Protein AF-A0A6A6JYW7-F1 (afdb_monomer)

Solvent-accessible surface area (backbone atoms only — not comparable to full-atom values): 62852 Å² total; per-residue (Å²): 125,78,66,62,58,52,51,54,49,50,52,49,50,50,51,51,49,49,48,49,50,50,47,46,54,46,46,54,52,39,57,76,71,64,63,85,71,47,73,72,63,76,89,64,68,90,70,89,69,90,81,70,69,62,78,80,56,52,79,56,51,57,82,56,89,91,63,64,60,28,38,54,36,17,46,38,72,37,35,29,33,64,78,46,71,55,81,74,45,75,45,78,47,80,46,76,48,76,57,92,97,40,81,44,81,50,76,46,76,50,46,24,40,32,38,30,33,38,47,29,42,40,47,44,80,40,81,78,48,41,23,46,69,82,39,63,46,45,67,91,81,46,59,66,52,81,45,45,8,41,80,85,49,67,50,52,69,68,54,48,73,74,43,99,76,54,73,42,52,55,41,34,16,30,37,37,40,46,68,43,67,19,68,92,48,83,65,40,89,62,49,41,35,36,31,34,30,19,63,51,86,72,59,66,74,87,29,62,46,64,72,37,42,25,36,24,40,44,48,43,30,38,47,28,45,14,64,63,68,38,25,40,27,41,37,48,71,62,85,93,45,81,43,78,48,85,73,70,42,66,72,32,39,58,94,62,46,80,66,14,23,24,52,55,23,47,54,50,43,57,70,63,35,72,50,49,46,36,40,33,42,53,42,49,34,32,29,83,35,36,43,49,84,77,40,51,63,42,46,34,36,59,65,54,90,54,56,46,49,35,87,60,70,69,36,46,88,97,33,35,70,88,75,38,46,75,57,53,77,82,56,62,79,51,82,62,53,31,23,54,19,49,70,28,46,52,47,32,43,50,54,40,48,74,73,67,39,42,33,33,41,37,55,41,74,42,35,37,86,59,57,59,49,59,62,40,76,96,50,66,80,41,49,63,55,30,42,64,75,33,49,44,60,59,52,50,46,52,34,67,73,43,47,84,66,53,46,28,42,37,78,35,53,75,51,59,69,45,44,73,40,56,44,101,80,77,45,40,61,46,37,53,50,50,43,55,44,27,45,48,44,36,71,60,43,32,84,86,36,42,29,28,46,33,26,37,54,91,42,66,51,53,55,92,43,31,54,58,43,31,62,43,69,48,33,90,46,32,63,41,48,29,28,32,51,41,64,52,60,57,78,52,73,73,63,100,58,79,74,46,40,69,52,33,27,48,23,66,78,36,44,53,28,39,65,40,29,67,99,50,87,80,67,62,101,81,70,76,77,48,95,76,86,76,50,32,58,49,33,55,64,59,61,45,64,38,80,50,56,24,62,90,72,72,43,68,58,69,47,58,52,65,74,54,44,33,28,30,66,30,31,62,47,32,13,19,58,72,45,54,47,72,43,52,49,80,61,47,46,56,51,46,70,87,71,59,89,77,68,50,75,20,65,47,42,23,47,33,51,53,41,6,50,43,72,54,36,73,85,37,95,49,42,78,47,54,18,40,36,28,39,54,26,70,67,66,56,46,79,88,42,77,67,30,58,46,45,55,44,30,40,48,39,74,90,51,72,76,39,33,46,42,30,55,53,49,44,47,51,34,39,76,73,67,44,64,74,32,52,60,39,70,48,82,47,70,33,48,7,34,52,50,55,65,100,66,55,60,66,56,54,52,52,50,52,31,59,59,69,51,36,47,80,38,81,52,99,78,36,51,34,35,34,45,81,72,74,94,67,69,52,75,48,62,56,86,55,48,45,82,95,39,71,46,80,48,77,55,68,68,91,41,50,38,39,31,25,45,36,30,29,33,63,43,84,80,53,47,80,44,69,56,60,40,97,66,90,90,50,95,41,74,49,75,49,65,45,61,40,30,39,48,74,65,60,51,44,53,38,25,43,50,54,40,48,46,44,65,60,68,28,67,45,79,46,72,42,72,56,76,91,54,69,84,67,53,69,65,43,46,33,35,35,55,52,98,95,38,85,39,82,46,69,40,64,75,74,54,84,58,44,102,40,24,92,82,57,50,71,48,67,25,95,62,36,55,55,49,47,68,58,47,53,58,45,42,76,75,46,77,71,41,78,42,71,58,77,73,94,74,65,43,78,88,61,58,76,75,74,84,69,63,66,90,54,59,58,45,80,43,77,49,31,43,24,34,79,67,69,33,20,70,52,54,54,44,84,74,57,35,67,62,47,44,46,44,46,64,64,50,48,60,52,50,50,52,39,18,75,46,59,21,30,30,44,33,40,32,34,65,40,33,41,67,30,60,15,46,48,102,86,43,81,37,42,43,22,56,49,50,57,58,60,59,68,39,73,60,48,64,32,39,47,59,42,47,32,48,73,82,41,70,51,72,53,41,47,52,32,62,47,70,37,83,38,46,54,57,55,47,44,48,42,69,39,54,34,19,57,70,55,22,56,69,36,42,59,82,58,45,55,64,61,50,48,56,52,52,52,54,44,39,76,42,28,81,80,53,38,40,24,33,39,33,48,48,75,42,79,86,63,48,74,67,41,47,50,33,28,52,50,47,48,67,72,69,58,48,76,42,76,49,80,39,72,58,67,80,48,86,94,20,64,48,52,77,64,63,65,91,78,66,86,83,82,45,78,82,64,59,64,58,52,52,57,49,49,53,55,50,51,45,55,67,72,80,107

Nearest PDB structures (foldseek):
  7mjx-assembly2_B  TM=8.726E-01  e=2.996E-25  Bacteroides uniformis
  7mjz-assembly1_A  TM=7.448E-01  e=9.918E-26  Bacteroides uniformis
  4jc0-assembly2_B  TM=7.733E-01  e=1.154E-17  Thermotoga maritima
  2qgq-assembly1_A  TM=8.670E-01  e=4.514E-15  Thermotoga maritima MSB8
  2qgq-assembly4_D  TM=8.715E-01  e=5.138E-14  Thermotoga maritima MSB8

Radius of gyration: 38.75 Å; Cα contacts (8 Å, |Δi|>4): 2179; chains: 1; bounding box: 122×63×120 Å

pLDDT: mean 77.93, std 18.82, range [25.44, 98.62]

Organism: Hevea brasiliensis (NCBI:txid3981)

Structure (mmCIF, N/CA/C/O backbone):
data_AF-A0A6A6JYW7-F1
#
_entry.id   AF-A0A6A6JYW7-F1
#
loop_
_atom_site.group_PDB
_atom_site.id
_atom_site.type_symbol
_atom_site.label_atom_id
_atom_site.label_alt_id
_atom_site.label_comp_id
_atom_site.label_asym_id
_atom_site.label_entity_id
_atom_site.label_seq_id
_atom_site.pdbx_PDB_ins_code
_atom_site.Cartn_x
_atom_site.Cartn_y
_atom_site.Cartn_z
_atom_site.occupancy
_atom_site.B_iso_or_equiv
_atom_site.auth_seq_id
_atom_site.auth_comp_id
_atom_site.auth_asym_id
_atom_site.auth_atom_id
_atom_site.pdbx_PDB_model_num
ATOM 1 N N . MET A 1 1 ? 74.387 5.890 -44.692 1.00 42.28 1 MET A N 1
ATOM 2 C CA . MET A 1 1 ? 73.260 5.080 -44.171 1.00 42.28 1 MET A CA 1
ATOM 3 C C . MET A 1 1 ? 73.206 4.973 -42.642 1.00 42.28 1 MET A C 1
ATOM 5 O O . MET A 1 1 ? 72.113 4.767 -42.143 1.00 42.28 1 MET A O 1
ATOM 9 N N . LEU A 1 2 ? 74.295 5.157 -41.878 1.00 32.31 2 LEU A N 1
ATOM 10 C CA . LEU A 1 2 ? 74.241 5.059 -40.401 1.00 32.31 2 LEU A CA 1
ATOM 11 C C . LEU A 1 2 ? 73.858 6.355 -39.650 1.00 32.31 2 LEU A C 1
ATOM 13 O O . LEU A 1 2 ? 73.429 6.284 -38.506 1.00 32.31 2 LEU A O 1
ATOM 17 N N . THR A 1 3 ? 73.944 7.532 -40.277 1.00 32.22 3 THR A N 1
ATOM 18 C CA . THR A 1 3 ? 73.608 8.822 -39.638 1.00 32.22 3 THR A CA 1
ATOM 19 C C . THR A 1 3 ? 72.121 9.191 -39.709 1.00 32.22 3 THR A C 1
ATOM 21 O O . THR A 1 3 ? 71.593 9.784 -38.771 1.00 32.22 3 THR A O 1
ATOM 24 N N . THR A 1 4 ? 71.412 8.807 -40.776 1.00 36.19 4 THR A N 1
ATOM 25 C CA . THR A 1 4 ? 69.980 9.115 -40.954 1.00 36.19 4 THR A CA 1
ATOM 26 C C . THR A 1 4 ? 69.076 8.360 -39.979 1.00 36.19 4 THR A C 1
ATOM 28 O O . THR A 1 4 ? 68.099 8.934 -39.509 1.00 36.19 4 THR A O 1
ATOM 31 N N . SER A 1 5 ? 69.426 7.117 -39.624 1.00 39.59 5 SER A N 1
ATOM 32 C CA . SER A 1 5 ? 68.661 6.294 -38.670 1.00 39.59 5 SER A CA 1
ATOM 33 C C . SER A 1 5 ? 68.711 6.843 -37.236 1.00 39.59 5 SER A C 1
ATOM 35 O O . SER A 1 5 ? 67.731 6.779 -36.494 1.00 39.59 5 SER A O 1
ATOM 37 N N . ILE A 1 6 ? 69.837 7.445 -36.838 1.00 34.94 6 ILE A N 1
ATOM 38 C CA . ILE A 1 6 ? 70.008 7.979 -35.481 1.00 34.94 6 ILE A CA 1
ATOM 39 C C . ILE A 1 6 ? 69.253 9.304 -35.325 1.00 34.94 6 ILE A C 1
ATOM 41 O O . ILE A 1 6 ? 68.556 9.479 -34.328 1.00 34.94 6 ILE A O 1
ATOM 45 N N . LEU A 1 7 ? 69.290 10.200 -36.323 1.00 33.16 7 LEU A N 1
ATOM 46 C CA . LEU A 1 7 ? 68.458 11.409 -36.286 1.00 33.16 7 LEU A CA 1
ATOM 47 C C . LEU A 1 7 ? 66.960 11.095 -36.379 1.00 33.16 7 LEU A C 1
ATOM 49 O O . LEU A 1 7 ? 66.208 11.663 -35.597 1.00 33.16 7 LEU A O 1
ATOM 53 N N . SER A 1 8 ? 66.503 10.167 -37.230 1.00 40.28 8 SER A N 1
ATOM 54 C CA . SER A 1 8 ? 65.075 9.801 -37.249 1.00 40.28 8 SER A CA 1
ATOM 55 C C . SER A 1 8 ? 64.617 9.186 -35.924 1.00 40.28 8 SER A C 1
ATOM 57 O O . SER A 1 8 ? 63.505 9.455 -35.479 1.00 40.28 8 SER A O 1
ATOM 59 N N . THR A 1 9 ? 65.480 8.412 -35.260 1.00 36.81 9 THR A N 1
ATOM 60 C CA . THR A 1 9 ? 65.183 7.810 -33.953 1.00 36.81 9 THR A CA 1
ATOM 61 C C . THR A 1 9 ? 65.178 8.857 -32.840 1.00 36.81 9 THR A C 1
ATOM 63 O O . THR A 1 9 ? 64.238 8.889 -32.054 1.00 36.81 9 THR A O 1
ATOM 66 N N . ILE A 1 10 ? 66.141 9.785 -32.804 1.00 33.69 10 ILE A N 1
ATOM 67 C CA . ILE A 1 10 ? 66.153 10.882 -31.821 1.00 33.69 10 ILE A CA 1
ATOM 68 C C . ILE A 1 10 ? 64.993 11.855 -32.068 1.00 33.69 10 ILE A C 1
ATOM 70 O O . ILE A 1 10 ? 64.342 12.251 -31.110 1.00 33.69 10 ILE A O 1
ATOM 74 N N . THR A 1 11 ? 64.652 12.201 -33.313 1.00 34.72 11 THR A N 1
ATOM 75 C CA . THR A 1 11 ? 63.484 13.052 -33.603 1.00 34.72 11 THR A CA 1
ATOM 76 C C . THR A 1 11 ? 62.165 12.324 -33.332 1.00 34.72 11 THR A C 1
ATOM 78 O O . THR A 1 11 ? 61.229 12.956 -32.855 1.00 34.72 11 THR A O 1
ATOM 81 N N . SER A 1 12 ? 62.085 11.004 -33.542 1.00 41.19 12 SER A N 1
ATOM 82 C CA . SER A 1 12 ? 60.938 10.177 -33.132 1.00 41.19 12 SER A CA 1
ATOM 83 C C . SER A 1 12 ? 60.785 10.123 -31.610 1.00 41.19 12 SER A C 1
ATOM 85 O O . SER A 1 12 ? 59.682 10.308 -31.102 1.00 41.19 12 SER A O 1
ATOM 87 N N . ILE A 1 13 ? 61.881 9.938 -30.867 1.00 36.53 13 ILE A N 1
ATOM 88 C CA . ILE A 1 13 ? 61.878 9.913 -29.399 1.00 36.53 13 ILE A CA 1
ATOM 89 C C . ILE A 1 13 ? 61.590 11.307 -28.837 1.00 36.53 13 ILE A C 1
ATOM 91 O O . ILE A 1 13 ? 60.771 11.427 -27.938 1.00 36.53 13 ILE A O 1
ATOM 95 N N . VAL A 1 14 ? 62.179 12.377 -29.376 1.00 34.75 14 VAL A N 1
ATOM 96 C CA . VAL A 1 14 ? 61.895 13.751 -28.934 1.00 34.75 14 VAL A CA 1
ATOM 97 C C . VAL A 1 14 ? 60.466 14.152 -29.291 1.00 34.75 14 VAL A C 1
ATOM 99 O O . VAL A 1 14 ? 59.785 14.678 -28.421 1.00 34.75 14 VAL A O 1
ATOM 102 N N . ASN A 1 15 ? 59.947 13.840 -30.484 1.00 39.00 15 ASN A N 1
ATOM 103 C CA . ASN A 1 15 ? 58.539 14.112 -30.786 1.00 39.00 15 ASN A CA 1
ATOM 104 C C . ASN A 1 15 ? 57.592 13.250 -29.951 1.00 39.00 15 ASN A C 1
ATOM 106 O O . ASN A 1 15 ? 56.592 13.791 -29.509 1.00 39.00 15 ASN A O 1
ATOM 110 N N . ASN A 1 16 ? 57.888 11.977 -29.665 1.00 43.22 16 ASN A N 1
ATOM 111 C CA . ASN A 1 16 ? 57.059 11.158 -28.771 1.00 43.22 16 ASN A CA 1
ATOM 112 C C . ASN A 1 16 ? 57.166 11.577 -27.301 1.00 43.22 16 ASN A C 1
ATOM 114 O O . ASN A 1 16 ? 56.183 11.461 -26.585 1.00 43.22 16 ASN A O 1
ATOM 118 N N . THR A 1 17 ? 58.310 12.071 -26.830 1.00 33.97 17 THR A N 1
ATOM 119 C CA . THR A 1 17 ? 58.484 12.519 -25.438 1.00 33.97 17 THR A CA 1
ATOM 120 C C . THR A 1 17 ? 57.975 13.944 -25.241 1.00 33.97 17 THR A C 1
ATOM 122 O O . THR A 1 17 ? 57.397 14.234 -24.200 1.00 33.97 17 THR A O 1
ATOM 125 N N . VAL A 1 18 ? 58.086 14.819 -26.244 1.00 33.97 18 VAL A N 1
ATOM 126 C CA . VAL A 1 18 ? 57.410 16.123 -26.252 1.00 33.97 18 VAL A CA 1
ATOM 127 C C . VAL A 1 18 ? 55.911 15.933 -26.454 1.00 33.97 18 VAL A C 1
ATOM 129 O O . VAL A 1 18 ? 55.169 16.546 -25.705 1.00 33.97 18 VAL A O 1
ATOM 132 N N . TRP A 1 19 ? 55.429 15.041 -27.332 1.00 37.69 19 TRP A N 1
ATOM 133 C CA . TRP A 1 19 ? 53.997 14.713 -27.373 1.00 37.69 19 TRP A CA 1
ATOM 134 C C . TRP A 1 19 ? 53.526 14.040 -26.093 1.00 37.69 19 TRP A C 1
ATOM 136 O O . TRP A 1 19 ? 52.471 14.427 -25.636 1.00 37.69 19 TRP A O 1
ATOM 146 N N . LYS A 1 20 ? 54.277 13.129 -25.458 1.00 35.53 20 LYS A N 1
ATOM 147 C CA . LYS A 1 20 ? 53.889 12.549 -24.157 1.00 35.53 20 LYS A CA 1
ATOM 148 C C . LYS A 1 20 ? 53.949 13.553 -23.014 1.00 35.53 20 LYS A C 1
ATOM 150 O O . LYS A 1 20 ? 53.130 13.468 -22.117 1.00 35.53 20 LYS A O 1
ATOM 155 N N . SER A 1 21 ? 54.881 14.504 -23.022 1.00 30.22 21 SER A N 1
ATOM 156 C CA . SER A 1 21 ? 54.954 15.564 -22.008 1.00 30.22 21 SER A CA 1
ATOM 157 C C . SER A 1 21 ? 53.878 16.625 -22.240 1.00 30.22 21 SER A C 1
ATOM 159 O O . SER A 1 21 ? 53.229 17.058 -21.300 1.00 30.22 21 SER A O 1
ATOM 161 N N . VAL A 1 22 ? 53.596 16.976 -23.497 1.00 33.88 22 VAL A N 1
ATOM 162 C CA . VAL A 1 22 ? 52.506 17.881 -23.873 1.00 33.88 22 VAL A CA 1
ATOM 163 C C . VAL A 1 22 ? 51.151 17.206 -23.691 1.00 33.88 22 VAL A C 1
ATOM 165 O O . VAL A 1 22 ? 50.266 17.868 -23.175 1.00 33.88 22 VAL A O 1
ATOM 168 N N . THR A 1 23 ? 50.962 15.916 -23.997 1.00 38.12 23 THR A N 1
ATOM 169 C CA . THR A 1 23 ? 49.733 15.189 -23.641 1.00 38.12 23 THR A CA 1
ATOM 170 C C . THR A 1 23 ? 49.645 14.961 -22.156 1.00 38.12 23 THR A C 1
ATOM 172 O O . THR A 1 23 ? 48.546 15.093 -21.672 1.00 38.12 23 THR A O 1
ATOM 175 N N . LYS A 1 24 ? 50.733 14.735 -21.411 1.00 32.47 24 LYS A N 1
ATOM 176 C CA . LYS A 1 24 ? 50.674 14.638 -19.946 1.00 32.47 24 LYS A CA 1
ATOM 177 C C . LYS A 1 24 ? 50.359 15.985 -19.296 1.00 32.47 24 LYS A C 1
ATOM 179 O O . LYS A 1 24 ? 49.501 16.034 -18.433 1.00 32.47 24 LYS A O 1
ATOM 184 N N . SER A 1 25 ? 50.942 17.095 -19.748 1.00 29.23 25 SER A N 1
ATOM 185 C CA . SER A 1 25 ? 50.563 18.443 -19.294 1.00 29.23 25 SER A CA 1
ATOM 186 C C . SER A 1 25 ? 49.162 18.840 -19.764 1.00 29.23 25 SER A C 1
ATOM 188 O O . SER A 1 25 ? 48.449 19.532 -19.043 1.00 29.23 25 SER A O 1
ATOM 190 N N . ILE A 1 26 ? 48.729 18.383 -20.944 1.00 35.62 26 ILE A N 1
ATOM 191 C CA . ILE A 1 26 ? 47.345 18.513 -21.410 1.00 35.62 26 ILE A CA 1
ATOM 192 C C . ILE A 1 26 ? 46.428 17.558 -20.638 1.00 35.62 26 ILE A C 1
ATOM 194 O O . ILE A 1 26 ? 45.300 17.937 -20.411 1.00 35.62 26 ILE A O 1
ATOM 198 N N . GLU A 1 27 ? 46.853 16.392 -20.161 1.00 34.56 27 GLU A N 1
ATOM 199 C CA . GLU A 1 27 ? 46.062 15.430 -19.376 1.00 34.56 27 GLU A CA 1
ATOM 200 C C . GLU A 1 27 ? 46.009 15.814 -17.901 1.00 34.56 27 GLU A C 1
ATOM 202 O O . GLU A 1 27 ? 44.994 15.577 -17.263 1.00 34.56 27 GLU A O 1
ATOM 207 N N . GLU A 1 28 ? 47.024 16.484 -17.366 1.00 29.34 28 GLU A N 1
ATOM 208 C CA . GLU A 1 28 ? 47.009 17.126 -16.051 1.00 29.34 28 GLU A CA 1
ATOM 209 C C . GLU A 1 28 ? 46.129 18.389 -16.104 1.00 29.34 28 GLU A C 1
ATOM 211 O O . GLU A 1 28 ? 45.255 18.565 -15.253 1.00 29.34 28 GLU A O 1
ATOM 216 N N . ALA A 1 29 ? 46.225 19.202 -17.166 1.00 28.64 29 ALA A N 1
ATOM 217 C CA . ALA A 1 29 ? 45.307 20.322 -17.399 1.00 28.64 29 ALA A CA 1
ATOM 218 C C . ALA A 1 29 ? 43.868 19.869 -17.734 1.00 28.64 29 ALA A C 1
ATOM 220 O O . ALA A 1 29 ? 42.905 20.502 -17.301 1.00 28.64 29 ALA A O 1
ATOM 221 N N . LEU A 1 30 ? 43.680 18.766 -18.466 1.00 29.70 30 LEU A N 1
ATOM 222 C CA . LEU A 1 30 ? 42.371 18.163 -18.742 1.00 29.70 30 LEU A CA 1
ATOM 223 C C . LEU A 1 30 ? 41.845 17.424 -17.511 1.00 29.70 30 LEU A C 1
ATOM 225 O O . LEU A 1 30 ? 40.644 17.456 -17.309 1.00 29.70 30 LEU A O 1
ATOM 229 N N . SER A 1 31 ? 42.675 16.850 -16.639 1.00 28.12 31 SER A N 1
ATOM 230 C CA . SER A 1 31 ? 42.221 16.305 -15.347 1.00 28.12 31 SER A CA 1
ATOM 231 C C . SER A 1 31 ? 41.754 17.420 -14.413 1.00 28.12 31 SER A C 1
ATOM 233 O O . SER A 1 31 ? 40.767 17.251 -13.703 1.00 28.12 31 SER A O 1
ATOM 235 N N . GLN A 1 32 ? 42.375 18.602 -14.480 1.00 26.36 32 GLN A N 1
ATOM 236 C CA . GLN A 1 32 ? 41.879 19.805 -13.801 1.00 26.36 32 GLN A CA 1
ATOM 237 C C . GLN A 1 32 ? 40.659 20.460 -14.486 1.00 26.36 32 GLN A C 1
ATOM 239 O O . GLN A 1 32 ? 40.028 21.320 -13.876 1.00 26.36 32 GLN A O 1
ATOM 244 N N . THR A 1 33 ? 40.282 20.061 -15.713 1.00 27.11 33 THR A N 1
ATOM 245 C CA . THR A 1 33 ? 39.174 20.690 -16.478 1.00 27.11 33 THR A CA 1
ATOM 246 C C . THR A 1 33 ? 38.072 19.714 -16.947 1.00 27.11 33 THR A C 1
ATOM 248 O O . THR A 1 33 ? 37.054 20.141 -17.490 1.00 27.11 33 THR A O 1
ATOM 251 N N . ILE A 1 34 ? 38.222 18.403 -16.734 1.00 29.36 34 ILE A N 1
ATOM 252 C CA . ILE A 1 34 ? 37.258 17.338 -17.065 1.00 29.36 34 ILE A CA 1
ATOM 253 C C . ILE A 1 34 ? 36.936 16.547 -15.791 1.00 29.36 34 ILE A C 1
ATOM 255 O O . ILE A 1 34 ? 37.170 15.351 -15.663 1.00 29.36 34 ILE A O 1
ATOM 259 N N . THR A 1 35 ? 36.302 17.244 -14.857 1.00 28.22 35 THR A N 1
ATOM 260 C CA . THR A 1 35 ? 35.550 16.665 -13.736 1.00 28.22 35 THR A CA 1
ATOM 261 C C . THR A 1 35 ? 34.090 17.106 -13.858 1.00 28.22 35 THR A C 1
ATOM 263 O O . THR A 1 35 ? 33.507 17.758 -12.992 1.00 28.22 35 THR A O 1
ATOM 266 N N . GLU A 1 36 ? 33.490 16.811 -15.019 1.00 27.61 36 GLU A N 1
ATOM 267 C CA . GLU A 1 36 ? 32.162 17.302 -15.418 1.00 27.61 36 GLU A CA 1
ATOM 268 C C . GLU A 1 36 ? 31.110 16.187 -15.637 1.00 27.61 36 GLU A C 1
ATOM 270 O O . GLU A 1 36 ? 30.271 16.267 -16.532 1.00 27.61 36 GLU A O 1
ATOM 275 N N . GLY A 1 37 ? 31.123 15.147 -14.794 1.00 29.38 37 GLY A N 1
ATOM 276 C CA . GLY A 1 37 ? 30.080 14.110 -14.749 1.00 29.38 37 GLY A CA 1
ATOM 277 C C . GLY A 1 37 ? 30.483 12.910 -13.889 1.00 29.38 37 GLY A C 1
ATOM 278 O O . GLY A 1 37 ? 31.428 12.215 -14.242 1.00 29.38 37 GLY A O 1
ATOM 279 N N . SER A 1 38 ? 29.770 12.697 -12.777 1.00 28.22 38 SER A N 1
ATOM 280 C CA . SER A 1 38 ? 30.109 11.750 -11.697 1.00 28.22 38 SER A CA 1
ATOM 281 C C . SER A 1 38 ? 30.418 10.318 -12.171 1.00 28.22 38 SER A C 1
ATOM 283 O O . SER A 1 38 ? 29.736 9.836 -13.083 1.00 28.22 38 SER A O 1
ATOM 285 N N . PRO A 1 39 ? 31.349 9.589 -11.519 1.00 30.00 39 PRO A N 1
ATOM 286 C CA . PRO A 1 39 ? 31.441 8.143 -11.679 1.00 30.00 39 PRO A CA 1
ATOM 287 C C . PRO A 1 39 ? 30.141 7.475 -11.205 1.00 30.00 39 PRO A C 1
ATOM 289 O O . PRO A 1 39 ? 29.614 7.793 -10.140 1.00 30.00 39 PRO A O 1
ATOM 292 N N . THR A 1 40 ? 29.622 6.549 -12.009 1.00 33.41 40 THR A N 1
ATOM 293 C CA . THR A 1 40 ? 28.609 5.570 -11.587 1.00 33.41 40 THR A CA 1
ATOM 294 C C . THR A 1 40 ? 29.305 4.322 -11.041 1.00 33.41 40 THR A C 1
ATOM 296 O O . THR A 1 40 ? 30.347 3.969 -11.594 1.00 33.41 40 THR A O 1
ATOM 299 N N . PRO A 1 41 ? 28.738 3.624 -10.037 1.00 31.70 41 PRO A N 1
ATOM 300 C CA . PRO A 1 41 ? 29.328 2.411 -9.469 1.00 31.70 41 PRO A CA 1
ATOM 301 C C . PRO A 1 41 ? 29.615 1.351 -10.544 1.00 31.70 41 PRO A C 1
ATOM 303 O O . PRO A 1 41 ? 28.860 1.175 -11.506 1.00 31.70 41 PRO A O 1
ATOM 306 N N . HIS A 1 42 ? 30.757 0.680 -10.402 1.00 37.66 42 HIS A N 1
ATOM 307 C CA . HIS A 1 42 ? 31.561 0.257 -11.561 1.00 37.66 42 HIS A CA 1
ATOM 308 C C . HIS A 1 42 ? 31.198 -1.106 -12.157 1.00 37.66 42 HIS A C 1
ATOM 310 O O . HIS A 1 42 ? 31.825 -1.526 -13.123 1.00 37.66 42 HIS A O 1
ATOM 316 N N . TRP A 1 43 ? 30.128 -1.740 -11.668 1.00 34.88 43 TRP A N 1
ATOM 317 C CA . TRP A 1 43 ? 29.489 -2.889 -12.326 1.00 34.88 43 TRP A CA 1
ATOM 318 C C . TRP A 1 43 ? 28.711 -2.499 -13.596 1.00 34.88 43 TRP A C 1
ATOM 320 O O . TRP A 1 43 ? 28.214 -3.352 -14.328 1.00 34.88 43 TRP A O 1
ATOM 330 N N . ARG A 1 44 ? 28.608 -1.197 -13.900 1.00 39.78 44 ARG A N 1
ATOM 331 C CA . ARG A 1 44 ? 27.997 -0.693 -15.136 1.00 39.78 44 ARG A CA 1
ATOM 332 C C . ARG A 1 44 ? 29.054 -0.318 -16.163 1.00 39.78 44 ARG A C 1
ATOM 334 O O . ARG A 1 44 ? 29.386 0.856 -16.348 1.00 39.78 44 ARG A O 1
ATOM 341 N N . GLY A 1 45 ? 29.527 -1.331 -16.886 1.00 29.67 45 GLY A N 1
ATOM 342 C CA . GLY A 1 45 ? 30.219 -1.126 -18.155 1.00 29.67 45 GLY A CA 1
ATOM 343 C C . GLY A 1 45 ? 29.404 -0.215 -19.086 1.00 29.67 45 GLY A C 1
ATOM 344 O O . GLY A 1 45 ? 28.171 -0.200 -19.050 1.00 29.67 45 GLY A O 1
ATOM 345 N N . ARG A 1 46 ? 30.087 0.564 -19.937 1.00 33.59 46 ARG A N 1
ATOM 346 C CA . ARG A 1 46 ? 29.451 1.455 -20.929 1.00 33.59 46 ARG A CA 1
ATOM 347 C C . ARG A 1 46 ? 28.808 0.666 -22.086 1.00 33.59 46 ARG A C 1
ATOM 349 O O . ARG A 1 46 ? 29.175 0.851 -23.244 1.00 33.59 46 ARG A O 1
ATOM 356 N N . ALA A 1 47 ? 27.799 -0.151 -21.791 1.00 25.44 47 ALA A N 1
ATOM 357 C CA . ALA A 1 47 ? 26.826 -0.587 -22.783 1.00 25.44 47 ALA A CA 1
ATOM 358 C C . ALA A 1 47 ? 25.959 0.626 -23.162 1.00 25.44 47 ALA A C 1
ATOM 360 O O . ALA A 1 47 ? 25.227 1.187 -22.344 1.00 25.44 47 ALA A O 1
ATOM 361 N N . GLY A 1 48 ? 26.118 1.103 -24.395 1.00 28.61 48 GLY A N 1
ATOM 362 C CA . GLY A 1 48 ? 25.563 2.368 -24.869 1.00 28.61 48 GLY A CA 1
ATOM 363 C C . GLY A 1 48 ? 24.066 2.341 -25.180 1.00 28.61 48 GLY A C 1
ATOM 364 O O . GLY A 1 48 ? 23.693 2.704 -26.292 1.00 28.61 48 GLY A O 1
ATOM 365 N N . THR A 1 49 ? 23.206 2.004 -24.216 1.00 27.75 49 THR A N 1
ATOM 366 C CA . THR A 1 49 ? 21.744 2.010 -24.409 1.00 27.75 49 THR A CA 1
ATOM 367 C C . THR A 1 49 ? 21.075 2.993 -23.448 1.00 27.75 49 THR A C 1
ATOM 369 O O . THR A 1 49 ? 20.672 2.655 -22.339 1.00 27.75 49 THR A O 1
ATOM 372 N N . ARG A 1 50 ? 20.929 4.255 -23.881 1.00 35.56 50 ARG A N 1
ATOM 373 C CA . ARG A 1 50 ? 20.096 5.258 -23.187 1.00 35.56 50 ARG A CA 1
ATOM 374 C C . ARG A 1 50 ? 18.604 4.963 -23.401 1.00 35.56 50 ARG A C 1
ATOM 376 O O . ARG A 1 50 ? 17.912 5.739 -24.056 1.00 35.56 50 ARG A O 1
ATOM 383 N N . VAL A 1 51 ? 18.101 3.878 -22.822 1.00 33.41 51 VAL A N 1
ATOM 384 C CA . VAL A 1 51 ? 16.655 3.702 -22.640 1.00 33.41 51 VAL A CA 1
ATOM 385 C C . VAL A 1 51 ? 16.274 4.462 -21.373 1.00 33.41 51 VAL A C 1
ATOM 387 O O . VAL A 1 51 ? 16.612 4.049 -20.270 1.00 33.41 51 VAL A O 1
ATOM 390 N N . ARG A 1 52 ? 15.645 5.629 -21.533 1.00 40.56 52 ARG A N 1
ATOM 391 C CA . ARG A 1 52 ? 15.047 6.382 -20.423 1.00 40.56 52 ARG A CA 1
ATOM 392 C C . ARG A 1 52 ? 13.535 6.245 -20.502 1.00 40.56 52 ARG A C 1
ATOM 394 O O . ARG A 1 52 ? 12.948 6.623 -21.515 1.00 40.56 52 ARG A O 1
ATOM 401 N N . THR A 1 53 ? 12.915 5.794 -19.422 1.00 41.72 53 THR A N 1
ATOM 402 C CA . THR A 1 53 ? 11.478 5.945 -19.185 1.00 41.72 53 THR A CA 1
ATOM 403 C C . THR A 1 53 ? 11.150 7.443 -19.085 1.00 41.72 53 THR A C 1
ATOM 405 O O . THR A 1 53 ? 11.594 8.156 -18.185 1.00 41.72 53 THR A O 1
ATOM 408 N N . SER A 1 54 ? 10.431 7.972 -20.082 1.00 46.53 54 SER A N 1
ATOM 409 C CA . SER A 1 54 ? 10.116 9.402 -20.180 1.00 46.53 54 SER A CA 1
ATOM 410 C C . SER A 1 54 ? 8.880 9.731 -19.347 1.00 46.53 54 SER A C 1
ATOM 412 O O . SER A 1 54 ? 7.744 9.590 -19.796 1.00 46.53 54 SER A O 1
ATOM 414 N N . LEU A 1 55 ? 9.089 10.255 -18.137 1.00 53.97 55 LEU A N 1
ATOM 415 C CA . LEU A 1 55 ? 8.005 10.667 -17.230 1.00 53.97 55 LEU A CA 1
ATOM 416 C C . LEU A 1 55 ? 7.027 11.706 -17.815 1.00 53.97 55 LEU A C 1
ATOM 418 O O . LEU A 1 55 ? 5.948 11.911 -17.265 1.00 53.97 55 LEU A O 1
ATOM 422 N N . LYS A 1 56 ? 7.371 12.354 -18.937 1.00 47.91 56 LYS A N 1
ATOM 423 C CA . LYS A 1 56 ? 6.499 13.318 -19.626 1.00 47.91 56 LYS A CA 1
ATOM 424 C C . LYS A 1 56 ? 5.287 12.677 -20.313 1.00 47.91 56 LYS A C 1
ATOM 426 O O . LYS A 1 56 ? 4.315 13.382 -20.565 1.00 47.91 56 LYS A O 1
ATOM 431 N N . GLU A 1 57 ? 5.329 11.381 -20.614 1.00 48.66 57 GLU A N 1
ATOM 432 C CA . GLU A 1 57 ? 4.287 10.696 -21.400 1.00 48.66 57 GLU A CA 1
ATOM 433 C C . GLU A 1 57 ? 3.176 10.080 -20.532 1.00 48.66 57 GLU A C 1
ATOM 435 O O . GLU A 1 57 ? 2.044 9.939 -20.993 1.00 48.66 57 GLU A O 1
ATOM 440 N N . ILE A 1 58 ? 3.449 9.824 -19.246 1.00 50.59 58 ILE A N 1
ATOM 441 C CA . ILE A 1 58 ? 2.499 9.225 -18.286 1.00 50.59 58 ILE A CA 1
ATOM 442 C C . ILE A 1 58 ? 1.233 10.084 -18.103 1.00 50.59 58 ILE A C 1
ATOM 444 O O . ILE A 1 58 ? 0.166 9.559 -17.789 1.00 50.59 58 ILE A O 1
ATOM 448 N N . ALA A 1 59 ? 1.326 11.397 -18.337 1.00 45.41 59 ALA A N 1
ATOM 449 C CA . ALA A 1 59 ? 0.254 12.370 -18.110 1.00 45.41 59 ALA A CA 1
ATOM 450 C C . ALA A 1 59 ? -0.617 12.695 -19.343 1.00 45.41 59 ALA A C 1
ATOM 452 O O . ALA A 1 59 ? -1.539 13.504 -19.221 1.00 45.41 59 ALA A O 1
ATOM 453 N N . ILE A 1 60 ? -0.330 12.128 -20.524 1.00 52.06 60 ILE A N 1
ATOM 454 C CA . ILE A 1 60 ? -1.009 12.502 -21.775 1.00 52.06 60 ILE A CA 1
ATOM 455 C C . ILE A 1 60 ? -1.852 11.332 -22.302 1.00 52.06 60 ILE A C 1
ATOM 457 O O . ILE A 1 60 ? -1.344 10.388 -22.918 1.00 52.06 60 ILE A O 1
ATOM 461 N N . GLN A 1 61 ? -3.173 11.426 -22.125 1.00 57.03 61 GLN A N 1
ATOM 462 C CA . GLN A 1 61 ? -4.113 10.635 -22.920 1.00 57.03 61 GLN A CA 1
ATOM 463 C C . GLN A 1 61 ? -4.042 11.082 -24.386 1.00 57.03 61 GLN A C 1
ATOM 465 O O . GLN A 1 61 ? -4.121 12.268 -24.697 1.00 57.03 61 GLN A O 1
ATOM 470 N N . THR A 1 62 ? -3.954 10.107 -25.285 1.00 56.81 62 THR A N 1
ATOM 471 C CA . THR A 1 62 ? -4.036 10.286 -26.737 1.00 56.81 62 THR A CA 1
ATOM 472 C C . THR A 1 62 ? -4.923 9.174 -27.282 1.00 56.81 62 THR A C 1
ATOM 474 O O . THR A 1 62 ? -4.758 8.028 -26.873 1.00 56.81 62 THR A O 1
ATOM 477 N N . SER A 1 63 ? -5.853 9.495 -28.182 1.00 63.75 63 SER A N 1
ATOM 478 C CA . SER A 1 63 ? -6.701 8.499 -28.856 1.00 63.75 63 SER A CA 1
ATOM 479 C C . SER A 1 63 ? -6.011 8.047 -30.143 1.00 63.75 63 SER A C 1
ATOM 481 O O . SER A 1 63 ? -6.339 8.508 -31.233 1.00 63.75 63 SER A O 1
ATOM 483 N N . THR A 1 64 ? -4.971 7.224 -30.001 1.00 69.38 64 THR A N 1
ATOM 484 C CA . THR A 1 64 ? -4.027 6.891 -31.082 1.00 69.38 64 THR A CA 1
ATOM 485 C C . THR A 1 64 ? -3.765 5.391 -31.148 1.00 69.38 64 THR A C 1
ATOM 487 O O . THR A 1 64 ? -3.323 4.797 -30.160 1.00 69.38 64 THR A O 1
ATOM 490 N N . TYR A 1 65 ? -3.971 4.790 -32.322 1.00 71.31 65 TYR A N 1
ATOM 491 C CA . TYR A 1 65 ? -3.534 3.420 -32.605 1.00 71.31 65 TYR A CA 1
ATOM 492 C C . TYR A 1 65 ? -2.005 3.293 -32.482 1.00 71.31 65 TYR A C 1
ATOM 494 O O . TYR A 1 65 ? -1.274 4.253 -32.714 1.00 71.31 65 TYR A O 1
ATOM 502 N N . GLY A 1 66 ? -1.523 2.109 -32.093 1.00 72.69 66 GLY A N 1
ATOM 503 C CA . GLY A 1 66 ? -0.091 1.837 -31.900 1.00 72.69 66 GLY A CA 1
ATOM 504 C C . GLY A 1 66 ? 0.503 2.317 -30.568 1.00 72.69 66 GLY A C 1
ATOM 505 O O . GLY A 1 66 ? 1.683 2.089 -30.320 1.00 72.69 66 GLY A O 1
ATOM 506 N N . LYS A 1 67 ? -0.284 2.950 -29.685 1.00 76.56 67 LYS A N 1
ATOM 507 C CA . LYS A 1 67 ? 0.155 3.267 -28.317 1.00 76.56 67 LYS A CA 1
ATOM 508 C C . LYS A 1 67 ? 0.193 1.999 -27.457 1.00 76.56 67 LYS A C 1
ATOM 510 O O . LYS A 1 67 ? -0.795 1.268 -27.396 1.00 76.56 67 LYS A O 1
ATOM 515 N N . MET A 1 68 ? 1.300 1.780 -26.750 1.00 83.69 68 MET A N 1
ATOM 516 C CA . MET A 1 68 ? 1.410 0.724 -25.743 1.00 83.69 68 MET A CA 1
ATOM 517 C C . MET A 1 68 ? 0.454 0.990 -24.569 1.00 83.69 68 MET A C 1
ATOM 519 O O . MET A 1 68 ? 0.361 2.113 -24.074 1.00 83.69 68 MET A O 1
ATOM 523 N N . LEU A 1 69 ? -0.244 -0.048 -24.103 1.00 87.88 69 LEU A N 1
ATOM 524 C CA . LEU A 1 69 ? -0.969 0.002 -22.833 1.00 87.88 69 LEU A CA 1
ATOM 525 C C . LEU A 1 69 ? 0.015 -0.212 -21.685 1.00 87.88 69 LEU A C 1
ATOM 527 O O . LEU A 1 69 ? 0.790 -1.168 -21.715 1.00 87.88 69 LEU A O 1
ATOM 531 N N . CYS A 1 70 ? -0.042 0.647 -20.666 1.00 90.38 70 CYS A N 1
ATOM 532 C CA . CYS A 1 70 ? 0.824 0.521 -19.499 1.00 90.38 70 CYS A CA 1
ATOM 533 C C . CYS A 1 70 ? 0.697 -0.868 -18.867 1.00 90.38 70 CYS A C 1
ATOM 535 O O . CYS A 1 70 ? -0.420 -1.344 -18.678 1.00 90.38 70 CYS A O 1
ATOM 537 N N . LYS A 1 71 ? 1.815 -1.491 -18.494 1.00 91.62 71 LYS A N 1
ATOM 538 C CA . LYS A 1 71 ? 1.828 -2.601 -17.535 1.00 91.62 71 LYS A CA 1
ATOM 539 C C . LYS A 1 71 ? 2.094 -2.042 -16.141 1.00 91.62 71 LYS A C 1
ATOM 541 O O . LYS A 1 71 ? 2.932 -1.151 -16.003 1.00 91.62 71 LYS A O 1
ATOM 546 N N . VAL A 1 72 ? 1.364 -2.512 -15.133 1.00 93.50 72 VAL A N 1
ATOM 547 C CA . VAL A 1 72 ? 1.400 -1.959 -13.769 1.00 93.50 72 VAL A CA 1
ATOM 548 C C . VAL A 1 72 ? 1.733 -3.050 -12.758 1.00 93.50 72 VAL A C 1
ATOM 550 O O . VAL A 1 72 ? 1.205 -4.155 -12.836 1.00 93.50 72 VAL A O 1
ATOM 553 N N . TYR A 1 73 ? 2.573 -2.700 -11.789 1.00 93.56 73 TYR A N 1
ATOM 554 C CA . TYR A 1 73 ? 2.866 -3.485 -10.595 1.00 93.56 73 TYR A CA 1
ATOM 555 C C . TYR A 1 73 ? 2.617 -2.598 -9.372 1.00 93.56 73 TYR A C 1
ATOM 557 O O . TYR A 1 73 ? 3.057 -1.452 -9.359 1.00 93.56 73 TYR A O 1
ATOM 565 N N . GLY A 1 74 ? 1.899 -3.084 -8.362 1.00 92.19 74 GLY A N 1
ATOM 566 C CA . GLY A 1 74 ? 1.459 -2.263 -7.231 1.00 92.19 74 GLY A CA 1
ATOM 567 C C . GLY A 1 74 ? 0.409 -1.229 -7.643 1.00 92.19 74 GLY A C 1
ATOM 568 O O . GLY A 1 74 ? -0.355 -1.449 -8.584 1.00 92.19 74 GLY A O 1
ATOM 569 N N . THR A 1 75 ? 0.347 -0.108 -6.925 1.00 90.25 75 THR A N 1
ATOM 570 C CA . THR A 1 75 ? -0.600 0.988 -7.175 1.00 90.25 75 THR A CA 1
ATOM 571 C C . THR A 1 75 ? 0.062 2.110 -7.970 1.00 90.25 75 THR A C 1
ATOM 573 O O . THR A 1 75 ? 0.924 2.818 -7.453 1.00 90.25 75 THR A O 1
ATOM 576 N N . ALA A 1 76 ? -0.366 2.319 -9.216 1.00 88.75 76 ALA A N 1
ATOM 577 C CA . ALA A 1 76 ? 0.169 3.366 -10.086 1.00 88.75 76 ALA A CA 1
ATOM 578 C C . ALA A 1 76 ? -0.932 4.171 -10.785 1.00 88.75 76 ALA A C 1
ATOM 580 O O . ALA A 1 76 ? -2.044 3.689 -11.018 1.00 88.75 76 ALA A O 1
ATOM 581 N N . LYS A 1 77 ? -0.597 5.412 -11.155 1.00 87.38 77 LYS A N 1
ATOM 582 C CA . LYS A 1 77 ? -1.463 6.285 -11.950 1.00 87.38 77 LYS A CA 1
ATOM 583 C C . LYS A 1 77 ? -1.088 6.203 -13.428 1.00 87.38 77 LYS A C 1
ATOM 585 O O . LYS A 1 77 ? 0.042 6.512 -13.794 1.00 87.38 77 LYS A O 1
ATOM 590 N N . VAL A 1 78 ? -2.052 5.840 -14.267 1.00 89.25 78 VAL A N 1
ATOM 591 C CA . VAL A 1 78 ? -1.898 5.650 -15.715 1.00 89.25 78 VAL A CA 1
ATOM 592 C C . VAL A 1 78 ? -2.884 6.519 -16.496 1.00 89.25 78 VAL A C 1
ATOM 594 O O . VAL A 1 78 ? -3.972 6.848 -16.014 1.00 89.25 78 VAL A O 1
ATOM 597 N N . SER A 1 79 ? -2.503 6.908 -17.711 1.00 87.88 79 SER A N 1
ATOM 598 C CA . SER A 1 79 ? -3.400 7.571 -18.665 1.00 87.88 79 SER A CA 1
ATOM 599 C C . SER A 1 79 ? -4.169 6.536 -19.479 1.00 87.88 79 SER A C 1
ATOM 601 O O . SER A 1 79 ? -3.569 5.594 -19.991 1.00 87.88 79 SER A O 1
ATOM 603 N N . GLY A 1 80 ? -5.481 6.728 -19.629 1.00 87.69 80 GLY A N 1
ATOM 604 C CA . GLY A 1 80 ? -6.303 5.837 -20.445 1.00 87.69 80 GLY A CA 1
ATOM 605 C C . GLY A 1 80 ? -6.088 6.019 -21.948 1.00 87.69 80 GLY A C 1
ATOM 606 O O . GLY A 1 80 ? -5.506 7.007 -22.408 1.00 87.69 80 GLY A O 1
ATOM 607 N N . ASN A 1 81 ? -6.624 5.077 -22.719 1.00 90.56 81 ASN A N 1
ATOM 608 C CA . ASN A 1 81 ? -6.761 5.167 -24.171 1.00 90.56 81 ASN A CA 1
ATOM 609 C C . ASN A 1 81 ? -8.206 4.831 -24.568 1.00 90.56 81 ASN A C 1
ATOM 611 O O . ASN A 1 81 ? -8.742 3.819 -24.120 1.00 90.56 81 ASN A O 1
ATOM 615 N N . ILE A 1 82 ? -8.853 5.659 -25.390 1.00 91.62 82 ILE A N 1
ATOM 616 C CA . ILE A 1 82 ? -10.225 5.385 -25.848 1.00 91.62 82 ILE A CA 1
ATOM 617 C C . ILE A 1 82 ? -10.164 4.293 -26.920 1.00 91.62 82 ILE A C 1
ATOM 619 O O . ILE A 1 82 ? -9.509 4.472 -27.944 1.00 91.62 82 ILE A O 1
ATOM 623 N N . ILE A 1 83 ? -10.855 3.177 -26.677 1.00 91.25 83 ILE A N 1
ATOM 624 C CA . ILE A 1 83 ? -10.886 2.000 -27.566 1.00 91.25 83 ILE A CA 1
ATOM 625 C C . ILE A 1 83 ? -12.211 1.850 -28.322 1.00 91.25 83 ILE A C 1
ATOM 627 O O . ILE A 1 83 ? -12.247 1.197 -29.360 1.00 91.25 83 ILE A O 1
ATOM 631 N N . TRP A 1 84 ? -13.285 2.471 -27.829 1.00 93.06 84 TRP A N 1
ATOM 632 C CA . TRP A 1 84 ? -14.589 2.544 -28.492 1.00 93.06 84 TRP A CA 1
ATOM 633 C C . TRP A 1 84 ? -15.370 3.768 -27.991 1.00 93.06 84 TRP A C 1
ATOM 635 O O . TRP A 1 84 ? -15.155 4.236 -26.871 1.00 93.06 84 TRP A O 1
ATOM 645 N N . ALA A 1 85 ? -16.262 4.308 -28.821 1.00 92.81 85 ALA A N 1
ATOM 646 C CA . ALA A 1 85 ? -17.093 5.462 -28.492 1.00 92.81 85 ALA A CA 1
ATOM 647 C C . ALA A 1 85 ? -18.363 5.492 -29.352 1.00 92.81 85 ALA A C 1
ATOM 649 O O . ALA A 1 85 ? -18.303 5.243 -30.555 1.00 92.81 85 ALA A O 1
ATOM 650 N N . GLN A 1 86 ? -19.492 5.882 -28.761 1.00 92.94 86 GLN A N 1
ATOM 651 C CA . GLN A 1 86 ? -20.706 6.211 -29.515 1.00 92.94 86 GLN A CA 1
ATOM 652 C C . GLN A 1 86 ? -20.676 7.667 -30.019 1.00 92.94 86 GLN A C 1
ATOM 654 O O . GLN A 1 86 ? -20.010 8.517 -29.416 1.00 92.94 86 GLN A O 1
ATOM 659 N N . PRO A 1 87 ? -21.443 8.005 -31.076 1.00 90.94 87 PRO A N 1
ATOM 660 C CA . PRO A 1 87 ? -21.672 9.392 -31.474 1.00 90.94 87 PRO A CA 1
ATOM 661 C C . PRO A 1 87 ? -22.196 10.251 -30.312 1.00 90.94 87 PRO A C 1
ATOM 663 O O . PRO A 1 87 ? -23.059 9.817 -29.548 1.00 90.94 87 PRO A O 1
ATOM 666 N N . ILE A 1 88 ? -21.705 11.490 -30.191 1.00 90.81 88 ILE A N 1
ATOM 667 C CA . ILE A 1 88 ? -22.057 12.390 -29.079 1.00 90.81 88 ILE A CA 1
ATOM 668 C C . ILE A 1 88 ? -23.569 12.666 -29.063 1.00 90.81 88 ILE A C 1
ATOM 670 O O . ILE A 1 88 ? -24.142 13.239 -29.994 1.00 90.81 88 ILE A O 1
ATOM 674 N N . LYS A 1 89 ? -24.215 12.309 -27.952 1.00 89.81 89 LYS A N 1
ATOM 675 C CA . LYS A 1 89 ? -25.663 12.401 -27.755 1.00 89.81 89 LYS A CA 1
ATOM 676 C C . LYS A 1 89 ? -26.063 13.814 -27.343 1.00 89.81 89 LYS A C 1
ATOM 678 O O . LYS A 1 89 ? -25.736 14.283 -26.250 1.00 89.81 89 LYS A O 1
ATOM 683 N N . ARG A 1 90 ? -26.815 14.495 -28.210 1.00 88.12 90 ARG A N 1
ATOM 684 C CA . ARG A 1 90 ? -27.320 15.856 -27.980 1.00 88.12 90 ARG A CA 1
ATOM 685 C C . ARG A 1 90 ? -28.705 15.835 -27.325 1.00 88.12 90 ARG A C 1
ATOM 687 O O . ARG A 1 90 ? -29.672 15.394 -27.937 1.00 88.12 90 ARG A O 1
ATOM 694 N N . VAL A 1 91 ? -28.823 16.406 -26.128 1.00 84.56 91 VAL A N 1
ATOM 695 C CA . VAL A 1 91 ? -30.086 16.563 -25.388 1.00 84.56 91 VAL A CA 1
ATOM 696 C C . VAL A 1 91 ? -30.491 18.039 -25.377 1.00 84.56 91 VAL A C 1
ATOM 698 O O . VAL A 1 91 ? -29.683 18.916 -25.075 1.00 84.56 91 VAL A O 1
ATOM 701 N N . LYS A 1 92 ? -31.745 18.338 -25.734 1.00 81.12 92 LYS A N 1
ATOM 702 C CA . LYS A 1 92 ? -32.303 19.700 -25.707 1.00 81.12 92 LYS A CA 1
ATOM 703 C C . LYS A 1 92 ? -33.232 19.849 -24.506 1.00 81.12 92 LYS A C 1
ATOM 705 O O . LYS A 1 92 ? -34.253 19.174 -24.431 1.00 81.12 92 LYS A O 1
ATOM 710 N N . HIS A 1 93 ? -32.913 20.783 -23.621 1.00 77.81 93 HIS A N 1
ATOM 711 C CA . HIS A 1 93 ? -33.736 21.165 -22.477 1.00 77.81 93 HIS A CA 1
ATOM 712 C C . HIS A 1 93 ? -34.592 22.384 -22.826 1.00 77.81 93 HIS A C 1
ATOM 714 O O . HIS A 1 93 ? -34.165 23.274 -23.570 1.00 77.81 93 HIS A O 1
ATOM 720 N N . LYS A 1 94 ? -35.807 22.436 -22.276 1.00 75.75 94 LYS A N 1
ATOM 721 C CA . LYS A 1 94 ? -36.748 23.552 -22.434 1.00 75.75 94 LYS A CA 1
ATOM 722 C C . LYS A 1 94 ? -37.069 24.119 -21.052 1.00 75.75 94 LYS A C 1
ATOM 724 O O . LYS A 1 94 ? -37.952 23.612 -20.369 1.00 75.75 94 LYS A O 1
ATOM 729 N N . ALA A 1 95 ? -36.358 25.165 -20.642 1.00 65.31 95 ALA A N 1
ATOM 730 C CA . ALA A 1 95 ? -36.656 25.878 -19.406 1.00 65.31 95 ALA A CA 1
ATOM 731 C C . ALA A 1 95 ? -37.694 26.974 -19.686 1.00 65.31 95 ALA A C 1
ATOM 733 O O . ALA A 1 95 ? -37.458 27.858 -20.510 1.00 65.31 95 ALA A O 1
ATOM 734 N N . VAL A 1 96 ? -38.838 26.929 -19.003 1.00 65.75 96 VAL A N 1
ATOM 735 C CA . VAL A 1 96 ? -39.812 28.028 -19.013 1.00 65.75 96 VAL A CA 1
ATOM 736 C C . VAL A 1 96 ? -39.514 28.927 -17.817 1.00 65.75 96 VAL A C 1
ATOM 738 O O . VAL A 1 96 ? -39.490 28.471 -16.676 1.00 65.75 96 VAL A O 1
ATOM 741 N N . HIS A 1 97 ? -39.257 30.205 -18.069 1.00 58.59 97 HIS A N 1
ATOM 742 C CA . HIS A 1 97 ? -39.120 31.228 -17.040 1.00 58.59 97 HIS A CA 1
ATOM 743 C C . HIS A 1 97 ? -40.344 32.138 -17.087 1.00 58.59 97 HIS A C 1
ATOM 745 O O . HIS A 1 97 ? -40.557 32.861 -18.063 1.00 58.59 97 HIS A O 1
ATOM 751 N N . VAL A 1 98 ? -41.141 32.081 -16.020 1.00 55.88 98 VAL A N 1
ATOM 752 C CA . VAL A 1 98 ? -42.298 32.953 -15.807 1.00 55.88 98 VAL A CA 1
ATOM 753 C C . VAL A 1 98 ? -41.849 34.151 -14.975 1.00 55.88 98 VAL A C 1
ATOM 755 O O . VAL A 1 98 ? -41.358 33.976 -13.861 1.00 55.88 98 VAL A O 1
ATOM 758 N N . LYS A 1 99 ? -42.018 35.369 -15.494 1.00 49.75 99 LYS A N 1
ATOM 759 C CA . LYS A 1 99 ? -41.782 36.606 -14.733 1.00 49.75 99 LYS A CA 1
ATOM 760 C C . LYS A 1 99 ? -42.849 37.634 -15.113 1.00 49.75 99 LYS A C 1
ATOM 762 O O . LYS A 1 99 ? -43.042 37.895 -16.296 1.00 49.75 99 LYS A O 1
ATOM 767 N N . HIS A 1 100 ? -43.563 38.171 -14.119 1.00 53.03 100 HIS A N 1
ATOM 768 C CA . HIS A 1 100 ? -44.674 39.129 -14.285 1.00 53.03 100 HIS A CA 1
ATOM 769 C C . HIS A 1 100 ? -45.640 38.779 -15.439 1.00 53.03 100 HIS A C 1
ATOM 771 O O . HIS A 1 100 ? -45.698 39.485 -16.440 1.00 53.03 100 HIS A O 1
ATOM 777 N N . ASN A 1 101 ? -46.366 37.660 -15.324 1.00 53.91 101 ASN A N 1
ATOM 778 C CA . ASN A 1 101 ? -47.320 37.140 -16.326 1.00 53.91 101 ASN A CA 1
ATOM 779 C C . ASN A 1 101 ? -46.778 36.890 -17.752 1.00 53.91 101 ASN A C 1
ATOM 781 O O . ASN A 1 101 ? -47.535 36.448 -18.612 1.00 53.91 101 ASN A O 1
ATOM 785 N N . SER A 1 102 ? -45.479 37.074 -18.007 1.00 44.62 102 SER A N 1
ATOM 786 C CA . SER A 1 102 ? -44.839 36.705 -19.272 1.00 44.62 102 SER A CA 1
ATOM 787 C C . SER A 1 102 ? -44.104 35.365 -19.154 1.00 44.62 102 SER A C 1
ATOM 789 O O . SER A 1 102 ? -43.375 35.123 -18.187 1.00 44.62 102 SER A O 1
ATOM 791 N N . GLN A 1 103 ? -44.307 34.479 -20.135 1.00 57.53 103 GLN A N 1
ATOM 792 C CA . GLN A 1 103 ? -43.534 33.245 -20.295 1.00 57.53 103 GLN A CA 1
ATOM 793 C C . GLN A 1 103 ? -42.405 33.471 -21.301 1.00 57.53 103 GLN A C 1
ATOM 795 O O . GLN A 1 103 ? -42.652 33.795 -22.459 1.00 57.53 103 GLN A O 1
ATOM 800 N N . SER A 1 104 ? -41.169 33.229 -20.875 1.00 57.47 104 SER A N 1
ATOM 801 C CA . SER A 1 104 ? -40.005 33.154 -21.760 1.00 57.47 104 SER A CA 1
ATOM 802 C C . SER A 1 104 ? -39.480 31.719 -21.798 1.00 57.47 104 SER A C 1
ATOM 804 O O . SER A 1 104 ? -39.374 31.057 -20.765 1.00 57.47 104 SER A O 1
ATOM 806 N N . VAL A 1 105 ? -39.179 31.208 -22.993 1.00 66.44 105 VAL A N 1
ATOM 807 C CA . VAL A 1 105 ? -38.664 29.845 -23.182 1.00 66.44 105 VAL A CA 1
ATOM 808 C C . VAL A 1 105 ? -37.174 29.918 -23.487 1.00 66.44 105 VAL A C 1
ATOM 810 O O . VAL A 1 105 ? -36.775 30.374 -24.557 1.00 66.44 105 VAL A O 1
ATOM 813 N N . LYS A 1 106 ? -36.342 29.436 -22.563 1.00 66.19 106 LYS A N 1
ATOM 814 C CA . LYS A 1 106 ? -34.898 29.305 -22.760 1.00 66.19 106 LYS A CA 1
ATOM 815 C C . LYS A 1 106 ? -34.571 27.867 -23.155 1.00 66.19 106 LYS A C 1
ATOM 817 O O . LYS A 1 106 ? -34.763 26.932 -22.378 1.00 66.19 106 LYS A O 1
ATOM 822 N N . HIS A 1 107 ? -34.059 27.697 -24.369 1.00 71.75 107 HIS A N 1
ATOM 823 C CA . HIS A 1 107 ? -33.526 26.420 -24.830 1.00 71.75 107 HIS A CA 1
ATOM 824 C C . HIS A 1 107 ? -32.052 26.299 -24.439 1.00 71.75 107 HIS A C 1
ATOM 826 O O . HIS A 1 107 ? -31.231 27.119 -24.847 1.00 71.75 107 HIS A O 1
ATOM 832 N N . THR A 1 108 ? -31.702 25.262 -23.682 1.00 74.06 108 THR A N 1
ATOM 833 C CA . THR A 1 108 ? -30.308 24.885 -23.402 1.00 74.06 108 THR A CA 1
ATOM 834 C C . THR A 1 108 ? -30.019 23.520 -24.023 1.00 74.06 108 THR A C 1
ATOM 836 O O . THR A 1 108 ? -30.890 22.659 -24.108 1.00 74.06 108 THR A O 1
ATOM 839 N N . THR A 1 109 ? -28.805 23.320 -24.533 1.00 80.50 109 THR A N 1
ATOM 840 C CA . THR A 1 109 ? -28.362 22.030 -25.085 1.00 80.50 109 THR A CA 1
ATOM 841 C C . THR A 1 109 ? -27.316 21.439 -24.148 1.00 80.50 109 THR A C 1
ATOM 843 O O . THR A 1 109 ? -26.360 22.136 -23.818 1.00 80.50 109 THR A O 1
ATOM 846 N N . SER A 1 110 ? -27.465 20.169 -23.772 1.00 83.81 110 SER A N 1
ATOM 847 C CA . SER A 1 110 ? -26.371 19.364 -23.228 1.00 83.81 110 SER A CA 1
ATOM 848 C C . SER A 1 110 ? -25.924 18.290 -24.222 1.00 83.81 110 SER A C 1
ATOM 850 O O . SER A 1 110 ? -26.643 17.910 -25.149 1.00 83.81 110 SER A O 1
ATOM 852 N N . TYR A 1 111 ? -24.693 17.840 -24.034 1.00 89.94 111 TYR A N 1
ATOM 853 C CA . TYR A 1 111 ? -23.987 16.840 -24.825 1.00 89.94 111 TYR A CA 1
ATOM 854 C C . TYR A 1 111 ? -23.446 15.777 -23.877 1.00 89.94 111 TYR A C 1
ATOM 856 O O . TYR A 1 111 ? -22.849 16.136 -22.858 1.00 89.94 111 TYR A O 1
ATOM 864 N N . HIS A 1 112 ? -23.628 14.507 -24.226 1.00 92.38 112 HIS A N 1
ATOM 865 C CA . HIS A 1 112 ? -23.139 13.375 -23.447 1.00 92.38 112 HIS A CA 1
ATOM 866 C C . HIS A 1 112 ? -22.312 12.438 -24.329 1.00 92.38 112 HIS A C 1
ATOM 868 O O . HIS A 1 112 ? -22.595 12.304 -25.524 1.00 92.38 112 HIS A O 1
ATOM 874 N N . ALA A 1 113 ? -21.307 11.792 -23.742 1.00 93.31 113 ALA A N 1
ATOM 875 C CA . ALA A 1 113 ? -20.479 10.794 -24.410 1.00 93.31 113 ALA A CA 1
ATOM 876 C C . ALA A 1 113 ? -20.598 9.428 -23.725 1.00 93.31 113 ALA A C 1
ATOM 878 O O . ALA A 1 113 ? -20.566 9.338 -22.500 1.00 93.31 113 ALA A O 1
ATOM 879 N N . THR A 1 114 ? -20.672 8.375 -24.534 1.00 95.50 114 THR A N 1
ATOM 880 C CA . THR A 1 114 ? -20.569 6.982 -24.089 1.00 95.50 114 THR A CA 1
ATOM 881 C C . THR A 1 114 ? -19.296 6.399 -24.691 1.00 95.50 114 THR A C 1
ATOM 883 O O . THR A 1 114 ? -19.125 6.439 -25.910 1.00 95.50 114 THR A O 1
ATOM 886 N N . LEU A 1 115 ? -18.380 5.932 -23.841 1.00 94.88 115 LEU A N 1
ATOM 887 C CA . LEU A 1 115 ? -16.983 5.636 -24.177 1.00 94.88 115 LEU A CA 1
ATOM 888 C C . LEU A 1 115 ? -16.536 4.327 -23.517 1.00 94.88 115 LEU A C 1
ATOM 890 O O . LEU A 1 115 ? -16.892 4.076 -22.368 1.00 94.88 115 LEU A O 1
ATOM 894 N N . ALA A 1 116 ? -15.684 3.553 -24.185 1.00 95.06 116 ALA A N 1
ATOM 895 C CA . ALA A 1 116 ? -14.861 2.524 -23.554 1.00 95.06 116 ALA A CA 1
ATOM 896 C C . ALA A 1 116 ? -13.398 2.980 -23.542 1.00 95.06 116 ALA A C 1
ATOM 898 O O . ALA A 1 116 ? -12.861 3.428 -24.561 1.00 95.06 116 ALA A O 1
ATOM 899 N N . ILE A 1 117 ? -12.759 2.874 -22.380 1.00 94.88 117 ILE A N 1
ATOM 900 C CA . ILE A 1 117 ? -11.419 3.396 -22.118 1.00 94.88 117 ILE A CA 1
ATOM 901 C C . ILE A 1 117 ? -10.562 2.247 -21.581 1.00 94.88 117 ILE A C 1
ATOM 903 O O . ILE A 1 117 ? -10.804 1.764 -20.476 1.00 94.88 117 ILE A O 1
ATOM 907 N N . ALA A 1 118 ? -9.563 1.814 -22.351 1.00 94.75 118 ALA A N 1
ATOM 908 C CA . ALA A 1 118 ? -8.523 0.911 -21.867 1.00 94.75 118 ALA A CA 1
ATOM 909 C C . ALA A 1 118 ? -7.647 1.632 -20.837 1.00 94.75 118 ALA A C 1
ATOM 911 O O . ALA A 1 118 ? -7.285 2.796 -21.027 1.00 94.75 118 ALA A O 1
ATOM 912 N N . ILE A 1 119 ? -7.310 0.928 -19.759 1.00 94.94 119 ILE A N 1
ATOM 913 C CA . ILE A 1 119 ? -6.590 1.467 -18.604 1.00 94.94 119 ILE A CA 1
ATOM 914 C C . ILE A 1 119 ? -5.149 0.945 -18.588 1.00 94.94 119 ILE A C 1
ATOM 916 O O . ILE A 1 119 ? -4.206 1.734 -18.569 1.00 94.94 119 ILE A O 1
ATOM 920 N N . CYS A 1 120 ? -4.970 -0.377 -18.629 1.00 94.38 120 CYS A N 1
ATOM 921 C CA . CYS A 1 120 ? -3.664 -1.037 -18.609 1.00 94.38 120 CYS A CA 1
ATOM 922 C C . CYS A 1 120 ? -3.743 -2.465 -19.175 1.00 94.38 120 CYS A C 1
ATOM 924 O O . CYS A 1 120 ? -4.829 -3.006 -19.393 1.00 94.38 120 CYS A O 1
ATOM 926 N N . SER A 1 121 ? -2.577 -3.055 -19.442 1.00 93.19 121 SER A N 1
ATOM 927 C CA . SER A 1 121 ? -2.432 -4.467 -19.798 1.00 93.19 121 SER A CA 1
ATOM 928 C C . SER A 1 121 ? -2.376 -5.352 -18.549 1.00 93.19 121 SER A C 1
ATOM 930 O O . SER A 1 121 ? -1.840 -4.953 -17.512 1.00 93.19 121 SER A O 1
ATOM 932 N N . GLY A 1 122 ? -2.915 -6.565 -18.672 1.00 92.00 122 GLY A N 1
ATOM 933 C CA . GLY A 1 122 ? -3.064 -7.533 -17.590 1.00 92.00 122 GLY A CA 1
ATOM 934 C C . GLY A 1 122 ? -4.237 -7.240 -16.641 1.00 92.00 122 GLY A C 1
ATOM 935 O O . GLY A 1 122 ? -4.879 -6.187 -16.732 1.00 92.00 122 GLY A O 1
ATOM 936 N N . PRO A 1 123 ? -4.523 -8.175 -15.719 1.00 93.75 123 PRO A N 1
ATOM 937 C CA . PRO A 1 123 ? -5.605 -8.032 -14.759 1.00 93.75 123 PRO A CA 1
ATOM 938 C C . PRO A 1 123 ? -5.281 -7.001 -13.666 1.00 93.75 123 PRO A C 1
ATOM 940 O O . PRO A 1 123 ? -4.236 -7.064 -13.015 1.00 93.75 123 PRO A O 1
ATOM 943 N N . ILE A 1 124 ? -6.215 -6.084 -13.400 1.00 94.38 124 ILE A N 1
ATOM 944 C CA . ILE A 1 124 ? -6.184 -5.207 -12.223 1.00 94.38 124 ILE A CA 1
ATOM 945 C C . ILE A 1 124 ? -6.943 -5.833 -11.059 1.00 94.38 124 ILE A C 1
ATOM 947 O O . ILE A 1 124 ? -8.038 -6.377 -11.208 1.00 94.38 124 ILE A O 1
ATOM 951 N N . HIS A 1 125 ? -6.403 -5.669 -9.856 1.00 90.62 125 HIS A N 1
ATOM 952 C CA . HIS A 1 125 ? -7.101 -6.032 -8.628 1.00 90.62 125 HIS A CA 1
ATOM 953 C C . HIS A 1 125 ? -8.183 -5.000 -8.291 1.00 90.62 125 HIS A C 1
ATOM 955 O O . HIS A 1 125 ? -9.337 -5.352 -8.019 1.00 90.62 125 HIS A O 1
ATOM 961 N N . ARG A 1 126 ? -7.820 -3.711 -8.364 1.00 89.38 126 ARG A N 1
ATOM 962 C CA . ARG A 1 126 ? -8.639 -2.575 -7.916 1.00 89.38 126 ARG A CA 1
ATOM 963 C C . ARG A 1 126 ? -8.451 -1.353 -8.820 1.00 89.38 126 ARG A C 1
ATOM 965 O O . ARG A 1 126 ? -7.326 -0.996 -9.154 1.00 89.38 126 ARG A O 1
ATOM 972 N N . LEU A 1 127 ? -9.554 -0.682 -9.155 1.00 91.19 127 LEU A N 1
ATOM 973 C CA . LEU A 1 127 ? -9.553 0.699 -9.641 1.00 91.19 127 LEU A CA 1
ATOM 974 C C . LEU A 1 127 ? -9.812 1.607 -8.435 1.00 91.19 127 LEU A C 1
ATOM 976 O O . LEU A 1 127 ? -10.895 1.576 -7.857 1.00 91.19 127 LEU A O 1
ATOM 980 N N . SER A 1 128 ? -8.803 2.368 -8.026 1.00 84.00 128 SER A N 1
ATOM 981 C CA . SER A 1 128 ? -8.827 3.172 -6.802 1.00 84.00 128 SER A CA 1
ATOM 982 C C . SER A 1 128 ? -9.476 4.533 -7.022 1.00 84.00 128 SER A C 1
ATOM 984 O O . SER A 1 128 ? -10.276 4.977 -6.198 1.00 84.00 128 SER A O 1
ATOM 986 N N . ARG A 1 129 ? -9.098 5.218 -8.110 1.00 85.62 129 ARG A N 1
ATOM 987 C CA . ARG A 1 129 ? -9.516 6.595 -8.417 1.00 85.62 129 ARG A CA 1
ATOM 988 C C . ARG A 1 129 ? -9.525 6.855 -9.920 1.00 85.62 129 ARG A C 1
ATOM 990 O O . ARG A 1 129 ? -8.734 6.277 -10.662 1.00 85.62 129 ARG A O 1
ATOM 997 N N . MET A 1 130 ? -10.379 7.780 -10.346 1.00 89.50 130 MET A N 1
ATOM 998 C CA . MET A 1 130 ? -10.474 8.264 -11.722 1.00 89.50 130 MET A CA 1
ATOM 999 C C . MET A 1 130 ? -10.445 9.796 -11.724 1.00 89.50 130 MET A C 1
ATOM 1001 O O . MET A 1 130 ? -10.998 10.440 -10.831 1.00 89.50 130 MET A O 1
ATOM 1005 N N . TRP A 1 131 ? -9.809 10.395 -12.728 1.00 89.19 131 TRP A N 1
ATOM 1006 C CA . TRP A 1 131 ? -9.838 11.840 -12.959 1.00 89.19 131 TRP A CA 1
ATOM 1007 C C . TRP A 1 131 ? -10.152 12.138 -14.420 1.00 89.19 131 TRP A C 1
ATOM 1009 O O . TRP A 1 131 ? -9.623 11.471 -15.305 1.00 89.19 131 TRP A O 1
ATOM 1019 N N . ALA A 1 132 ? -10.921 13.197 -14.658 1.00 89.19 132 ALA A N 1
ATOM 1020 C CA . ALA A 1 132 ? -11.228 13.752 -15.971 1.00 89.19 132 ALA A CA 1
ATOM 1021 C C . ALA A 1 132 ? -10.685 15.193 -16.051 1.00 89.19 132 ALA A C 1
ATOM 1023 O O . ALA A 1 132 ? -11.037 16.046 -15.233 1.00 89.19 132 ALA A O 1
ATOM 1024 N N . ASN A 1 133 ? -9.773 15.462 -16.993 1.00 85.38 133 ASN A N 1
ATOM 1025 C CA . ASN A 1 133 ? -8.987 16.705 -17.082 1.00 85.38 133 ASN A CA 1
ATOM 1026 C C . ASN A 1 133 ? -8.335 17.101 -15.737 1.00 85.38 133 ASN A C 1
ATOM 1028 O O . ASN A 1 133 ? -8.354 18.261 -15.327 1.00 85.38 133 ASN A O 1
ATOM 1032 N N . GLY A 1 134 ? -7.805 16.113 -15.005 1.00 79.62 134 GLY A N 1
ATOM 1033 C CA . GLY A 1 134 ? -7.167 16.298 -13.695 1.00 79.62 134 GLY A CA 1
ATOM 1034 C C . GLY A 1 134 ? -8.120 16.554 -12.516 1.00 79.62 134 GLY A C 1
ATOM 1035 O O . GLY A 1 134 ? -7.681 16.477 -11.368 1.00 79.62 134 GLY A O 1
ATOM 1036 N N . LYS A 1 135 ? -9.417 16.792 -12.753 1.00 83.38 135 LYS A N 1
ATOM 1037 C CA . LYS A 1 135 ? -10.440 16.853 -11.695 1.00 83.38 135 LYS A CA 1
ATOM 1038 C C . LYS A 1 135 ? -10.854 15.428 -11.298 1.00 83.38 135 LYS A C 1
ATOM 1040 O O . LYS A 1 135 ? -11.061 14.624 -12.206 1.00 83.38 135 LYS A O 1
ATOM 1045 N N . PRO A 1 136 ? -10.988 15.091 -10.001 1.00 84.12 136 PRO A N 1
ATOM 1046 C CA . PRO A 1 136 ? -11.534 13.799 -9.585 1.00 84.12 136 PRO A CA 1
ATOM 1047 C C . PRO A 1 136 ? -12.910 13.558 -10.214 1.00 84.12 136 PRO A C 1
ATOM 1049 O O . PRO A 1 136 ? -13.722 14.482 -10.280 1.00 84.12 136 PRO A O 1
ATOM 1052 N N . LEU A 1 137 ? -13.150 12.333 -10.674 1.00 87.75 137 LEU A N 1
ATOM 1053 C CA . LEU A 1 137 ? -14.448 11.874 -11.154 1.00 87.75 137 LEU A CA 1
ATOM 1054 C C . LEU A 1 137 ? -14.949 10.784 -10.210 1.00 87.75 137 LEU A C 1
ATOM 1056 O O . LEU A 1 137 ? -14.332 9.726 -10.089 1.00 87.75 137 LEU A O 1
ATOM 1060 N N . ASP A 1 138 ? -16.062 11.056 -9.537 1.00 86.19 138 ASP A N 1
ATOM 1061 C CA . ASP A 1 138 ? -16.706 10.084 -8.666 1.00 86.19 138 ASP A CA 1
ATOM 1062 C C . ASP A 1 138 ? -17.461 9.048 -9.508 1.00 86.19 138 ASP A C 1
ATOM 1064 O O . ASP A 1 138 ? -18.457 9.354 -10.161 1.00 86.19 138 ASP A O 1
ATOM 1068 N N . LEU A 1 139 ? -16.996 7.799 -9.484 1.00 86.94 139 LEU A N 1
ATOM 1069 C CA . LEU A 1 139 ? -17.647 6.694 -10.189 1.00 86.94 139 LEU A CA 1
ATOM 1070 C C . LEU A 1 139 ? -19.078 6.430 -9.687 1.00 86.94 139 LEU A C 1
ATOM 1072 O O . LEU A 1 139 ? -19.873 5.848 -10.420 1.00 86.94 139 LEU A O 1
ATOM 1076 N N . ALA A 1 140 ? -19.444 6.888 -8.484 1.00 84.44 140 ALA A N 1
ATOM 1077 C CA . ALA A 1 140 ? -20.813 6.788 -7.983 1.00 84.44 140 ALA A CA 1
ATOM 1078 C C . ALA A 1 140 ? -21.801 7.734 -8.695 1.00 84.44 140 ALA A C 1
ATOM 1080 O O . ALA A 1 140 ? -23.007 7.505 -8.624 1.00 84.44 140 ALA A O 1
ATOM 1081 N N . THR A 1 141 ? -21.327 8.782 -9.386 1.00 85.94 141 THR A N 1
ATOM 1082 C CA . THR A 1 141 ? -22.195 9.718 -10.127 1.00 85.94 141 THR A CA 1
ATOM 1083 C C . THR A 1 141 ? -22.308 9.401 -11.617 1.00 85.94 141 THR A C 1
ATOM 1085 O O . THR A 1 141 ? -23.035 10.098 -12.325 1.00 85.94 141 THR A O 1
ATOM 1088 N N . VAL A 1 142 ? -21.625 8.359 -12.109 1.00 89.38 142 VAL A N 1
ATOM 1089 C CA . VAL A 1 142 ? -21.606 7.997 -13.533 1.00 89.38 142 VAL A CA 1
ATOM 1090 C C . VAL A 1 142 ? -21.917 6.516 -13.723 1.00 89.38 142 VAL A C 1
ATOM 1092 O O . VAL A 1 142 ? -21.323 5.647 -13.084 1.00 89.38 142 VAL A O 1
ATOM 1095 N N . LYS A 1 143 ? -22.829 6.209 -14.649 1.00 94.62 143 LYS A N 1
ATOM 1096 C CA . LYS A 1 143 ? -23.138 4.829 -15.026 1.00 94.62 143 LYS A CA 1
ATOM 1097 C C . LYS A 1 143 ? -21.925 4.222 -15.736 1.00 94.62 143 LYS A C 1
ATOM 1099 O O . LYS A 1 143 ? -21.499 4.727 -16.774 1.00 94.62 143 LYS A O 1
ATOM 1104 N N . HIS A 1 144 ? -21.370 3.151 -15.179 1.00 95.50 144 HIS A N 1
ATOM 1105 C CA . HIS A 1 144 ? -20.159 2.525 -15.702 1.00 95.50 144 HIS A CA 1
ATOM 1106 C C . HIS A 1 144 ? -20.158 1.000 -15.525 1.00 95.50 144 HIS A C 1
ATOM 1108 O O . HIS A 1 144 ? -20.916 0.453 -14.722 1.00 95.50 144 HIS A O 1
ATOM 1114 N N . ARG A 1 145 ? -19.286 0.316 -16.272 1.00 96.19 145 ARG A N 1
ATOM 1115 C CA . ARG A 1 145 ? -18.906 -1.094 -16.085 1.00 96.19 145 ARG A CA 1
ATOM 1116 C C . ARG A 1 145 ? -17.390 -1.209 -16.150 1.00 96.19 145 ARG A C 1
ATOM 1118 O O . ARG A 1 145 ? -16.785 -0.728 -17.105 1.00 96.19 145 ARG A O 1
ATOM 1125 N N . LEU A 1 146 ? -16.791 -1.827 -15.136 1.00 95.62 146 LEU A N 1
ATOM 1126 C CA . LEU A 1 146 ? -15.353 -2.075 -15.067 1.00 95.62 146 LEU A CA 1
ATOM 1127 C C . LEU A 1 146 ? -15.057 -3.529 -15.440 1.00 95.62 146 LEU A C 1
ATOM 1129 O O . LEU A 1 146 ? -15.535 -4.444 -14.773 1.00 95.62 146 LEU A O 1
ATOM 1133 N N . TYR A 1 147 ? -14.219 -3.718 -16.452 1.00 96.69 147 TYR A N 1
ATOM 1134 C CA . TYR A 1 147 ? -13.670 -5.004 -16.861 1.00 96.69 147 TYR A CA 1
ATOM 1135 C C . TYR A 1 147 ? -12.238 -5.083 -16.349 1.00 96.69 147 TYR A C 1
ATOM 1137 O O . TYR A 1 147 ? -11.411 -4.213 -16.636 1.00 96.69 147 TYR A O 1
ATOM 1145 N N . LYS A 1 148 ? -11.954 -6.093 -15.523 1.00 95.12 148 LYS A N 1
ATOM 1146 C CA . LYS A 1 148 ? -10.692 -6.160 -14.780 1.00 95.12 148 LYS A CA 1
ATOM 1147 C C . LYS A 1 148 ? -9.492 -6.570 -15.633 1.00 95.12 148 LYS A C 1
ATOM 1149 O O . LYS A 1 148 ? -8.386 -6.432 -15.139 1.00 95.12 148 LYS A O 1
ATOM 1154 N N . GLY A 1 149 ? -9.670 -7.023 -16.872 1.00 94.62 149 GLY A N 1
ATOM 1155 C CA . GLY A 1 149 ? -8.580 -7.497 -17.730 1.00 94.62 149 GLY A CA 1
ATOM 1156 C C . GLY A 1 149 ? -8.188 -8.947 -17.486 1.00 94.62 149 GLY A C 1
ATOM 1157 O O . GLY A 1 149 ? -7.037 -9.309 -17.709 1.00 94.62 149 GLY A O 1
ATOM 1158 N N . THR A 1 150 ? -9.122 -9.767 -17.006 1.00 93.50 150 THR A N 1
ATOM 1159 C CA . THR A 1 150 ? -8.922 -11.211 -16.861 1.00 93.50 150 THR A CA 1
ATOM 1160 C C . THR A 1 150 ? -9.091 -11.925 -18.208 1.00 93.50 150 THR A C 1
ATOM 1162 O O . THR A 1 150 ? -9.679 -11.385 -19.149 1.00 93.50 150 THR A O 1
ATOM 1165 N N . GLU A 1 151 ? -8.552 -13.139 -18.328 1.00 92.44 151 GLU A N 1
ATOM 1166 C CA . GLU A 1 151 ? -8.636 -13.938 -19.564 1.00 92.44 151 GLU A CA 1
ATOM 1167 C C . GLU A 1 151 ? -10.014 -14.590 -19.777 1.00 92.44 151 GLU A C 1
ATOM 1169 O O . GLU A 1 151 ? -10.356 -14.978 -20.891 1.00 92.44 151 GLU A O 1
ATOM 1174 N N . ASP A 1 152 ? -10.828 -14.680 -18.726 1.00 93.62 152 ASP A N 1
ATOM 1175 C CA . ASP A 1 152 ? -12.193 -15.217 -18.735 1.00 93.62 152 ASP A CA 1
ATOM 1176 C C . ASP A 1 152 ? -13.277 -14.142 -18.940 1.00 93.62 152 ASP A C 1
ATOM 1178 O O . ASP A 1 152 ? -14.462 -14.467 -18.967 1.00 93.62 152 ASP A O 1
ATOM 1182 N N . GLN A 1 153 ? -12.903 -12.864 -19.093 1.00 94.75 153 GLN A N 1
ATOM 1183 C CA . GLN A 1 153 ? -13.887 -11.799 -19.279 1.00 94.75 153 GLN A CA 1
ATOM 1184 C C . GLN A 1 153 ? -14.571 -11.875 -20.654 1.00 94.75 153 GLN A C 1
ATOM 1186 O O . GLN A 1 153 ? -13.960 -12.233 -21.669 1.00 94.75 153 GLN A O 1
ATOM 1191 N N . GLU A 1 154 ? -15.844 -11.483 -20.672 1.00 94.69 154 GLU A N 1
ATOM 1192 C CA . GLU A 1 154 ? -16.727 -11.518 -21.840 1.00 94.69 154 GLU A CA 1
ATOM 1193 C C . GLU A 1 154 ? -16.936 -10.123 -22.470 1.00 94.69 154 GLU A C 1
ATOM 1195 O O . GLU A 1 154 ? -16.664 -9.105 -21.824 1.00 94.69 154 GLU A O 1
ATOM 1200 N N . PRO A 1 155 ? -17.404 -10.041 -23.735 1.00 94.12 155 PRO A N 1
ATOM 1201 C CA . PRO A 1 155 ? -17.691 -8.776 -24.416 1.00 94.12 155 PRO A CA 1
ATOM 1202 C C . PRO A 1 155 ? -18.701 -7.891 -23.675 1.00 94.12 155 PRO A C 1
ATOM 1204 O O . PRO A 1 155 ? -19.698 -8.379 -23.141 1.00 94.12 155 PRO A O 1
ATOM 1207 N N . ASP A 1 156 ? -18.498 -6.568 -23.700 1.00 95.69 156 ASP A N 1
ATOM 1208 C CA . ASP A 1 156 ? -19.432 -5.644 -23.052 1.00 95.69 156 ASP A CA 1
ATOM 1209 C C . ASP A 1 156 ? -20.837 -5.718 -23.692 1.00 95.69 156 ASP A C 1
ATOM 1211 O O . ASP A 1 156 ? -20.949 -5.616 -24.920 1.00 95.69 156 ASP A O 1
ATOM 1215 N N . PRO A 1 157 ? -21.927 -5.852 -22.906 1.00 94.62 157 PRO A N 1
ATOM 1216 C CA . PRO A 1 157 ? -23.273 -6.002 -23.459 1.00 94.62 157 PRO A CA 1
ATOM 1217 C C . PRO A 1 157 ? -23.773 -4.794 -24.260 1.00 94.62 157 PRO A C 1
ATOM 1219 O O . PRO A 1 157 ? -24.486 -4.973 -25.246 1.00 94.62 157 PRO A O 1
ATOM 1222 N N . LEU A 1 158 ? -23.407 -3.566 -23.872 1.00 93.56 158 LEU A N 1
ATOM 1223 C CA . LEU A 1 158 ? -23.808 -2.363 -24.603 1.00 93.56 158 LEU A CA 1
ATOM 1224 C C . LEU A 1 158 ? -23.084 -2.302 -25.947 1.00 93.56 158 LEU A C 1
ATOM 1226 O O . LEU A 1 158 ? -23.742 -2.131 -26.971 1.00 93.56 158 LEU A O 1
ATOM 1230 N N . MET A 1 159 ? -21.766 -2.519 -25.950 1.00 93.06 159 MET A N 1
ATOM 1231 C CA . MET A 1 159 ? -20.976 -2.596 -27.183 1.00 93.06 159 MET A CA 1
ATOM 1232 C C . MET A 1 159 ? -21.494 -3.714 -28.101 1.00 93.06 159 MET A C 1
ATOM 1234 O O . MET A 1 159 ? -21.705 -3.489 -29.287 1.00 93.06 159 MET A O 1
ATOM 1238 N N . SER A 1 160 ? -21.795 -4.893 -27.549 1.00 92.88 160 SER A N 1
ATOM 1239 C CA . SER A 1 160 ? -22.374 -6.044 -28.269 1.00 92.88 160 SER A CA 1
ATOM 1240 C C . SER A 1 160 ? -23.787 -5.807 -28.805 1.00 92.88 160 SER A C 1
ATOM 1242 O O . SER A 1 160 ? -24.183 -6.448 -29.771 1.00 92.88 160 SER A O 1
ATOM 1244 N N . SER A 1 161 ? -24.548 -4.877 -28.220 1.00 92.81 161 SER A N 1
ATOM 1245 C CA . SER A 1 161 ? -25.859 -4.482 -28.749 1.00 92.81 161 SER A CA 1
ATOM 1246 C C . SER A 1 161 ? -25.786 -3.499 -29.924 1.00 92.81 161 SER A C 1
ATOM 1248 O O . SER A 1 161 ? -26.758 -3.375 -30.669 1.00 92.8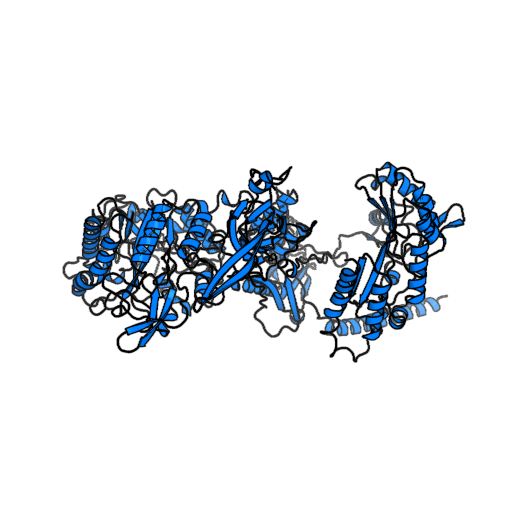1 161 SER A O 1
ATOM 1250 N N . THR A 1 162 ? -24.663 -2.789 -30.093 1.00 88.50 162 THR A N 1
ATOM 1251 C CA . THR A 1 162 ? -24.502 -1.749 -31.125 1.00 88.50 162 THR A CA 1
ATOM 1252 C C . THR A 1 162 ? -23.556 -2.139 -32.254 1.00 88.50 162 THR A C 1
ATOM 1254 O O . THR A 1 162 ? -23.773 -1.725 -33.391 1.00 88.50 162 THR A O 1
ATOM 1257 N N . GLU A 1 163 ? -22.526 -2.932 -31.964 1.00 88.75 163 GLU A N 1
ATOM 1258 C CA . GLU A 1 163 ? -21.529 -3.379 -32.935 1.00 88.75 163 GLU A CA 1
ATOM 1259 C C . GLU A 1 163 ? -21.834 -4.788 -33.453 1.00 88.75 163 GLU A C 1
ATOM 1261 O O . GLU A 1 163 ? -22.336 -5.648 -32.735 1.00 88.75 163 GLU A O 1
ATOM 1266 N N . LYS A 1 164 ? -21.469 -5.066 -34.711 1.00 82.19 164 LYS A N 1
ATOM 1267 C CA . LYS A 1 164 ? -21.653 -6.401 -35.319 1.00 82.19 164 LYS A CA 1
ATOM 1268 C C . LYS A 1 164 ? -20.686 -7.468 -34.791 1.00 82.19 164 LYS A C 1
ATOM 1270 O O . LYS A 1 164 ? -20.915 -8.651 -35.017 1.00 82.19 164 LYS A O 1
ATOM 1275 N N . SER A 1 165 ? -19.578 -7.055 -34.181 1.00 87.94 165 SER A N 1
ATOM 1276 C CA . SER A 1 165 ? -18.511 -7.933 -33.697 1.00 87.94 165 SER A CA 1
ATOM 1277 C C . SER A 1 165 ? -17.754 -7.231 -32.575 1.00 87.94 165 SER A C 1
ATOM 1279 O O . SER A 1 165 ? -16.876 -6.408 -32.841 1.00 87.94 165 SER A O 1
ATOM 1281 N N . THR A 1 166 ? -18.081 -7.561 -31.328 1.00 89.31 166 THR A N 1
ATOM 1282 C CA . THR A 1 166 ? -17.487 -6.927 -30.144 1.00 89.31 166 THR A CA 1
ATOM 1283 C C . THR A 1 166 ? -16.385 -7.804 -29.554 1.00 89.31 166 THR A C 1
ATOM 1285 O O . THR A 1 166 ? -16.662 -8.935 -29.154 1.00 89.31 166 THR A O 1
ATOM 1288 N N . PRO A 1 167 ? -15.136 -7.318 -29.464 1.00 89.81 167 PRO A N 1
ATOM 1289 C CA . PRO A 1 167 ? -14.075 -8.038 -28.772 1.00 89.81 167 PRO A CA 1
ATOM 1290 C C . PRO A 1 167 ? -14.276 -7.992 -27.249 1.00 89.81 167 PRO A C 1
ATOM 1292 O O . PRO A 1 167 ? -14.692 -6.982 -26.689 1.00 89.81 167 PRO A O 1
ATOM 1295 N N . ALA A 1 168 ? -13.893 -9.071 -26.565 1.00 90.62 168 ALA A N 1
ATOM 1296 C CA . ALA A 1 168 ? -13.873 -9.142 -25.100 1.00 90.62 168 ALA A CA 1
ATOM 1297 C C . ALA A 1 168 ? -12.685 -8.398 -24.450 1.00 90.62 168 ALA A C 1
ATOM 1299 O O . ALA A 1 168 ? -12.629 -8.261 -23.230 1.00 90.62 168 ALA A O 1
ATOM 1300 N N . TYR A 1 169 ? -11.708 -7.956 -25.254 1.00 93.38 169 TYR A N 1
ATOM 1301 C CA . TYR A 1 169 ? -10.449 -7.341 -24.803 1.00 93.38 169 TYR A CA 1
ATOM 1302 C C . TYR A 1 169 ? -9.763 -8.112 -23.653 1.00 93.38 169 TYR A C 1
ATOM 1304 O O . TYR A 1 169 ? -9.264 -7.507 -22.709 1.00 93.38 169 TYR A O 1
ATOM 1312 N N . ARG A 1 170 ? -9.779 -9.452 -23.695 1.00 95.38 170 ARG A N 1
ATOM 1313 C CA . ARG A 1 170 ? -9.124 -10.319 -22.696 1.00 95.38 170 ARG A CA 1
ATOM 1314 C C . ARG A 1 170 ? -7.650 -9.928 -22.520 1.00 95.38 170 ARG A C 1
ATOM 1316 O O . ARG A 1 170 ? -7.007 -9.496 -23.479 1.00 95.38 170 ARG A O 1
ATOM 1323 N N . GLY A 1 171 ? -7.173 -9.966 -21.278 1.00 93.25 171 GLY A N 1
ATOM 1324 C CA . GLY A 1 171 ? -5.846 -9.461 -20.908 1.00 93.25 171 GLY A CA 1
ATOM 1325 C C . GLY A 1 171 ? -5.703 -7.928 -20.904 1.00 93.25 171 GLY A C 1
ATOM 1326 O O . GLY A 1 171 ? -4.589 -7.421 -20.759 1.00 93.25 171 GLY A O 1
ATOM 1327 N N . ILE A 1 172 ? -6.791 -7.160 -21.065 1.00 95.00 172 ILE A N 1
ATOM 1328 C CA . ILE A 1 172 ? -6.798 -5.687 -20.991 1.00 95.00 172 ILE A CA 1
ATOM 1329 C C . ILE A 1 172 ? -7.868 -5.222 -20.003 1.00 95.00 172 ILE A C 1
ATOM 1331 O O . ILE A 1 172 ? -9.059 -5.491 -20.178 1.00 95.00 172 ILE A O 1
ATOM 1335 N N . ALA A 1 173 ? -7.455 -4.465 -18.987 1.00 97.12 173 ALA A N 1
ATOM 1336 C CA . ALA A 1 173 ? -8.380 -3.787 -18.090 1.00 97.12 173 ALA A CA 1
ATOM 1337 C C . ALA A 1 173 ? -8.969 -2.550 -18.784 1.00 97.12 173 ALA A C 1
ATOM 1339 O O . ALA A 1 173 ? -8.228 -1.690 -19.274 1.00 97.12 173 ALA A O 1
ATOM 1340 N N . TYR A 1 174 ? -10.297 -2.435 -18.817 1.00 96.56 174 TYR A N 1
ATOM 1341 C CA . TYR A 1 174 ? -10.994 -1.305 -19.433 1.00 96.56 174 TYR A CA 1
ATOM 1342 C C . TYR A 1 174 ? -12.273 -0.939 -18.678 1.00 96.56 174 TYR A C 1
ATOM 1344 O O . TYR A 1 174 ? -12.864 -1.753 -17.972 1.00 96.56 174 TYR A O 1
ATOM 1352 N N . ILE A 1 175 ? -12.713 0.308 -18.821 1.00 97.06 175 ILE A N 1
ATOM 1353 C CA . ILE A 1 175 ? -13.970 0.799 -18.251 1.00 97.06 175 ILE A CA 1
ATOM 1354 C C . ILE A 1 175 ? -14.870 1.340 -19.357 1.00 97.06 175 ILE A C 1
ATOM 1356 O O . ILE A 1 175 ? -14.433 2.125 -20.200 1.00 97.06 175 ILE A O 1
ATOM 1360 N N . VAL A 1 176 ? -16.135 0.929 -19.344 1.00 96.75 176 VAL A N 1
ATOM 1361 C CA . VAL A 1 176 ? -17.195 1.523 -20.162 1.00 96.75 176 VAL A CA 1
ATOM 1362 C C . VAL A 1 176 ? -17.920 2.554 -19.310 1.00 96.75 176 VAL A C 1
ATOM 1364 O O . VAL A 1 176 ? -18.363 2.242 -18.208 1.00 96.75 176 VAL A O 1
ATOM 1367 N N . VAL A 1 177 ? -18.027 3.778 -19.815 1.00 96.00 177 VAL A N 1
ATOM 1368 C CA . VAL A 1 177 ? -18.662 4.929 -19.169 1.00 96.00 177 VAL A CA 1
ATOM 1369 C C . VAL A 1 177 ? -19.813 5.384 -20.061 1.00 96.00 177 VAL A C 1
ATOM 1371 O O . VAL A 1 177 ? -19.603 5.665 -21.239 1.00 96.00 177 VAL A O 1
ATOM 1374 N N . GLU A 1 178 ? -21.028 5.444 -19.522 1.00 95.00 178 GLU A N 1
ATOM 1375 C CA . GLU A 1 178 ? -22.244 5.794 -20.263 1.00 95.00 178 GLU A CA 1
ATOM 1376 C C . GLU A 1 178 ? -22.737 7.206 -19.947 1.00 95.00 178 GLU A C 1
ATOM 1378 O O . GLU A 1 178 ? -22.732 7.626 -18.790 1.00 95.00 178 GLU A O 1
ATOM 1383 N N . ASP A 1 179 ? -23.246 7.896 -20.975 1.00 92.44 179 ASP A N 1
ATOM 1384 C CA . ASP A 1 179 ? -23.953 9.178 -20.853 1.00 92.44 179 ASP A CA 1
ATOM 1385 C C . ASP A 1 179 ? -23.191 10.247 -20.026 1.00 92.44 179 ASP A C 1
ATOM 1387 O O . ASP A 1 179 ? -23.798 11.086 -19.359 1.00 92.44 179 ASP A O 1
ATOM 1391 N N . LEU A 1 180 ? -21.853 10.274 -20.102 1.00 93.12 180 LEU A N 1
ATOM 1392 C CA . LEU A 1 180 ? -21.013 11.233 -19.376 1.00 93.12 180 LEU A CA 1
ATOM 1393 C C . LEU A 1 180 ? -21.316 12.675 -19.836 1.00 93.12 180 LEU A C 1
ATOM 1395 O O . LEU A 1 180 ? -21.087 12.980 -21.013 1.00 93.12 180 LEU A O 1
ATOM 1399 N N . PRO A 1 181 ? -21.778 13.585 -18.956 1.00 90.88 181 PRO A N 1
ATOM 1400 C CA . PRO A 1 181 ? -22.088 14.962 -19.331 1.00 90.88 181 PRO A CA 1
ATOM 1401 C C . PRO A 1 181 ? -20.813 15.750 -19.651 1.00 90.88 181 PRO A C 1
ATOM 1403 O O . PRO A 1 181 ? -19.924 15.916 -18.820 1.00 90.88 181 PRO A O 1
ATOM 1406 N N . LEU A 1 182 ? -20.725 16.292 -20.867 1.00 89.25 182 LEU A N 1
ATOM 1407 C CA . LEU A 1 182 ? -19.533 17.020 -21.326 1.00 89.25 182 LEU A CA 1
ATOM 1408 C C . LEU A 1 182 ? -19.476 18.484 -20.850 1.00 89.25 182 LEU A C 1
ATOM 1410 O O . LEU A 1 182 ? -18.497 19.182 -21.104 1.00 89.25 182 LEU A O 1
ATOM 1414 N N . GLN A 1 183 ? -20.519 18.992 -20.186 1.00 86.56 183 GLN A N 1
ATOM 1415 C CA . GLN A 1 183 ? -20.638 20.417 -19.829 1.00 86.56 183 GLN A CA 1
ATOM 1416 C C . GLN A 1 183 ? -19.606 20.807 -18.769 1.00 86.56 183 GLN A C 1
ATOM 1418 O O . GLN A 1 183 ? -19.024 21.887 -18.850 1.00 86.56 183 GLN A O 1
ATOM 1423 N N . ASP A 1 184 ? -19.303 19.883 -17.858 1.00 82.69 184 ASP A N 1
ATOM 1424 C CA . ASP A 1 184 ? -18.315 20.043 -16.784 1.00 82.69 184 ASP A CA 1
ATOM 1425 C C . ASP A 1 184 ? -16.858 20.078 -17.306 1.00 82.69 184 ASP A C 1
ATOM 1427 O O . ASP A 1 184 ? -15.916 20.415 -16.571 1.00 82.69 184 ASP A O 1
ATOM 1431 N N . TYR A 1 185 ? -16.692 19.775 -18.602 1.00 85.81 185 TYR A N 1
ATOM 1432 C CA . TYR A 1 185 ? -15.436 19.642 -19.343 1.00 85.81 185 TYR A CA 1
ATOM 1433 C C . TYR A 1 185 ? -15.388 20.546 -20.590 1.00 85.81 185 TYR A C 1
ATOM 1435 O O . TYR A 1 185 ? -14.767 20.200 -21.589 1.00 85.81 185 TYR A O 1
ATOM 1443 N N . ASN A 1 186 ? -16.038 21.716 -20.549 1.00 83.19 186 ASN A N 1
ATOM 1444 C CA . ASN A 1 186 ? -16.076 22.700 -21.648 1.00 83.19 186 ASN A CA 1
ATOM 1445 C C . ASN A 1 186 ? -16.700 22.179 -22.964 1.00 83.19 186 ASN A C 1
ATOM 1447 O O . ASN A 1 186 ? -16.457 22.732 -24.034 1.00 83.19 186 ASN A O 1
ATOM 1451 N N . GLY A 1 187 ? -17.529 21.134 -22.899 1.00 80.38 187 GLY A N 1
ATOM 1452 C CA . GLY A 1 187 ? -18.208 20.546 -24.056 1.00 80.38 187 GLY A CA 1
ATOM 1453 C C . GLY A 1 187 ? -17.371 19.551 -24.864 1.00 80.38 187 GLY A C 1
ATOM 1454 O O . GLY A 1 187 ? -17.868 19.055 -25.873 1.00 80.38 187 GLY A O 1
ATOM 1455 N N . THR A 1 188 ? -16.145 19.232 -24.439 1.00 85.81 188 THR A N 1
ATOM 1456 C CA . THR A 1 188 ? -15.272 18.247 -25.096 1.00 85.81 188 THR A CA 1
ATOM 1457 C C . THR A 1 188 ? -15.149 16.964 -24.275 1.00 85.81 188 THR A C 1
ATOM 1459 O O . THR A 1 188 ? -15.430 16.941 -23.077 1.00 85.81 188 THR A O 1
ATOM 1462 N N . VAL A 1 189 ? -14.735 15.870 -24.922 1.00 88.06 189 VAL A N 1
ATOM 1463 C CA . VAL A 1 189 ? -14.372 14.631 -24.217 1.00 88.06 189 VAL A CA 1
ATOM 1464 C C . VAL A 1 189 ? -13.092 14.892 -23.408 1.00 88.06 189 VAL A C 1
ATOM 1466 O O . VAL A 1 189 ? -12.092 15.305 -24.001 1.00 88.06 189 VAL A O 1
ATOM 1469 N N . PRO A 1 190 ? -13.093 14.692 -22.077 1.00 89.75 190 PRO A N 1
ATOM 1470 C CA . PRO A 1 190 ? -11.923 14.960 -21.249 1.00 89.75 190 PRO A CA 1
ATOM 1471 C C . PRO A 1 190 ? -10.846 13.874 -21.396 1.00 89.75 190 PRO A C 1
ATOM 1473 O O . PRO A 1 190 ? -11.125 12.731 -21.755 1.00 89.75 190 PRO A O 1
ATOM 1476 N N . GLY A 1 191 ? -9.605 14.224 -21.055 1.00 88.50 191 GLY A N 1
ATOM 1477 C CA . GLY A 1 191 ? -8.533 13.259 -20.832 1.00 88.50 191 GLY A CA 1
ATOM 1478 C C . GLY A 1 191 ? -8.706 12.567 -19.480 1.00 88.50 191 GLY A C 1
ATOM 1479 O O . GLY A 1 191 ? -8.833 13.233 -18.448 1.00 88.50 191 GLY A O 1
ATOM 1480 N N . PHE A 1 192 ? -8.700 11.239 -19.484 1.00 91.12 192 PHE A N 1
ATOM 1481 C CA . PHE A 1 192 ? -8.892 10.392 -18.319 1.00 91.12 192 PHE A CA 1
ATOM 1482 C C . PHE A 1 192 ? -7.567 9.830 -17.801 1.00 91.12 192 PHE A C 1
ATOM 1484 O O . PHE A 1 192 ? -6.732 9.322 -18.553 1.00 91.12 192 PHE A O 1
ATOM 1491 N N . THR A 1 193 ? -7.402 9.872 -16.482 1.00 91.19 193 THR A N 1
ATOM 1492 C CA . THR A 1 193 ? -6.339 9.140 -15.782 1.00 91.19 193 THR A CA 1
ATOM 1493 C C . THR A 1 193 ? -6.950 8.289 -14.682 1.00 91.19 193 THR A C 1
ATOM 1495 O O . THR A 1 193 ? -7.979 8.650 -14.106 1.00 91.19 193 THR A O 1
ATOM 1498 N N . PHE A 1 194 ? -6.305 7.167 -14.394 1.00 91.31 194 PHE A N 1
ATOM 1499 C CA . PHE A 1 194 ? -6.788 6.128 -13.497 1.00 91.31 194 PHE A CA 1
ATOM 1500 C C . PHE A 1 194 ? -5.680 5.771 -12.520 1.00 91.31 194 PHE A C 1
ATOM 1502 O O . PHE A 1 194 ? -4.531 5.628 -12.924 1.00 91.31 194 PHE A O 1
ATOM 1509 N N . GLU A 1 195 ? -6.010 5.618 -11.245 1.00 90.25 195 GLU A N 1
ATOM 1510 C CA . GLU A 1 195 ? -5.134 4.954 -10.286 1.00 90.25 195 GLU A CA 1
ATOM 1511 C C . GLU A 1 195 ? -5.616 3.521 -10.129 1.00 90.25 195 GLU A C 1
ATOM 1513 O O . GLU A 1 195 ? -6.733 3.291 -9.662 1.00 90.25 195 GLU A O 1
ATOM 1518 N N . VAL A 1 196 ? -4.777 2.572 -10.525 1.00 92.06 196 VAL A N 1
ATOM 1519 C CA . VAL A 1 196 ? -5.072 1.141 -10.469 1.00 92.06 196 VAL A CA 1
ATOM 1520 C C . VAL A 1 196 ? -4.042 0.422 -9.622 1.00 92.06 196 VAL A C 1
ATOM 1522 O O . VAL A 1 196 ? -2.871 0.798 -9.603 1.00 92.06 196 VAL A O 1
ATOM 1525 N N . THR A 1 197 ? -4.493 -0.631 -8.950 1.00 91.94 197 THR A N 1
ATOM 1526 C CA . THR A 1 197 ? -3.640 -1.589 -8.254 1.00 91.94 197 THR A CA 1
ATOM 1527 C C . THR A 1 197 ? -3.641 -2.899 -9.036 1.00 91.94 197 THR A C 1
ATOM 1529 O O . THR A 1 197 ? -4.708 -3.483 -9.251 1.00 91.94 197 THR A O 1
ATOM 1532 N N . ALA A 1 198 ? -2.464 -3.356 -9.457 1.00 93.12 198 ALA A N 1
ATOM 1533 C CA . ALA A 1 198 ? -2.258 -4.607 -10.187 1.00 93.12 198 ALA A CA 1
ATOM 1534 C C . ALA A 1 198 ? -1.104 -5.409 -9.571 1.00 93.12 198 ALA A C 1
ATOM 1536 O O . ALA A 1 198 ? -0.182 -4.841 -8.983 1.00 93.12 198 ALA A O 1
ATOM 1537 N N . TYR A 1 199 ? -1.153 -6.731 -9.703 1.00 92.25 199 TYR A N 1
ATOM 1538 C CA . TYR A 1 199 ? -0.206 -7.644 -9.066 1.00 92.25 199 TYR A CA 1
ATOM 1539 C C . TYR A 1 199 ? 0.351 -8.655 -10.071 1.00 92.25 199 TYR A C 1
ATOM 1541 O O . TYR A 1 199 ? -0.366 -9.018 -11.006 1.00 92.25 199 TYR A O 1
ATOM 1549 N N . PRO A 1 200 ? 1.590 -9.150 -9.877 1.00 90.25 200 PRO A N 1
ATOM 1550 C CA . PRO A 1 200 ? 2.072 -10.333 -10.581 1.00 90.25 200 PRO A CA 1
ATOM 1551 C C . PRO A 1 200 ? 1.117 -11.521 -10.410 1.00 90.25 200 PRO A C 1
ATOM 1553 O O . PRO A 1 200 ? 0.449 -11.657 -9.380 1.00 90.25 200 PRO A O 1
ATOM 1556 N N . GLU A 1 201 ? 1.075 -12.409 -11.402 1.00 84.19 201 GLU A N 1
ATOM 1557 C CA . GLU A 1 201 ? 0.270 -13.629 -11.325 1.00 84.19 201 GLU A CA 1
ATOM 1558 C C . GLU A 1 201 ? 0.665 -14.464 -10.094 1.00 84.19 201 GLU A C 1
ATOM 1560 O O . GLU A 1 201 ? 1.842 -14.614 -9.773 1.00 84.19 201 GLU A O 1
ATOM 1565 N N . GLY A 1 202 ? -0.328 -14.970 -9.358 1.00 83.12 202 GLY A N 1
ATOM 1566 C CA . GLY A 1 202 ? -0.110 -15.762 -8.144 1.00 83.12 202 GLY A CA 1
ATOM 1567 C C . GLY A 1 202 ? 0.355 -14.982 -6.905 1.00 83.12 202 GLY A C 1
ATOM 1568 O O . GLY A 1 202 ? 0.249 -15.532 -5.812 1.00 83.12 202 GLY A O 1
ATOM 1569 N N . PHE A 1 203 ? 0.774 -13.712 -7.022 1.00 87.62 203 PHE A N 1
ATOM 1570 C CA . PHE A 1 203 ? 1.346 -12.916 -5.918 1.00 87.62 203 PHE A CA 1
ATOM 1571 C C . PHE A 1 203 ? 0.491 -12.901 -4.642 1.00 87.62 203 PHE A C 1
ATOM 1573 O O . PHE A 1 203 ? 1.029 -12.923 -3.541 1.00 87.62 203 PHE A O 1
ATOM 1580 N N . LEU A 1 204 ? -0.839 -12.877 -4.783 1.00 86.94 204 LEU A N 1
ATOM 1581 C CA . LEU A 1 204 ? -1.759 -12.823 -3.647 1.00 86.94 204 LEU A CA 1
ATOM 1582 C C . LEU A 1 204 ? -2.053 -14.172 -2.977 1.00 86.94 204 LEU A C 1
ATOM 1584 O O . LEU A 1 204 ? -2.680 -14.154 -1.922 1.00 86.94 204 LEU A O 1
ATOM 1588 N N . ARG A 1 205 ? -1.657 -15.315 -3.560 1.00 85.19 205 ARG A N 1
ATOM 1589 C CA . ARG A 1 205 ? -2.118 -16.650 -3.126 1.00 85.19 205 ARG A CA 1
ATOM 1590 C C . ARG A 1 205 ? -1.779 -16.941 -1.664 1.00 85.19 205 ARG A C 1
ATOM 1592 O O . ARG A 1 205 ? -2.673 -17.255 -0.890 1.00 85.19 205 ARG A O 1
ATOM 1599 N N . ASP A 1 206 ? -0.509 -16.774 -1.312 1.00 82.81 206 ASP A N 1
ATOM 1600 C CA . ASP A 1 206 ? 0.038 -17.087 0.015 1.00 82.81 206 ASP A CA 1
ATOM 1601 C C . ASP A 1 206 ? 0.419 -15.809 0.792 1.00 82.81 206 ASP A C 1
ATOM 1603 O O . ASP A 1 206 ? 1.138 -15.842 1.787 1.00 82.81 206 ASP A O 1
ATOM 1607 N N . HIS A 1 207 ? -0.052 -14.654 0.314 1.00 91.19 207 HIS A N 1
ATOM 1608 C CA . HIS A 1 207 ? 0.327 -13.333 0.805 1.00 91.19 207 HIS A CA 1
ATOM 1609 C C . HIS A 1 207 ? -0.275 -13.028 2.183 1.00 91.19 207 HIS A C 1
ATOM 1611 O O . HIS A 1 207 ? -1.440 -13.339 2.427 1.00 91.19 207 HIS A O 1
ATOM 1617 N N . VAL A 1 208 ? 0.458 -12.304 3.041 1.00 91.94 208 VAL A N 1
ATOM 1618 C CA . VAL A 1 208 ? 0.043 -11.937 4.414 1.00 91.94 208 VAL A CA 1
ATOM 1619 C C . VAL A 1 208 ? -1.399 -11.416 4.542 1.00 91.94 208 VAL A C 1
ATOM 1621 O O . VAL A 1 208 ? -2.076 -11.717 5.519 1.00 91.94 208 VAL A O 1
ATOM 1624 N N . ILE A 1 209 ? -1.926 -10.702 3.538 1.00 92.69 209 ILE A N 1
ATOM 1625 C CA . ILE A 1 209 ? -3.313 -10.192 3.545 1.00 92.69 209 ILE A CA 1
ATOM 1626 C C . ILE A 1 209 ? -4.385 -11.296 3.554 1.00 92.69 209 ILE A C 1
ATOM 1628 O O . ILE A 1 209 ? -5.496 -11.052 4.015 1.00 92.69 209 ILE A O 1
ATOM 1632 N N . GLN A 1 210 ? -4.058 -12.505 3.087 1.00 92.31 210 GLN A N 1
ATOM 1633 C CA . GLN A 1 210 ? -4.928 -13.684 3.159 1.00 92.31 210 GLN A CA 1
ATOM 1634 C C . GLN A 1 210 ? -4.944 -14.314 4.563 1.00 92.31 210 GLN A C 1
ATOM 1636 O O . GLN A 1 210 ? -5.883 -15.033 4.897 1.00 92.31 210 GLN A O 1
ATOM 1641 N N . LYS A 1 211 ? -3.932 -14.028 5.394 1.00 93.06 211 LYS A N 1
ATOM 1642 C CA . LYS A 1 211 ? -3.789 -14.526 6.773 1.00 93.06 211 LYS A CA 1
ATOM 1643 C C . LYS A 1 211 ? -4.456 -13.607 7.821 1.00 93.06 211 LYS A C 1
ATOM 1645 O O . LYS A 1 211 ? -4.475 -13.947 9.000 1.00 93.06 211 LYS A O 1
ATOM 1650 N N . ILE A 1 212 ? -4.992 -12.444 7.423 1.00 95.69 212 ILE A N 1
ATOM 1651 C CA . ILE A 1 212 ? -5.606 -11.451 8.327 1.00 95.69 212 ILE A CA 1
ATOM 1652 C C . ILE A 1 212 ? -7.129 -11.648 8.388 1.00 95.69 212 ILE A C 1
ATOM 1654 O O . ILE A 1 212 ? -7.831 -11.427 7.402 1.00 95.69 212 ILE A O 1
ATOM 1658 N N . TYR A 1 213 ? -7.642 -11.991 9.575 1.00 96.25 213 TYR A N 1
ATOM 1659 C CA . TYR A 1 213 ? -9.076 -12.225 9.828 1.00 96.25 213 TYR A CA 1
ATOM 1660 C C . TYR A 1 213 ? -9.748 -11.143 10.691 1.00 96.25 213 TYR A C 1
ATOM 1662 O O . TYR A 1 213 ? -10.976 -11.006 10.658 1.00 96.25 213 TYR A O 1
ATOM 1670 N N . GLY A 1 214 ? -8.961 -10.370 11.445 1.00 97.50 214 GLY A N 1
ATOM 1671 C CA . GLY A 1 214 ? -9.412 -9.258 12.279 1.00 97.50 214 GLY A CA 1
ATOM 1672 C C . GLY A 1 214 ? -8.593 -7.996 12.012 1.00 97.50 214 GLY A C 1
ATOM 1673 O O . GLY A 1 214 ? -7.366 -8.052 11.931 1.00 97.50 214 GLY A O 1
ATOM 1674 N N . ILE A 1 215 ? -9.262 -6.851 11.882 1.00 97.19 215 ILE A N 1
ATOM 1675 C CA . ILE A 1 215 ? -8.636 -5.550 11.597 1.00 97.19 215 ILE A CA 1
ATOM 1676 C C . ILE A 1 215 ? -9.210 -4.471 12.520 1.00 97.19 215 ILE A C 1
ATOM 1678 O O . ILE A 1 215 ? -10.415 -4.439 12.774 1.00 97.19 215 ILE A O 1
ATOM 1682 N N . HIS A 1 216 ? -8.360 -3.575 13.017 1.00 94.12 216 HIS A N 1
ATOM 1683 C CA . HIS A 1 216 ? -8.778 -2.439 13.828 1.00 94.12 216 HIS A CA 1
ATOM 1684 C C . HIS A 1 216 ? -8.968 -1.198 12.961 1.00 94.12 216 HIS A C 1
ATOM 1686 O O . HIS A 1 216 ? -8.018 -0.700 12.360 1.00 94.12 216 HIS A O 1
ATOM 1692 N N . THR A 1 217 ? -10.189 -0.673 12.908 1.00 92.69 217 THR A N 1
ATOM 1693 C CA . THR A 1 217 ? -10.492 0.606 12.258 1.00 92.69 217 THR A CA 1
ATOM 1694 C C . THR A 1 217 ? -10.370 1.756 13.249 1.00 92.69 217 THR A C 1
ATOM 1696 O O . THR A 1 217 ? -10.778 1.629 14.407 1.00 92.69 217 THR A O 1
ATOM 1699 N N . VAL A 1 218 ? -9.793 2.871 12.792 1.00 84.06 218 VAL A N 1
ATOM 1700 C CA . VAL A 1 218 ? -9.596 4.084 13.598 1.00 84.06 218 VAL A CA 1
ATOM 1701 C C . VAL A 1 218 ? -10.094 5.333 12.874 1.00 84.06 218 VAL A C 1
ATOM 1703 O O . VAL A 1 218 ? -9.674 5.659 11.760 1.00 84.06 218 VAL A O 1
ATOM 1706 N N . GLY A 1 219 ? -11.001 6.049 13.539 1.00 80.81 219 GLY A N 1
ATOM 1707 C CA . GLY A 1 219 ? -11.494 7.365 13.149 1.00 80.81 219 GLY A CA 1
ATOM 1708 C C . GLY A 1 219 ? -10.926 8.456 14.057 1.00 80.81 219 GLY A C 1
ATOM 1709 O O . GLY A 1 219 ? -11.117 8.422 15.268 1.00 80.81 219 GLY A O 1
ATOM 1710 N N . SER A 1 220 ? -10.250 9.443 13.469 1.00 73.88 220 SER A N 1
ATOM 1711 C CA . SER A 1 220 ? -9.572 10.525 14.197 1.00 73.88 220 SER A CA 1
ATOM 1712 C C . SER A 1 220 ? -10.444 11.746 14.511 1.00 73.88 220 SER A C 1
ATOM 1714 O O . SER A 1 220 ? -9.981 12.645 15.207 1.00 73.88 220 SER A O 1
ATOM 1716 N N . ARG A 1 221 ? -11.674 11.833 13.989 1.00 80.62 221 ARG A N 1
ATOM 1717 C CA . ARG A 1 221 ? -12.546 13.019 14.084 1.00 80.62 221 ARG A CA 1
ATOM 1718 C C . ARG A 1 221 ? -13.977 12.653 14.451 1.00 80.62 221 ARG A C 1
ATOM 1720 O O . ARG A 1 221 ? -14.433 11.534 14.214 1.00 80.62 221 ARG A O 1
ATOM 1727 N N . GLU A 1 222 ? -14.724 13.666 14.870 1.00 88.62 222 GLU A N 1
ATOM 1728 C CA . GLU A 1 222 ? -16.132 13.594 15.257 1.00 88.62 222 GLU A CA 1
ATOM 1729 C C . GLU A 1 222 ? -17.042 12.868 14.253 1.00 88.62 222 GLU A C 1
ATOM 1731 O O . GLU A 1 222 ? -17.954 12.153 14.654 1.00 88.62 222 GLU A O 1
ATOM 1736 N N . PHE A 1 223 ? -16.791 13.019 12.951 1.00 91.06 223 PHE A N 1
ATOM 1737 C CA . PHE A 1 223 ? -17.592 12.404 11.884 1.00 91.06 223 PHE A CA 1
ATOM 1738 C C . PHE A 1 223 ? -16.783 11.437 11.002 1.00 91.06 223 PHE A C 1
ATOM 1740 O O . PHE A 1 223 ? -17.209 11.119 9.892 1.00 91.06 223 PHE A O 1
ATOM 1747 N N . SER A 1 224 ? -15.622 10.951 11.470 1.00 89.06 224 SER A N 1
ATOM 1748 C CA . SER A 1 224 ? -14.758 10.035 10.697 1.00 89.06 224 SER A CA 1
ATOM 1749 C C . SER A 1 224 ? -15.433 8.716 10.323 1.00 89.06 224 SER A C 1
ATOM 1751 O O . SER A 1 224 ? -15.124 8.172 9.269 1.00 89.06 224 SER A O 1
ATOM 1753 N N . TYR A 1 225 ? -16.341 8.222 11.166 1.00 93.69 225 TYR A N 1
ATOM 1754 C CA . TYR A 1 225 ? -17.094 6.988 10.929 1.00 93.69 225 TYR A CA 1
ATOM 1755 C C . TYR A 1 225 ? -18.337 7.188 10.045 1.00 93.69 225 TYR A C 1
ATOM 1757 O O . TYR A 1 225 ? -18.895 6.214 9.556 1.00 93.69 225 TYR A O 1
ATOM 1765 N N . ASP A 1 226 ? -18.799 8.423 9.819 1.00 94.31 226 ASP A N 1
ATOM 1766 C CA . ASP A 1 226 ? -20.119 8.633 9.216 1.00 94.31 226 ASP A CA 1
ATOM 1767 C C . ASP A 1 226 ? -20.183 8.195 7.745 1.00 94.31 226 ASP A C 1
ATOM 1769 O O . ASP A 1 226 ? -19.345 8.576 6.921 1.00 94.31 226 ASP A O 1
ATOM 1773 N N . THR A 1 227 ? -21.218 7.424 7.419 1.00 94.31 227 THR A N 1
ATOM 1774 C CA . THR A 1 227 ? -21.516 6.939 6.068 1.00 94.31 227 THR A CA 1
ATOM 1775 C C . THR A 1 227 ? -22.411 7.899 5.277 1.00 94.31 227 THR A C 1
ATOM 1777 O O . THR A 1 227 ? -22.509 7.768 4.055 1.00 94.31 227 THR A O 1
ATOM 1780 N N . GLU A 1 228 ? -22.977 8.927 5.922 1.00 93.12 228 GLU A N 1
ATOM 1781 C CA . GLU A 1 228 ? -23.652 10.061 5.276 1.00 93.12 228 GLU A CA 1
ATOM 1782 C C . GLU A 1 228 ? -22.729 11.287 5.142 1.00 93.12 228 GLU A C 1
ATOM 1784 O O . GLU A 1 228 ? -21.776 11.467 5.897 1.00 93.12 228 GLU A O 1
ATOM 1789 N N . THR A 1 229 ? -22.965 12.152 4.147 1.00 91.19 229 THR A N 1
ATOM 1790 C CA . THR A 1 229 ? -22.121 13.346 3.936 1.00 91.19 229 THR A CA 1
ATOM 1791 C C . THR A 1 229 ? -22.480 14.463 4.903 1.00 91.19 229 THR A C 1
ATOM 1793 O O . THR A 1 229 ? -23.547 15.063 4.794 1.00 91.19 229 THR A O 1
ATOM 1796 N N . GLN A 1 230 ? -21.520 14.814 5.756 1.00 91.25 230 GLN A N 1
ATOM 1797 C CA . GLN A 1 230 ? -21.631 15.893 6.728 1.00 91.25 230 GLN A CA 1
ATOM 1798 C C . GLN A 1 230 ? -20.933 17.153 6.213 1.00 91.25 230 GLN A C 1
ATOM 1800 O O . GLN A 1 230 ? -19.852 17.094 5.610 1.00 91.25 230 GLN A O 1
ATOM 1805 N N . LYS A 1 231 ? -21.543 18.314 6.457 1.00 89.69 231 LYS A N 1
ATOM 1806 C CA . LYS A 1 231 ? -21.024 19.627 6.056 1.00 89.69 231 LYS A CA 1
ATOM 1807 C C . LYS A 1 231 ? -21.089 20.619 7.210 1.00 89.69 231 LYS A C 1
ATOM 1809 O O . LYS A 1 231 ? -22.066 20.629 7.946 1.00 89.69 231 LYS A O 1
ATOM 1814 N N . ILE A 1 232 ? -20.094 21.494 7.310 1.00 87.12 232 ILE A N 1
ATOM 1815 C CA . ILE A 1 232 ? -20.060 22.617 8.250 1.00 87.12 232 ILE A CA 1
ATOM 1816 C C . ILE A 1 232 ? -20.375 23.932 7.533 1.00 87.12 232 ILE A C 1
ATOM 1818 O O . ILE A 1 232 ? -19.912 24.168 6.418 1.00 87.12 232 ILE A O 1
ATOM 1822 N N . THR A 1 233 ? -21.138 24.801 8.185 1.00 87.00 233 THR A N 1
ATOM 1823 C CA . THR A 1 233 ? -21.366 26.194 7.785 1.00 87.00 233 THR A CA 1
ATOM 1824 C C . THR A 1 233 ? -21.131 27.109 8.982 1.00 87.00 233 THR A C 1
ATOM 1826 O O . THR A 1 233 ? -21.334 26.697 10.126 1.00 87.00 233 THR A O 1
ATOM 1829 N N . GLN A 1 234 ? -20.719 28.351 8.733 1.00 82.62 234 GLN A N 1
ATOM 1830 C CA . GLN A 1 234 ? -20.707 29.368 9.783 1.00 82.62 234 GLN A CA 1
ATOM 1831 C C . GLN A 1 234 ? -22.138 29.820 10.088 1.00 82.62 234 GLN A C 1
ATOM 1833 O O . GLN A 1 234 ? -23.027 29.748 9.230 1.00 82.62 234 GLN A O 1
ATOM 1838 N N . THR A 1 235 ? -22.354 30.264 11.320 1.00 77.75 235 THR A N 1
ATOM 1839 C CA . THR A 1 235 ? -23.607 30.853 11.787 1.00 77.75 235 THR A CA 1
ATOM 1840 C C . THR A 1 235 ? -23.367 32.205 12.445 1.00 77.75 235 THR A C 1
ATOM 1842 O O . THR A 1 235 ? -22.301 32.484 12.993 1.00 77.75 235 THR A O 1
ATOM 1845 N N . GLY A 1 236 ? -24.366 33.079 12.353 1.00 73.69 236 GLY A N 1
ATOM 1846 C CA . GLY A 1 236 ? -24.381 34.397 12.980 1.00 73.69 236 GLY A CA 1
ATOM 1847 C C . GLY A 1 236 ? -25.803 34.793 13.355 1.00 73.69 236 GLY A C 1
ATOM 1848 O O . GLY A 1 236 ? -26.764 34.189 12.883 1.00 73.69 236 GLY A O 1
ATOM 1849 N N . SER A 1 237 ? -25.950 35.797 14.211 1.00 72.38 237 SER A N 1
ATOM 1850 C CA . SER A 1 237 ? -27.256 36.169 14.760 1.00 72.38 237 SER A CA 1
ATOM 1851 C C . SER A 1 237 ? -27.890 37.329 13.996 1.00 72.38 237 SER A C 1
ATOM 1853 O O . SER A 1 237 ? -27.265 38.373 13.815 1.00 72.38 237 SER A O 1
ATOM 1855 N N . ILE A 1 238 ? -29.160 37.178 13.615 1.00 67.00 238 ILE A N 1
ATOM 1856 C CA . ILE A 1 238 ? -30.025 38.282 13.183 1.00 67.00 238 ILE A CA 1
ATOM 1857 C C . ILE A 1 238 ? -31.156 38.387 14.210 1.00 67.00 238 ILE A C 1
ATOM 1859 O O . ILE A 1 238 ? -32.070 37.562 14.252 1.00 67.00 238 ILE A O 1
ATOM 1863 N N . GLY A 1 239 ? -31.060 39.380 15.098 1.00 75.38 239 GLY A N 1
ATOM 1864 C CA . GLY A 1 239 ? -31.905 39.444 16.292 1.00 75.38 239 GLY A CA 1
ATOM 1865 C C . GLY A 1 239 ? -31.645 38.246 17.211 1.00 75.38 239 GLY A C 1
ATOM 1866 O O . GLY A 1 239 ? -30.504 37.986 17.584 1.00 75.38 239 GLY A O 1
ATOM 1867 N N . THR A 1 240 ? -32.699 37.505 17.558 1.00 64.06 240 THR A N 1
ATOM 1868 C CA . THR A 1 240 ? -32.623 36.269 18.360 1.00 64.06 240 THR A CA 1
ATOM 1869 C C . THR A 1 240 ? -32.478 34.992 17.525 1.00 64.06 240 THR A C 1
ATOM 1871 O O . THR A 1 240 ? -32.365 33.911 18.099 1.00 64.06 240 THR A O 1
ATOM 1874 N N . GLN A 1 241 ? -32.497 35.079 16.189 1.00 61.72 241 GLN A N 1
ATOM 1875 C CA . GLN A 1 241 ? -32.396 33.911 15.312 1.00 61.72 241 GLN A CA 1
ATOM 1876 C C . GLN A 1 241 ? -30.958 33.682 14.846 1.00 61.72 241 GLN A C 1
ATOM 1878 O O . GLN A 1 241 ? -30.293 34.596 14.355 1.00 61.72 241 GLN A O 1
ATOM 1883 N N . GLU A 1 242 ? -30.500 32.438 14.964 1.00 67.81 242 GLU A N 1
ATOM 1884 C CA . GLU A 1 242 ? -29.208 31.998 14.449 1.00 67.81 242 GLU A CA 1
ATOM 1885 C C . GLU A 1 242 ? -29.348 31.590 12.970 1.00 67.81 242 GLU A C 1
ATOM 1887 O O . GLU A 1 242 ? -30.069 30.650 12.622 1.00 67.81 242 GLU A O 1
ATOM 1892 N N . VAL A 1 243 ? -28.664 32.315 12.087 1.00 73.12 243 VAL A N 1
ATOM 1893 C CA . VAL A 1 243 ? -28.748 32.189 10.628 1.00 73.12 243 VAL A CA 1
ATOM 1894 C C . VAL A 1 243 ? -27.414 31.683 10.085 1.00 73.12 243 VAL A C 1
ATOM 1896 O O . VAL A 1 243 ? -26.352 32.222 10.395 1.00 73.12 243 VAL A O 1
ATOM 1899 N N . ALA A 1 244 ? -27.459 30.640 9.257 1.00 73.12 244 ALA A N 1
ATOM 1900 C CA . ALA A 1 244 ? -26.277 30.142 8.561 1.00 73.12 244 ALA A CA 1
ATOM 1901 C C . ALA A 1 244 ? -25.856 31.104 7.440 1.00 73.12 244 ALA A C 1
ATOM 1903 O O . ALA A 1 244 ? -26.691 31.513 6.632 1.00 73.12 244 ALA A O 1
ATOM 1904 N N . TYR A 1 245 ? -24.564 31.422 7.362 1.00 72.50 245 TYR A N 1
ATOM 1905 C CA . TYR A 1 245 ? -23.985 32.217 6.280 1.00 72.50 245 TYR A CA 1
ATOM 1906 C C . TYR A 1 245 ? -22.703 31.572 5.736 1.00 72.50 245 TYR A C 1
ATOM 1908 O O . TYR A 1 245 ? -22.024 30.801 6.416 1.00 72.50 245 TYR A O 1
ATOM 1916 N N . GLY A 1 246 ? -22.378 31.889 4.481 1.00 73.44 246 GLY A N 1
ATOM 1917 C CA . GLY A 1 246 ? -21.296 31.241 3.740 1.00 73.44 246 GLY A CA 1
ATOM 1918 C C . GLY A 1 246 ? -21.739 29.967 3.009 1.00 73.44 246 GLY A C 1
ATOM 1919 O O . GLY A 1 246 ? -22.924 29.661 2.897 1.00 73.44 246 GLY A O 1
ATOM 1920 N N . THR A 1 247 ? -20.768 29.242 2.448 1.00 79.38 247 THR A N 1
ATOM 1921 C CA . THR A 1 247 ? -21.007 27.978 1.729 1.00 79.38 247 THR A CA 1
ATOM 1922 C C . THR A 1 247 ? -20.726 26.801 2.654 1.00 79.38 247 THR A C 1
ATOM 1924 O O . THR A 1 247 ? -19.659 26.749 3.258 1.00 79.38 247 THR A O 1
ATOM 1927 N N . ALA A 1 248 ? -21.644 25.835 2.734 1.00 85.00 248 ALA A N 1
ATOM 1928 C CA . ALA A 1 248 ? -21.454 24.644 3.557 1.00 85.00 248 ALA A CA 1
ATOM 1929 C C . ALA A 1 248 ? -20.364 23.718 2.971 1.00 85.00 248 ALA A C 1
ATOM 1931 O O . ALA A 1 248 ? -20.513 23.196 1.862 1.00 85.00 248 ALA A O 1
ATOM 1932 N N . VAL A 1 249 ? -19.286 23.488 3.725 1.00 85.81 249 VAL A N 1
ATOM 1933 C CA . VAL A 1 249 ? -18.099 22.717 3.311 1.00 85.81 249 VAL A CA 1
ATOM 1934 C C . VAL A 1 249 ? -18.163 21.298 3.874 1.00 85.81 249 VAL A C 1
ATOM 1936 O O . VAL A 1 249 ? -18.452 21.118 5.052 1.00 85.81 249 VAL A O 1
ATOM 1939 N N . LYS A 1 250 ? -17.876 20.278 3.057 1.00 87.19 250 LYS A N 1
ATOM 1940 C CA . LYS A 1 250 ? -17.833 18.870 3.493 1.00 87.19 250 LYS A CA 1
ATOM 1941 C C . LYS A 1 250 ? -16.715 18.644 4.521 1.00 87.19 250 LYS A C 1
ATOM 1943 O O . LYS A 1 250 ? -15.590 19.076 4.293 1.00 87.19 250 LYS A O 1
ATOM 1948 N N . ILE A 1 251 ? -17.019 17.956 5.627 1.00 86.12 251 ILE A N 1
ATOM 1949 C CA . ILE A 1 251 ? -16.066 17.722 6.735 1.00 86.12 251 ILE A CA 1
ATOM 1950 C C . ILE A 1 251 ? -15.570 16.277 6.855 1.00 86.12 251 ILE A C 1
ATOM 1952 O O . ILE A 1 251 ? -14.494 16.053 7.405 1.00 86.12 251 ILE A O 1
ATOM 1956 N N . ASN A 1 252 ? -16.322 15.308 6.325 1.00 87.12 252 ASN A N 1
ATOM 1957 C CA . ASN A 1 252 ? -16.043 13.873 6.444 1.00 87.12 252 ASN A CA 1
ATOM 1958 C C . ASN A 1 252 ? -15.771 13.184 5.093 1.00 87.12 252 ASN A C 1
ATOM 1960 O O . ASN A 1 252 ? -15.969 11.979 4.942 1.00 87.12 252 ASN A O 1
ATOM 1964 N N . GLY A 1 253 ? -15.319 13.929 4.086 1.00 79.94 253 GLY A N 1
ATOM 1965 C CA . GLY A 1 253 ? -14.794 13.322 2.870 1.00 79.94 253 GLY A CA 1
ATOM 1966 C C . GLY A 1 253 ? -14.102 14.297 1.934 1.00 79.94 253 GLY A C 1
ATOM 1967 O O . GLY A 1 253 ? -14.193 15.510 2.112 1.00 79.94 253 GLY A O 1
ATOM 1968 N N . GLU A 1 254 ? -13.404 13.749 0.944 1.00 73.75 254 GLU A N 1
ATOM 1969 C CA . GLU A 1 254 ? -12.577 14.536 0.031 1.00 73.75 254 GLU A CA 1
ATOM 1970 C C . GLU A 1 254 ? -13.351 15.430 -0.944 1.00 73.75 254 GLU A C 1
ATOM 1972 O O . GLU A 1 254 ? -14.418 15.085 -1.461 1.00 73.75 254 GLU A O 1
ATOM 1977 N N . SER A 1 255 ? -12.747 16.579 -1.254 1.00 63.69 255 SER A N 1
ATOM 1978 C CA . SER A 1 255 ? -13.227 17.509 -2.276 1.00 63.69 255 SER A CA 1
ATOM 1979 C C . SER A 1 255 ? -13.220 16.851 -3.658 1.00 63.69 255 SER A C 1
ATOM 1981 O O . SER A 1 255 ? -12.163 16.500 -4.187 1.00 63.69 255 SER A O 1
ATOM 1983 N N . GLY A 1 256 ? -14.407 16.729 -4.255 1.00 68.94 256 GLY A N 1
ATOM 1984 C CA . GLY A 1 256 ? -14.630 16.085 -5.554 1.00 68.94 256 GLY A CA 1
ATOM 1985 C C . GLY A 1 256 ? -15.324 14.722 -5.477 1.00 68.94 256 GLY A C 1
ATOM 1986 O O . GLY A 1 256 ? -15.815 14.262 -6.501 1.00 68.94 256 GLY A O 1
ATOM 1987 N N . TYR A 1 257 ? -15.439 14.117 -4.288 1.00 75.81 257 TYR A N 1
ATOM 1988 C CA . TYR A 1 257 ? -16.192 12.875 -4.082 1.00 75.81 257 TYR A CA 1
ATOM 1989 C C . TYR A 1 257 ? -17.498 13.141 -3.330 1.00 75.81 257 TYR A C 1
ATOM 1991 O O . TYR A 1 257 ? -17.533 13.855 -2.320 1.00 75.81 257 TYR A O 1
ATOM 1999 N N . THR A 1 258 ? -18.588 12.533 -3.795 1.00 81.31 258 THR A N 1
ATOM 2000 C CA . THR A 1 258 ? -19.898 12.597 -3.139 1.00 81.31 258 THR A CA 1
ATOM 2001 C C . THR A 1 258 ? -19.925 11.729 -1.886 1.00 81.31 258 THR A C 1
ATOM 2003 O O . THR A 1 258 ? -20.341 12.213 -0.836 1.00 81.31 258 THR A O 1
ATOM 2006 N N . ARG A 1 259 ? -19.381 10.507 -1.935 1.00 86.56 259 ARG A N 1
ATOM 2007 C CA . ARG A 1 259 ? -19.362 9.552 -0.809 1.00 86.56 259 ARG A CA 1
ATOM 2008 C C . ARG A 1 259 ? -18.422 9.993 0.335 1.00 86.56 259 ARG A C 1
ATOM 2010 O O . ARG A 1 259 ? -17.418 10.662 0.068 1.00 86.56 259 ARG A O 1
ATOM 2017 N N . PRO A 1 260 ? -18.734 9.707 1.613 1.00 90.31 260 PRO A N 1
ATOM 2018 C CA . PRO A 1 260 ? -17.829 9.970 2.739 1.00 90.31 260 PRO A CA 1
ATOM 2019 C C . PRO A 1 260 ? -16.580 9.088 2.758 1.00 90.31 260 PRO A C 1
ATOM 2021 O O . PRO A 1 260 ? -16.554 8.002 2.178 1.00 90.31 260 PRO A O 1
ATOM 2024 N N . ASN A 1 261 ? -15.563 9.540 3.494 1.00 89.19 261 ASN A N 1
ATOM 2025 C CA . ASN A 1 261 ? -14.289 8.840 3.635 1.00 89.19 261 ASN A CA 1
ATOM 2026 C C . ASN A 1 261 ? -14.440 7.455 4.288 1.00 89.19 261 ASN A C 1
ATOM 2028 O O . ASN A 1 261 ? -13.764 6.533 3.846 1.00 89.19 261 ASN A O 1
ATOM 2032 N N . ALA A 1 262 ? -15.363 7.279 5.244 1.00 91.69 262 ALA A N 1
ATOM 2033 C CA . ALA A 1 262 ? -15.633 5.985 5.879 1.00 91.69 262 ALA A CA 1
ATOM 2034 C C . ALA A 1 262 ? -15.991 4.890 4.858 1.00 91.69 262 ALA A C 1
ATOM 2036 O O . ALA A 1 262 ? -15.416 3.804 4.883 1.00 91.69 262 ALA A O 1
ATOM 2037 N N . LEU A 1 263 ? -16.891 5.194 3.913 1.00 92.00 263 LEU A N 1
ATOM 2038 C CA . LEU A 1 263 ? -17.296 4.256 2.860 1.00 92.00 263 LEU A CA 1
ATOM 2039 C C . LEU A 1 263 ? -16.154 3.959 1.881 1.00 92.00 263 LEU A C 1
ATOM 2041 O O . LEU A 1 263 ? -15.954 2.810 1.507 1.00 92.00 263 LEU A O 1
ATOM 2045 N N . LEU A 1 264 ? -15.383 4.977 1.489 1.00 88.00 264 LEU A N 1
ATOM 2046 C CA . LEU A 1 264 ? -14.233 4.801 0.594 1.00 88.00 264 LEU A CA 1
ATOM 2047 C C . LEU A 1 264 ? -13.116 3.971 1.255 1.00 88.00 264 LEU A C 1
ATOM 2049 O O . LEU A 1 264 ? -12.493 3.137 0.599 1.00 88.00 264 LEU A O 1
ATOM 2053 N N . ALA A 1 265 ? -12.886 4.163 2.557 1.00 89.81 265 ALA A N 1
ATOM 2054 C CA . ALA A 1 265 ? -11.927 3.389 3.340 1.00 89.81 265 ALA A CA 1
ATOM 2055 C C . ALA A 1 265 ? -12.384 1.938 3.557 1.00 89.81 265 ALA A C 1
ATOM 2057 O O . ALA A 1 265 ? -11.541 1.044 3.517 1.00 89.81 265 ALA A O 1
ATOM 2058 N N . LEU A 1 266 ? -13.690 1.695 3.737 1.00 92.19 266 LEU A N 1
ATOM 2059 C CA . LEU A 1 266 ? -14.274 0.350 3.811 1.00 92.19 266 LEU A CA 1
ATOM 2060 C C . LEU A 1 266 ? -14.203 -0.394 2.475 1.00 92.19 266 LEU A C 1
ATOM 2062 O O . LEU A 1 266 ? -13.813 -1.556 2.453 1.00 92.19 266 LEU A O 1
ATOM 2066 N N . ASP A 1 267 ? -14.523 0.264 1.358 1.00 89.88 267 ASP A N 1
ATOM 2067 C CA . ASP A 1 267 ? -14.418 -0.343 0.025 1.00 89.88 267 ASP A CA 1
ATOM 2068 C C . ASP A 1 267 ? -12.963 -0.730 -0.298 1.00 89.88 267 ASP A C 1
ATOM 2070 O O . ASP A 1 267 ? -12.704 -1.800 -0.850 1.00 89.88 267 ASP A O 1
ATOM 2074 N N . ALA A 1 268 ? -11.996 0.108 0.099 1.00 88.62 268 ALA A N 1
ATOM 2075 C CA . ALA A 1 268 ? -10.575 -0.219 0.003 1.00 88.62 268 ALA A CA 1
ATOM 2076 C C . ALA A 1 268 ? -10.181 -1.384 0.932 1.00 88.62 268 ALA A C 1
ATOM 2078 O O . ALA A 1 268 ? -9.469 -2.285 0.495 1.00 88.62 268 ALA A O 1
ATOM 2079 N N . MET A 1 269 ? -10.671 -1.402 2.178 1.00 92.62 269 MET A N 1
ATOM 2080 C CA . MET A 1 269 ? -10.412 -2.476 3.147 1.00 92.62 269 MET A CA 1
ATOM 2081 C C . MET A 1 269 ? -10.917 -3.823 2.638 1.00 92.62 269 MET A C 1
ATOM 2083 O O . MET A 1 269 ? -10.165 -4.788 2.615 1.00 92.62 269 MET A O 1
ATOM 2087 N N . GLN A 1 270 ? -12.166 -3.870 2.176 1.00 92.06 270 GLN A N 1
ATOM 2088 C CA . GLN A 1 270 ? -12.812 -5.065 1.640 1.00 92.06 270 GLN A CA 1
ATOM 2089 C C . GLN A 1 270 ? -12.142 -5.551 0.345 1.00 92.06 270 GLN A C 1
ATOM 2091 O O . GLN A 1 270 ? -12.073 -6.752 0.096 1.00 92.06 270 GLN A O 1
ATOM 2096 N N . GLY A 1 271 ? -11.617 -4.627 -0.468 1.00 88.25 271 GLY A N 1
ATOM 2097 C CA . GLY A 1 271 ? -10.827 -4.958 -1.652 1.00 88.25 271 GLY A CA 1
ATOM 2098 C C . GLY A 1 271 ? -9.433 -5.509 -1.333 1.00 88.25 271 GLY A C 1
ATOM 2099 O O . GLY A 1 271 ? -8.955 -6.376 -2.060 1.00 88.25 271 GLY A O 1
ATOM 2100 N N . THR A 1 272 ? -8.770 -5.028 -0.279 1.00 90.31 272 THR A N 1
ATOM 2101 C CA . THR A 1 272 ? -7.399 -5.439 0.078 1.00 90.31 272 THR A CA 1
ATOM 2102 C C . THR A 1 272 ? -7.364 -6.648 1.026 1.00 90.31 272 THR A C 1
ATOM 2104 O O . THR A 1 272 ? -6.558 -7.549 0.825 1.00 90.31 272 THR A O 1
ATOM 2107 N N . LEU A 1 273 ? -8.228 -6.704 2.040 1.00 93.12 273 LEU A N 1
ATOM 2108 C CA . LEU A 1 273 ? -8.231 -7.723 3.097 1.00 93.12 273 LEU A CA 1
ATOM 2109 C C . LEU A 1 273 ? -9.423 -8.680 2.923 1.00 93.12 273 LEU A C 1
ATOM 2111 O O . LEU A 1 273 ? -10.409 -8.622 3.657 1.00 93.12 273 LEU A O 1
ATOM 2115 N N . THR A 1 274 ? -9.341 -9.556 1.920 1.00 90.44 274 THR A N 1
ATOM 2116 C CA . THR A 1 274 ? -10.473 -10.383 1.456 1.00 90.44 274 THR A CA 1
ATOM 2117 C C . THR A 1 274 ? -11.004 -11.388 2.479 1.00 90.44 274 THR A C 1
ATOM 2119 O O . THR A 1 274 ? -12.169 -11.767 2.387 1.00 90.44 274 THR A O 1
ATOM 2122 N N . ASN A 1 275 ? -10.187 -11.790 3.459 1.00 94.19 275 ASN A N 1
ATOM 2123 C CA . ASN A 1 275 ? -10.536 -12.818 4.450 1.00 94.19 275 ASN A CA 1
ATOM 2124 C C . ASN A 1 275 ? -10.911 -12.238 5.827 1.00 94.19 275 ASN A C 1
ATOM 2126 O O . ASN A 1 275 ? -11.180 -12.995 6.761 1.00 94.19 275 ASN A O 1
ATOM 2130 N N . VAL A 1 276 ? -10.971 -10.906 5.963 1.00 96.62 276 VAL A N 1
ATOM 2131 C CA . VAL A 1 276 ? -11.416 -10.253 7.201 1.00 96.62 276 VAL A CA 1
ATOM 2132 C C . VAL A 1 276 ? -12.870 -10.612 7.496 1.00 96.62 276 VAL A C 1
ATOM 2134 O O . VAL A 1 276 ? -13.758 -10.445 6.664 1.00 96.62 276 VAL A O 1
ATOM 2137 N N . GLN A 1 277 ? -13.109 -11.067 8.722 1.00 97.44 277 GLN A N 1
ATOM 2138 C CA . GLN A 1 277 ? -14.432 -11.398 9.256 1.00 97.44 277 GLN A CA 1
ATOM 2139 C C . GLN A 1 277 ? -14.819 -10.470 10.410 1.00 97.44 277 GLN A C 1
ATOM 2141 O O . GLN A 1 277 ? -16.005 -10.232 10.641 1.00 97.44 277 GLN A O 1
ATOM 2146 N N . TRP A 1 278 ? -13.824 -9.944 11.129 1.00 98.25 278 TRP A N 1
ATOM 2147 C CA . TRP A 1 278 ? -14.003 -9.092 12.298 1.00 98.25 278 TRP A CA 1
ATOM 2148 C C . TRP A 1 278 ? -13.412 -7.701 12.082 1.00 98.25 278 TRP A C 1
ATOM 2150 O O . TRP A 1 278 ? -12.264 -7.554 11.664 1.00 98.25 278 TRP A O 1
ATOM 2160 N N . VAL A 1 279 ? -14.182 -6.679 12.441 1.00 98.38 279 VAL A N 1
ATOM 2161 C CA . VAL A 1 279 ? -13.743 -5.285 12.445 1.00 98.38 279 VAL A CA 1
ATOM 2162 C C . VAL A 1 279 ? -13.877 -4.736 13.858 1.00 98.38 279 VAL A C 1
ATOM 2164 O O . VAL A 1 279 ? -14.976 -4.680 14.412 1.00 98.38 279 VAL A O 1
ATOM 2167 N N . ALA A 1 280 ? -12.754 -4.332 14.442 1.00 97.81 280 ALA A N 1
ATOM 2168 C CA . ALA A 1 280 ? -12.742 -3.584 15.686 1.00 97.81 280 ALA A CA 1
ATOM 2169 C C . ALA A 1 280 ? -12.881 -2.078 15.408 1.00 97.81 280 ALA A C 1
ATOM 2171 O O . ALA A 1 280 ? -12.352 -1.566 14.418 1.00 97.81 280 ALA A O 1
ATOM 2172 N N . VAL A 1 281 ? -13.619 -1.368 16.259 1.00 96.81 281 VAL A N 1
ATOM 2173 C CA . VAL A 1 281 ? -13.981 0.047 16.085 1.00 96.81 281 VAL A CA 1
ATOM 2174 C C . VAL A 1 281 ? -13.612 0.810 17.354 1.00 96.81 281 VAL A C 1
ATOM 2176 O O . VAL A 1 281 ? -14.218 0.583 18.403 1.00 96.81 281 VAL A O 1
ATOM 2179 N N . THR A 1 282 ? -12.626 1.712 17.282 1.00 91.88 282 THR A N 1
ATOM 2180 C CA . THR A 1 282 ? -12.206 2.504 18.454 1.00 91.88 282 THR A CA 1
ATOM 2181 C C . THR A 1 282 ? -13.044 3.769 18.606 1.00 91.88 282 THR A C 1
ATOM 2183 O O . THR A 1 282 ? -13.217 4.526 17.646 1.00 91.88 282 THR A O 1
ATOM 2186 N N . VAL A 1 283 ? -13.500 4.068 19.820 1.00 92.00 283 VAL A N 1
ATOM 2187 C CA . VAL A 1 283 ? -14.134 5.354 20.160 1.00 92.00 283 VAL A CA 1
ATOM 2188 C C . VAL A 1 283 ? -13.459 5.967 21.381 1.00 92.00 283 VAL A C 1
ATOM 2190 O O . VAL A 1 283 ? -13.091 5.250 22.302 1.00 92.00 283 VAL A O 1
ATOM 2193 N N . TYR A 1 284 ? -13.270 7.288 21.383 1.00 89.06 284 TYR A N 1
ATOM 2194 C CA . TYR A 1 284 ? -12.414 7.971 22.361 1.00 89.06 284 TYR A CA 1
ATOM 2195 C C . TYR A 1 284 ? -13.195 8.972 23.209 1.00 89.06 284 TYR A C 1
ATOM 2197 O O . TYR A 1 284 ? -13.804 9.894 22.661 1.00 89.06 284 TYR A O 1
ATOM 2205 N N . TRP A 1 285 ? -13.138 8.843 24.533 1.00 91.69 285 TRP A N 1
ATOM 2206 C CA . TRP A 1 285 ? -13.452 9.933 25.472 1.00 91.69 285 TRP A CA 1
ATOM 2207 C C . TRP A 1 285 ? -12.160 10.421 26.136 1.00 91.69 285 TRP A C 1
ATOM 2209 O O . TRP A 1 285 ? -11.127 9.761 26.046 1.00 91.69 285 TRP A O 1
ATOM 2219 N N . PHE A 1 286 ? -12.204 11.589 26.772 1.00 89.06 286 PHE A N 1
ATOM 2220 C CA . PHE A 1 286 ? -11.020 12.301 27.249 1.00 89.06 286 PHE A CA 1
ATOM 2221 C C . PHE A 1 286 ? -11.143 12.632 28.738 1.00 89.06 286 PHE A C 1
ATOM 2223 O O . PHE A 1 286 ? -12.248 12.898 29.225 1.00 89.06 286 PHE A O 1
ATOM 2230 N N . THR A 1 287 ? -10.015 12.665 29.447 1.00 88.56 287 THR A N 1
ATOM 2231 C CA . THR A 1 287 ? -9.911 13.315 30.759 1.00 88.56 287 THR A CA 1
ATOM 2232 C C . THR A 1 287 ? -9.348 14.727 30.624 1.00 88.56 287 THR A C 1
ATOM 2234 O O . THR A 1 287 ? -8.564 15.020 29.722 1.00 88.56 287 THR A O 1
ATOM 2237 N N . ASP A 1 288 ? -9.717 15.613 31.548 1.00 86.00 288 ASP A N 1
ATOM 2238 C CA . ASP A 1 288 ? -9.100 16.938 31.693 1.00 86.00 288 ASP A CA 1
ATOM 2239 C C . ASP A 1 288 ? -7.888 16.964 32.648 1.00 86.00 288 ASP A C 1
ATOM 2241 O O . ASP A 1 288 ? -7.360 18.032 32.946 1.00 86.00 288 ASP A O 1
ATOM 2245 N N . GLY A 1 289 ? -7.414 15.791 33.081 1.00 86.38 289 GLY A N 1
ATOM 2246 C CA . GLY A 1 289 ? -6.189 15.609 33.863 1.00 86.38 289 GLY A CA 1
ATOM 2247 C C . GLY A 1 289 ? -5.947 14.141 34.256 1.00 86.38 289 GLY A C 1
ATOM 2248 O O . GLY A 1 289 ? -6.831 13.304 34.057 1.00 86.38 289 GLY A O 1
ATOM 2249 N N . PRO A 1 290 ? -4.768 13.798 34.808 1.00 87.81 290 PRO A N 1
ATOM 2250 C CA . PRO A 1 290 ? -4.422 12.418 35.165 1.00 87.81 290 PRO A CA 1
ATOM 2251 C C . PRO A 1 290 ? -4.968 11.937 36.516 1.00 87.81 290 PRO A C 1
ATOM 2253 O O . PRO A 1 290 ? -5.195 10.743 36.688 1.00 87.81 290 PRO A O 1
ATOM 2256 N N . ASN A 1 291 ? -5.157 12.822 37.500 1.00 91.44 291 ASN A N 1
ATOM 2257 C CA . ASN A 1 291 ? -5.530 12.413 38.859 1.00 91.44 291 ASN A CA 1
ATOM 2258 C C . ASN A 1 291 ? -7.014 11.992 38.925 1.00 91.44 291 ASN A C 1
ATOM 2260 O O . ASN A 1 291 ? -7.905 12.831 38.753 1.00 91.44 291 ASN A O 1
ATOM 2264 N N . ILE A 1 292 ? -7.283 10.715 39.232 1.00 93.62 292 ILE A N 1
ATOM 2265 C CA . ILE A 1 292 ? -8.639 10.131 39.223 1.00 93.62 292 ILE A CA 1
ATOM 2266 C C . ILE A 1 292 ? -9.619 10.798 40.197 1.00 93.62 292 ILE A C 1
ATOM 2268 O O . ILE A 1 292 ? -10.827 10.749 39.980 1.00 93.62 292 ILE A O 1
ATOM 2272 N N . ARG A 1 293 ? -9.114 11.453 41.249 1.00 92.56 293 ARG A N 1
ATOM 2273 C CA . ARG A 1 293 ? -9.923 12.137 42.266 1.00 92.56 293 ARG A CA 1
ATOM 2274 C C . ARG A 1 293 ? -10.526 13.449 41.757 1.00 92.56 293 ARG A C 1
ATOM 2276 O O . ARG A 1 293 ? -11.534 13.909 42.289 1.00 92.56 293 ARG A O 1
ATOM 2283 N N . GLN A 1 294 ? -9.887 14.075 40.767 1.00 90.19 294 GLN A N 1
ATOM 2284 C CA . GLN A 1 294 ? -10.229 15.420 40.285 1.00 90.19 294 GLN A CA 1
ATOM 2285 C C . GLN A 1 294 ? -10.632 15.458 38.806 1.00 90.19 294 GLN A C 1
ATOM 2287 O O . GLN A 1 294 ? -11.384 16.351 38.411 1.00 90.19 294 GLN A O 1
ATOM 2292 N N . CYS A 1 295 ? -10.134 14.521 37.994 1.00 90.50 295 CYS A N 1
ATOM 2293 C CA . CYS A 1 295 ? -10.381 14.504 36.557 1.00 90.50 295 CYS A CA 1
ATOM 2294 C C . CYS A 1 295 ? -11.848 14.199 36.214 1.00 90.50 295 CYS A C 1
ATOM 2296 O O . CYS A 1 295 ? -12.567 13.525 36.958 1.00 90.50 295 CYS A O 1
ATOM 2298 N N . LYS A 1 296 ? -12.284 14.689 35.053 1.00 91.88 296 LYS A N 1
ATOM 2299 C CA . LYS A 1 296 ? -13.619 14.454 34.503 1.00 91.88 296 LYS A CA 1
ATOM 2300 C C . LYS A 1 296 ? -13.528 13.726 33.177 1.00 91.88 296 LYS A C 1
ATOM 2302 O O . LYS A 1 296 ? -12.886 14.213 32.247 1.00 91.88 296 LYS A O 1
ATOM 2307 N N . VAL A 1 297 ? -14.226 12.601 33.078 1.00 92.62 297 VAL A N 1
ATOM 2308 C CA . VAL A 1 297 ? -14.335 11.804 31.851 1.00 92.62 297 VAL A CA 1
ATOM 2309 C C . VAL A 1 297 ? -15.469 12.376 31.001 1.00 92.62 297 VAL A C 1
ATOM 2311 O O . VAL A 1 297 ? -16.627 12.385 31.417 1.00 92.62 297 VAL A O 1
ATOM 2314 N N . ARG A 1 298 ? -15.148 12.900 29.813 1.00 92.56 298 ARG A N 1
ATOM 2315 C CA . ARG A 1 298 ? -16.140 13.487 28.894 1.00 92.56 298 ARG A CA 1
ATOM 2316 C C . ARG A 1 298 ? -15.704 13.408 27.427 1.00 92.56 298 ARG A C 1
ATOM 2318 O O . ARG A 1 298 ? -14.506 13.387 27.139 1.00 92.56 298 ARG A O 1
ATOM 2325 N N . PRO A 1 299 ? -16.650 13.403 26.474 1.00 93.12 299 PRO A N 1
ATOM 2326 C CA . PRO A 1 299 ? -16.322 13.516 25.061 1.00 93.12 299 PRO A CA 1
ATOM 2327 C C . PRO A 1 299 ? -15.782 14.916 24.733 1.00 93.12 299 PRO A C 1
ATOM 2329 O O . PRO A 1 299 ? -16.091 15.901 25.418 1.00 93.12 299 PRO A O 1
ATOM 2332 N N . ALA A 1 300 ? -15.000 15.013 23.658 1.00 88.81 300 ALA A N 1
ATOM 2333 C CA . ALA A 1 300 ? -14.375 16.256 23.207 1.00 88.81 300 ALA A CA 1
ATOM 2334 C C . ALA A 1 300 ? -14.736 16.603 21.756 1.00 88.81 300 ALA A C 1
ATOM 2336 O O . ALA A 1 300 ? -15.003 15.719 20.943 1.00 88.81 300 ALA A O 1
ATOM 2337 N N . THR A 1 301 ? -14.701 17.892 21.416 1.00 87.62 301 THR A N 1
ATOM 2338 C CA . THR A 1 301 ? -14.885 18.380 20.040 1.00 87.62 301 THR A CA 1
ATOM 2339 C C . THR A 1 301 ? -14.079 19.655 19.774 1.00 87.62 301 THR A C 1
ATOM 2341 O O . THR A 1 301 ? -13.874 20.477 20.675 1.00 87.62 301 THR A O 1
ATOM 2344 N N . MET A 1 302 ? -13.655 19.842 18.522 1.00 81.06 302 MET A N 1
ATOM 2345 C CA . MET A 1 302 ? -13.081 21.097 18.018 1.00 81.06 302 MET A CA 1
ATOM 2346 C C . MET A 1 302 ? -14.142 22.145 17.629 1.00 81.06 302 MET A C 1
ATOM 2348 O O . MET A 1 302 ? -13.810 23.319 17.474 1.00 81.06 302 MET A O 1
ATOM 2352 N N . TYR A 1 303 ? -15.412 21.769 17.434 1.00 78.62 303 TYR A N 1
ATOM 2353 C CA . TYR A 1 303 ? -16.424 22.684 16.889 1.00 78.62 303 TYR A CA 1
ATOM 2354 C C . TYR A 1 303 ? -16.908 23.700 17.930 1.00 78.62 303 TYR A C 1
ATOM 2356 O O . TYR A 1 303 ? -17.433 23.324 18.976 1.00 78.62 303 TYR A O 1
ATOM 2364 N N . GLY A 1 304 ? -16.724 24.996 17.667 1.00 67.88 304 GLY A N 1
ATOM 2365 C CA . GLY A 1 304 ? -17.091 26.094 18.572 1.00 67.88 304 GLY A CA 1
ATOM 2366 C C . GLY A 1 304 ? -18.485 26.692 18.332 1.00 67.88 304 GLY A C 1
ATOM 2367 O O . GLY A 1 304 ? -19.189 26.324 17.390 1.00 67.88 304 GLY A O 1
ATOM 2368 N N . HIS A 1 305 ? -18.859 27.666 19.169 1.00 63.00 305 HIS A N 1
ATOM 2369 C CA . HIS A 1 305 ? -20.001 28.552 18.903 1.00 63.00 305 HIS A CA 1
ATOM 2370 C C . HIS A 1 305 ? -19.827 29.275 17.553 1.00 63.00 305 HIS A C 1
ATOM 2372 O O . HIS A 1 305 ? -18.707 29.621 17.181 1.00 63.00 305 HIS A O 1
ATOM 2378 N N . GLY A 1 306 ? -20.925 29.515 16.828 1.00 67.44 306 GLY A N 1
ATOM 2379 C CA . GLY A 1 306 ? -20.882 30.126 15.490 1.00 67.44 306 GLY A CA 1
ATOM 2380 C C . GLY A 1 306 ? -20.611 29.138 14.345 1.00 67.44 306 GLY A C 1
ATOM 2381 O O . GLY A 1 306 ? -20.274 29.558 13.235 1.00 67.44 306 GLY A O 1
ATOM 2382 N N . THR A 1 307 ? -20.739 27.828 14.590 1.00 76.75 307 THR A N 1
ATOM 2383 C CA . THR A 1 307 ? -20.694 26.802 13.538 1.00 76.75 307 THR A CA 1
ATOM 2384 C C . THR A 1 307 ? -21.859 25.826 13.653 1.00 76.75 307 THR A C 1
ATOM 2386 O O . THR A 1 307 ? -22.224 25.394 14.746 1.00 76.75 307 THR A O 1
ATOM 2389 N N . LYS A 1 308 ? -22.432 25.449 12.505 1.00 83.62 308 LYS A N 1
ATOM 2390 C CA . LYS A 1 308 ? -23.514 24.466 12.396 1.00 83.62 308 LYS A CA 1
ATOM 2391 C C . LYS A 1 308 ? -23.117 23.356 11.437 1.00 83.62 308 LYS A C 1
ATOM 2393 O O . LYS A 1 308 ? -22.604 23.623 10.350 1.00 83.62 308 LYS A O 1
ATOM 2398 N N . ILE A 1 309 ? -23.383 22.120 11.841 1.00 87.69 309 ILE A N 1
ATOM 2399 C CA . ILE A 1 309 ? -23.154 20.922 11.032 1.00 87.69 309 ILE A CA 1
ATOM 2400 C C . ILE A 1 309 ? -24.506 20.429 10.510 1.00 87.69 309 ILE A C 1
ATOM 2402 O O . ILE A 1 309 ? -25.525 20.580 11.188 1.00 87.69 309 ILE A O 1
ATOM 2406 N N . ILE A 1 310 ? -24.519 19.955 9.264 1.00 86.56 310 ILE A N 1
ATOM 2407 C CA . ILE A 1 310 ? -25.702 19.460 8.557 1.00 86.56 310 ILE A CA 1
ATOM 2408 C C . ILE A 1 310 ? -25.373 18.183 7.754 1.00 86.56 310 ILE A C 1
ATOM 2410 O O . ILE A 1 310 ? -24.288 18.119 7.166 1.00 86.56 310 ILE A O 1
ATOM 2414 N N . PRO A 1 311 ? -26.313 17.223 7.635 1.00 88.75 311 PRO A N 1
ATOM 2415 C CA . PRO A 1 311 ? -27.641 17.227 8.261 1.00 88.75 311 PRO A CA 1
ATOM 2416 C C . PRO A 1 311 ? -27.614 17.045 9.786 1.00 88.75 311 PRO A C 1
ATOM 2418 O O . PRO A 1 311 ? -28.503 17.571 10.452 1.00 88.75 311 PRO A O 1
ATOM 2421 N N . ASP A 1 312 ? -26.596 16.381 10.337 1.00 90.12 312 ASP A N 1
ATOM 2422 C CA . ASP A 1 312 ? -26.568 16.005 11.751 1.00 90.12 312 ASP A CA 1
ATOM 2423 C C . ASP A 1 312 ? -25.802 17.003 12.628 1.00 90.12 312 ASP A C 1
ATOM 2425 O O . ASP A 1 312 ? -24.729 17.498 12.283 1.00 90.12 312 ASP A O 1
ATOM 2429 N N . THR A 1 313 ? -26.331 17.257 13.824 1.00 89.00 313 THR A N 1
ATOM 2430 C CA . THR A 1 313 ? -25.617 17.976 14.885 1.00 89.00 313 THR A CA 1
ATOM 2431 C C . THR A 1 313 ? -24.745 17.015 15.681 1.00 89.00 313 THR A C 1
ATOM 2433 O O . THR A 1 313 ? -25.230 15.958 16.083 1.00 89.00 313 THR A O 1
ATOM 2436 N N . TRP A 1 314 ? -23.507 17.406 15.993 1.00 92.31 314 TRP A N 1
ATOM 2437 C CA . TRP A 1 314 ? -22.634 16.599 16.848 1.00 92.31 314 TRP A CA 1
ATOM 2438 C C . TRP A 1 314 ? -23.213 16.433 18.261 1.00 92.31 314 TRP A C 1
ATOM 2440 O O . TRP A 1 314 ? -23.464 17.425 18.958 1.00 92.31 314 TRP A O 1
ATOM 2450 N N . LYS A 1 315 ? -23.399 15.178 18.677 1.00 93.44 315 LYS A N 1
ATOM 2451 C CA . LYS A 1 315 ? -23.889 14.784 19.997 1.00 93.44 315 LYS A CA 1
ATOM 2452 C C . LYS A 1 315 ? -23.297 13.430 20.404 1.00 93.44 315 LYS A C 1
ATOM 2454 O O . LYS A 1 315 ? -23.215 12.510 19.590 1.00 93.44 315 LYS A O 1
ATOM 2459 N N . VAL A 1 316 ? -22.911 13.326 21.674 1.00 95.25 316 VAL A N 1
ATOM 2460 C CA . VAL A 1 316 ? -22.407 12.095 22.300 1.00 95.25 316 VAL A CA 1
ATOM 2461 C C . VAL A 1 316 ? -23.054 11.960 23.678 1.00 95.25 316 VAL A C 1
ATOM 2463 O O . VAL A 1 316 ? -22.753 12.728 24.593 1.00 95.25 316 VAL A O 1
ATOM 2466 N N . GLY A 1 317 ? -24.003 11.041 23.823 1.00 93.62 317 GLY A N 1
ATOM 2467 C CA . GLY A 1 317 ? -24.824 10.892 25.024 1.00 93.62 317 GLY A CA 1
ATOM 2468 C C . GLY A 1 317 ? -25.574 12.184 25.352 1.00 93.62 317 GLY A C 1
ATOM 2469 O O . GLY A 1 317 ? -26.312 12.721 24.526 1.00 93.62 317 GLY A O 1
ATOM 2470 N N . ASN A 1 318 ? -25.361 12.725 26.551 1.00 92.06 318 ASN A N 1
ATOM 2471 C CA . ASN A 1 318 ? -25.922 14.017 26.971 1.00 92.06 318 ASN A CA 1
ATOM 2472 C C . ASN A 1 318 ? -25.011 15.223 26.650 1.00 92.06 318 ASN A C 1
ATOM 2474 O O . ASN A 1 318 ? -25.314 16.357 27.036 1.00 92.06 318 ASN A O 1
ATOM 2478 N N . PHE A 1 319 ? -23.907 15.003 25.933 1.00 93.25 319 PHE A N 1
ATOM 2479 C CA . PHE A 1 319 ? -22.974 16.050 25.537 1.00 93.25 319 PHE A CA 1
ATOM 2480 C C . PHE A 1 319 ? -23.236 16.544 24.113 1.00 93.25 319 PHE A C 1
ATOM 2482 O O . PHE A 1 319 ? -23.511 15.782 23.189 1.00 93.25 319 PHE A O 1
ATOM 2489 N N . THR A 1 320 ? -23.114 17.853 23.947 1.00 90.62 320 THR A N 1
ATOM 2490 C CA . THR A 1 320 ? -23.208 18.598 22.692 1.00 90.62 320 THR A CA 1
ATOM 2491 C C . THR A 1 320 ? -22.032 19.570 22.618 1.00 90.62 320 THR A C 1
ATOM 2493 O O . THR A 1 320 ? -21.248 19.702 23.564 1.00 90.62 320 THR A O 1
ATOM 2496 N N . ALA A 1 321 ? -21.914 20.312 21.519 1.00 84.12 321 ALA A N 1
ATOM 2497 C CA . ALA A 1 321 ? -20.857 21.304 21.370 1.00 84.12 321 ALA A CA 1
ATOM 2498 C C . ALA A 1 321 ? -20.862 22.415 22.449 1.00 84.12 321 ALA A C 1
ATOM 2500 O O . ALA A 1 321 ? -19.886 23.152 22.521 1.00 84.12 321 ALA A O 1
ATOM 2501 N N . THR A 1 322 ? -21.878 22.571 23.304 1.00 84.12 322 THR A N 1
ATOM 2502 C CA . THR A 1 322 ? -21.861 23.600 24.365 1.00 84.12 322 THR A CA 1
ATOM 2503 C C . THR A 1 322 ? -21.281 23.125 25.702 1.00 84.12 322 THR A C 1
ATOM 2505 O O . THR A 1 322 ? -20.775 23.954 26.452 1.00 84.12 322 THR A O 1
ATOM 2508 N N . ASN A 1 323 ? -21.320 21.822 26.011 1.00 89.00 323 ASN A N 1
ATOM 2509 C CA . ASN A 1 323 ? -20.918 21.265 27.318 1.00 89.00 323 ASN A CA 1
ATOM 2510 C C . ASN A 1 323 ? -19.809 20.189 27.252 1.00 89.00 323 ASN A C 1
ATOM 2512 O O . ASN A 1 323 ? -19.270 19.805 28.292 1.00 89.00 323 ASN A O 1
ATOM 2516 N N . ALA A 1 324 ? -19.441 19.713 26.059 1.00 89.06 324 ALA A N 1
ATOM 2517 C CA . ALA A 1 324 ? -18.294 18.827 25.850 1.00 89.06 324 ALA A CA 1
ATOM 2518 C C . ALA A 1 324 ? -16.936 19.504 26.133 1.00 89.06 324 ALA A C 1
ATOM 2520 O O . ALA A 1 324 ? -16.838 20.729 26.245 1.00 89.06 324 ALA A O 1
ATOM 2521 N N . TYR A 1 325 ? -15.863 18.711 26.228 1.00 87.25 325 TYR A N 1
ATOM 2522 C CA . TYR A 1 325 ? -14.499 19.248 26.289 1.00 87.25 325 TYR A CA 1
ATOM 2523 C C . TYR A 1 325 ? -14.133 19.961 24.972 1.00 87.25 325 TYR A C 1
ATOM 2525 O O . TYR A 1 325 ? -14.519 19.517 23.887 1.00 87.25 325 TYR A O 1
ATOM 2533 N N . LYS A 1 326 ? -13.387 21.070 25.061 1.00 84.88 326 LYS A N 1
ATOM 2534 C CA . LYS A 1 326 ? -12.951 21.869 23.907 1.00 84.88 326 LYS A CA 1
ATOM 2535 C C . LYS A 1 326 ? -11.488 21.645 23.580 1.00 84.88 326 LYS A C 1
ATOM 2537 O O . LYS A 1 326 ? -10.617 21.988 24.369 1.00 84.88 326 LYS A O 1
ATOM 2542 N N . LEU A 1 327 ? -11.238 21.115 22.389 1.00 76.75 327 LEU A N 1
ATOM 2543 C CA . LEU A 1 327 ? -9.891 20.934 21.860 1.00 76.75 327 LEU A CA 1
ATOM 2544 C C . LEU A 1 327 ? -9.392 22.265 21.285 1.00 76.75 327 LEU A C 1
ATOM 2546 O O . LEU A 1 327 ? -10.017 22.825 20.383 1.00 76.75 327 LEU A O 1
ATOM 2550 N N . GLY A 1 328 ? -8.300 22.788 21.845 1.00 62.66 328 GLY A N 1
ATOM 2551 C CA . GLY A 1 328 ? -7.687 24.047 21.414 1.00 62.66 328 GLY A CA 1
ATOM 2552 C C . GLY A 1 328 ? -6.762 23.895 20.194 1.00 62.66 328 GLY A C 1
ATOM 2553 O O . GLY A 1 328 ? -6.419 22.772 19.822 1.00 62.66 328 GLY A O 1
ATOM 2554 N N . PRO A 1 329 ? -6.305 25.009 19.586 1.00 53.72 329 PRO A N 1
ATOM 2555 C CA . PRO A 1 329 ? -5.354 24.978 18.469 1.00 53.72 329 PRO A CA 1
ATOM 2556 C C . PRO A 1 329 ? -4.001 24.356 18.842 1.00 53.72 329 PRO A C 1
ATOM 2558 O O . PRO A 1 329 ? -3.423 23.638 18.031 1.00 53.72 329 PRO A O 1
ATOM 2561 N N . GLU A 1 330 ? -3.539 24.584 20.077 1.00 47.31 330 GLU A N 1
ATOM 2562 C CA . GLU A 1 330 ? -2.311 24.003 20.646 1.00 47.31 330 GLU A CA 1
ATOM 2563 C C . GLU A 1 330 ? -2.367 22.459 20.633 1.00 47.31 330 GLU A C 1
ATOM 2565 O O . GLU A 1 330 ? -1.438 21.789 20.180 1.00 47.31 330 GLU A O 1
ATOM 2570 N N . ASN A 1 331 ? -3.526 21.896 21.006 1.00 47.69 331 ASN A N 1
ATOM 2571 C CA . ASN A 1 331 ? -3.828 20.459 20.976 1.00 47.69 331 ASN A CA 1
ATOM 2572 C C . ASN A 1 331 ? -3.932 19.912 19.532 1.00 47.69 331 ASN A C 1
ATOM 2574 O O . ASN A 1 331 ? -4.045 18.705 19.323 1.00 47.69 331 ASN A O 1
ATOM 2578 N N . GLY A 1 332 ? -3.883 20.774 18.510 1.00 40.78 332 GLY A N 1
ATOM 2579 C CA . GLY A 1 332 ? -3.936 20.404 17.094 1.00 40.78 332 GLY A CA 1
ATOM 2580 C C . GLY A 1 332 ? -2.713 19.631 16.584 1.00 40.78 332 GLY A C 1
ATOM 2581 O O . GLY A 1 332 ? -2.725 19.191 15.431 1.00 40.78 332 GLY A O 1
ATOM 2582 N N . ARG A 1 333 ? -1.681 19.450 17.424 1.00 44.12 333 ARG A N 1
ATOM 2583 C CA . ARG A 1 333 ? -0.569 18.518 17.180 1.00 44.12 333 ARG A CA 1
ATOM 2584 C C . ARG A 1 333 ? -0.963 17.051 17.354 1.00 44.12 333 ARG A C 1
ATOM 2586 O O . ARG A 1 333 ? -0.310 16.204 16.761 1.00 44.12 333 ARG A O 1
ATOM 2593 N N . HIS A 1 334 ? -2.023 16.732 18.096 1.00 52.47 334 HIS A N 1
ATOM 2594 C CA . HIS A 1 334 ? -2.431 15.339 18.278 1.00 52.47 334 HIS A CA 1
ATOM 2595 C C . HIS A 1 334 ? -3.150 14.782 17.043 1.00 52.47 334 HIS A C 1
ATOM 2597 O O . HIS A 1 334 ? -3.825 15.485 16.283 1.00 52.47 334 HIS A O 1
ATOM 2603 N N . THR A 1 335 ? -3.016 13.471 16.843 1.00 57.06 335 THR A N 1
ATOM 2604 C CA . THR A 1 335 ? -3.696 12.735 15.768 1.00 57.06 335 THR A CA 1
ATOM 2605 C C . THR A 1 335 ? -5.211 12.673 15.972 1.00 57.06 335 THR A C 1
ATOM 2607 O O . THR A 1 335 ? -5.948 12.653 14.985 1.00 57.06 335 THR A O 1
ATOM 2610 N N . LEU A 1 336 ? -5.678 12.685 17.226 1.00 68.44 336 LEU A N 1
ATOM 2611 C CA . LEU A 1 336 ? -7.092 12.686 17.611 1.00 68.44 336 LEU A CA 1
ATOM 2612 C C . LEU A 1 336 ? -7.657 14.110 17.688 1.00 68.44 336 LEU A C 1
ATOM 2614 O O . LEU A 1 336 ? -7.056 15.005 18.276 1.00 68.44 336 LEU A O 1
ATOM 2618 N N . LYS A 1 337 ? -8.841 14.305 17.101 1.00 71.31 337 LYS A N 1
ATOM 2619 C CA . LYS A 1 337 ? -9.474 15.616 16.876 1.00 71.31 337 LYS A CA 1
ATOM 2620 C C . LYS A 1 337 ? -10.894 15.735 17.429 1.00 71.31 337 LYS A C 1
ATOM 2622 O O . LYS A 1 337 ? -11.511 16.779 17.274 1.00 71.31 337 LYS A O 1
ATOM 2627 N N . GLY A 1 338 ? -11.408 14.695 18.079 1.00 83.81 338 GLY A N 1
ATOM 2628 C CA . GLY A 1 338 ? -12.705 14.715 18.754 1.00 83.81 338 GLY A CA 1
ATOM 2629 C C . GLY A 1 338 ? -13.286 13.319 18.957 1.00 83.81 338 GLY A C 1
ATOM 2630 O O . GLY A 1 338 ? -12.811 12.341 18.379 1.00 83.81 338 GLY A O 1
ATOM 2631 N N . THR A 1 339 ? -14.329 13.227 19.776 1.00 91.25 339 THR A N 1
ATOM 2632 C CA . THR A 1 339 ? -15.095 11.995 19.989 1.00 91.25 339 THR A CA 1
ATOM 2633 C C . THR A 1 339 ? -16.079 11.777 18.844 1.00 91.25 339 THR A C 1
ATOM 2635 O O . THR A 1 339 ? -16.803 12.696 18.453 1.00 91.25 339 THR A O 1
ATOM 2638 N N . ALA A 1 340 ? -16.139 10.546 18.335 1.00 93.38 340 ALA A N 1
ATOM 2639 C CA . ALA A 1 340 ? -17.094 10.136 17.311 1.00 93.38 340 ALA A CA 1
ATOM 2640 C C . ALA A 1 340 ? -18.551 10.411 17.731 1.00 93.38 340 ALA A C 1
ATOM 2642 O O . ALA A 1 340 ? -18.968 10.037 18.824 1.00 93.38 340 ALA A O 1
ATOM 2643 N N . ASN A 1 341 ? -19.315 11.037 16.838 1.00 95.00 341 ASN A N 1
ATOM 2644 C CA . ASN A 1 341 ? -20.742 11.306 16.969 1.00 95.00 341 ASN A CA 1
ATOM 2645 C C . ASN A 1 341 ? -21.552 9.999 17.022 1.00 95.00 341 ASN A C 1
ATOM 2647 O O . ASN A 1 341 ? -21.348 9.114 16.186 1.00 95.00 341 ASN A O 1
ATOM 2651 N N . ASP A 1 342 ? -22.515 9.900 17.943 1.00 96.75 342 ASP A N 1
ATOM 2652 C CA . ASP A 1 342 ? -23.256 8.654 18.200 1.00 96.75 342 ASP A CA 1
ATOM 2653 C C . ASP A 1 342 ? -23.987 8.125 16.957 1.00 96.75 342 ASP A C 1
ATOM 2655 O O . ASP A 1 342 ? -23.896 6.944 16.618 1.00 96.75 342 ASP A O 1
ATOM 2659 N N . VAL A 1 343 ? -24.691 9.010 16.242 1.00 96.19 343 VAL A N 1
ATOM 2660 C CA . VAL A 1 343 ? -25.456 8.651 15.034 1.00 96.19 343 VAL A CA 1
ATOM 2661 C C . VAL A 1 343 ? -24.519 8.125 13.944 1.00 96.19 343 VAL A C 1
ATOM 2663 O O . VAL A 1 343 ? -24.815 7.125 13.290 1.00 96.19 343 VAL A O 1
ATOM 2666 N N . SER A 1 344 ? -23.358 8.762 13.792 1.00 95.50 344 SER A N 1
ATOM 2667 C CA . SER A 1 344 ? -22.333 8.391 12.816 1.00 95.50 344 SER A CA 1
ATOM 2668 C C . SER A 1 344 ? -21.719 7.024 13.126 1.00 95.50 344 SER A C 1
ATOM 2670 O O . SER A 1 344 ? -21.547 6.215 12.216 1.00 95.50 344 SER A O 1
ATOM 2672 N N . LEU A 1 345 ? -21.451 6.734 14.405 1.00 96.69 345 LEU A N 1
ATOM 2673 C CA . LEU A 1 345 ? -20.987 5.423 14.864 1.00 96.69 345 LEU A CA 1
ATOM 2674 C C . LEU A 1 345 ? -22.031 4.329 14.597 1.00 96.69 345 LEU A C 1
ATOM 2676 O O . LEU A 1 345 ? -21.702 3.289 14.033 1.00 96.69 345 LEU A O 1
ATOM 2680 N N . VAL A 1 346 ? -23.299 4.564 14.950 1.00 98.06 346 VAL A N 1
ATOM 2681 C CA . VAL A 1 346 ? -24.380 3.585 14.737 1.00 98.06 346 VAL A CA 1
ATOM 2682 C C . VAL A 1 346 ? -24.601 3.302 13.247 1.00 98.06 346 VAL A C 1
ATOM 2684 O O . VAL A 1 346 ? -24.791 2.144 12.869 1.00 98.06 346 VAL A O 1
ATOM 2687 N N . ARG A 1 347 ? -24.537 4.324 12.380 1.00 97.56 347 ARG A N 1
ATOM 2688 C CA . ARG A 1 347 ? -24.559 4.137 10.918 1.00 97.56 347 ARG A CA 1
ATOM 2689 C C . ARG A 1 347 ? -23.383 3.285 10.433 1.00 97.56 347 ARG A C 1
ATOM 2691 O O . ARG A 1 347 ? -23.595 2.375 9.636 1.00 97.56 347 ARG A O 1
ATOM 2698 N N . TYR A 1 348 ? -22.173 3.544 10.930 1.00 97.75 348 TYR A N 1
ATOM 2699 C CA . TYR A 1 348 ? -20.969 2.793 10.566 1.00 97.75 348 TYR A CA 1
ATOM 2700 C C . TYR A 1 348 ? -21.044 1.321 10.974 1.00 97.75 348 TYR A C 1
ATOM 2702 O O . TYR A 1 348 ? -20.794 0.440 10.157 1.00 97.75 348 TYR A O 1
ATOM 2710 N N . ILE A 1 349 ? -21.466 1.041 12.211 1.00 98.38 349 ILE A N 1
ATOM 2711 C CA . ILE A 1 349 ? -21.660 -0.329 12.702 1.00 98.38 349 ILE A CA 1
ATOM 2712 C C . ILE A 1 349 ? -22.695 -1.057 11.834 1.00 98.38 349 ILE A C 1
ATOM 2714 O O . ILE A 1 349 ? -22.453 -2.181 11.406 1.00 98.38 349 ILE A O 1
ATOM 2718 N N . ARG A 1 350 ? -23.816 -0.411 11.484 1.00 98.38 350 ARG A N 1
ATOM 2719 C CA . ARG A 1 350 ? -24.825 -1.002 10.584 1.00 98.38 350 ARG A CA 1
ATOM 2720 C C . ARG A 1 350 ? -24.290 -1.277 9.176 1.00 98.38 350 ARG A C 1
ATOM 2722 O O . ARG A 1 350 ? -24.657 -2.295 8.601 1.00 98.38 350 ARG A O 1
ATOM 2729 N N . GLU A 1 351 ? -23.412 -0.428 8.648 1.00 98.06 351 GLU A N 1
ATOM 2730 C CA . GLU A 1 351 ? -22.723 -0.654 7.368 1.00 98.06 351 GLU A CA 1
ATOM 2731 C C . GLU A 1 351 ? -21.689 -1.794 7.446 1.00 98.06 351 GLU A C 1
ATOM 2733 O O . GLU A 1 351 ? -21.518 -2.552 6.494 1.00 98.06 351 GLU A O 1
ATOM 2738 N N . LEU A 1 352 ? -21.034 -1.992 8.593 1.00 98.31 352 LEU A N 1
ATOM 2739 C CA . LEU A 1 352 ? -20.208 -3.181 8.821 1.00 98.31 352 LEU A CA 1
ATOM 2740 C C . LEU A 1 352 ? -21.064 -4.457 8.840 1.00 98.31 352 LEU A C 1
ATOM 2742 O O . LEU A 1 352 ? -20.728 -5.433 8.165 1.00 98.31 352 LEU A O 1
ATOM 2746 N N . LYS A 1 353 ? -22.200 -4.442 9.554 1.00 98.06 353 LYS A N 1
ATOM 2747 C CA . LYS A 1 353 ? -23.137 -5.579 9.594 1.00 98.06 353 LYS A CA 1
ATOM 2748 C C . LYS A 1 353 ? -23.768 -5.860 8.222 1.00 98.06 353 LYS A C 1
ATOM 2750 O O . LYS A 1 353 ? -23.922 -7.029 7.880 1.00 98.06 353 LYS A O 1
ATOM 2755 N N . SER A 1 354 ? -24.095 -4.837 7.420 1.00 98.00 354 SER A N 1
ATOM 2756 C CA . SER A 1 354 ? -24.674 -5.006 6.071 1.00 98.00 354 SER A CA 1
ATOM 2757 C C . SER A 1 354 ? -23.711 -5.705 5.101 1.00 98.00 354 SER A C 1
ATOM 2759 O O . SER A 1 354 ? -24.149 -6.472 4.245 1.00 98.00 354 SER A O 1
ATOM 2761 N N . ARG A 1 355 ? -22.399 -5.505 5.286 1.00 97.06 355 ARG A N 1
ATOM 2762 C CA . ARG A 1 355 ? -21.315 -6.184 4.556 1.00 97.06 355 ARG A CA 1
ATOM 2763 C C . ARG A 1 355 ? -20.959 -7.572 5.106 1.00 97.06 355 ARG A C 1
ATOM 2765 O O . ARG A 1 355 ? -20.096 -8.235 4.542 1.00 97.06 355 ARG A O 1
ATOM 2772 N N . GLY A 1 356 ? -21.616 -8.021 6.179 1.00 97.19 356 GLY A N 1
ATOM 2773 C CA . GLY A 1 356 ? -21.411 -9.339 6.788 1.00 97.19 356 GLY A CA 1
ATOM 2774 C C . GLY A 1 356 ? -20.311 -9.412 7.853 1.00 97.19 356 GLY A C 1
ATOM 2775 O O . GLY A 1 356 ? -20.015 -10.508 8.329 1.00 97.19 356 GLY A O 1
ATOM 2776 N N . TYR A 1 357 ? -19.721 -8.285 8.266 1.00 98.50 357 TYR A N 1
ATOM 2777 C CA . TYR A 1 357 ? -18.692 -8.283 9.308 1.00 98.50 357 TYR A CA 1
ATOM 2778 C C . TYR A 1 357 ? -19.276 -8.510 10.713 1.00 98.50 357 TYR A C 1
ATOM 2780 O O . TYR A 1 357 ? -20.416 -8.143 11.032 1.00 98.50 357 TYR A O 1
ATOM 2788 N N . LYS A 1 358 ? -18.453 -9.086 11.590 1.00 98.56 358 LYS A N 1
ATOM 2789 C CA . LYS A 1 358 ? -18.638 -9.046 13.044 1.00 98.56 358 LYS A CA 1
ATOM 2790 C C . LYS A 1 358 ? -17.917 -7.829 13.616 1.00 98.56 358 LYS A C 1
ATOM 2792 O O . LYS A 1 358 ? -16.839 -7.472 13.143 1.00 98.56 358 LYS A O 1
ATOM 2797 N N . VAL A 1 359 ? -18.514 -7.182 14.610 1.00 98.56 359 VAL A N 1
ATOM 2798 C CA . VAL A 1 359 ? -18.061 -5.891 15.134 1.00 98.56 359 VAL A CA 1
ATOM 2799 C C . VAL A 1 359 ? -17.640 -6.026 16.591 1.00 98.56 359 VAL A C 1
ATOM 2801 O O . VAL A 1 359 ? -18.443 -6.423 17.438 1.00 98.56 359 VAL A O 1
ATOM 2804 N N . LEU A 1 360 ? -16.393 -5.649 16.871 1.00 98.62 360 LEU A N 1
ATOM 2805 C CA . LEU A 1 360 ? -15.884 -5.413 18.220 1.00 98.62 360 LEU A CA 1
ATOM 2806 C C . LEU A 1 360 ? -15.882 -3.903 18.482 1.00 98.62 360 LEU A C 1
ATOM 2808 O O . LEU A 1 360 ? -15.291 -3.146 17.713 1.00 98.62 360 LEU A O 1
ATOM 2812 N N . LEU A 1 361 ? -16.523 -3.449 19.556 1.00 98.12 361 LEU A N 1
ATOM 2813 C CA . LEU A 1 361 ? -16.460 -2.049 19.982 1.00 98.12 361 LEU A CA 1
ATOM 2814 C C . LEU A 1 361 ? -15.423 -1.878 21.096 1.00 98.12 361 LEU A C 1
ATOM 2816 O O . LEU A 1 361 ? -15.490 -2.568 22.114 1.00 98.12 361 LEU A O 1
ATOM 2820 N N . LEU A 1 362 ? -14.498 -0.933 20.906 1.00 96.00 362 LEU A N 1
ATOM 2821 C CA . LEU A 1 362 ? -13.431 -0.603 21.852 1.00 96.00 362 LEU A CA 1
ATOM 2822 C C . LEU A 1 362 ? -13.516 0.876 22.276 1.00 96.00 362 LEU A C 1
ATOM 2824 O O . LEU A 1 362 ? -12.936 1.748 21.620 1.00 96.00 362 LEU A O 1
ATOM 2828 N N . PRO A 1 363 ? -14.232 1.199 23.367 1.00 94.50 363 PRO A N 1
ATOM 2829 C CA . PRO A 1 363 ? -14.173 2.515 23.982 1.00 94.50 363 PRO A CA 1
ATOM 2830 C C . PRO A 1 363 ? -12.853 2.687 24.753 1.00 94.50 363 PRO A C 1
ATOM 2832 O O . PRO A 1 363 ? -12.613 2.031 25.766 1.00 94.50 363 PRO A O 1
ATOM 2835 N N . LYS A 1 364 ? -11.991 3.593 24.282 1.00 89.38 364 LYS A N 1
ATOM 2836 C CA . LYS A 1 364 ? -10.733 3.989 24.935 1.00 89.38 364 LYS A CA 1
ATOM 2837 C C . LYS A 1 364 ? -10.879 5.337 25.643 1.00 89.38 364 LYS A C 1
ATOM 2839 O O . LYS A 1 364 ? -11.580 6.239 25.176 1.00 89.38 364 LYS A O 1
ATOM 2844 N N . LEU A 1 365 ? -10.185 5.473 26.770 1.00 88.25 365 LEU A N 1
ATOM 2845 C CA . LEU A 1 365 ? -10.055 6.724 27.510 1.00 88.25 365 LEU A CA 1
ATOM 2846 C C . LEU A 1 365 ? -8.678 7.332 27.231 1.00 88.25 365 LEU A C 1
ATOM 2848 O O . LEU A 1 365 ? -7.661 6.686 27.459 1.00 88.25 365 LEU A O 1
ATOM 2852 N N . ILE A 1 366 ? -8.653 8.569 26.744 1.00 84.44 366 ILE A N 1
ATOM 2853 C CA . ILE A 1 366 ? -7.431 9.345 26.530 1.00 84.44 366 ILE A CA 1
ATOM 2854 C C . ILE A 1 366 ? -7.181 10.195 27.775 1.00 84.44 366 ILE A C 1
ATOM 2856 O O . ILE A 1 366 ? -8.049 10.971 28.184 1.00 84.44 366 ILE A O 1
ATOM 2860 N N . VAL A 1 367 ? -6.015 10.020 28.394 1.00 79.88 367 VAL A N 1
ATOM 2861 C CA . VAL A 1 367 ? -5.672 10.645 29.673 1.00 79.88 367 VAL A CA 1
ATOM 2862 C C . VAL A 1 367 ? -4.791 11.860 29.431 1.00 79.88 367 VAL A C 1
ATOM 2864 O O . VAL A 1 367 ? -3.644 11.701 29.028 1.00 79.88 367 VAL A O 1
ATOM 2867 N N . ASN A 1 368 ? -5.311 13.058 29.723 1.00 67.00 368 ASN A N 1
ATOM 2868 C CA . ASN A 1 368 ? -4.677 14.334 29.367 1.00 67.00 368 ASN A CA 1
ATOM 2869 C C . ASN A 1 368 ? -4.418 14.461 27.840 1.00 67.00 368 ASN A C 1
ATOM 2871 O O . ASN A 1 368 ? -4.645 13.538 27.058 1.00 67.00 368 ASN A O 1
ATOM 2875 N N . PHE A 1 369 ? -3.982 15.635 27.388 1.00 63.22 369 PHE A N 1
ATOM 2876 C CA . PHE A 1 369 ? -3.492 15.824 26.013 1.00 63.22 369 PHE A CA 1
ATOM 2877 C C . PHE A 1 369 ? -1.977 15.628 25.924 1.00 63.22 369 PHE A C 1
ATOM 2879 O O . PHE A 1 369 ? -1.454 15.342 24.854 1.00 63.22 369 PHE A O 1
ATOM 2886 N N . GLU A 1 370 ? -1.272 15.710 27.051 1.00 56.19 370 GLU A N 1
ATOM 2887 C CA . GLU A 1 370 ? 0.154 15.407 27.112 1.00 56.19 370 GLU A CA 1
ATOM 2888 C C . GLU A 1 370 ? 0.394 13.913 26.890 1.00 56.19 370 GLU A C 1
ATOM 2890 O O . GLU A 1 370 ? -0.162 13.040 27.562 1.00 56.19 370 GLU A O 1
ATOM 2895 N N . GLU A 1 371 ? 1.220 13.630 25.894 1.00 51.38 371 GLU A N 1
ATOM 2896 C CA . GLU A 1 371 ? 1.389 12.306 25.322 1.00 51.38 371 GLU A CA 1
ATOM 2897 C C . GLU A 1 371 ? 1.995 11.326 26.345 1.00 51.38 371 GLU A C 1
ATOM 2899 O O . GLU A 1 371 ? 2.970 11.641 27.025 1.00 51.38 371 GLU A O 1
ATOM 2904 N N . GLY A 1 372 ? 1.454 10.105 26.435 1.00 55.47 372 GLY A N 1
ATOM 2905 C CA . GLY A 1 372 ? 1.968 9.059 27.334 1.00 55.47 372 GLY A CA 1
ATOM 2906 C C . GLY A 1 372 ? 1.599 9.223 28.814 1.00 55.47 372 GLY A C 1
ATOM 2907 O O . GLY A 1 372 ? 2.051 8.433 29.642 1.00 55.47 372 GLY A O 1
ATOM 2908 N N . THR A 1 373 ? 0.765 10.208 29.155 1.00 67.69 373 THR A N 1
ATOM 2909 C CA . THR A 1 373 ? 0.226 10.374 30.511 1.00 67.69 373 THR A CA 1
ATOM 2910 C C . THR A 1 373 ? -0.676 9.188 30.889 1.00 67.69 373 THR A C 1
ATOM 2912 O O . THR A 1 373 ? -1.533 8.777 30.110 1.00 67.69 373 THR A O 1
ATOM 2915 N N . GLN A 1 374 ? -0.519 8.651 32.103 1.00 79.12 374 GLN A N 1
ATOM 2916 C CA . GLN A 1 374 ? -1.404 7.626 32.679 1.00 79.12 374 GLN A CA 1
ATOM 2917 C C . GLN A 1 374 ? -2.300 8.215 33.776 1.00 79.12 374 GLN A C 1
ATOM 2919 O O . GLN A 1 374 ? -2.025 9.293 34.306 1.00 79.12 374 GLN A O 1
ATOM 2924 N N . LEU A 1 375 ? -3.373 7.502 34.142 1.00 87.38 375 LEU A N 1
ATOM 2925 C CA . LEU A 1 375 ? -4.164 7.868 35.319 1.00 87.38 375 LEU A CA 1
ATOM 2926 C C . LEU A 1 375 ? -3.332 7.695 36.591 1.00 87.38 375 LEU A C 1
ATOM 2928 O O . LEU A 1 375 ? -2.601 6.716 36.735 1.00 87.38 375 LEU A O 1
ATOM 2932 N N . VAL A 1 376 ? -3.484 8.626 37.527 1.00 88.81 376 VAL A N 1
ATOM 2933 C CA . VAL A 1 376 ? -2.785 8.636 38.816 1.00 88.81 376 VAL A CA 1
ATOM 2934 C C . VAL A 1 376 ? -3.810 8.553 39.940 1.00 88.81 376 VAL A C 1
ATOM 2936 O O . VAL A 1 376 ? -4.819 9.261 39.932 1.00 88.81 376 VAL A O 1
ATOM 2939 N N . CYS A 1 377 ? -3.538 7.699 40.921 1.00 91.50 377 CYS A N 1
ATOM 2940 C CA . CYS A 1 377 ? -4.360 7.493 42.104 1.00 91.50 377 CYS A CA 1
ATOM 2941 C C . CYS A 1 377 ? -3.500 7.706 43.355 1.00 91.50 377 CYS A C 1
ATOM 2943 O O . CYS A 1 377 ? -2.523 6.998 43.571 1.00 91.50 377 CYS A O 1
ATOM 2945 N N . GLU A 1 378 ? -3.857 8.710 44.157 1.00 88.38 378 GLU A N 1
ATOM 2946 C CA . GLU A 1 378 ? -3.175 9.031 45.421 1.00 88.38 378 GLU A CA 1
ATOM 2947 C C . GLU A 1 378 ? -3.704 8.192 46.593 1.00 88.38 378 GLU A C 1
ATOM 2949 O O . GLU A 1 378 ? -2.973 7.922 47.543 1.00 88.38 378 GLU A O 1
ATOM 2954 N N . ASN A 1 379 ? -4.977 7.786 46.539 1.00 89.62 379 ASN A N 1
ATOM 2955 C CA . ASN A 1 379 ? -5.633 6.987 47.567 1.00 89.62 379 ASN A CA 1
ATOM 2956 C C . ASN A 1 379 ? -6.509 5.886 46.924 1.00 89.62 379 ASN A C 1
ATOM 2958 O O . ASN A 1 379 ? -7.433 6.226 46.178 1.00 89.62 379 ASN A O 1
ATOM 2962 N N . PRO A 1 380 ? -6.308 4.592 47.260 1.00 90.69 380 PRO A N 1
ATOM 2963 C CA . PRO A 1 380 ? -7.143 3.483 46.784 1.00 90.69 380 PRO A CA 1
ATOM 2964 C C . PRO A 1 380 ? -8.660 3.688 46.946 1.00 90.69 380 PRO A C 1
ATOM 2966 O O . PRO A 1 380 ? -9.430 3.207 46.116 1.00 90.69 380 PRO A O 1
ATOM 2969 N N . GLN A 1 381 ? -9.119 4.424 47.970 1.00 89.06 381 GLN A N 1
ATOM 2970 C CA . GLN A 1 381 ? -10.553 4.689 48.170 1.00 89.06 381 GLN A CA 1
ATOM 2971 C C . GLN A 1 381 ? -11.182 5.591 47.087 1.00 89.06 381 GLN A C 1
ATOM 2973 O O . GLN A 1 381 ? -12.403 5.575 46.919 1.00 89.06 381 GLN A O 1
ATOM 2978 N N . ASP A 1 382 ? -10.384 6.351 46.329 1.00 93.56 382 ASP A N 1
ATOM 2979 C CA . ASP A 1 382 ? -10.890 7.189 45.234 1.00 93.56 382 ASP A CA 1
ATOM 2980 C C . ASP A 1 382 ? -11.243 6.362 43.979 1.00 93.56 382 ASP A C 1
ATOM 2982 O O . ASP A 1 382 ? -12.042 6.817 43.159 1.00 93.56 382 ASP A O 1
ATOM 2986 N N . ILE A 1 383 ? -10.718 5.132 43.844 1.00 95.00 383 ILE A N 1
ATOM 2987 C CA . ILE A 1 383 ? -10.944 4.255 42.678 1.00 95.00 383 ILE A CA 1
ATOM 2988 C C . ILE A 1 383 ? -12.438 3.983 42.477 1.00 95.00 383 ILE A C 1
ATOM 2990 O O . ILE A 1 383 ? -12.964 4.242 41.396 1.00 95.00 383 ILE A O 1
ATOM 2994 N N . GLY A 1 384 ? -13.144 3.536 43.520 1.00 94.00 384 GLY A N 1
ATOM 2995 C CA . GLY A 1 384 ? -14.582 3.258 43.431 1.00 94.00 384 GLY A CA 1
ATOM 2996 C C . GLY A 1 384 ? -15.401 4.496 43.045 1.00 94.00 384 GLY A C 1
ATOM 2997 O O . GLY A 1 384 ? -16.314 4.402 42.230 1.00 94.00 384 GLY A O 1
ATOM 2998 N N . GLN A 1 385 ? -15.034 5.684 43.547 1.00 94.31 385 GLN A N 1
ATOM 2999 C CA . GLN A 1 385 ? -15.719 6.934 43.184 1.00 94.31 385 GLN A CA 1
ATOM 3000 C C . GLN A 1 385 ? -15.440 7.366 41.740 1.00 94.31 385 GLN A C 1
ATOM 3002 O O . GLN A 1 385 ? -16.341 7.893 41.086 1.00 94.31 385 GLN A O 1
ATOM 3007 N N . PHE A 1 386 ? -14.222 7.153 41.233 1.00 95.69 386 PHE A N 1
ATOM 3008 C CA . PHE A 1 386 ? -13.881 7.403 39.832 1.00 95.69 386 PHE A CA 1
ATOM 3009 C C . PHE A 1 386 ? -14.654 6.467 38.897 1.00 95.69 386 PHE A C 1
ATOM 3011 O O . PHE A 1 386 ? -15.291 6.930 37.945 1.00 95.69 386 PHE A O 1
ATOM 3018 N N . PHE A 1 387 ? -14.658 5.164 39.190 1.00 96.25 387 PHE A N 1
ATOM 3019 C CA . PHE A 1 387 ? -15.391 4.188 38.389 1.00 96.25 387 PHE A CA 1
ATOM 3020 C C . PHE A 1 387 ? -16.895 4.472 38.398 1.00 96.25 387 PHE A C 1
ATOM 3022 O O . PHE A 1 387 ? -17.474 4.600 37.325 1.00 96.25 387 PHE A O 1
ATOM 3029 N N . ASP A 1 388 ? -17.513 4.675 39.563 1.00 94.50 388 ASP A N 1
ATOM 3030 C CA . ASP A 1 388 ? -18.948 4.963 39.683 1.00 94.50 388 ASP A CA 1
ATOM 3031 C C . ASP A 1 388 ? -19.368 6.276 38.995 1.00 94.50 388 ASP A C 1
ATOM 3033 O O . ASP A 1 388 ? -20.311 6.299 38.206 1.00 94.50 388 ASP A O 1
ATOM 3037 N N . ARG A 1 389 ? -18.649 7.382 39.242 1.00 93.12 389 ARG A N 1
ATOM 3038 C CA . ARG A 1 389 ? -19.087 8.722 38.804 1.00 93.12 389 ARG A CA 1
ATOM 3039 C C . ARG A 1 389 ? -18.596 9.148 37.427 1.00 93.12 389 ARG A C 1
ATOM 3041 O O . ARG A 1 389 ? -19.177 10.074 36.863 1.00 93.12 389 ARG A O 1
ATOM 3048 N N . GLN A 1 390 ? -17.499 8.575 36.931 1.00 93.56 390 GLN A N 1
ATOM 3049 C CA . GLN A 1 390 ? -16.840 9.021 35.696 1.00 93.56 390 GLN A CA 1
ATOM 3050 C C . GLN A 1 390 ? -16.795 7.915 34.638 1.00 93.56 390 GLN A C 1
ATOM 3052 O O . GLN A 1 390 ? -17.220 8.137 33.505 1.00 93.56 390 GLN A O 1
ATOM 3057 N N . TYR A 1 391 ? -16.303 6.723 34.989 1.00 95.44 391 TYR A N 1
ATOM 3058 C CA . TYR A 1 391 ? -16.012 5.691 33.989 1.00 95.44 391 TYR A CA 1
ATOM 3059 C C . TYR A 1 391 ? -17.214 4.801 33.631 1.00 95.44 391 TYR A C 1
ATOM 3061 O O . TYR A 1 391 ? -17.446 4.516 32.455 1.00 95.44 391 TYR A O 1
ATOM 3069 N N . ARG A 1 392 ? -18.036 4.423 34.616 1.00 95.69 392 ARG A N 1
ATOM 3070 C CA . ARG A 1 392 ? -19.276 3.656 34.424 1.00 95.69 392 ARG A CA 1
ATOM 3071 C C . ARG A 1 392 ? -20.258 4.373 33.485 1.00 95.69 392 ARG A C 1
ATOM 3073 O O . ARG A 1 392 ? -20.652 3.734 32.514 1.00 95.69 392 ARG A O 1
ATOM 3080 N N . PRO A 1 393 ? -20.570 5.680 33.632 1.00 94.94 393 PRO A N 1
ATOM 3081 C CA . PRO A 1 393 ? -21.443 6.386 32.686 1.00 94.94 393 PRO A CA 1
ATOM 3082 C C . PRO A 1 393 ? -20.925 6.404 31.237 1.00 94.94 393 PRO A C 1
ATOM 3084 O O . PRO A 1 393 ? -21.717 6.384 30.296 1.00 94.94 393 PRO A O 1
ATOM 3087 N N . PHE A 1 394 ? -19.601 6.420 31.041 1.00 94.56 394 PHE A N 1
ATOM 3088 C CA . PHE A 1 394 ? -18.968 6.317 29.719 1.00 94.56 394 PHE A CA 1
ATOM 3089 C C . PHE A 1 394 ? -19.170 4.922 29.100 1.00 94.56 394 PHE A C 1
ATOM 3091 O O . PHE A 1 394 ? -19.530 4.825 27.926 1.00 94.56 394 PHE A O 1
ATOM 3098 N N . MET A 1 395 ? -19.023 3.851 29.886 1.00 96.50 395 MET A N 1
ATOM 3099 C CA . MET A 1 395 ? -19.294 2.476 29.437 1.00 96.50 395 MET A CA 1
ATOM 3100 C C . MET A 1 395 ? -20.787 2.218 29.189 1.00 96.50 395 MET A C 1
ATOM 3102 O O . MET A 1 395 ? -21.150 1.665 28.148 1.00 96.50 395 MET A O 1
ATOM 3106 N N . GLU A 1 396 ? -21.658 2.654 30.105 1.00 96.62 396 GLU A N 1
ATOM 3107 C CA . GLU A 1 396 ? -23.119 2.531 29.997 1.00 96.62 396 GLU A CA 1
ATOM 3108 C C . GLU A 1 396 ? -23.650 3.200 28.732 1.00 96.62 396 GLU A C 1
ATOM 3110 O O . GLU A 1 396 ? -24.473 2.608 28.032 1.00 96.62 396 GLU A O 1
ATOM 3115 N N . HIS A 1 397 ? -23.136 4.389 28.393 1.00 97.12 397 HIS A N 1
ATOM 3116 C CA . HIS A 1 397 ? -23.490 5.093 27.159 1.00 97.12 397 HIS A CA 1
ATOM 3117 C C . HIS A 1 397 ? -23.303 4.209 25.921 1.00 97.12 397 HIS A C 1
ATOM 3119 O O . HIS A 1 397 ? -24.241 4.035 25.144 1.00 97.12 397 HIS A O 1
ATOM 3125 N N . TYR A 1 398 ? -22.127 3.597 25.751 1.00 97.69 398 TYR A N 1
ATOM 3126 C CA . TYR A 1 398 ? -21.866 2.752 24.584 1.00 97.69 398 TYR A CA 1
ATOM 3127 C C . TYR A 1 398 ? -22.589 1.403 24.637 1.00 97.69 398 TYR A C 1
ATOM 3129 O O . TYR A 1 398 ? -23.036 0.935 23.586 1.00 97.69 398 TYR A O 1
ATOM 3137 N N . CYS A 1 399 ? -22.788 0.818 25.823 1.00 97.56 399 CYS A N 1
ATOM 3138 C CA . CYS A 1 399 ? -23.611 -0.385 25.979 1.00 97.56 399 CYS A CA 1
ATOM 3139 C C . CYS A 1 399 ? -25.059 -0.134 25.520 1.00 97.56 399 CYS A C 1
ATOM 3141 O O . CYS A 1 399 ? -25.611 -0.910 24.743 1.00 97.56 399 CYS A O 1
ATOM 3143 N N . LEU A 1 400 ? -25.662 0.983 25.941 1.00 97.31 400 LEU A N 1
ATOM 3144 C CA . LEU A 1 400 ? -27.021 1.369 25.552 1.00 97.31 400 LEU A CA 1
ATOM 3145 C C . LEU A 1 400 ? -27.113 1.777 24.074 1.00 97.31 400 LEU A C 1
ATOM 3147 O O . LEU A 1 400 ? -28.062 1.395 23.391 1.00 97.31 400 LEU A O 1
ATOM 3151 N N . LEU A 1 401 ? -26.127 2.520 23.562 1.00 97.88 401 LEU A N 1
ATOM 3152 C CA . LEU A 1 401 ? -26.092 2.981 22.170 1.00 97.88 401 LEU A CA 1
ATOM 3153 C C . LEU A 1 401 ? -25.968 1.829 21.159 1.00 97.88 401 LEU A C 1
ATOM 3155 O O . LEU A 1 401 ? -26.470 1.940 20.039 1.00 97.88 401 LEU A O 1
ATOM 3159 N N . THR A 1 402 ? -25.277 0.748 21.533 1.00 97.31 402 THR A N 1
ATOM 3160 C CA . THR A 1 402 ? -24.911 -0.344 20.612 1.00 97.31 402 THR A CA 1
ATOM 3161 C C . THR A 1 402 ? -25.562 -1.696 20.920 1.00 97.31 402 THR A C 1
ATOM 3163 O O . THR A 1 402 ? -25.271 -2.690 20.249 1.00 97.31 402 THR A O 1
ATOM 3166 N N . GLY A 1 403 ? -26.519 -1.722 21.854 1.00 94.81 403 GLY A N 1
ATOM 3167 C CA . GLY A 1 403 ? -27.355 -2.888 22.140 1.00 94.81 403 GLY A CA 1
ATOM 3168 C C . GLY A 1 403 ? -27.952 -3.511 20.874 1.00 94.81 403 GLY A C 1
ATOM 3169 O O . GLY A 1 403 ? -28.640 -2.851 20.094 1.00 94.81 403 GLY A O 1
ATOM 3170 N N . GLY A 1 404 ? -27.661 -4.796 20.656 1.00 94.62 404 GLY A N 1
ATOM 3171 C CA . GLY A 1 404 ? -28.167 -5.576 19.522 1.00 94.62 404 GLY A CA 1
ATOM 3172 C C . GLY A 1 404 ? -27.520 -5.305 18.154 1.00 94.62 404 GLY A C 1
ATOM 3173 O O . GLY A 1 404 ? -27.994 -5.869 17.169 1.00 94.62 404 GLY A O 1
ATOM 3174 N N . ILE A 1 405 ? -26.468 -4.475 18.053 1.00 97.06 405 ILE A N 1
ATOM 3175 C CA . ILE A 1 405 ? -25.776 -4.198 16.771 1.00 97.06 405 ILE A CA 1
ATOM 3176 C C . ILE A 1 405 ? -24.274 -4.534 16.748 1.00 97.06 405 ILE A C 1
ATOM 3178 O O . ILE A 1 405 ? -23.658 -4.420 15.689 1.00 97.06 405 ILE A O 1
ATOM 3182 N N . ILE A 1 406 ? -23.695 -4.980 17.866 1.00 98.38 406 ILE A N 1
ATOM 3183 C CA . ILE A 1 406 ? -22.294 -5.431 17.979 1.00 98.38 406 ILE A CA 1
ATOM 3184 C C . ILE A 1 406 ? -22.204 -6.905 18.391 1.00 98.38 406 ILE A C 1
ATOM 3186 O O . ILE A 1 406 ? -23.161 -7.467 18.919 1.00 98.38 406 ILE A O 1
ATOM 3190 N N . ASP A 1 407 ? -21.047 -7.525 18.152 1.00 98.56 407 ASP A N 1
ATOM 3191 C CA . ASP A 1 407 ? -20.774 -8.938 18.451 1.00 98.56 407 ASP A CA 1
ATOM 3192 C C . ASP A 1 407 ? -19.778 -9.098 19.617 1.00 98.56 407 ASP A C 1
ATOM 3194 O O . ASP A 1 407 ? -19.793 -10.118 20.308 1.00 98.56 407 ASP A O 1
ATOM 3198 N N . ALA A 1 408 ? -18.933 -8.088 19.862 1.00 98.62 408 ALA A N 1
ATOM 3199 C CA . ALA A 1 408 ? -18.041 -8.013 21.015 1.00 98.62 408 ALA A CA 1
ATOM 3200 C C . ALA A 1 408 ? -17.921 -6.579 21.570 1.00 98.62 408 ALA A C 1
ATOM 3202 O O . ALA A 1 408 ? -18.013 -5.603 20.822 1.00 98.62 408 ALA A O 1
ATOM 3203 N N . PHE A 1 409 ? -17.674 -6.454 22.872 1.00 98.62 409 PHE A N 1
ATOM 3204 C CA . PHE A 1 409 ? -17.518 -5.192 23.595 1.00 98.62 409 PHE A CA 1
ATOM 3205 C C . PHE A 1 409 ? -16.340 -5.267 24.569 1.00 98.62 409 PHE A C 1
ATOM 3207 O O . PHE A 1 409 ? -16.197 -6.240 25.314 1.00 98.62 409 PHE A O 1
ATOM 3214 N N . VAL A 1 410 ? -15.515 -4.222 24.588 1.00 98.31 410 VAL A N 1
ATOM 3215 C CA . VAL A 1 410 ? -14.385 -4.115 25.513 1.00 98.31 410 VAL A CA 1
ATOM 3216 C C . VAL A 1 410 ? -14.710 -3.122 26.628 1.00 98.31 410 VAL A C 1
ATOM 3218 O O . VAL A 1 410 ? -15.012 -1.965 26.360 1.00 98.31 410 VAL A O 1
ATOM 3221 N N . ILE A 1 411 ? -14.614 -3.561 27.883 1.00 97.38 411 ILE A N 1
ATOM 3222 C CA . ILE A 1 411 ? -14.995 -2.777 29.078 1.00 97.38 411 ILE A CA 1
ATOM 3223 C C . ILE A 1 411 ? -13.927 -1.777 29.546 1.00 97.38 411 ILE A C 1
ATOM 3225 O O . ILE A 1 411 ? -14.122 -1.082 30.540 1.00 97.38 411 ILE A O 1
ATOM 3229 N N . GLY A 1 412 ? -12.780 -1.745 28.869 1.00 92.94 412 GLY A N 1
ATOM 3230 C CA . GLY A 1 412 ? -11.692 -0.811 29.124 1.00 92.94 412 GLY A CA 1
ATOM 3231 C C . GLY A 1 412 ? -10.338 -1.298 28.620 1.00 92.94 412 GLY A C 1
ATOM 3232 O O . GLY A 1 412 ? -10.201 -2.417 28.123 1.00 92.94 412 GLY A O 1
ATOM 3233 N N . SER A 1 413 ? -9.339 -0.426 28.743 1.00 90.88 413 SER A N 1
ATOM 3234 C CA . SER A 1 413 ? -7.948 -0.697 28.383 1.00 90.88 413 SER A CA 1
ATOM 3235 C C . SER A 1 413 ? -7.026 0.338 29.031 1.00 90.88 413 SER A C 1
ATOM 3237 O O . SER A 1 413 ? -7.440 1.485 29.211 1.00 90.88 413 SER A O 1
ATOM 3239 N N . GLY A 1 414 ? -5.781 -0.038 29.337 1.00 81.75 414 GLY A N 1
ATOM 3240 C CA . GLY A 1 414 ? -4.745 0.898 29.783 1.00 81.75 414 GLY A CA 1
ATOM 3241 C C . GLY A 1 414 ? -4.824 1.326 31.252 1.00 81.75 414 GLY A C 1
ATOM 3242 O O . GLY A 1 414 ? -4.298 2.382 31.603 1.00 81.75 414 GLY A O 1
ATOM 3243 N N . PHE A 1 415 ? -5.454 0.529 32.119 1.00 89.75 415 PHE A N 1
ATOM 3244 C CA . PHE A 1 415 ? -5.547 0.807 33.557 1.00 89.75 415 PHE A CA 1
ATOM 3245 C C . PHE A 1 415 ? -4.422 0.213 34.401 1.00 89.75 415 PHE A C 1
ATOM 3247 O O . PHE A 1 415 ? -4.576 0.133 35.617 1.00 89.75 415 PHE A O 1
ATOM 3254 N N . THR A 1 416 ? -3.270 -0.106 33.808 1.00 87.12 416 THR A N 1
ATOM 3255 C CA . THR A 1 416 ? -2.082 -0.644 34.488 1.00 87.12 416 THR A CA 1
ATOM 3256 C C . THR A 1 416 ? -1.743 0.069 35.811 1.00 87.12 416 THR A C 1
ATOM 3258 O O . THR A 1 416 ? -1.370 -0.571 36.794 1.00 87.12 416 THR A O 1
ATOM 3261 N N . SER A 1 417 ? -1.898 1.397 35.871 1.00 87.75 417 SER A N 1
ATOM 3262 C CA . SER A 1 417 ? -1.633 2.212 37.067 1.00 87.75 417 SER A CA 1
ATOM 3263 C C . SER A 1 417 ? -2.705 2.127 38.164 1.00 87.75 417 SER A C 1
ATOM 3265 O O . SER A 1 417 ? -2.439 2.528 39.292 1.00 87.75 417 SER A O 1
ATOM 3267 N N . LEU A 1 418 ? -3.900 1.610 37.861 1.00 92.94 418 LEU A N 1
ATOM 3268 C CA . LEU A 1 418 ? -5.011 1.410 38.800 1.00 92.94 418 LEU A CA 1
ATOM 3269 C C . LEU A 1 418 ? -5.199 -0.070 39.163 1.00 92.94 418 LEU A C 1
ATOM 3271 O O . LEU A 1 418 ? -5.463 -0.389 40.319 1.00 92.94 418 LEU A O 1
ATOM 3275 N N . THR A 1 419 ? -5.041 -0.983 38.201 1.00 93.19 419 THR A N 1
ATOM 3276 C CA . THR A 1 419 ? -5.224 -2.435 38.386 1.00 93.19 419 THR A CA 1
ATOM 3277 C C . THR A 1 419 ? -4.157 -3.068 39.275 1.00 93.19 419 THR A C 1
ATOM 3279 O O . THR A 1 419 ? -4.397 -4.133 39.840 1.00 93.19 419 THR A O 1
ATOM 3282 N N . ARG A 1 420 ? -3.012 -2.398 39.461 1.00 91.94 420 ARG A N 1
ATOM 3283 C CA . ARG A 1 420 ? -1.938 -2.789 40.391 1.00 91.94 420 ARG A CA 1
ATOM 3284 C C . ARG A 1 420 ? -2.115 -2.245 41.824 1.00 91.94 420 ARG A C 1
ATOM 3286 O O . ARG A 1 420 ? -1.325 -2.597 42.696 1.00 91.94 420 ARG A O 1
ATOM 3293 N N . ILE A 1 421 ? -3.119 -1.402 42.096 1.00 91.88 421 ILE A N 1
ATOM 3294 C CA . ILE A 1 421 ? -3.316 -0.778 43.417 1.00 91.88 421 ILE A CA 1
ATOM 3295 C C . ILE A 1 421 ? -4.136 -1.684 44.339 1.00 91.88 421 ILE A C 1
ATOM 3297 O O . ILE A 1 421 ? -5.250 -2.084 43.998 1.00 91.88 421 ILE A O 1
ATOM 3301 N N . LYS A 1 422 ? -3.599 -1.940 45.538 1.00 90.06 422 LYS A N 1
ATOM 3302 C CA . LYS A 1 422 ? -4.291 -2.638 46.629 1.00 90.06 422 LYS A CA 1
ATOM 3303 C C . LYS A 1 422 ? -5.003 -1.670 47.572 1.00 90.06 422 LYS A C 1
ATOM 3305 O O . LYS A 1 422 ? -4.559 -0.536 47.757 1.00 90.06 422 LYS A O 1
ATOM 3310 N N . ASP A 1 423 ? -6.069 -2.133 48.215 1.00 85.44 423 ASP A N 1
ATOM 3311 C CA . ASP A 1 423 ? -6.655 -1.476 49.385 1.00 85.44 423 ASP A CA 1
ATOM 3312 C C . ASP A 1 423 ? -6.116 -2.041 50.716 1.00 85.44 423 ASP A C 1
ATOM 3314 O O . ASP A 1 423 ? -5.248 -2.912 50.749 1.00 85.44 423 ASP A O 1
ATOM 3318 N N . GLY A 1 424 ? -6.649 -1.549 51.840 1.00 79.44 424 GLY A N 1
ATOM 3319 C CA . GLY A 1 424 ? -6.278 -2.011 53.184 1.00 79.44 424 GLY A CA 1
ATOM 3320 C C . GLY A 1 424 ? -6.709 -3.445 53.534 1.00 79.44 424 GLY A C 1
ATOM 3321 O O . GLY A 1 424 ? -6.531 -3.854 54.679 1.00 79.44 424 GLY A O 1
ATOM 3322 N N . THR A 1 425 ? -7.291 -4.193 52.591 1.00 80.62 425 THR A N 1
ATOM 3323 C CA . THR A 1 425 ? -7.683 -5.604 52.729 1.00 80.62 425 THR A CA 1
ATOM 3324 C C . THR A 1 425 ? -6.885 -6.549 51.818 1.00 80.62 425 THR A C 1
ATOM 3326 O O . THR A 1 425 ? -7.179 -7.741 51.789 1.00 80.62 425 THR A O 1
ATOM 3329 N N . GLU A 1 426 ? -5.856 -6.040 51.122 1.00 80.69 426 GLU A N 1
ATOM 3330 C CA . GLU A 1 426 ? -5.093 -6.732 50.061 1.00 80.69 426 GLU A CA 1
ATOM 3331 C C . GLU A 1 426 ? -5.918 -7.064 48.794 1.00 80.69 426 GLU A C 1
ATOM 3333 O O . GLU A 1 426 ? -5.449 -7.802 47.924 1.00 80.69 426 GLU A O 1
ATOM 3338 N N . SER A 1 427 ? -7.116 -6.487 48.654 1.00 86.81 427 SER A N 1
ATOM 3339 C CA . SER A 1 427 ? -7.956 -6.573 47.450 1.00 86.81 427 SER A CA 1
ATOM 3340 C C . SER A 1 427 ? -7.544 -5.520 46.414 1.00 86.81 427 SER A C 1
ATOM 3342 O O . SER A 1 427 ? -6.918 -4.521 46.764 1.00 86.81 427 SER A O 1
ATOM 3344 N N . PHE A 1 428 ? -7.908 -5.717 45.141 1.00 94.06 428 PHE A N 1
ATOM 3345 C CA . PHE A 1 428 ? -7.597 -4.803 44.027 1.00 94.06 428 PHE A CA 1
ATOM 3346 C C . PHE A 1 428 ? -8.871 -4.079 43.538 1.00 94.06 428 PHE A C 1
ATOM 3348 O O . PHE A 1 428 ? -9.579 -4.612 42.676 1.00 94.06 428 PHE A O 1
ATOM 3355 N N . PRO A 1 429 ? -9.195 -2.861 44.026 1.00 95.19 429 PRO A N 1
ATOM 3356 C CA . PRO A 1 429 ? -10.518 -2.258 43.813 1.00 95.19 429 PRO A CA 1
ATOM 3357 C C . PRO A 1 429 ? -10.851 -1.974 42.344 1.00 95.19 429 PRO A C 1
ATOM 3359 O O . PRO A 1 429 ? -12.003 -2.089 41.933 1.00 95.19 429 PRO A O 1
ATOM 3362 N N . ALA A 1 430 ? -9.848 -1.638 41.526 1.00 95.94 430 ALA A N 1
ATOM 3363 C CA . ALA A 1 430 ? -10.049 -1.408 40.095 1.00 95.94 430 ALA A CA 1
ATOM 3364 C C . ALA A 1 430 ? -10.448 -2.697 39.354 1.00 95.94 430 ALA A C 1
ATOM 3366 O O . ALA A 1 430 ? -11.252 -2.651 38.428 1.00 95.94 430 ALA A O 1
ATOM 3367 N N . VAL A 1 431 ? -9.929 -3.852 39.785 1.00 96.56 431 VAL A N 1
ATOM 3368 C CA . VAL A 1 431 ? -10.259 -5.161 39.201 1.00 96.56 431 VAL A CA 1
ATOM 3369 C C . VAL A 1 431 ? -11.690 -5.561 39.572 1.00 96.56 431 VAL A C 1
ATOM 3371 O O . VAL A 1 431 ? -12.430 -6.047 38.719 1.00 96.56 431 VAL A O 1
ATOM 3374 N N . GLU A 1 432 ? -12.131 -5.273 40.801 1.00 96.44 432 GLU A N 1
ATOM 3375 C CA . GLU A 1 432 ? -13.535 -5.452 41.197 1.00 96.44 432 GLU A CA 1
ATOM 3376 C C . GLU A 1 432 ? -14.497 -4.567 40.396 1.00 96.44 432 GLU A C 1
ATOM 3378 O O . GLU A 1 432 ? -15.544 -5.042 39.953 1.00 96.44 432 GLU A O 1
ATOM 3383 N N . GLU A 1 433 ? -14.163 -3.293 40.174 1.00 97.56 433 GLU A N 1
ATOM 3384 C CA . GLU A 1 433 ? -14.996 -2.412 39.348 1.00 97.56 433 GLU A CA 1
ATOM 3385 C C . GLU A 1 433 ? -15.032 -2.862 37.881 1.00 97.56 433 GLU A C 1
ATOM 3387 O O . GLU A 1 433 ? -16.101 -2.837 37.272 1.00 97.56 433 GLU A O 1
ATOM 3392 N N . LEU A 1 434 ? -13.926 -3.375 37.325 1.00 97.88 434 LEU A N 1
ATOM 3393 C CA . LEU A 1 434 ? -13.931 -4.007 35.999 1.00 97.88 434 LEU A CA 1
ATOM 3394 C C . LEU A 1 434 ? -14.860 -5.236 35.952 1.00 97.88 434 LEU A C 1
ATOM 3396 O O . LEU A 1 434 ? -15.605 -5.388 34.986 1.00 97.88 434 LEU A O 1
ATOM 3400 N N . ILE A 1 435 ? -14.917 -6.066 37.001 1.00 98.31 435 ILE A N 1
ATOM 3401 C CA . ILE A 1 435 ? -15.887 -7.178 37.087 1.00 98.31 435 ILE A CA 1
ATOM 3402 C C . ILE A 1 435 ? -17.333 -6.648 37.096 1.00 98.31 435 ILE A C 1
ATOM 3404 O O . ILE A 1 435 ? -18.176 -7.157 36.355 1.00 98.31 435 ILE A O 1
ATOM 3408 N N . ARG A 1 436 ? -17.619 -5.587 37.867 1.00 98.19 436 ARG A N 1
ATOM 3409 C CA . ARG A 1 436 ? -18.947 -4.933 37.910 1.00 98.19 436 ARG A CA 1
ATOM 3410 C C . ARG A 1 436 ? -19.326 -4.286 36.570 1.00 98.19 436 ARG A C 1
ATOM 3412 O O . ARG A 1 436 ? -20.511 -4.187 36.253 1.00 98.19 436 ARG A O 1
ATOM 3419 N N . LEU A 1 437 ? -18.349 -3.837 35.778 1.00 97.88 437 LEU A N 1
ATOM 3420 C CA . LEU A 1 437 ? -18.563 -3.341 34.414 1.00 97.88 437 LEU A CA 1
ATOM 3421 C C . LEU A 1 437 ? -18.791 -4.473 33.406 1.00 97.88 437 LEU A C 1
ATOM 3423 O O . LEU A 1 437 ? -19.632 -4.319 32.524 1.00 97.88 437 LEU A O 1
ATOM 3427 N N . ALA A 1 438 ? -18.113 -5.614 33.550 1.00 98.25 438 ALA A N 1
ATOM 3428 C CA . ALA A 1 438 ? -18.379 -6.803 32.738 1.00 98.25 438 ALA A CA 1
ATOM 3429 C C . ALA A 1 438 ? -19.805 -7.331 32.966 1.00 98.25 438 ALA A C 1
ATOM 3431 O O . ALA A 1 438 ? -20.533 -7.594 32.008 1.00 98.25 438 ALA A O 1
ATOM 3432 N N . GLU A 1 439 ? -20.240 -7.412 34.228 1.00 98.25 439 GLU A N 1
ATOM 3433 C CA . GLU A 1 439 ? -21.607 -7.795 34.600 1.00 98.25 439 GLU A CA 1
ATOM 3434 C C . GLU A 1 439 ? -22.651 -6.838 34.000 1.00 98.25 439 GLU A C 1
ATOM 3436 O O . GLU A 1 439 ? -23.635 -7.275 33.399 1.00 98.25 439 GLU A O 1
ATOM 3441 N N . LEU A 1 440 ? -22.424 -5.527 34.125 1.00 97.44 440 LEU A N 1
ATOM 3442 C CA . LEU A 1 440 ? -23.251 -4.486 33.515 1.00 97.44 440 LEU A CA 1
ATOM 3443 C C . LEU A 1 440 ? -23.323 -4.647 31.987 1.00 97.44 440 LEU A C 1
ATOM 3445 O O . LEU A 1 440 ? -24.420 -4.686 31.433 1.00 97.44 440 LEU A O 1
ATOM 3449 N N . ALA A 1 441 ? -22.180 -4.796 31.312 1.00 97.75 441 ALA A N 1
ATOM 3450 C CA . ALA A 1 441 ? -22.121 -4.984 29.865 1.00 97.75 441 ALA A CA 1
ATOM 3451 C C . ALA A 1 441 ? -22.913 -6.229 29.433 1.00 97.75 441 ALA A C 1
ATOM 3453 O O . ALA A 1 441 ? -23.747 -6.133 28.534 1.00 97.75 441 ALA A O 1
ATOM 3454 N N . LYS A 1 442 ? -22.749 -7.369 30.121 1.00 97.50 442 LYS A N 1
ATOM 3455 C CA . LYS A 1 442 ? -23.533 -8.592 29.875 1.00 97.50 442 LYS A CA 1
ATOM 3456 C C . LYS A 1 442 ? -25.037 -8.390 30.087 1.00 97.50 442 LYS A C 1
ATOM 3458 O O . LYS A 1 442 ? -25.827 -8.865 29.271 1.00 97.50 442 LYS A O 1
ATOM 3463 N N . LYS A 1 443 ? -25.446 -7.667 31.136 1.00 96.56 443 LYS A N 1
ATOM 3464 C CA . LYS A 1 443 ? -26.859 -7.343 31.413 1.00 96.56 443 LYS A CA 1
ATOM 3465 C C . LYS A 1 443 ? -27.478 -6.423 30.356 1.00 96.56 443 LYS A C 1
ATOM 3467 O O . LYS A 1 443 ? -28.651 -6.591 30.036 1.00 96.56 443 LYS A O 1
ATOM 3472 N N . THR A 1 444 ? -26.717 -5.469 29.817 1.00 97.19 444 THR A N 1
ATOM 3473 C CA . THR A 1 444 ? -27.217 -4.474 28.852 1.00 97.19 444 THR A CA 1
ATOM 3474 C C . THR A 1 444 ? -27.154 -4.952 27.399 1.00 97.19 444 THR A C 1
ATOM 3476 O O . THR A 1 444 ? -28.091 -4.716 26.641 1.00 97.19 444 THR A O 1
ATOM 3479 N N . LEU A 1 445 ? -26.068 -5.620 27.000 1.00 97.38 445 LEU A N 1
ATOM 3480 C CA . LEU A 1 445 ? -25.823 -6.066 25.621 1.00 97.38 445 LEU A CA 1
ATOM 3481 C C . LEU A 1 445 ? -26.375 -7.472 25.331 1.00 97.38 445 LEU A C 1
ATOM 3483 O O . LEU A 1 445 ? -26.591 -7.817 24.169 1.00 97.38 445 LEU A O 1
ATOM 3487 N N . GLY A 1 446 ? -26.632 -8.265 26.376 1.00 94.06 446 GLY A N 1
ATOM 3488 C CA . GLY A 1 446 ? -27.086 -9.650 26.285 1.00 94.06 446 GLY A CA 1
ATOM 3489 C C . GLY A 1 446 ? -25.939 -10.665 26.315 1.00 94.06 446 GLY A C 1
ATOM 3490 O O . GLY A 1 446 ? -24.793 -10.371 25.976 1.00 94.06 446 GLY A O 1
ATOM 3491 N N . SER A 1 447 ? -26.257 -11.901 26.709 1.00 92.38 447 SER A N 1
ATOM 3492 C CA . SER A 1 447 ? -25.269 -12.969 26.923 1.00 92.38 447 SER A CA 1
ATOM 3493 C C . SER A 1 447 ? -24.506 -13.394 25.664 1.00 92.38 447 SER A C 1
ATOM 3495 O O . SER A 1 447 ? -23.388 -13.890 25.785 1.00 92.38 447 SER A O 1
ATOM 3497 N N . SER A 1 448 ? -25.075 -13.176 24.473 1.00 95.31 448 SER A N 1
ATOM 3498 C CA . SER A 1 448 ? -24.474 -13.516 23.177 1.00 95.31 448 SER A CA 1
ATOM 3499 C C . SER A 1 448 ? -23.341 -12.588 22.731 1.00 95.31 448 SER A C 1
ATOM 3501 O O . SER A 1 448 ? -22.619 -12.939 21.800 1.00 95.31 448 SER A O 1
ATOM 3503 N N . VAL A 1 449 ? -23.203 -11.404 23.337 1.00 98.25 449 VAL A N 1
ATOM 3504 C CA . VAL A 1 449 ? -22.111 -10.471 23.032 1.00 98.25 449 VAL A CA 1
ATOM 3505 C C . VAL A 1 449 ? -20.881 -10.870 23.840 1.00 98.25 449 VAL A C 1
ATOM 3507 O O . VAL A 1 449 ? -20.968 -11.060 25.055 1.00 98.25 449 VAL A O 1
ATOM 3510 N N . VAL A 1 450 ? -19.734 -10.996 23.169 1.00 98.56 450 VAL A N 1
ATOM 3511 C CA . VAL A 1 450 ? -18.455 -11.292 23.829 1.00 98.56 450 VAL A CA 1
ATOM 3512 C C . VAL A 1 450 ? -17.987 -10.061 24.602 1.00 98.56 450 VAL A C 1
ATOM 3514 O O . VAL A 1 450 ? -17.825 -8.991 24.023 1.00 98.56 450 VAL A O 1
ATOM 3517 N N . VAL A 1 451 ? -17.753 -10.205 25.900 1.00 98.62 451 VAL A N 1
ATOM 3518 C CA . VAL A 1 451 ? -17.294 -9.145 26.799 1.00 98.62 451 VAL A CA 1
ATOM 3519 C C . VAL A 1 451 ? -15.886 -9.477 27.280 1.00 98.62 451 VAL A C 1
ATOM 3521 O O . VAL A 1 451 ? -15.600 -10.595 27.714 1.00 98.62 451 VAL A O 1
ATOM 3524 N N . THR A 1 452 ? -14.985 -8.502 27.193 1.00 98.38 452 THR A N 1
ATOM 3525 C CA . THR A 1 452 ? -13.597 -8.645 27.646 1.00 98.38 452 THR A CA 1
ATOM 3526 C C . THR A 1 452 ? -13.009 -7.311 28.103 1.00 98.38 452 THR A C 1
ATOM 3528 O O . THR A 1 452 ? -13.590 -6.251 27.878 1.00 98.38 452 THR A O 1
ATOM 3531 N N . TYR A 1 453 ? -11.850 -7.363 28.747 1.00 97.94 453 TYR A N 1
ATOM 3532 C CA . TYR A 1 453 ? -10.984 -6.217 29.011 1.00 97.94 453 TYR A CA 1
ATOM 3533 C C . TYR A 1 453 ? -9.761 -6.324 28.094 1.00 97.94 453 TYR A C 1
ATOM 3535 O O . TYR A 1 453 ? -9.281 -7.430 27.861 1.00 97.94 453 TYR A O 1
ATOM 3543 N N . ALA A 1 454 ? -9.264 -5.206 27.565 1.00 96.06 454 ALA A N 1
ATOM 3544 C CA . ALA A 1 454 ? -8.061 -5.185 26.736 1.00 96.06 454 ALA A CA 1
ATOM 3545 C C . ALA A 1 454 ? -6.862 -4.762 27.588 1.00 96.06 454 ALA A C 1
ATOM 3547 O O . ALA A 1 454 ? -6.483 -3.587 27.611 1.00 96.06 454 ALA A O 1
ATOM 3548 N N . ALA A 1 455 ? -6.304 -5.727 28.318 1.00 93.62 455 ALA A N 1
ATOM 3549 C CA . ALA A 1 455 ? -5.135 -5.505 29.154 1.00 93.62 455 ALA A CA 1
ATOM 3550 C C . ALA A 1 455 ? -3.909 -5.204 28.291 1.00 93.62 455 ALA A C 1
ATOM 3552 O O . ALA A 1 455 ? -3.720 -5.804 27.231 1.00 93.62 455 ALA A O 1
ATOM 3553 N N . ASN A 1 456 ? -3.044 -4.307 28.750 1.00 87.75 456 ASN A N 1
ATOM 3554 C CA . ASN A 1 456 ? -1.739 -4.150 28.117 1.00 87.75 456 ASN A CA 1
ATOM 3555 C C . ASN A 1 456 ? -0.884 -5.421 28.275 1.00 87.75 456 ASN A C 1
ATOM 3557 O O . ASN A 1 456 ? -1.105 -6.241 29.172 1.00 87.75 456 ASN A O 1
ATOM 3561 N N . TRP A 1 457 ? 0.108 -5.588 27.399 1.00 84.50 457 TRP A N 1
ATOM 3562 C CA . TRP A 1 457 ? 1.039 -6.719 27.451 1.00 84.50 457 TRP A CA 1
ATOM 3563 C C . TRP A 1 457 ? 1.804 -6.816 28.784 1.00 84.50 457 TRP A C 1
ATOM 3565 O O . TRP A 1 457 ? 2.203 -7.914 29.157 1.00 84.50 457 TRP A O 1
ATOM 3575 N N . ASP A 1 458 ? 1.947 -5.701 29.512 1.00 80.94 458 ASP A N 1
ATOM 3576 C CA . ASP A 1 458 ? 2.549 -5.614 30.849 1.00 80.94 458 ASP A CA 1
ATOM 3577 C C . ASP A 1 458 ? 1.519 -5.684 32.005 1.00 80.94 458 ASP A C 1
ATOM 3579 O O . ASP A 1 458 ? 1.867 -5.562 33.180 1.00 80.94 458 ASP A O 1
ATOM 3583 N N . GLU A 1 459 ? 0.227 -5.819 31.696 1.00 88.25 459 GLU A N 1
ATOM 3584 C CA . GLU A 1 459 ? -0.878 -5.742 32.663 1.00 88.25 459 GLU A CA 1
ATOM 3585 C C . GLU A 1 459 ? -1.586 -7.086 32.876 1.00 88.25 459 GLU A C 1
ATOM 3587 O O . GLU A 1 459 ? -2.098 -7.337 33.962 1.00 88.25 459 GLU A O 1
ATOM 3592 N N . TYR A 1 460 ? -1.641 -7.953 31.858 1.00 91.12 460 TYR A N 1
ATOM 3593 C CA . TYR A 1 460 ? -2.477 -9.162 31.901 1.00 91.12 460 TYR A CA 1
ATOM 3594 C C . TYR A 1 460 ? -1.986 -10.251 32.880 1.00 91.12 460 TYR A C 1
ATOM 3596 O O . TYR A 1 460 ? -2.778 -11.117 33.263 1.00 91.12 460 TYR A O 1
ATOM 3604 N N . HIS A 1 461 ? -0.700 -10.212 33.247 1.00 88.12 461 HIS A N 1
ATOM 3605 C CA . HIS A 1 461 ? 0.027 -11.216 34.032 1.00 88.12 461 HIS A CA 1
ATOM 3606 C C . HIS A 1 461 ? 0.240 -10.784 35.502 1.00 88.12 461 HIS A C 1
ATOM 3608 O O . HIS A 1 461 ? -0.361 -9.824 35.973 1.00 88.12 461 HIS A O 1
ATOM 3614 N N . SER A 1 462 ? 1.085 -11.500 36.253 1.00 86.12 462 SER A N 1
ATOM 3615 C CA . SER A 1 462 ? 1.452 -11.157 37.635 1.00 86.12 462 SER A CA 1
ATOM 3616 C C . SER A 1 462 ? 2.281 -9.867 37.730 1.00 86.12 462 SER A C 1
ATOM 3618 O O . SER A 1 462 ? 3.222 -9.653 36.966 1.00 86.12 462 SER A O 1
ATOM 3620 N N . TYR A 1 463 ? 1.983 -9.026 38.720 1.00 81.94 463 TYR A N 1
ATOM 3621 C CA . TYR A 1 463 ? 2.789 -7.866 39.106 1.00 81.94 463 TYR A CA 1
ATOM 3622 C C . TYR A 1 463 ? 3.316 -8.061 40.534 1.00 81.94 463 TYR A C 1
ATOM 3624 O O . TYR A 1 463 ? 2.542 -8.402 41.427 1.00 81.94 463 TYR A O 1
ATOM 3632 N N . ASP A 1 464 ? 4.629 -7.902 40.744 1.00 78.75 464 ASP A N 1
ATOM 3633 C CA . ASP A 1 464 ? 5.320 -8.249 42.004 1.00 78.75 464 ASP A CA 1
ATOM 3634 C C . ASP A 1 464 ? 4.884 -9.632 42.545 1.00 78.75 464 ASP A C 1
ATOM 3636 O O . ASP A 1 464 ? 4.389 -9.789 43.665 1.00 78.75 464 ASP A O 1
ATOM 3640 N N . GLY A 1 465 ? 4.951 -10.651 41.678 1.00 80.31 465 GLY A N 1
ATOM 3641 C CA . GLY A 1 465 ? 4.529 -12.023 41.984 1.00 80.31 465 GLY A CA 1
ATOM 3642 C C . GLY A 1 465 ? 3.065 -12.175 42.433 1.00 80.31 465 GLY A C 1
ATOM 3643 O O . GLY A 1 465 ? 2.710 -13.193 43.026 1.00 80.31 465 GLY A O 1
ATOM 3644 N N . THR A 1 466 ? 2.214 -11.170 42.205 1.00 86.75 466 THR A N 1
ATOM 3645 C CA . THR A 1 466 ? 0.788 -11.183 42.546 1.00 86.75 466 THR A CA 1
ATOM 3646 C C . THR A 1 466 ? -0.043 -11.089 41.271 1.00 86.75 466 THR A C 1
ATOM 3648 O O . THR A 1 466 ? 0.046 -10.114 40.530 1.00 86.75 466 THR A O 1
ATOM 3651 N N . TYR A 1 467 ? -0.882 -12.087 41.015 1.00 90.88 467 TYR A N 1
ATOM 3652 C CA . TYR A 1 467 ? -1.765 -12.150 39.853 1.00 90.88 467 TYR A CA 1
ATOM 3653 C C . TYR A 1 467 ? -3.034 -11.322 40.106 1.00 90.88 467 TYR A C 1
ATOM 3655 O O . TYR A 1 467 ? -4.114 -11.845 40.385 1.00 90.88 467 TYR A O 1
ATOM 3663 N N . ASN A 1 468 ? -2.888 -9.999 40.050 1.00 92.00 468 ASN A N 1
ATOM 3664 C CA . ASN A 1 468 ? -3.945 -9.026 40.337 1.00 92.00 468 ASN A CA 1
ATOM 3665 C C . ASN A 1 468 ? -5.163 -9.165 39.404 1.00 92.00 468 ASN A C 1
ATOM 3667 O O . ASN A 1 468 ? -6.296 -9.008 39.854 1.00 92.00 468 ASN A O 1
ATOM 3671 N N . MET A 1 469 ? -4.950 -9.511 38.130 1.00 94.81 469 MET A N 1
ATOM 3672 C CA . MET A 1 469 ? -6.020 -9.598 37.126 1.00 94.81 469 MET A CA 1
ATOM 3673 C C . MET A 1 469 ? -6.821 -10.911 37.149 1.00 94.81 469 MET A C 1
ATOM 3675 O O . MET A 1 469 ? -7.889 -10.982 36.539 1.00 94.81 469 MET A O 1
ATOM 3679 N N . ASP A 1 470 ? -6.373 -11.943 37.872 1.00 95.06 470 ASP A N 1
ATOM 3680 C CA . ASP A 1 470 ? -6.978 -13.285 37.822 1.00 95.06 470 ASP A CA 1
ATOM 3681 C C . ASP A 1 470 ? -8.453 -13.325 38.230 1.00 95.06 470 ASP A C 1
ATOM 3683 O O . ASP A 1 470 ? -9.208 -14.145 37.714 1.00 95.06 470 ASP A O 1
ATOM 3687 N N . ALA A 1 471 ? -8.891 -12.439 39.128 1.00 95.81 471 ALA A N 1
ATOM 3688 C CA . ALA A 1 471 ? -10.300 -12.345 39.508 1.00 95.81 471 ALA A CA 1
ATOM 3689 C C . ALA A 1 471 ? -11.187 -11.916 38.321 1.00 95.81 471 ALA A C 1
ATOM 3691 O O . ALA A 1 471 ? -12.275 -12.461 38.126 1.00 95.81 471 ALA A O 1
ATOM 3692 N N . LEU A 1 472 ? -10.703 -10.987 37.488 1.00 97.19 472 LEU A N 1
ATOM 3693 C CA . LEU A 1 472 ? -11.381 -10.568 36.260 1.00 97.19 472 LEU A CA 1
ATOM 3694 C C . LEU A 1 472 ? -11.325 -11.673 35.201 1.00 97.19 472 LEU A C 1
ATOM 3696 O O . LEU A 1 472 ? -12.333 -11.971 34.563 1.00 97.19 472 LEU A O 1
ATOM 3700 N N . TRP A 1 473 ? -10.171 -12.326 35.053 1.00 97.44 473 TRP A N 1
ATOM 3701 C CA . TRP A 1 473 ? -9.989 -13.427 34.109 1.00 97.44 473 TRP A CA 1
ATOM 3702 C C . TRP A 1 473 ? -10.786 -14.684 34.468 1.00 97.44 473 TRP A C 1
ATOM 3704 O O . TRP A 1 473 ? -11.234 -15.384 33.563 1.00 97.44 473 TRP A O 1
ATOM 3714 N N . ALA A 1 474 ? -11.053 -14.944 35.749 1.00 97.38 474 ALA A N 1
ATOM 3715 C CA . ALA A 1 474 ? -11.915 -16.035 36.203 1.00 97.38 474 ALA A CA 1
ATOM 3716 C C . ALA A 1 474 ? -13.422 -15.702 36.130 1.00 97.38 474 ALA A C 1
ATOM 3718 O O . ALA A 1 474 ? -14.228 -16.611 35.943 1.00 97.38 474 ALA A O 1
ATOM 3719 N N . SER A 1 475 ? -13.807 -14.422 36.215 1.00 97.69 475 SER A N 1
ATOM 3720 C CA . SER A 1 475 ? -15.206 -13.951 36.228 1.00 97.69 475 SER A CA 1
ATOM 3721 C C . SER A 1 475 ? -16.067 -14.522 35.093 1.00 97.69 475 SER A C 1
ATOM 3723 O O . SER A 1 475 ? -15.678 -14.461 33.928 1.00 97.69 475 SER A O 1
ATOM 3725 N N . GLU A 1 476 ? -17.270 -15.015 35.397 1.00 96.31 476 GLU A N 1
ATOM 3726 C CA . GLU A 1 476 ? -18.213 -15.540 34.391 1.00 96.31 476 GLU A CA 1
ATOM 3727 C C . GLU A 1 476 ? -18.683 -14.482 33.373 1.00 96.31 476 GLU A C 1
ATOM 3729 O O . GLU A 1 476 ? -19.117 -14.821 32.274 1.00 96.31 476 GLU A O 1
ATOM 3734 N N . TYR A 1 477 ? -18.554 -13.195 33.709 1.00 98.00 477 TYR A N 1
ATOM 3735 C CA . TYR A 1 477 ? -18.975 -12.080 32.857 1.00 98.00 477 TYR A CA 1
ATOM 3736 C C . TYR A 1 477 ? -17.954 -11.693 31.775 1.00 98.00 477 TYR A C 1
ATOM 3738 O O . TYR A 1 477 ? -18.267 -10.874 30.913 1.00 98.00 477 TYR A O 1
ATOM 3746 N N . VAL A 1 478 ? -16.748 -12.270 31.812 1.00 98.19 478 VAL A N 1
ATOM 3747 C CA . VAL A 1 478 ? -15.674 -12.071 30.827 1.00 98.19 478 VAL A CA 1
ATOM 3748 C C . VAL A 1 478 ? -15.493 -13.368 30.042 1.00 98.19 478 VAL A C 1
ATOM 3750 O O . VAL A 1 478 ? -15.100 -14.373 30.627 1.00 98.19 478 VAL A O 1
ATOM 3753 N N . ASP A 1 479 ? -15.744 -13.384 28.734 1.00 98.44 479 ASP A N 1
ATOM 3754 C CA . ASP A 1 479 ? -15.709 -14.642 27.963 1.00 98.44 479 ASP A CA 1
ATOM 3755 C C . ASP A 1 479 ? -14.290 -15.042 27.522 1.00 98.44 479 ASP A C 1
ATOM 3757 O O . ASP A 1 479 ? -13.991 -16.225 27.362 1.00 98.44 479 ASP A O 1
ATOM 3761 N N . VAL A 1 480 ? -13.413 -14.055 27.303 1.00 98.38 480 VAL A N 1
ATOM 3762 C CA . VAL A 1 480 ? -12.079 -14.229 26.699 1.00 98.38 480 VAL A CA 1
ATOM 3763 C C . VAL A 1 480 ? -11.043 -13.319 27.356 1.00 98.38 480 VAL A C 1
ATOM 3765 O O . VAL A 1 480 ? -11.389 -12.270 27.903 1.00 98.38 480 VAL A O 1
ATOM 3768 N N . ILE A 1 481 ? -9.768 -13.698 27.274 1.00 98.31 481 ILE A N 1
ATOM 3769 C CA . ILE A 1 481 ? -8.640 -12.908 27.784 1.00 98.31 481 ILE A CA 1
ATOM 3770 C C . ILE A 1 481 ? -8.171 -11.952 26.686 1.00 98.31 481 ILE A C 1
ATOM 3772 O O . ILE A 1 481 ? -7.575 -12.390 25.701 1.00 98.31 481 ILE A O 1
ATOM 3776 N N . GLY A 1 482 ? -8.467 -10.660 26.826 1.00 97.69 482 GLY A N 1
ATOM 3777 C CA . GLY A 1 482 ? -8.078 -9.635 25.862 1.00 97.69 482 GLY A CA 1
ATOM 3778 C C . GLY A 1 482 ? -6.713 -9.024 26.183 1.00 97.69 482 GLY A C 1
ATOM 3779 O O . GLY A 1 482 ? -6.511 -8.497 27.276 1.00 97.69 482 GLY A O 1
ATOM 3780 N N . ILE A 1 483 ? -5.786 -9.065 25.223 1.00 95.69 483 ILE A N 1
ATOM 3781 C CA . ILE A 1 483 ? -4.429 -8.505 25.354 1.00 95.69 483 ILE A CA 1
ATOM 3782 C C . ILE A 1 483 ? -4.140 -7.530 24.199 1.00 95.69 483 ILE A C 1
ATOM 3784 O O . ILE A 1 483 ? -4.393 -7.848 23.037 1.00 95.69 483 ILE A O 1
ATOM 3788 N N . ASN A 1 484 ? -3.568 -6.363 24.502 1.00 93.12 484 ASN A N 1
ATOM 3789 C CA . ASN A 1 484 ? -2.920 -5.470 23.538 1.00 93.12 484 ASN A CA 1
ATOM 3790 C C . ASN A 1 484 ? -1.465 -5.933 23.352 1.00 93.12 484 ASN A C 1
ATOM 3792 O O . ASN A 1 484 ? -0.577 -5.583 24.133 1.00 93.12 484 ASN A O 1
ATOM 3796 N N . ALA A 1 485 ? -1.234 -6.772 22.347 1.00 91.12 485 ALA A N 1
ATOM 3797 C CA . ALA A 1 485 ? -0.047 -7.603 22.187 1.00 91.12 485 ALA A CA 1
ATOM 3798 C C . ALA A 1 485 ? 1.134 -6.876 21.512 1.00 91.12 485 ALA A C 1
ATOM 3800 O O . ALA A 1 485 ? 1.624 -7.296 20.465 1.00 91.12 485 ALA A O 1
ATOM 3801 N N . TYR A 1 486 ? 1.611 -5.800 22.139 1.00 85.62 486 TYR A N 1
ATOM 3802 C CA . TYR A 1 486 ? 2.789 -5.027 21.716 1.00 85.62 486 TYR A CA 1
ATOM 3803 C C . TYR A 1 486 ? 4.073 -5.525 22.415 1.00 85.62 486 TYR A C 1
ATOM 3805 O O . TYR A 1 486 ? 4.761 -4.775 23.104 1.00 85.62 486 TYR A O 1
ATOM 3813 N N . PHE A 1 487 ? 4.374 -6.821 22.292 1.00 83.19 487 PHE A N 1
ATOM 3814 C CA . PHE A 1 487 ? 5.525 -7.457 22.949 1.00 83.19 487 PHE A CA 1
ATOM 3815 C C . PHE A 1 487 ? 6.836 -7.223 22.161 1.00 83.19 487 PHE A C 1
ATOM 3817 O O . PHE A 1 487 ? 6.826 -7.322 20.933 1.00 83.19 487 PHE A O 1
ATOM 3824 N N . PRO A 1 488 ? 7.999 -7.003 22.811 1.00 74.69 488 PRO A N 1
ATOM 3825 C CA . PRO A 1 488 ? 9.285 -6.911 22.116 1.00 74.69 488 PRO A CA 1
ATOM 3826 C C . PRO A 1 488 ? 9.605 -8.162 21.283 1.00 74.69 488 PRO A C 1
ATOM 3828 O O . PRO A 1 488 ? 9.554 -9.293 21.774 1.00 74.69 488 PRO A O 1
ATOM 3831 N N . LEU A 1 489 ? 9.974 -7.960 20.014 1.00 73.50 489 LEU A N 1
ATOM 3832 C CA . LEU A 1 489 ? 10.305 -9.034 19.064 1.00 73.50 489 LEU A CA 1
ATOM 3833 C C . LEU A 1 489 ? 11.805 -9.356 18.977 1.00 73.50 489 LEU A C 1
ATOM 3835 O O . LEU A 1 489 ? 12.190 -10.211 18.180 1.00 73.50 489 LEU A O 1
ATOM 3839 N N . ALA A 1 490 ? 12.654 -8.701 19.771 1.00 66.38 490 ALA A N 1
ATOM 3840 C CA . ALA A 1 490 ? 14.093 -8.937 19.757 1.00 66.38 490 ALA A CA 1
ATOM 3841 C C . ALA A 1 490 ? 14.774 -8.538 21.065 1.00 66.38 490 ALA A C 1
ATOM 3843 O O . ALA A 1 490 ? 14.373 -7.571 21.703 1.00 66.38 490 ALA A O 1
ATOM 3844 N N . ASP A 1 491 ? 15.857 -9.245 21.379 1.00 61.94 491 ASP A N 1
ATOM 3845 C CA . ASP A 1 491 ? 16.630 -9.089 22.621 1.00 61.94 491 ASP A CA 1
ATOM 3846 C C . ASP A 1 491 ? 17.638 -7.936 22.565 1.00 61.94 491 ASP A C 1
ATOM 3848 O O . ASP A 1 491 ? 18.267 -7.594 23.563 1.00 61.94 491 ASP A O 1
ATOM 3852 N N . THR A 1 492 ? 17.838 -7.354 21.380 1.00 55.34 492 THR A N 1
ATOM 3853 C CA . THR A 1 492 ? 18.753 -6.230 21.173 1.00 55.34 492 THR A CA 1
ATOM 3854 C C . THR A 1 492 ? 18.018 -5.075 20.503 1.00 55.34 492 THR A C 1
ATOM 3856 O O . THR A 1 492 ? 17.243 -5.306 19.575 1.00 55.34 492 THR A O 1
ATOM 3859 N N . PRO A 1 493 ? 18.265 -3.822 20.929 1.00 50.47 493 PRO A N 1
ATOM 3860 C CA . PRO A 1 493 ? 17.560 -2.648 20.419 1.00 50.47 493 PRO A CA 1
ATOM 3861 C C . PRO A 1 493 ? 17.953 -2.227 18.996 1.00 50.47 493 PRO A C 1
ATOM 3863 O O . PRO A 1 493 ? 17.471 -1.203 18.526 1.00 50.47 493 PRO A O 1
ATOM 3866 N N . ASN A 1 494 ? 18.881 -2.945 18.361 1.00 50.66 494 ASN A N 1
ATOM 3867 C CA . ASN A 1 494 ? 19.352 -2.697 17.003 1.00 50.66 494 ASN A CA 1
ATOM 3868 C C . ASN A 1 494 ? 19.989 -4.005 16.483 1.00 50.66 494 ASN A C 1
ATOM 3870 O O . ASN A 1 494 ? 21.167 -4.264 16.762 1.00 50.66 494 ASN A O 1
ATOM 3874 N N . PRO A 1 495 ? 19.217 -4.901 15.846 1.00 51.47 495 PRO A N 1
ATOM 3875 C CA . PRO A 1 495 ? 19.744 -6.162 15.341 1.00 51.47 495 PRO A CA 1
ATOM 3876 C C . PRO A 1 495 ? 20.729 -5.894 14.195 1.00 51.47 495 PRO A C 1
ATOM 3878 O O . PRO A 1 495 ? 20.479 -5.064 13.326 1.00 51.47 495 PRO A O 1
ATOM 3881 N N . MET A 1 496 ? 21.825 -6.656 14.114 1.00 44.12 496 MET A N 1
ATOM 3882 C CA . MET A 1 496 ? 22.800 -6.491 13.017 1.00 44.12 496 MET A CA 1
ATOM 3883 C C . MET A 1 496 ? 22.217 -6.766 11.613 1.00 44.12 496 MET A C 1
ATOM 3885 O O . MET A 1 496 ? 22.830 -6.400 10.610 1.00 44.12 496 MET A O 1
ATOM 3889 N N . HIS A 1 497 ? 21.040 -7.394 11.530 1.00 58.16 497 HIS A N 1
ATOM 3890 C CA . HIS A 1 497 ? 20.332 -7.715 10.292 1.00 58.16 497 HIS A CA 1
ATOM 3891 C C . HIS A 1 497 ? 18.816 -7.520 10.466 1.00 58.16 497 HIS A C 1
ATOM 3893 O O . HIS A 1 497 ? 18.291 -7.718 11.562 1.00 58.16 497 HIS A O 1
ATOM 3899 N N . ARG A 1 498 ? 18.092 -7.207 9.378 1.00 68.88 498 ARG A N 1
ATOM 3900 C CA . ARG A 1 498 ? 16.615 -7.240 9.364 1.00 68.88 498 ARG A CA 1
ATOM 3901 C C . ARG A 1 498 ? 16.108 -8.621 9.802 1.00 68.88 498 ARG A C 1
ATOM 3903 O O . ARG A 1 498 ? 16.664 -9.643 9.398 1.00 68.88 498 ARG A O 1
ATOM 3910 N N . PHE A 1 499 ? 15.015 -8.657 10.563 1.00 74.62 499 PHE A N 1
ATOM 3911 C CA . PHE A 1 499 ? 14.363 -9.913 10.936 1.00 74.62 499 PHE A CA 1
ATOM 3912 C C . PHE A 1 499 ? 13.740 -10.625 9.728 1.00 74.62 499 PHE A C 1
ATOM 3914 O O . PHE A 1 499 ? 13.216 -9.993 8.813 1.00 74.62 499 PHE A O 1
ATOM 3921 N N . SER A 1 500 ? 13.748 -11.957 9.767 1.00 82.50 500 SER A N 1
ATOM 3922 C CA . SER A 1 500 ? 12.947 -12.822 8.898 1.00 82.50 500 SER A CA 1
ATOM 3923 C C . SER A 1 500 ? 11.608 -13.172 9.554 1.00 82.50 500 SER A C 1
ATOM 3925 O O . SER A 1 500 ? 11.445 -13.055 10.771 1.00 82.50 500 SER A O 1
ATOM 3927 N N . ILE A 1 501 ? 10.660 -13.674 8.757 1.00 87.25 501 ILE A N 1
ATOM 3928 C CA . ILE A 1 501 ? 9.366 -14.187 9.243 1.00 87.25 501 ILE A CA 1
ATOM 3929 C C . ILE A 1 501 ? 9.598 -15.259 10.320 1.00 87.25 501 ILE A C 1
ATOM 3931 O O . ILE A 1 501 ? 9.001 -15.211 11.393 1.00 87.25 501 ILE A O 1
ATOM 3935 N N . GLN A 1 502 ? 10.537 -16.182 10.080 1.00 88.81 502 GLN A N 1
ATOM 3936 C CA . GLN A 1 502 ? 10.859 -17.271 11.001 1.00 88.81 502 GLN A CA 1
ATOM 3937 C C . GLN A 1 502 ? 11.566 -16.786 12.270 1.00 88.81 502 GLN A C 1
ATOM 3939 O O . GLN A 1 502 ? 11.352 -17.375 13.330 1.00 88.81 502 GLN A O 1
ATOM 3944 N N . SER A 1 503 ? 12.397 -15.735 12.202 1.00 85.06 503 SER A N 1
ATOM 3945 C CA . SER A 1 503 ? 12.977 -15.160 13.420 1.00 85.06 503 SER A CA 1
ATOM 3946 C C . SER A 1 503 ? 11.917 -14.441 14.246 1.00 85.06 503 SER A C 1
ATOM 3948 O O . SER A 1 503 ? 11.874 -14.684 15.440 1.00 85.06 503 SER A O 1
ATOM 3950 N N . VAL A 1 504 ? 11.009 -13.665 13.635 1.00 87.69 504 VAL A N 1
ATOM 3951 C CA . VAL A 1 504 ? 9.873 -13.048 14.352 1.00 87.69 504 VAL A CA 1
ATOM 3952 C C . VAL A 1 504 ? 8.986 -14.113 15.002 1.00 87.69 504 VAL A C 1
ATOM 3954 O O . VAL A 1 504 ? 8.662 -14.001 16.182 1.00 87.69 504 VAL A O 1
ATOM 3957 N N . ALA A 1 505 ? 8.628 -15.170 14.267 1.00 90.62 505 ALA A N 1
ATOM 3958 C CA . ALA A 1 505 ? 7.799 -16.248 14.798 1.00 90.62 505 ALA A CA 1
ATOM 3959 C C . ALA A 1 505 ? 8.479 -16.973 15.974 1.00 90.62 505 ALA A C 1
ATOM 3961 O O . ALA A 1 505 ? 7.841 -17.277 16.978 1.00 90.62 505 ALA A O 1
ATOM 3962 N N . ARG A 1 506 ? 9.799 -17.194 15.892 1.00 88.25 506 ARG A N 1
ATOM 3963 C CA . ARG A 1 506 ? 10.593 -17.745 16.999 1.00 88.25 506 ARG A CA 1
ATOM 3964 C C . ARG A 1 506 ? 10.689 -16.774 18.179 1.00 88.25 506 ARG A C 1
ATOM 3966 O O . ARG A 1 506 ? 10.582 -17.226 19.316 1.00 88.25 506 ARG A O 1
ATOM 3973 N N . SER A 1 507 ? 10.835 -15.475 17.914 1.00 84.88 507 SER A N 1
ATOM 3974 C CA . SER A 1 507 ? 10.904 -14.422 18.931 1.00 84.88 507 SER A CA 1
ATOM 3975 C C . SER A 1 507 ? 9.670 -14.372 19.820 1.00 84.88 507 SER A C 1
ATOM 3977 O O . SER A 1 507 ? 9.795 -14.005 20.979 1.00 84.88 507 SER A O 1
ATOM 3979 N N . TRP A 1 508 ? 8.486 -14.771 19.349 1.00 88.06 508 TRP A N 1
ATOM 3980 C CA . TRP A 1 508 ? 7.295 -14.891 20.205 1.00 88.06 508 TRP A CA 1
ATOM 3981 C C . TRP A 1 508 ? 7.411 -15.964 21.301 1.00 88.06 508 TRP A C 1
ATOM 3983 O O . TRP A 1 508 ? 6.651 -15.932 22.268 1.00 88.06 508 TRP A O 1
ATOM 3993 N N . HIS A 1 509 ? 8.369 -16.885 21.181 1.00 88.62 509 HIS A N 1
ATOM 3994 C CA . HIS A 1 509 ? 8.563 -18.025 22.079 1.00 88.62 509 HIS A CA 1
ATOM 3995 C C . HIS A 1 509 ? 9.962 -18.069 22.721 1.00 88.62 509 HIS A C 1
ATOM 3997 O O . HIS A 1 509 ? 10.369 -19.112 23.233 1.00 88.62 509 HIS A O 1
ATOM 4003 N N . ASN A 1 510 ? 10.722 -16.969 22.672 1.00 84.19 510 ASN A N 1
ATOM 4004 C CA . ASN A 1 510 ? 12.001 -16.825 23.368 1.00 84.19 510 ASN A CA 1
ATOM 4005 C C . ASN A 1 510 ? 12.343 -15.342 23.647 1.00 84.19 510 ASN A C 1
ATOM 4007 O O . ASN A 1 510 ? 11.556 -14.434 23.362 1.00 84.19 510 ASN A O 1
ATOM 4011 N N . GLY A 1 511 ? 13.512 -15.106 24.249 1.00 78.94 511 GLY A N 1
ATOM 4012 C CA . GLY A 1 511 ? 14.092 -13.767 24.360 1.00 78.94 511 GLY A CA 1
ATOM 4013 C C . GLY A 1 511 ? 13.608 -12.912 25.540 1.00 78.94 511 GLY A C 1
ATOM 4014 O O . GLY A 1 511 ? 13.204 -13.442 26.579 1.00 78.94 511 GLY A O 1
ATOM 4015 N N . GLU A 1 512 ? 13.664 -11.586 25.402 1.00 76.44 512 GLU A N 1
ATOM 4016 C CA . GLU A 1 512 ? 13.217 -10.608 26.407 1.00 76.44 512 GLU A CA 1
ATOM 4017 C C . GLU A 1 512 ? 11.764 -10.872 26.826 1.00 76.44 512 GLU A C 1
ATOM 4019 O O . GLU A 1 512 ? 10.899 -11.126 25.986 1.00 76.44 512 GLU A O 1
ATOM 4024 N N . GLY A 1 513 ? 11.507 -10.880 28.138 1.00 75.75 513 GLY A N 1
ATOM 4025 C CA . GLY A 1 513 ? 10.199 -11.208 28.714 1.00 75.75 513 GLY A CA 1
ATOM 4026 C C . GLY A 1 513 ? 9.811 -12.692 28.679 1.00 75.75 513 GLY A C 1
ATOM 4027 O O . GLY A 1 513 ? 8.817 -13.061 29.301 1.00 75.75 513 GLY A O 1
ATOM 4028 N N . TYR A 1 514 ? 10.563 -13.555 27.986 1.00 82.19 514 TYR A N 1
ATOM 4029 C CA . TYR A 1 514 ? 10.328 -15.006 27.933 1.00 82.19 514 TYR A CA 1
ATOM 4030 C C . TYR A 1 514 ? 11.457 -15.777 28.637 1.00 82.19 514 TYR A C 1
ATOM 4032 O O . TYR A 1 514 ? 11.229 -16.402 29.667 1.00 82.19 514 TYR A O 1
ATOM 4040 N N . ASN A 1 515 ? 12.681 -15.695 28.105 1.00 74.38 515 ASN A N 1
ATOM 4041 C CA . ASN A 1 515 ? 13.905 -16.246 28.703 1.00 74.38 515 ASN A CA 1
ATOM 4042 C C . ASN A 1 515 ? 14.498 -15.305 29.758 1.00 74.38 515 ASN A C 1
ATOM 4044 O O . ASN A 1 515 ? 15.157 -15.746 30.694 1.00 74.38 515 ASN A O 1
ATOM 4048 N N . HIS A 1 516 ? 14.309 -14.000 29.555 1.00 70.12 516 HIS A N 1
ATOM 4049 C CA . HIS A 1 516 ? 14.939 -12.935 30.330 1.00 70.12 516 HIS A CA 1
ATOM 4050 C C . HIS A 1 516 ? 13.868 -12.026 30.954 1.00 70.12 516 HIS A C 1
ATOM 4052 O O . HIS A 1 516 ? 13.685 -10.890 30.505 1.00 70.12 516 HIS A O 1
ATOM 4058 N N . PRO A 1 517 ? 13.100 -12.532 31.940 1.00 63.44 517 PRO A N 1
ATOM 4059 C CA . PRO A 1 517 ? 12.152 -11.722 32.688 1.00 63.44 517 PRO A CA 1
ATOM 4060 C C . PRO A 1 517 ? 12.873 -10.741 33.620 1.00 63.44 517 PRO A C 1
ATOM 4062 O O . PRO A 1 517 ? 13.927 -11.043 34.182 1.00 63.44 517 PRO A O 1
ATOM 4065 N N . HIS A 1 518 ? 12.262 -9.578 33.815 1.00 62.31 518 HIS A N 1
ATOM 4066 C CA . HIS A 1 518 ? 12.664 -8.564 34.786 1.00 62.31 518 HIS A CA 1
ATOM 4067 C C . HIS A 1 518 ? 11.402 -7.928 35.390 1.00 62.31 518 HIS A C 1
ATOM 4069 O O . HIS A 1 518 ? 10.366 -7.862 34.728 1.00 62.31 518 HIS A O 1
ATOM 4075 N N . GLU A 1 519 ? 11.472 -7.469 36.643 1.00 54.31 519 GLU A N 1
ATOM 4076 C CA . GLU A 1 519 ? 10.296 -6.942 37.362 1.00 54.31 519 GLU A CA 1
ATOM 4077 C C . GLU A 1 519 ? 9.893 -5.515 36.924 1.00 54.31 519 GLU A C 1
ATOM 4079 O O . GLU A 1 519 ? 8.741 -5.125 37.111 1.00 54.31 519 GLU A O 1
ATOM 4084 N N . ASN A 1 520 ? 10.803 -4.739 36.313 1.00 53.00 520 ASN A N 1
ATOM 4085 C CA . ASN A 1 520 ? 10.577 -3.345 35.901 1.00 53.00 520 ASN A CA 1
ATOM 4086 C C . ASN A 1 520 ? 10.821 -3.148 34.395 1.00 53.00 520 ASN A C 1
ATOM 4088 O O . ASN A 1 520 ? 11.960 -3.281 33.959 1.00 53.00 520 ASN A O 1
ATOM 4092 N N . PHE A 1 521 ? 9.809 -2.752 33.612 1.00 52.31 521 PHE A N 1
ATOM 4093 C CA . PHE A 1 521 ? 10.009 -2.324 32.217 1.00 52.31 521 PHE A CA 1
ATOM 4094 C C . PHE A 1 521 ? 9.878 -0.790 32.072 1.00 52.31 521 PHE A C 1
ATOM 4096 O O . PHE A 1 521 ? 8.894 -0.222 32.554 1.00 52.31 521 PHE A O 1
ATOM 4103 N N . PRO A 1 522 ? 10.806 -0.098 31.377 1.00 49.88 522 PRO A N 1
ATOM 4104 C CA . PRO A 1 522 ? 12.060 -0.625 30.840 1.00 49.88 522 PRO A CA 1
ATOM 4105 C C . PRO A 1 522 ? 13.058 -0.966 31.966 1.00 49.88 522 PRO A C 1
ATOM 4107 O O . PRO A 1 522 ? 13.070 -0.268 32.986 1.00 49.88 522 PRO A O 1
ATOM 4110 N N . PRO A 1 523 ? 13.918 -1.983 31.774 1.00 48.56 523 PRO A N 1
ATOM 4111 C CA . PRO A 1 523 ? 14.893 -2.388 32.780 1.00 48.56 523 PRO A CA 1
ATOM 4112 C C . PRO A 1 523 ? 15.891 -1.265 33.066 1.00 48.56 523 PRO A C 1
ATOM 4114 O O . PRO A 1 523 ? 16.278 -0.491 32.179 1.00 48.56 523 PRO A O 1
ATOM 4117 N N . LYS A 1 524 ? 16.353 -1.180 34.316 1.00 50.97 524 LYS A N 1
ATOM 4118 C CA . LYS A 1 524 ? 17.466 -0.281 34.656 1.00 50.97 524 LYS A CA 1
ATOM 4119 C C . LYS A 1 524 ? 18.756 -0.846 34.068 1.00 50.97 524 LYS A C 1
ATOM 4121 O O . LYS A 1 524 ? 18.965 -2.053 34.061 1.00 50.97 524 LYS A O 1
ATOM 4126 N N . GLN A 1 525 ? 19.666 0.039 33.661 1.00 45.47 525 GLN A N 1
ATOM 4127 C CA . GLN A 1 525 ? 20.934 -0.275 32.971 1.00 45.47 525 GLN A CA 1
ATOM 4128 C C . GLN A 1 525 ? 21.919 -1.198 33.734 1.00 45.47 525 GLN A C 1
ATOM 4130 O O . GLN A 1 525 ? 23.026 -1.434 33.260 1.00 45.47 525 GLN A O 1
ATOM 4135 N N . SER A 1 526 ? 21.539 -1.684 34.918 1.00 43.59 526 SER A N 1
ATOM 4136 C CA . SER A 1 526 ? 22.331 -2.501 35.838 1.00 43.59 526 SER A CA 1
ATOM 4137 C C . SER A 1 526 ? 21.564 -3.700 36.423 1.00 43.59 526 SER A C 1
ATOM 4139 O O . SER A 1 526 ? 22.047 -4.304 37.379 1.00 43.59 526 SER A O 1
ATOM 4141 N N . GLU A 1 527 ? 20.352 -4.008 35.947 1.00 52.53 527 GLU A N 1
ATOM 4142 C CA . GLU A 1 527 ? 19.580 -5.165 36.428 1.00 52.53 527 GLU A CA 1
ATOM 4143 C C . GLU A 1 527 ? 20.120 -6.478 35.823 1.00 52.53 527 GLU A C 1
ATOM 4145 O O . GLU A 1 527 ? 20.507 -6.537 34.656 1.00 52.53 527 GLU A O 1
ATOM 4150 N N . VAL A 1 528 ? 20.205 -7.524 36.651 1.00 48.00 528 VAL A N 1
ATOM 4151 C CA . VAL A 1 528 ? 20.791 -8.828 36.297 1.00 48.00 528 VAL A CA 1
ATOM 4152 C C . VAL A 1 528 ? 19.681 -9.784 35.873 1.00 48.00 528 VAL A C 1
ATOM 4154 O O . VAL A 1 528 ? 18.692 -9.930 36.585 1.00 48.00 528 VAL A O 1
ATOM 4157 N N . TYR A 1 529 ? 19.855 -10.464 34.740 1.00 52.75 529 TYR A N 1
ATOM 4158 C CA . TYR A 1 529 ? 18.900 -11.457 34.246 1.00 52.75 529 TYR A CA 1
ATOM 4159 C C . TYR A 1 529 ? 18.742 -12.634 35.225 1.00 52.75 529 TYR A C 1
ATOM 4161 O O . TYR A 1 529 ? 19.730 -13.239 35.639 1.00 52.75 529 TYR A O 1
ATOM 4169 N N . HIS A 1 530 ? 17.500 -12.972 35.580 1.00 49.72 530 HIS A N 1
ATOM 4170 C CA . HIS A 1 530 ? 17.186 -14.069 36.501 1.00 49.72 530 HIS A CA 1
ATOM 4171 C C . HIS A 1 530 ? 16.974 -15.402 35.759 1.00 49.72 530 HIS A C 1
ATOM 4173 O O . HIS A 1 530 ? 16.298 -15.442 34.736 1.00 49.72 530 HIS A O 1
ATOM 4179 N N . GLU A 1 531 ? 17.517 -16.504 36.293 1.00 43.47 531 GLU A N 1
ATOM 4180 C CA . GLU A 1 531 ? 17.532 -17.824 35.626 1.00 43.47 531 GLU A CA 1
ATOM 4181 C C . GLU A 1 531 ? 16.286 -18.712 35.868 1.00 43.47 531 GLU A C 1
ATOM 4183 O O . GLU A 1 531 ? 16.200 -19.799 35.302 1.00 43.47 531 GLU A O 1
ATOM 4188 N N . ASN A 1 532 ? 15.319 -18.308 36.704 1.00 50.28 532 ASN A N 1
ATOM 4189 C CA . ASN A 1 532 ? 14.087 -19.080 36.964 1.00 50.28 532 ASN A CA 1
ATOM 4190 C C . ASN A 1 532 ? 12.931 -18.139 37.390 1.00 50.28 532 ASN A C 1
ATOM 4192 O O . ASN A 1 532 ? 13.207 -17.159 38.087 1.00 50.28 532 ASN A O 1
ATOM 4196 N N . PRO A 1 533 ? 11.661 -18.365 36.980 1.00 54.03 533 PRO A N 1
ATOM 4197 C CA . PRO A 1 533 ? 10.874 -17.243 36.468 1.00 54.03 533 PRO A CA 1
ATOM 4198 C C . PRO A 1 533 ? 9.482 -17.053 37.097 1.00 54.03 533 PRO A C 1
ATOM 4200 O O . PRO A 1 533 ? 8.614 -17.917 36.991 1.00 54.03 533 PRO A O 1
ATOM 4203 N N . ASP A 1 534 ? 9.229 -15.844 37.599 1.00 58.81 534 ASP A N 1
ATOM 4204 C CA . ASP A 1 534 ? 7.912 -15.191 37.581 1.00 58.81 534 ASP A CA 1
ATOM 4205 C C . ASP A 1 534 ? 8.144 -13.661 37.641 1.00 58.81 534 ASP A C 1
ATOM 4207 O O . ASP A 1 534 ? 8.819 -13.224 38.578 1.00 58.81 534 ASP A O 1
ATOM 4211 N N . PRO A 1 535 ? 7.678 -12.839 36.673 1.00 63.25 535 PRO A N 1
ATOM 4212 C CA . PRO A 1 535 ? 6.876 -13.175 35.493 1.00 63.25 535 PRO A CA 1
ATOM 4213 C C . PRO A 1 535 ? 7.713 -13.263 34.211 1.00 63.25 535 PRO A C 1
ATOM 4215 O O . PRO A 1 535 ? 8.255 -12.262 33.740 1.00 63.25 535 PRO A O 1
ATOM 4218 N N . ALA A 1 536 ? 7.704 -14.426 33.553 1.00 76.44 536 ALA A N 1
ATOM 4219 C CA . ALA A 1 536 ? 7.984 -14.516 32.116 1.00 76.44 536 ALA A CA 1
ATOM 4220 C C . ALA A 1 536 ? 6.782 -13.954 31.334 1.00 76.44 536 ALA A C 1
ATOM 4222 O O . ALA A 1 536 ? 6.001 -14.693 30.738 1.00 76.44 536 ALA A O 1
ATOM 4223 N N . TRP A 1 537 ? 6.596 -12.632 31.393 1.00 80.00 537 TRP A N 1
ATOM 4224 C CA . TRP A 1 537 ? 5.403 -11.918 30.928 1.00 80.00 537 TRP A CA 1
ATOM 4225 C C . TRP A 1 537 ? 5.104 -12.051 29.430 1.00 80.00 537 TRP A C 1
ATOM 4227 O O . TRP A 1 537 ? 3.971 -11.828 29.014 1.00 80.00 537 TRP A O 1
ATOM 4237 N N . LYS A 1 538 ? 6.069 -12.468 28.608 1.00 86.75 538 LYS A N 1
ATOM 4238 C CA . LYS A 1 538 ? 5.866 -12.804 27.189 1.00 86.75 538 LYS A CA 1
ATOM 4239 C C . LYS A 1 538 ? 5.536 -14.283 26.968 1.00 86.75 538 LYS A C 1
ATOM 4241 O O . LYS A 1 538 ? 5.043 -14.656 25.905 1.00 86.75 538 LYS A O 1
ATOM 4246 N N . ASN A 1 539 ? 5.761 -15.144 27.961 1.00 89.94 539 ASN A N 1
ATOM 4247 C CA . ASN A 1 539 ? 5.404 -16.560 27.910 1.00 89.94 539 ASN A CA 1
ATOM 4248 C C . ASN A 1 539 ? 3.908 -16.770 28.208 1.00 89.94 539 ASN A C 1
ATOM 4250 O O . ASN A 1 539 ? 3.515 -17.410 29.188 1.00 89.94 539 ASN A O 1
ATOM 4254 N N . ILE A 1 540 ? 3.066 -16.239 27.314 1.00 92.44 540 ILE A N 1
ATOM 4255 C CA . ILE A 1 540 ? 1.600 -16.304 27.408 1.00 92.44 540 ILE A CA 1
ATOM 4256 C C . ILE A 1 540 ? 1.137 -17.768 27.512 1.00 92.44 540 ILE A C 1
ATOM 4258 O O . ILE A 1 540 ? 0.194 -18.060 28.241 1.00 92.44 540 ILE A O 1
ATOM 4262 N N . HIS A 1 541 ? 1.826 -18.709 26.848 1.00 92.00 541 HIS A N 1
ATOM 4263 C CA . HIS A 1 541 ? 1.504 -20.135 26.943 1.00 92.00 541 HIS A CA 1
ATOM 4264 C C . HIS A 1 541 ? 1.727 -20.693 28.354 1.00 92.00 541 HIS A C 1
ATOM 4266 O O . HIS A 1 541 ? 0.858 -21.409 28.851 1.00 92.00 541 HIS A O 1
ATOM 4272 N N . GLN A 1 542 ? 2.851 -20.389 29.016 1.00 90.56 542 GLN A N 1
ATOM 4273 C CA . GLN A 1 542 ? 3.097 -20.839 30.391 1.00 90.56 542 GLN A CA 1
ATOM 4274 C C . GLN A 1 542 ? 2.025 -20.298 31.338 1.00 90.56 542 GLN A C 1
ATOM 4276 O O . GLN A 1 542 ? 1.396 -21.100 32.021 1.00 90.56 542 GLN A O 1
ATOM 4281 N N . TRP A 1 543 ? 1.766 -18.987 31.299 1.00 92.31 543 TRP A N 1
ATOM 4282 C CA . TRP A 1 543 ? 0.692 -18.331 32.054 1.00 92.31 543 TRP A CA 1
ATOM 4283 C C . TRP A 1 543 ? -0.661 -19.030 31.819 1.00 92.31 543 TRP A C 1
ATOM 4285 O O . TRP A 1 543 ? -1.266 -19.594 32.724 1.00 92.31 543 TRP A O 1
ATOM 4295 N N . TRP A 1 544 ? -1.081 -19.143 30.561 1.00 95.38 544 TRP A N 1
ATOM 4296 C CA . TRP A 1 544 ? -2.378 -19.714 30.200 1.00 95.38 544 TRP A CA 1
ATOM 4297 C C . TRP A 1 544 ? -2.558 -21.194 30.589 1.00 95.38 544 TRP A C 1
ATOM 4299 O O . TRP A 1 544 ? -3.681 -21.639 30.838 1.00 95.38 544 TRP A O 1
ATOM 4309 N N . SER A 1 545 ? -1.474 -21.975 30.619 1.00 95.06 545 SER A N 1
ATOM 4310 C CA . SER A 1 545 ? -1.517 -23.432 30.818 1.00 95.06 545 SER A CA 1
ATOM 4311 C C . SER A 1 545 ? -1.226 -23.913 32.243 1.00 95.06 545 SER A C 1
ATOM 4313 O O . SER A 1 545 ? -1.359 -25.114 32.483 1.00 95.06 545 SER A O 1
ATOM 4315 N N . HIS A 1 546 ? -0.872 -23.025 33.178 1.00 92.50 546 HIS A N 1
ATOM 4316 C CA . HIS A 1 546 ? -0.493 -23.389 34.550 1.00 92.50 546 HIS A CA 1
ATOM 4317 C C . HIS A 1 546 ? -1.418 -22.782 35.608 1.00 92.50 546 HIS A C 1
ATOM 4319 O O . HIS A 1 546 ? -2.137 -21.813 35.373 1.00 92.50 546 HIS A O 1
ATOM 4325 N N . ASP A 1 547 ? -1.406 -23.390 36.796 1.00 92.69 547 ASP A N 1
ATOM 4326 C CA . ASP A 1 547 ? -2.049 -22.832 37.982 1.00 92.69 547 ASP A CA 1
ATOM 4327 C C . ASP A 1 547 ? -1.296 -21.579 38.445 1.00 92.69 547 ASP A C 1
ATOM 4329 O O . ASP A 1 547 ? -0.076 -21.611 38.602 1.00 92.69 547 ASP A O 1
ATOM 4333 N N . HIS A 1 548 ? -2.020 -20.496 38.728 1.00 92.38 548 HIS A N 1
ATOM 4334 C CA . HIS A 1 548 ? -1.429 -19.278 39.281 1.00 92.38 548 HIS A CA 1
ATOM 4335 C C . HIS A 1 548 ? -1.397 -19.331 40.810 1.00 92.38 548 HIS A C 1
ATOM 4337 O O . HIS A 1 548 ? -2.394 -19.656 41.466 1.00 92.38 548 HIS A O 1
ATOM 4343 N N . ILE A 1 549 ? -0.243 -18.994 41.387 1.00 89.75 549 ILE A N 1
ATOM 4344 C CA . ILE A 1 549 ? -0.005 -18.974 42.832 1.00 89.75 549 ILE A CA 1
ATOM 4345 C C . ILE A 1 549 ? 0.707 -17.667 43.172 1.00 89.75 549 ILE A C 1
ATOM 4347 O O . ILE A 1 549 ? 1.803 -17.408 42.690 1.00 89.75 549 ILE A O 1
ATOM 4351 N N . ASN A 1 550 ? 0.101 -16.846 44.029 1.00 87.50 550 ASN A N 1
ATOM 4352 C CA . ASN A 1 550 ? 0.670 -15.560 44.430 1.00 87.50 550 ASN A CA 1
ATOM 4353 C C . ASN A 1 550 ? 1.940 -15.758 45.279 1.00 87.50 550 ASN A C 1
ATOM 4355 O O . ASN A 1 550 ? 1.833 -16.200 46.428 1.00 87.50 550 ASN A O 1
ATOM 4359 N N . ARG A 1 551 ? 3.107 -15.353 44.757 1.00 82.06 551 ARG A N 1
ATOM 4360 C CA . ARG A 1 551 ? 4.460 -15.504 45.337 1.00 82.06 551 ARG A CA 1
ATOM 4361 C C . ARG A 1 551 ? 4.511 -15.234 46.840 1.00 82.06 551 ARG A C 1
ATOM 4363 O O . ARG A 1 551 ? 4.956 -16.076 47.609 1.00 82.06 551 ARG A O 1
ATOM 4370 N N . HIS A 1 552 ? 4.013 -14.073 47.259 1.00 79.81 552 HIS A N 1
ATOM 4371 C CA . HIS A 1 552 ? 4.149 -13.584 48.639 1.00 79.81 552 HIS A CA 1
ATOM 4372 C C . HIS A 1 552 ? 3.181 -14.217 49.645 1.00 79.81 552 HIS A C 1
ATOM 4374 O O . HIS A 1 552 ? 3.396 -14.115 50.848 1.00 79.81 552 HIS A O 1
ATOM 4380 N N . SER A 1 553 ? 2.106 -14.860 49.178 1.00 81.62 553 SER A N 1
ATOM 4381 C CA . SER A 1 553 ? 1.090 -15.471 50.055 1.00 81.62 553 SER A CA 1
ATOM 4382 C C . SER A 1 553 ? 0.979 -16.989 49.916 1.00 81.62 553 SER A C 1
ATOM 4384 O O . SER A 1 553 ? 0.258 -17.614 50.692 1.00 81.62 553 SER A O 1
ATOM 4386 N N . SER A 1 554 ? 1.635 -17.573 48.908 1.00 84.44 554 SER A N 1
ATOM 4387 C CA . SER A 1 554 ? 1.494 -18.969 48.474 1.00 84.44 554 SER A CA 1
ATOM 4388 C C . SER A 1 554 ? 0.042 -19.413 48.228 1.00 84.44 554 SER A C 1
ATOM 4390 O O . SER A 1 554 ? -0.259 -20.607 48.219 1.00 84.44 554 SER A O 1
ATOM 4392 N N . LYS A 1 555 ? -0.885 -18.465 48.027 1.00 87.44 555 LYS A N 1
ATOM 4393 C CA . LYS A 1 555 ? -2.293 -18.749 47.734 1.00 87.44 555 LYS A CA 1
ATOM 4394 C C . LYS A 1 555 ? -2.479 -18.967 46.238 1.00 87.44 555 LYS A C 1
ATOM 4396 O O . LYS A 1 555 ? -2.157 -18.081 45.444 1.00 87.44 555 LYS A O 1
ATOM 4401 N N . LYS A 1 556 ? -3.059 -20.113 45.875 1.00 91.69 556 LYS A N 1
ATOM 4402 C CA . LYS A 1 556 ? -3.625 -20.341 44.541 1.00 91.69 556 LYS A CA 1
ATOM 4403 C C . LYS A 1 556 ? -4.762 -19.343 44.289 1.00 91.69 556 LYS A C 1
ATOM 4405 O O . LYS A 1 556 ? -5.531 -19.050 45.208 1.00 91.69 556 LYS A O 1
ATOM 4410 N N . THR A 1 557 ? -4.845 -18.805 43.078 1.00 93.12 557 THR A N 1
ATOM 4411 C CA . THR A 1 557 ? -5.852 -17.801 42.705 1.00 93.12 557 THR A CA 1
ATOM 4412 C C . THR A 1 557 ? -7.149 -18.441 42.193 1.00 93.12 557 THR A C 1
ATOM 4414 O O . THR A 1 557 ? -7.328 -19.659 42.243 1.00 93.12 557 THR A O 1
ATOM 4417 N N . ALA A 1 558 ? -8.077 -17.611 41.704 1.00 92.19 558 ALA A N 1
ATOM 4418 C CA . ALA A 1 558 ? -9.291 -18.063 41.027 1.00 92.19 558 ALA A CA 1
ATOM 4419 C C . ALA A 1 558 ? -9.052 -18.550 39.581 1.00 92.19 558 ALA A C 1
ATOM 4421 O O . ALA A 1 558 ? -9.976 -19.093 38.973 1.00 92.19 558 ALA A O 1
ATOM 4422 N N . TRP A 1 559 ? -7.850 -18.355 39.018 1.00 95.06 559 TRP A N 1
ATOM 4423 C CA . TRP A 1 559 ? -7.538 -18.792 37.658 1.00 95.06 559 TRP A CA 1
ATOM 4424 C C . TRP A 1 559 ? -7.625 -20.314 37.523 1.00 95.06 559 TRP A C 1
ATOM 4426 O O . TRP A 1 559 ? -7.184 -21.073 38.388 1.00 95.06 559 TRP A O 1
ATOM 4436 N N . GLN A 1 560 ? -8.185 -20.752 36.397 1.00 96.06 560 GLN A N 1
ATOM 4437 C CA . GLN A 1 560 ? -8.198 -22.148 35.986 1.00 96.06 560 GLN A CA 1
ATOM 4438 C C . GLN A 1 560 ? -7.417 -22.284 34.671 1.00 96.06 560 GLN A C 1
ATOM 4440 O O . GLN A 1 560 ? -7.771 -21.603 33.698 1.00 96.06 560 GLN A O 1
ATOM 4445 N N . PRO A 1 561 ? -6.402 -23.166 34.605 1.00 96.00 561 PRO A N 1
ATOM 4446 C CA . PRO A 1 561 ? -5.605 -23.379 33.402 1.00 96.00 561 PRO A CA 1
ATOM 4447 C C . PRO A 1 561 ? -6.473 -23.667 32.179 1.00 96.00 561 PRO A C 1
ATOM 4449 O O . PRO A 1 561 ? -7.409 -24.466 32.239 1.00 96.00 561 PRO A O 1
ATOM 4452 N N . LYS A 1 562 ? -6.149 -23.029 31.052 1.00 96.44 562 LYS A N 1
ATOM 4453 C CA . LYS A 1 562 ? -6.830 -23.179 29.755 1.00 96.44 562 LYS A CA 1
ATOM 4454 C C . LYS A 1 562 ? -8.338 -22.868 29.743 1.00 96.44 562 LYS A C 1
ATOM 4456 O O . LYS A 1 562 ? -9.000 -23.157 28.747 1.00 96.44 562 LYS A O 1
ATOM 4461 N N . SER A 1 563 ? -8.884 -22.259 30.801 1.00 96.00 563 SER A N 1
ATOM 4462 C CA . SER A 1 563 ? -10.333 -22.040 30.969 1.00 96.00 563 SER A CA 1
ATOM 4463 C C . SER A 1 563 ? -10.970 -21.122 29.923 1.00 96.00 563 SER A C 1
ATOM 4465 O O . SER A 1 563 ? -12.135 -21.308 29.576 1.00 96.00 563 SER A O 1
ATOM 4467 N N . LYS A 1 564 ? -10.216 -20.150 29.397 1.00 97.50 564 LYS A N 1
ATOM 4468 C CA . LYS A 1 564 ? -10.666 -19.186 28.379 1.00 97.50 564 LYS A CA 1
ATOM 4469 C C . LYS A 1 564 ? -9.631 -19.039 27.274 1.00 97.50 564 LYS A C 1
ATOM 4471 O O . LYS A 1 564 ? -8.445 -19.271 27.496 1.00 97.50 564 LYS A O 1
ATOM 4476 N N . LYS A 1 565 ? -10.069 -18.657 26.073 1.00 98.06 565 LYS A N 1
ATOM 4477 C CA . LYS A 1 565 ? -9.167 -18.351 24.952 1.00 98.06 565 LYS A CA 1
ATOM 4478 C C . LYS A 1 565 ? -8.605 -16.934 25.065 1.00 98.06 565 LYS A C 1
ATOM 4480 O O . LYS A 1 565 ? -9.216 -16.065 25.687 1.00 98.06 565 LYS A O 1
ATOM 4485 N N . VAL A 1 566 ? -7.458 -16.710 24.432 1.00 98.06 566 VAL A N 1
ATOM 4486 C CA . VAL A 1 566 ? -6.808 -15.399 24.317 1.00 98.06 566 VAL A CA 1
ATOM 4487 C C . VAL A 1 566 ? -7.230 -14.733 23.008 1.00 98.06 566 VAL A C 1
ATOM 4489 O O . VAL A 1 566 ? -7.239 -15.372 21.953 1.00 98.06 566 VAL A O 1
ATOM 4492 N N . TRP A 1 567 ? -7.574 -13.448 23.065 1.00 98.19 567 TRP A N 1
ATOM 4493 C CA . TRP A 1 567 ? -7.743 -12.583 21.899 1.00 98.19 567 TRP A CA 1
ATOM 4494 C C . TRP A 1 567 ? -6.699 -11.465 21.962 1.00 98.19 567 TRP A C 1
ATOM 4496 O O . TRP A 1 567 ? -6.636 -10.727 22.946 1.00 98.19 567 TRP A O 1
ATOM 4506 N N . PHE A 1 568 ? -5.916 -11.283 20.899 1.00 97.44 568 PHE A N 1
ATOM 4507 C CA . PHE A 1 568 ? -5.113 -10.069 20.743 1.00 97.44 568 PHE A CA 1
ATOM 4508 C C . PHE A 1 568 ? -6.021 -8.954 20.217 1.00 97.44 568 PHE A C 1
ATOM 4510 O O . PHE A 1 568 ? -6.275 -8.874 19.014 1.00 97.44 568 PHE A O 1
ATOM 4517 N N . ILE A 1 569 ? -6.561 -8.147 21.137 1.00 96.69 569 ILE A N 1
ATOM 4518 C CA . ILE A 1 569 ? -7.511 -7.051 20.861 1.00 96.69 569 ILE A CA 1
ATOM 4519 C C . ILE A 1 569 ? -6.855 -5.960 20.016 1.00 96.69 569 ILE A C 1
ATOM 4521 O O . ILE A 1 569 ? -7.503 -5.351 19.169 1.00 96.69 569 ILE A O 1
ATOM 4525 N N . GLU A 1 570 ? -5.552 -5.778 20.200 1.00 93.12 570 GLU A N 1
ATOM 4526 C CA . GLU A 1 570 ? -4.690 -5.060 19.279 1.00 93.12 570 GLU A CA 1
ATOM 4527 C C . GLU A 1 570 ? -3.370 -5.821 19.141 1.00 93.12 570 GLU A C 1
ATOM 4529 O O . GLU A 1 570 ? -2.817 -6.301 20.129 1.00 93.12 570 GLU A O 1
ATOM 4534 N N . TYR A 1 571 ? -2.844 -5.909 17.925 1.00 92.75 571 TYR A N 1
ATOM 4535 C CA . TYR A 1 571 ? -1.428 -6.168 17.664 1.00 92.75 571 TYR A CA 1
ATOM 4536 C C . TYR A 1 571 ? -1.013 -5.338 16.450 1.00 92.75 571 TYR A C 1
ATOM 4538 O O . TYR A 1 571 ? -1.815 -5.135 15.539 1.00 92.75 571 TYR A O 1
ATOM 4546 N N . GLY A 1 572 ? 0.214 -4.833 16.405 1.00 90.06 572 GLY A N 1
ATOM 4547 C CA . GLY A 1 572 ? 0.655 -3.997 15.294 1.00 90.06 572 GLY A CA 1
ATOM 4548 C C . GLY A 1 572 ? 2.096 -3.548 15.451 1.00 90.06 572 GLY A C 1
ATOM 4549 O O . GLY A 1 572 ? 2.643 -3.562 16.548 1.00 90.06 572 GLY A O 1
ATOM 4550 N N . PHE A 1 573 ? 2.703 -3.131 14.341 1.00 87.44 573 PHE A N 1
ATOM 4551 C CA . PHE A 1 573 ? 4.125 -2.783 14.288 1.00 87.44 573 PHE A CA 1
ATOM 4552 C C . PHE A 1 573 ? 4.333 -1.440 13.590 1.00 87.44 573 PHE A C 1
ATOM 4554 O O . PHE A 1 573 ? 3.576 -1.077 12.684 1.00 87.44 573 PHE A O 1
ATOM 4561 N N . ARG A 1 574 ? 5.355 -0.689 14.009 1.00 83.94 574 ARG A N 1
ATOM 4562 C CA . ARG A 1 574 ? 5.767 0.562 13.356 1.00 83.94 574 ARG A CA 1
ATOM 4563 C C . ARG A 1 574 ? 6.396 0.280 11.990 1.00 83.94 574 ARG A C 1
ATOM 4565 O O . ARG A 1 574 ? 6.970 -0.782 11.766 1.00 83.94 574 ARG A O 1
ATOM 4572 N N . SER A 1 575 ? 6.321 1.254 11.091 1.00 83.56 575 SER A N 1
ATOM 4573 C CA . SER A 1 575 ? 6.945 1.211 9.760 1.00 83.56 575 SER A CA 1
ATOM 4574 C C . SER A 1 575 ? 8.350 1.795 9.762 1.00 83.56 575 SER A C 1
ATOM 4576 O O . SER A 1 575 ? 8.665 2.709 9.002 1.00 83.56 575 SER A O 1
ATOM 4578 N N . VAL A 1 576 ? 9.192 1.278 10.645 1.00 78.81 576 VAL A N 1
ATOM 4579 C CA . VAL A 1 576 ? 10.590 1.686 10.781 1.00 78.81 576 VAL A CA 1
ATOM 4580 C C . VAL A 1 576 ? 11.490 0.461 10.698 1.00 78.81 576 VAL A C 1
ATOM 4582 O O . VAL A 1 576 ? 11.009 -0.658 10.892 1.00 78.81 576 VAL A O 1
ATOM 4585 N N . THR A 1 577 ? 12.775 0.665 10.398 1.00 72.31 577 THR A N 1
ATOM 4586 C CA . THR A 1 577 ? 13.795 -0.391 10.471 1.00 72.31 577 THR A CA 1
ATOM 4587 C C . THR A 1 577 ? 13.638 -1.184 11.764 1.00 72.31 577 THR A C 1
ATOM 4589 O O . THR A 1 577 ? 13.335 -0.606 12.799 1.00 72.31 577 THR A O 1
ATOM 4592 N N . ASP A 1 578 ? 13.776 -2.508 11.653 1.00 68.62 578 ASP A N 1
ATOM 4593 C CA . ASP A 1 578 ? 13.688 -3.517 12.719 1.00 68.62 578 ASP A CA 1
ATOM 4594 C C . ASP A 1 578 ? 12.372 -3.622 13.535 1.00 68.62 578 ASP A C 1
ATOM 4596 O O . ASP A 1 578 ? 12.102 -4.689 14.080 1.00 68.62 578 ASP A O 1
ATOM 4600 N N . CYS A 1 579 ? 11.491 -2.614 13.544 1.00 73.88 579 CYS A N 1
ATOM 4601 C CA . CYS A 1 579 ? 10.248 -2.574 14.342 1.00 73.88 579 CYS A CA 1
ATOM 4602 C C . CYS A 1 579 ? 10.452 -2.699 15.872 1.00 73.88 579 CYS A C 1
ATOM 4604 O O . CYS A 1 579 ? 9.485 -2.923 16.610 1.00 73.88 579 CYS A O 1
ATOM 4606 N N . THR A 1 580 ? 11.685 -2.560 16.354 1.00 56.34 580 THR A N 1
ATOM 4607 C CA . THR A 1 580 ? 12.143 -2.768 17.736 1.00 56.34 580 THR A CA 1
ATOM 4608 C C . THR A 1 580 ? 12.799 -1.470 18.241 1.00 56.34 580 THR A C 1
ATOM 4610 O O . THR A 1 580 ? 12.941 -0.499 17.515 1.00 56.34 580 THR A O 1
ATOM 4613 N N . TYR A 1 581 ? 13.117 -1.226 19.504 1.00 47.41 581 TYR A N 1
ATOM 4614 C CA . TYR A 1 581 ? 13.181 -2.024 20.727 1.00 47.41 581 TYR A CA 1
ATOM 4615 C C . TYR A 1 581 ? 11.901 -1.999 21.574 1.00 47.41 581 TYR A C 1
ATOM 4617 O O . TYR A 1 581 ? 11.554 -2.964 22.246 1.00 47.41 581 TYR A O 1
ATOM 4625 N N . ARG A 1 582 ? 11.180 -0.876 21.536 1.00 54.72 582 ARG A N 1
ATOM 4626 C CA . ARG A 1 582 ? 9.965 -0.658 22.321 1.00 54.72 582 ARG A CA 1
ATOM 4627 C C . ARG A 1 582 ? 8.783 -0.693 21.375 1.00 54.72 582 ARG A C 1
ATOM 4629 O O . ARG A 1 582 ? 8.550 0.271 20.644 1.00 54.72 582 ARG A O 1
ATOM 4636 N N . GLN A 1 583 ? 8.028 -1.785 21.405 1.00 54.62 583 GLN A N 1
ATOM 4637 C CA . GLN A 1 583 ? 6.685 -1.786 20.840 1.00 54.62 583 GLN A CA 1
ATOM 4638 C C . GLN A 1 583 ? 5.784 -0.987 21.772 1.00 54.62 583 GLN A C 1
ATOM 4640 O O . GLN A 1 583 ? 5.170 -1.485 22.709 1.00 54.62 583 GLN A O 1
ATOM 4645 N N . LEU A 1 584 ? 5.816 0.319 21.542 1.00 56.28 584 LEU A N 1
ATOM 4646 C CA . LEU A 1 584 ? 4.966 1.276 22.213 1.00 56.28 584 LEU A CA 1
ATOM 4647 C C . LEU A 1 584 ? 3.548 1.079 21.685 1.00 56.28 584 LEU A C 1
ATOM 4649 O O . LEU A 1 584 ? 3.343 1.099 20.466 1.00 56.28 584 LEU A O 1
ATOM 4653 N N . SER A 1 585 ? 2.577 0.952 22.588 1.00 58.94 585 SER A N 1
ATOM 4654 C CA . SER A 1 585 ? 1.168 1.018 22.198 1.00 58.94 585 SER A CA 1
ATOM 4655 C C . SER A 1 585 ? 0.893 2.335 21.446 1.00 58.94 585 SER A C 1
ATOM 4657 O O . SER A 1 585 ? 1.658 3.296 21.581 1.00 58.94 585 SER A O 1
ATOM 4659 N N . PRO A 1 586 ? -0.182 2.453 20.654 1.00 58.56 586 PRO A N 1
ATOM 4660 C CA . PRO A 1 586 ? -0.491 3.674 19.909 1.00 58.56 586 PRO A CA 1
ATOM 4661 C C . PRO A 1 586 ? -0.544 4.940 20.782 1.00 58.56 586 PRO A C 1
ATOM 4663 O O . PRO A 1 586 ? -0.184 6.021 20.315 1.00 58.56 586 PRO A O 1
ATOM 4666 N N . GLU A 1 587 ? -0.935 4.797 22.050 1.00 55.59 587 GLU A N 1
ATOM 4667 C CA . GLU A 1 587 ? -0.968 5.846 23.074 1.00 55.59 587 GLU A CA 1
ATOM 4668 C C . GLU A 1 587 ? 0.439 6.230 23.562 1.00 55.59 587 GLU A C 1
ATOM 4670 O O . GLU A 1 587 ? 0.736 7.410 23.744 1.00 55.59 587 GLU A O 1
ATOM 4675 N N . GLN A 1 588 ? 1.322 5.242 23.733 1.00 52.62 588 GLN A N 1
ATOM 4676 C CA . GLN A 1 588 ? 2.730 5.439 24.091 1.00 52.62 588 GLN A CA 1
ATOM 4677 C C . GLN A 1 588 ? 3.575 5.932 22.901 1.00 52.62 588 GLN A C 1
ATOM 4679 O O . GLN A 1 588 ? 4.566 6.627 23.091 1.00 52.62 588 GLN A O 1
ATOM 4684 N N . HIS A 1 589 ? 3.208 5.598 21.661 1.00 52.34 589 HIS A N 1
ATOM 4685 C CA . HIS A 1 589 ? 3.935 6.036 20.467 1.00 52.34 589 HIS A CA 1
ATOM 4686 C C . HIS A 1 589 ? 3.847 7.552 20.270 1.00 52.34 589 HIS A C 1
ATOM 4688 O O . HIS A 1 589 ? 4.812 8.159 19.810 1.00 52.34 589 HIS A O 1
ATOM 4694 N N . ALA A 1 590 ? 2.720 8.166 20.651 1.00 44.22 590 ALA A N 1
ATOM 4695 C CA . ALA A 1 590 ? 2.590 9.618 20.657 1.00 44.22 590 ALA A CA 1
ATOM 4696 C C . ALA A 1 590 ? 3.732 10.267 21.466 1.00 44.22 590 ALA A C 1
ATOM 4698 O O . ALA A 1 590 ? 4.424 11.134 20.947 1.00 44.22 590 ALA A O 1
ATOM 4699 N N . SER A 1 591 ? 4.030 9.765 22.673 1.00 37.50 591 SER A N 1
ATOM 4700 C CA . SER A 1 591 ? 4.949 10.426 23.620 1.00 37.50 591 SER A CA 1
ATOM 4701 C C . SER A 1 591 ? 6.428 10.376 23.266 1.00 37.50 591 SER A C 1
ATOM 4703 O O . SER A 1 591 ? 7.252 11.005 23.931 1.00 37.50 591 SER A O 1
ATOM 4705 N N . VAL A 1 592 ? 6.779 9.647 22.210 1.00 40.31 592 VAL A N 1
ATOM 4706 C CA . VAL A 1 592 ? 8.161 9.477 21.752 1.00 40.31 592 VAL A CA 1
ATOM 4707 C C . VAL A 1 592 ? 8.416 10.250 20.448 1.00 40.31 592 VAL A C 1
ATOM 4709 O O . VAL A 1 592 ? 9.549 10.307 19.975 1.00 40.31 592 VAL A O 1
ATOM 4712 N N . ALA A 1 593 ? 7.410 10.966 19.920 1.00 39.19 593 ALA A N 1
ATOM 4713 C CA . ALA A 1 593 ? 7.472 11.742 18.675 1.00 39.19 593 ALA A CA 1
ATOM 4714 C C . ALA A 1 593 ? 8.588 12.816 18.613 1.00 39.19 593 ALA A C 1
ATOM 4716 O O . ALA A 1 593 ? 8.903 13.308 17.530 1.00 39.19 593 ALA A O 1
ATOM 4717 N N . GLY A 1 594 ? 9.217 13.160 19.745 1.00 36.19 594 GLY A N 1
ATOM 4718 C CA . GLY A 1 594 ? 10.374 14.060 19.821 1.00 36.19 594 GLY A CA 1
ATOM 4719 C C . GLY A 1 594 ? 11.756 13.409 19.638 1.00 36.19 594 GLY A C 1
ATOM 4720 O O . GLY A 1 594 ? 12.700 14.126 19.312 1.00 36.19 594 GLY A O 1
ATOM 4721 N N . SER A 1 595 ? 11.912 12.089 19.820 1.00 34.69 595 SER A N 1
ATOM 4722 C CA . SER A 1 595 ? 13.219 11.403 19.703 1.00 34.69 595 SER A CA 1
ATOM 4723 C C . SER A 1 595 ? 13.407 10.618 18.399 1.00 34.69 595 SER A C 1
ATOM 4725 O O . SER A 1 595 ? 14.453 10.011 18.202 1.00 34.69 595 SER A O 1
ATOM 4727 N N . VAL A 1 596 ? 12.426 10.651 17.492 1.00 42.91 596 VAL A N 1
ATOM 4728 C CA . VAL A 1 596 ? 12.339 9.852 16.245 1.00 42.91 596 VAL A CA 1
ATOM 4729 C C . VAL A 1 596 ? 13.309 10.326 15.140 1.00 42.91 596 VAL A C 1
ATOM 4731 O O . VAL A 1 596 ? 13.156 9.991 13.971 1.00 42.91 596 VAL A O 1
ATOM 4734 N N . ALA A 1 597 ? 14.325 11.126 15.471 1.00 35.50 597 ALA A N 1
ATOM 4735 C CA . ALA A 1 597 ? 15.256 11.708 14.496 1.00 35.50 597 ALA A CA 1
ATOM 4736 C C . ALA A 1 597 ? 16.216 10.684 13.843 1.00 35.50 597 ALA A C 1
ATOM 4738 O O . ALA A 1 597 ? 16.999 11.058 12.971 1.00 35.50 597 ALA A O 1
ATOM 4739 N N . THR A 1 598 ? 16.167 9.419 14.270 1.00 45.81 598 THR A N 1
ATOM 4740 C CA . THR A 1 598 ? 17.060 8.321 13.859 1.00 45.81 598 THR A CA 1
ATOM 4741 C C . THR A 1 598 ? 16.365 7.169 13.130 1.00 45.81 598 THR A C 1
ATOM 4743 O O . THR A 1 598 ? 17.053 6.293 12.610 1.00 45.81 598 THR A O 1
ATOM 4746 N N . ASP A 1 599 ? 15.031 7.139 13.087 1.00 59.25 599 ASP A N 1
ATOM 4747 C CA . ASP A 1 599 ? 14.282 5.975 12.601 1.00 59.25 599 ASP A CA 1
ATOM 4748 C C . ASP A 1 599 ? 14.097 6.034 11.074 1.00 59.25 599 ASP A C 1
ATOM 4750 O O . ASP A 1 599 ? 13.323 6.845 10.556 1.00 59.25 599 ASP A O 1
ATOM 4754 N N . ASN A 1 600 ? 14.768 5.145 10.338 1.00 70.25 600 ASN A N 1
ATOM 4755 C CA . ASN A 1 600 ? 14.549 4.984 8.897 1.00 70.25 600 ASN A CA 1
ATOM 4756 C C . ASN A 1 600 ? 13.209 4.281 8.625 1.00 70.25 600 ASN A C 1
ATOM 4758 O O . ASN A 1 600 ? 12.865 3.322 9.313 1.00 70.25 600 ASN A O 1
ATOM 4762 N N . VAL A 1 601 ? 12.465 4.719 7.603 1.00 79.25 601 VAL A N 1
ATOM 4763 C CA . VAL A 1 601 ? 11.188 4.096 7.203 1.00 79.25 601 VAL A CA 1
ATOM 4764 C C . VAL A 1 601 ? 11.433 2.721 6.580 1.00 79.25 601 VAL A C 1
ATOM 4766 O O . VAL A 1 601 ? 12.192 2.599 5.620 1.00 79.25 601 VAL A O 1
ATOM 4769 N N . ASP A 1 602 ? 10.741 1.694 7.079 1.00 82.00 602 ASP A N 1
ATOM 4770 C CA . ASP A 1 602 ? 10.814 0.335 6.537 1.00 82.00 602 ASP A CA 1
ATOM 4771 C C . ASP A 1 602 ? 9.435 -0.355 6.561 1.00 82.00 602 ASP A C 1
ATOM 4773 O O . ASP A 1 602 ? 8.944 -0.843 7.583 1.00 82.00 602 ASP A O 1
ATOM 4777 N N . PHE A 1 603 ? 8.772 -0.378 5.401 1.00 87.38 603 PHE A N 1
ATOM 4778 C CA . PHE A 1 603 ? 7.498 -1.085 5.217 1.00 87.38 603 PHE A CA 1
ATOM 4779 C C . PHE A 1 603 ? 7.677 -2.606 5.110 1.00 87.38 603 PHE A C 1
ATOM 4781 O O . PHE A 1 603 ? 6.727 -3.344 5.377 1.00 87.38 603 PHE A O 1
ATOM 4788 N N . PHE A 1 604 ? 8.866 -3.085 4.725 1.00 87.00 604 PHE A N 1
ATOM 4789 C CA . PHE A 1 604 ? 9.148 -4.516 4.644 1.00 87.00 604 PHE A CA 1
ATOM 4790 C C . PHE A 1 604 ? 9.276 -5.102 6.049 1.00 87.00 604 PHE A C 1
ATOM 4792 O O . PHE A 1 604 ? 8.610 -6.088 6.347 1.00 87.00 604 PHE A O 1
ATOM 4799 N N . ALA A 1 605 ? 10.007 -4.428 6.944 1.00 85.50 605 ALA A N 1
ATOM 4800 C CA . ALA A 1 605 ? 10.094 -4.799 8.355 1.00 85.50 605 ALA A CA 1
ATOM 4801 C C . ALA A 1 605 ? 8.702 -4.908 9.006 1.00 85.50 605 ALA A C 1
ATOM 4803 O O . ALA A 1 605 ? 8.385 -5.946 9.588 1.00 85.50 605 ALA A O 1
ATOM 4804 N N . GLN A 1 606 ? 7.825 -3.906 8.815 1.00 89.50 606 GLN A N 1
ATOM 4805 C CA . GLN A 1 606 ? 6.443 -3.959 9.320 1.00 89.50 606 GLN A CA 1
ATOM 4806 C C . GLN A 1 606 ? 5.694 -5.191 8.792 1.00 89.50 606 GLN A C 1
ATOM 4808 O O . GLN A 1 606 ? 5.060 -5.912 9.561 1.00 89.50 606 GLN A O 1
ATOM 4813 N N . LYS A 1 607 ? 5.765 -5.446 7.480 1.00 91.50 607 LYS A N 1
ATOM 4814 C CA . LYS A 1 607 ? 5.096 -6.581 6.832 1.00 91.50 607 LYS A CA 1
ATOM 4815 C C . LYS A 1 607 ? 5.601 -7.922 7.375 1.00 91.50 607 LYS A C 1
ATOM 4817 O O . LYS A 1 607 ? 4.788 -8.779 7.715 1.00 91.50 607 LYS A O 1
ATOM 4822 N N . THR A 1 608 ? 6.915 -8.070 7.523 1.00 89.44 608 THR A N 1
ATOM 4823 C CA . THR A 1 608 ? 7.568 -9.259 8.085 1.00 89.44 608 THR A CA 1
ATOM 4824 C C . THR A 1 608 ? 7.214 -9.477 9.557 1.00 89.44 608 THR A C 1
ATOM 4826 O O . THR A 1 608 ? 6.984 -10.617 9.958 1.00 89.44 608 THR A O 1
ATOM 4829 N N . ALA A 1 609 ? 7.090 -8.409 10.350 1.00 89.69 609 ALA A N 1
ATOM 4830 C CA . ALA A 1 609 ? 6.635 -8.485 11.737 1.00 89.69 609 ALA A CA 1
ATOM 4831 C C . ALA A 1 609 ? 5.166 -8.943 11.848 1.00 89.69 609 ALA A C 1
ATOM 4833 O O . ALA A 1 609 ? 4.850 -9.812 12.665 1.00 89.69 609 ALA A O 1
ATOM 4834 N N . ILE A 1 610 ? 4.278 -8.431 10.982 1.00 93.88 610 ILE A N 1
ATOM 4835 C CA . ILE A 1 610 ? 2.877 -8.885 10.890 1.00 93.88 610 ILE A CA 1
ATOM 4836 C C . ILE A 1 610 ? 2.823 -10.364 10.504 1.00 93.88 610 ILE A C 1
ATOM 4838 O O . ILE A 1 610 ? 2.131 -11.140 11.161 1.00 93.88 610 ILE A O 1
ATOM 4842 N N . GLU A 1 611 ? 3.557 -10.762 9.466 1.00 93.31 611 GLU A N 1
ATOM 4843 C CA . GLU A 1 611 ? 3.515 -12.130 8.954 1.00 93.31 611 GLU A CA 1
ATOM 4844 C C . GLU A 1 611 ? 4.113 -13.148 9.932 1.00 93.31 611 GLU A C 1
ATOM 4846 O O . GLU A 1 611 ? 3.473 -14.157 10.204 1.00 93.31 611 GLU A O 1
ATOM 4851 N N . GLY A 1 612 ? 5.264 -12.862 10.549 1.00 92.38 612 GLY A N 1
ATOM 4852 C CA . GLY A 1 612 ? 5.848 -13.745 11.566 1.00 92.38 612 GLY A CA 1
ATOM 4853 C C . GLY A 1 612 ? 4.997 -13.863 12.835 1.00 92.38 612 GLY A C 1
ATOM 4854 O O . GLY A 1 612 ? 4.985 -14.910 13.476 1.00 92.38 612 GLY A O 1
ATOM 4855 N N . THR A 1 613 ? 4.234 -12.822 13.180 1.00 93.75 613 THR A N 1
ATOM 4856 C CA . THR A 1 613 ? 3.262 -12.872 14.287 1.00 93.75 613 THR A CA 1
ATOM 4857 C C . THR A 1 613 ? 2.051 -13.734 13.940 1.00 93.75 613 THR A C 1
ATOM 4859 O O . THR A 1 613 ? 1.589 -14.513 14.773 1.00 93.75 613 THR A O 1
ATOM 4862 N N . LEU A 1 614 ? 1.556 -13.643 12.703 1.00 95.25 614 LEU A N 1
ATOM 4863 C CA . LEU A 1 614 ? 0.496 -14.522 12.214 1.00 95.25 614 LEU A CA 1
ATOM 4864 C C . LEU A 1 614 ? 0.974 -15.979 12.161 1.00 95.25 614 LEU A C 1
ATOM 4866 O O . LEU A 1 614 ? 0.278 -16.850 12.670 1.00 95.25 614 LEU A O 1
ATOM 4870 N N . ASP A 1 615 ? 2.174 -16.244 11.647 1.00 93.81 615 ASP A N 1
ATOM 4871 C CA . ASP A 1 615 ? 2.738 -17.598 11.572 1.00 93.81 615 ASP A CA 1
ATOM 4872 C C . ASP A 1 615 ? 2.983 -18.223 12.965 1.00 93.81 615 ASP A C 1
ATOM 4874 O O . ASP A 1 615 ? 2.846 -19.437 13.112 1.00 93.81 615 ASP A O 1
ATOM 4878 N N . ALA A 1 616 ? 3.272 -17.421 14.001 1.00 93.00 616 ALA A N 1
ATOM 4879 C CA . ALA A 1 616 ? 3.384 -17.899 15.385 1.00 93.00 616 ALA A CA 1
ATOM 4880 C C . ALA A 1 616 ? 2.034 -18.303 16.011 1.00 93.00 616 ALA A C 1
ATOM 4882 O O . ALA A 1 616 ? 1.957 -19.288 16.746 1.00 93.00 616 ALA A O 1
ATOM 4883 N N . TRP A 1 617 ? 0.962 -17.547 15.742 1.00 95.12 617 TRP A N 1
ATOM 4884 C CA . TRP A 1 617 ? -0.273 -17.628 16.536 1.00 95.12 617 TRP A CA 1
ATOM 4885 C C . TRP A 1 617 ? -1.526 -18.090 15.784 1.00 95.12 617 TRP A C 1
ATOM 4887 O O . TRP A 1 617 ? -2.466 -18.545 16.428 1.00 95.12 617 TRP A O 1
ATOM 4897 N N . HIS A 1 618 ? -1.564 -18.038 14.449 1.00 87.94 618 HIS A N 1
ATOM 4898 C CA . HIS A 1 618 ? -2.758 -18.369 13.653 1.00 87.94 618 HIS A CA 1
ATOM 4899 C C . HIS A 1 618 ? -3.253 -19.814 13.858 1.00 87.94 618 HIS A C 1
ATOM 4901 O O . HIS A 1 618 ? -4.448 -20.081 13.766 1.00 87.94 618 HIS A O 1
ATOM 4907 N N . SER A 1 619 ? -2.345 -20.747 14.153 1.00 88.19 619 SER A N 1
ATOM 4908 C CA . SER A 1 619 ? -2.661 -22.161 14.420 1.00 88.19 619 SER A CA 1
ATOM 4909 C C . SER A 1 619 ? -2.623 -22.516 15.916 1.00 88.19 619 SER A C 1
ATOM 4911 O O . SER A 1 619 ? -2.524 -23.690 16.271 1.00 88.19 619 SER A O 1
ATOM 4913 N N . SER A 1 620 ? -2.651 -21.517 16.803 1.00 93.56 620 SER A N 1
ATOM 4914 C CA . SER A 1 620 ? -2.573 -21.713 18.252 1.00 93.56 620 SER A CA 1
ATOM 4915 C C . SER A 1 620 ? -3.863 -22.305 18.822 1.00 93.56 620 SER A C 1
ATOM 4917 O O . SER A 1 620 ? -4.960 -21.852 18.506 1.00 93.56 620 SER A O 1
ATOM 4919 N N . GLU A 1 621 ? -3.756 -23.253 19.759 1.00 95.00 621 GLU A N 1
ATOM 4920 C CA . GLU A 1 621 ? -4.920 -23.652 20.564 1.00 95.00 621 GLU A CA 1
ATOM 4921 C C . GLU A 1 621 ? -5.330 -22.587 21.598 1.00 95.00 621 GLU A C 1
ATOM 4923 O O . GLU A 1 621 ? -6.433 -22.655 22.142 1.00 95.00 621 GLU A O 1
ATOM 4928 N N . MET A 1 622 ? -4.455 -21.621 21.890 1.00 96.00 622 MET A N 1
ATOM 4929 C CA . MET A 1 622 ? -4.635 -20.607 22.931 1.00 96.00 622 MET A CA 1
ATOM 4930 C C . MET A 1 622 ? -5.187 -19.296 22.366 1.00 96.00 622 MET A C 1
ATOM 4932 O O . MET A 1 622 ? -6.179 -18.779 22.886 1.00 96.00 622 MET A O 1
ATOM 4936 N N . VAL A 1 623 ? -4.547 -18.764 21.319 1.00 97.12 623 VAL A N 1
ATOM 4937 C CA . VAL A 1 623 ? -4.934 -17.501 20.672 1.00 97.12 623 VAL A CA 1
ATOM 4938 C C . VAL A 1 623 ? -6.000 -17.787 19.618 1.00 97.12 623 VAL A C 1
ATOM 4940 O O . VAL A 1 623 ? -5.712 -18.359 18.575 1.00 97.12 623 VAL A O 1
ATOM 4943 N N . GLU A 1 624 ? -7.245 -17.400 19.893 1.00 96.62 624 GLU A N 1
ATOM 4944 C CA . GLU A 1 624 ? -8.382 -17.660 18.997 1.00 96.62 624 GLU A CA 1
ATOM 4945 C C . GLU A 1 624 ? -8.568 -16.548 17.953 1.00 96.62 624 GLU A C 1
ATOM 4947 O O . GLU A 1 624 ? -9.018 -16.809 16.837 1.00 96.62 624 GLU A O 1
ATOM 4952 N N . ARG A 1 625 ? -8.268 -15.289 18.312 1.00 96.31 625 ARG A N 1
ATOM 4953 C CA . ARG A 1 625 ? -8.443 -14.117 17.435 1.00 96.31 625 ARG A CA 1
ATOM 4954 C C . ARG A 1 625 ? -7.331 -13.098 17.620 1.00 96.31 625 ARG A C 1
ATOM 4956 O O . ARG A 1 625 ? -6.806 -12.926 18.715 1.00 96.31 625 ARG A O 1
ATOM 4963 N N . MET A 1 626 ? -7.026 -12.389 16.539 1.00 97.50 626 MET A N 1
ATOM 4964 C CA . MET A 1 626 ? -6.065 -11.291 16.508 1.00 97.50 626 MET A CA 1
ATOM 4965 C C . MET A 1 626 ? -6.623 -10.157 15.644 1.00 97.50 626 MET A C 1
ATOM 4967 O O . MET A 1 626 ? -7.155 -10.412 14.562 1.00 97.50 626 MET A O 1
ATOM 4971 N N . PHE A 1 627 ? -6.504 -8.919 16.118 1.00 97.50 627 PHE A N 1
ATOM 4972 C CA . PHE A 1 627 ? -7.010 -7.720 15.451 1.00 97.50 627 PHE A CA 1
ATOM 4973 C C . PHE A 1 627 ? -5.847 -6.781 15.104 1.00 97.50 627 PHE A C 1
ATOM 4975 O O . PHE A 1 627 ? -5.242 -6.169 15.985 1.00 97.50 627 PHE A O 1
ATOM 4982 N N . LEU A 1 628 ? -5.523 -6.675 13.813 1.00 96.56 628 LEU A N 1
ATOM 4983 C CA . LEU A 1 628 ? -4.374 -5.895 13.351 1.00 96.56 628 LEU A CA 1
ATOM 4984 C C . LEU A 1 628 ? -4.640 -4.387 13.484 1.00 96.56 628 LEU A C 1
ATOM 4986 O O . LEU A 1 628 ? -5.573 -3.856 12.882 1.00 96.56 628 LEU A O 1
ATOM 4990 N N . TYR A 1 629 ? -3.787 -3.686 14.221 1.00 91.38 629 TYR A N 1
ATOM 4991 C CA . TYR A 1 629 ? -3.792 -2.234 14.355 1.00 91.38 629 TYR A CA 1
ATOM 4992 C C . TYR A 1 629 ? -2.806 -1.616 13.335 1.00 91.38 629 TYR A C 1
ATOM 4994 O O . TYR A 1 629 ? -1.632 -1.975 13.330 1.00 91.38 629 TYR A O 1
ATOM 5002 N N . ALA A 1 630 ? -3.192 -0.692 12.445 1.00 86.94 630 ALA A N 1
ATOM 5003 C CA . ALA A 1 630 ? -4.521 -0.092 12.263 1.00 86.94 630 ALA A CA 1
ATOM 5004 C C . ALA A 1 630 ? -4.869 0.258 10.805 1.00 86.94 630 ALA A C 1
ATOM 5006 O O . ALA A 1 630 ? -4.026 0.715 10.028 1.00 86.94 630 ALA A O 1
ATOM 5007 N N . TRP A 1 631 ? -6.159 0.140 10.481 1.00 91.56 631 TRP A N 1
ATOM 5008 C CA . TRP A 1 631 ? -6.785 0.642 9.263 1.00 91.56 631 TRP A CA 1
ATOM 5009 C C . TRP A 1 631 ? -7.409 2.028 9.495 1.00 91.56 631 TRP A C 1
ATOM 5011 O O . TRP A 1 631 ? -8.443 2.179 10.147 1.00 91.56 631 TRP A O 1
ATOM 5021 N N . ASN A 1 632 ? -6.785 3.067 8.949 1.00 87.25 632 ASN A N 1
ATOM 5022 C CA . ASN A 1 632 ? -7.263 4.445 9.055 1.00 87.25 632 ASN A CA 1
ATOM 5023 C C . ASN A 1 632 ? -8.489 4.697 8.152 1.00 87.25 632 ASN A C 1
ATOM 5025 O O . ASN A 1 632 ? -8.541 4.224 7.014 1.00 87.25 632 ASN A O 1
ATOM 5029 N N . LEU A 1 633 ? -9.452 5.486 8.640 1.00 87.31 633 LEU A N 1
ATOM 5030 C CA . LEU A 1 633 ? -10.632 5.921 7.884 1.00 87.31 633 LEU A CA 1
ATOM 5031 C C . LEU A 1 633 ? -10.453 7.227 7.094 1.00 87.31 633 LEU A C 1
ATOM 5033 O O . LEU A 1 633 ? -11.392 7.668 6.437 1.00 87.31 633 LEU A O 1
ATOM 5037 N N . GLU A 1 634 ? -9.268 7.843 7.093 1.00 78.81 634 GLU A N 1
ATOM 5038 C CA . GLU A 1 634 ? -8.873 8.790 6.039 1.00 78.81 634 GLU A CA 1
ATOM 5039 C C . GLU A 1 634 ? -8.225 7.996 4.871 1.00 78.81 634 GLU A C 1
ATOM 5041 O O . GLU A 1 634 ? -7.047 7.650 4.957 1.00 78.81 634 GLU A O 1
ATOM 5046 N N . PRO A 1 635 ? -8.954 7.676 3.775 1.00 69.12 635 PRO A N 1
ATOM 5047 C CA . PRO A 1 635 ? -8.531 6.699 2.757 1.00 69.12 635 PRO A CA 1
ATOM 5048 C C . PRO A 1 635 ? -7.367 7.157 1.869 1.00 69.12 635 PRO A C 1
ATOM 5050 O O . PRO A 1 635 ? -6.774 6.340 1.168 1.00 69.12 635 PRO A O 1
ATOM 5053 N N . TYR A 1 636 ? -7.055 8.456 1.856 1.00 68.25 636 TYR A N 1
ATOM 5054 C CA . TYR A 1 636 ? -6.008 9.032 1.018 1.00 68.25 636 TYR A CA 1
ATOM 5055 C C . TYR A 1 636 ? -5.075 9.885 1.865 1.00 68.25 636 TYR A C 1
ATOM 5057 O O . TYR A 1 636 ? -5.477 10.916 2.410 1.00 68.25 636 TYR A O 1
ATOM 5065 N N . VAL A 1 637 ? -3.809 9.482 1.938 1.00 61.50 637 VAL A N 1
ATOM 5066 C CA . VAL A 1 637 ? -2.818 10.208 2.726 1.00 61.50 637 VAL A CA 1
ATOM 5067 C C . VAL A 1 637 ? -2.435 11.507 2.010 1.00 61.50 637 VAL A C 1
ATOM 5069 O O . VAL A 1 637 ? -2.048 11.521 0.837 1.00 61.50 637 VAL A O 1
ATOM 5072 N N . LYS A 1 638 ? -2.583 12.632 2.712 1.00 61.12 638 LYS A N 1
ATOM 5073 C CA . LYS A 1 638 ? -2.242 13.963 2.201 1.00 61.12 638 LYS A CA 1
ATOM 5074 C C . LYS A 1 638 ? -0.798 14.274 2.564 1.00 61.12 638 LYS A C 1
ATOM 5076 O O . LYS A 1 638 ? -0.526 14.591 3.710 1.00 61.12 638 LYS A O 1
ATOM 5081 N N . THR A 1 639 ? 0.095 14.264 1.577 1.00 52.62 639 THR A N 1
ATOM 5082 C CA . THR A 1 639 ? 1.553 14.496 1.713 1.00 52.62 639 THR A CA 1
ATOM 5083 C C . THR A 1 639 ? 1.964 15.834 2.346 1.00 52.62 639 THR A C 1
ATOM 5085 O O . THR A 1 639 ? 3.146 16.110 2.487 1.00 52.62 639 THR A O 1
ATOM 5088 N N . GLU A 1 640 ? 1.004 16.709 2.639 1.00 48.97 640 GLU A N 1
ATOM 5089 C CA . GLU A 1 640 ? 1.188 18.046 3.216 1.00 48.97 640 GLU A CA 1
ATOM 5090 C C . GLU A 1 640 ? 0.613 18.116 4.656 1.00 48.97 640 GLU A C 1
ATOM 5092 O O . GLU A 1 640 ? 0.419 19.204 5.191 1.00 48.97 640 GLU A O 1
ATOM 5097 N N . SER A 1 641 ? 0.292 16.975 5.291 1.00 56.72 641 SER A N 1
ATOM 5098 C CA . SER A 1 641 ? -0.303 16.910 6.637 1.00 56.72 641 SER A CA 1
ATOM 5099 C C . SER A 1 641 ? 0.520 16.089 7.637 1.00 56.72 641 SER A C 1
ATOM 5101 O O . SER A 1 641 ? 1.207 15.139 7.275 1.00 56.72 641 SER A O 1
ATOM 5103 N N . TYR A 1 642 ? 0.368 16.395 8.929 1.00 55.53 642 TYR A N 1
ATOM 5104 C CA . TYR A 1 642 ? 0.939 15.613 10.038 1.00 55.53 642 TYR A CA 1
ATOM 5105 C C . TYR A 1 642 ? 0.474 14.137 10.046 1.00 55.53 642 TYR A C 1
ATOM 5107 O O . TYR A 1 642 ? 1.187 13.244 10.506 1.00 55.53 642 TYR A O 1
ATOM 5115 N N . SER A 1 643 ? -0.693 13.842 9.453 1.00 64.75 643 SER A N 1
ATOM 5116 C CA . SER A 1 643 ? -1.154 12.466 9.222 1.00 64.75 643 SER A CA 1
ATOM 5117 C C . SER A 1 643 ? -0.235 11.678 8.274 1.00 64.75 643 SER A C 1
ATOM 5119 O O . SER A 1 643 ? -0.219 10.456 8.347 1.00 64.75 643 SER A O 1
ATOM 5121 N N . TYR A 1 644 ? 0.524 12.334 7.385 1.00 69.81 644 TYR A N 1
ATOM 5122 C CA . TYR A 1 644 ? 1.449 11.662 6.463 1.00 69.81 644 TYR A CA 1
ATOM 5123 C C . TYR A 1 644 ? 2.688 11.117 7.172 1.00 69.81 644 TYR A C 1
ATOM 5125 O O . TYR A 1 644 ? 3.052 9.977 6.925 1.00 69.81 644 TYR A O 1
ATOM 5133 N N . GLN A 1 645 ? 3.269 11.863 8.116 1.00 70.19 645 GLN A N 1
ATOM 5134 C CA . GLN A 1 645 ? 4.411 11.387 8.911 1.00 70.19 645 GLN A CA 1
ATOM 5135 C C . GLN A 1 645 ? 4.017 10.194 9.794 1.00 70.19 645 GLN A C 1
ATOM 5137 O O . GLN A 1 645 ? 4.709 9.180 9.819 1.00 70.19 645 GLN A O 1
ATOM 5142 N N . ASN A 1 646 ? 2.848 10.272 10.439 1.00 71.94 646 ASN A N 1
ATOM 5143 C CA . ASN A 1 646 ? 2.288 9.159 11.212 1.00 71.94 646 ASN A CA 1
ATOM 5144 C C . ASN A 1 646 ? 1.894 7.961 10.338 1.00 71.94 646 ASN A C 1
ATOM 5146 O O . ASN A 1 646 ? 1.999 6.820 10.785 1.00 71.94 646 ASN A O 1
ATOM 5150 N N . TRP A 1 647 ? 1.485 8.193 9.086 1.00 80.50 647 TRP A N 1
ATOM 5151 C CA . TRP A 1 647 ? 1.379 7.115 8.111 1.00 80.50 647 TRP A CA 1
ATOM 5152 C C . TRP A 1 647 ? 2.762 6.546 7.777 1.00 80.50 647 TRP A C 1
ATOM 5154 O O . TRP A 1 647 ? 2.891 5.337 7.813 1.00 80.50 647 TRP A O 1
ATOM 5164 N N . GLN A 1 648 ? 3.802 7.344 7.518 1.00 79.44 648 GLN A N 1
ATOM 5165 C CA . GLN A 1 648 ? 5.132 6.838 7.142 1.00 79.44 648 GLN A CA 1
ATOM 5166 C C . GLN A 1 648 ? 5.782 5.970 8.232 1.00 79.44 648 GLN A C 1
ATOM 5168 O O . GLN A 1 648 ? 6.210 4.866 7.922 1.00 79.44 648 GLN A O 1
ATOM 5173 N N . THR A 1 649 ? 5.828 6.403 9.497 1.00 78.31 649 THR A N 1
ATOM 5174 C CA . THR A 1 649 ? 6.569 5.682 10.561 1.00 78.31 649 THR A CA 1
ATOM 5175 C C . THR A 1 649 ? 5.685 4.923 11.555 1.00 78.31 649 THR A C 1
ATOM 5177 O O . THR A 1 649 ? 6.170 4.043 12.266 1.00 78.31 649 THR A O 1
ATOM 5180 N N . GLY A 1 650 ? 4.387 5.228 11.624 1.00 78.94 650 GLY A N 1
ATOM 5181 C CA . GLY A 1 650 ? 3.465 4.642 12.599 1.00 78.94 650 GLY A CA 1
ATOM 5182 C C . GLY A 1 650 ? 2.848 3.301 12.184 1.00 78.94 650 GLY A C 1
ATOM 5183 O O . GLY A 1 650 ? 3.199 2.691 11.175 1.00 78.94 650 GLY A O 1
ATOM 5184 N N . HIS A 1 651 ? 1.871 2.867 12.982 1.00 85.00 651 HIS A N 1
ATOM 5185 C CA . HIS A 1 651 ? 1.203 1.562 12.894 1.00 85.00 651 HIS A CA 1
ATOM 5186 C C . HIS A 1 651 ? 0.196 1.401 11.737 1.00 85.00 651 HIS A C 1
ATOM 5188 O O . HIS A 1 651 ? -0.385 0.333 11.565 1.00 85.00 651 HIS A O 1
ATOM 5194 N N . TRP A 1 652 ? -0.082 2.444 10.950 1.00 87.19 652 TRP A N 1
ATOM 5195 C CA . TRP A 1 652 ? -1.110 2.361 9.903 1.00 87.19 652 TRP A CA 1
ATOM 5196 C C . TRP A 1 652 ? -0.676 1.441 8.758 1.00 87.19 652 TRP A C 1
ATOM 5198 O O . TRP A 1 652 ? 0.454 1.554 8.285 1.00 87.19 652 TRP A O 1
ATOM 5208 N N . VAL A 1 653 ? -1.575 0.571 8.286 1.00 90.50 653 VAL A N 1
ATOM 5209 C CA . VAL A 1 653 ? -1.259 -0.460 7.271 1.00 90.50 653 VAL A CA 1
ATOM 5210 C C . VAL A 1 653 ? -1.831 -0.167 5.874 1.00 90.50 653 VAL A C 1
ATOM 5212 O O . VAL A 1 653 ? -1.410 -0.785 4.893 1.00 90.50 653 VAL A O 1
ATOM 5215 N N . ASN A 1 654 ? -2.768 0.786 5.758 1.00 86.38 654 ASN A N 1
ATOM 5216 C CA . ASN A 1 654 ? -3.432 1.154 4.500 1.00 86.38 654 ASN A CA 1
ATOM 5217 C C . ASN A 1 654 ? -2.408 1.514 3.410 1.00 86.38 654 ASN A C 1
ATOM 5219 O O . ASN A 1 654 ? -1.596 2.420 3.608 1.00 86.38 654 ASN A O 1
ATOM 5223 N N . GLY A 1 655 ? -2.482 0.858 2.249 1.00 82.94 655 GLY A N 1
ATOM 5224 C CA . GLY A 1 655 ? -1.608 1.142 1.104 1.00 82.94 655 GLY A CA 1
ATOM 5225 C C . GLY A 1 655 ? -0.131 0.784 1.311 1.00 82.94 655 GLY A C 1
ATOM 5226 O O . GLY A 1 655 ? 0.702 1.221 0.522 1.00 82.94 655 GLY A O 1
ATOM 5227 N N . LYS A 1 656 ? 0.192 0.030 2.372 1.00 87.75 656 LYS A N 1
ATOM 5228 C CA . LYS A 1 656 ? 1.521 -0.548 2.622 1.00 87.75 656 LYS A CA 1
ATOM 5229 C C . LYS A 1 656 ? 1.483 -2.068 2.615 1.00 87.75 656 LYS A C 1
ATOM 5231 O O . LYS A 1 656 ? 2.323 -2.694 1.973 1.00 87.75 656 LYS A O 1
ATOM 5236 N N . ILE A 1 657 ? 0.523 -2.658 3.334 1.00 90.38 657 ILE A N 1
ATOM 5237 C CA . ILE A 1 657 ? 0.460 -4.109 3.571 1.00 90.38 657 ILE A CA 1
ATOM 5238 C C . ILE A 1 657 ? 0.309 -4.906 2.272 1.00 90.38 657 ILE A C 1
ATOM 5240 O O . ILE A 1 657 ? 0.775 -6.039 2.179 1.00 90.38 657 ILE A O 1
ATOM 5244 N N . ASP A 1 658 ? -0.292 -4.284 1.259 1.00 88.25 658 ASP A N 1
ATOM 5245 C CA . ASP A 1 658 ? -0.534 -4.804 -0.081 1.00 88.25 658 ASP A CA 1
ATOM 5246 C C . ASP A 1 658 ? 0.520 -4.374 -1.122 1.00 88.25 658 ASP A C 1
ATOM 5248 O O . ASP A 1 658 ? 0.341 -4.596 -2.318 1.00 88.25 658 ASP A O 1
ATOM 5252 N N . SER A 1 659 ? 1.655 -3.816 -0.682 1.00 89.56 659 SER A N 1
ATOM 5253 C CA . SER A 1 659 ? 2.788 -3.489 -1.561 1.00 89.56 659 SER A CA 1
ATOM 5254 C C . SER A 1 659 ? 3.452 -4.740 -2.133 1.00 89.56 659 SER A C 1
ATOM 5256 O O . SER A 1 659 ? 3.623 -5.758 -1.446 1.00 89.56 659 SER A O 1
ATOM 5258 N N . VAL A 1 660 ? 3.893 -4.632 -3.387 1.00 90.31 660 VAL A N 1
ATOM 5259 C CA . VAL A 1 660 ? 4.493 -5.739 -4.137 1.00 90.31 660 VAL A CA 1
ATOM 5260 C C . VAL A 1 660 ? 5.950 -5.904 -3.738 1.00 90.31 660 VAL A C 1
ATOM 5262 O O . VAL A 1 660 ? 6.672 -4.920 -3.600 1.00 90.31 660 VAL A O 1
ATOM 5265 N N . ALA A 1 661 ? 6.402 -7.143 -3.564 1.00 89.12 661 ALA A N 1
ATOM 5266 C CA . ALA A 1 661 ? 7.825 -7.405 -3.385 1.00 89.12 661 ALA A CA 1
ATOM 5267 C C . ALA A 1 661 ? 8.584 -7.086 -4.684 1.00 89.12 661 ALA A C 1
ATOM 5269 O O . ALA A 1 661 ? 8.138 -7.433 -5.785 1.00 89.12 661 ALA A O 1
ATOM 5270 N N . LEU A 1 662 ? 9.743 -6.440 -4.572 1.00 90.50 662 LEU A N 1
ATOM 5271 C CA . LEU A 1 662 ? 10.587 -6.147 -5.727 1.00 90.50 662 LEU A CA 1
ATOM 5272 C C . LEU A 1 662 ? 11.036 -7.444 -6.421 1.00 90.50 662 LEU A C 1
ATOM 5274 O O . LEU A 1 662 ? 11.000 -7.519 -7.648 1.00 90.50 662 LEU A O 1
ATOM 5278 N N . SER A 1 663 ? 11.317 -8.497 -5.648 1.00 87.94 663 SER A N 1
ATOM 5279 C CA . SER A 1 663 ? 11.534 -9.865 -6.136 1.00 87.94 663 SER A CA 1
ATOM 5280 C C . SER A 1 663 ? 10.391 -10.373 -7.026 1.00 87.94 663 SER A C 1
ATOM 5282 O O . SER A 1 663 ? 10.638 -10.795 -8.152 1.00 87.94 663 SER A O 1
ATOM 5284 N N . ALA A 1 664 ? 9.131 -10.259 -6.595 1.00 89.50 664 ALA A N 1
ATOM 5285 C CA . ALA A 1 664 ? 7.967 -10.670 -7.391 1.00 89.50 664 ALA A CA 1
ATOM 5286 C C . ALA A 1 664 ? 7.783 -9.826 -8.671 1.00 89.50 664 ALA A C 1
ATOM 5288 O O . ALA A 1 664 ? 7.340 -10.335 -9.703 1.00 89.50 664 ALA A O 1
ATOM 5289 N N . THR A 1 665 ? 8.157 -8.543 -8.626 1.00 91.81 665 THR A N 1
ATOM 5290 C CA . THR A 1 665 ? 8.122 -7.642 -9.792 1.00 91.81 665 THR A CA 1
ATOM 5291 C C . THR A 1 665 ? 9.184 -8.036 -10.823 1.00 91.81 665 THR A C 1
ATOM 5293 O O . THR A 1 665 ? 8.872 -8.185 -12.005 1.00 91.81 665 THR A O 1
ATOM 5296 N N . LEU A 1 666 ? 10.421 -8.281 -10.374 1.00 90.94 666 LEU A N 1
ATOM 5297 C CA . LEU A 1 666 ? 11.509 -8.799 -11.206 1.00 90.94 666 LEU A CA 1
ATOM 5298 C C . LEU A 1 666 ? 11.140 -10.164 -11.805 1.00 90.94 666 LEU A C 1
ATOM 5300 O O . LEU A 1 666 ? 11.261 -10.339 -13.017 1.00 90.94 666 LEU A O 1
ATOM 5304 N N . GLN A 1 667 ? 10.608 -11.089 -10.996 1.00 89.06 667 GLN A N 1
ATOM 5305 C CA . GLN A 1 667 ? 10.171 -12.417 -11.442 1.00 89.06 667 GLN A CA 1
ATOM 5306 C C . GLN A 1 667 ? 9.158 -12.340 -12.589 1.00 89.06 667 GLN A C 1
ATOM 5308 O O . GLN A 1 667 ? 9.281 -13.079 -13.564 1.00 89.06 667 GLN A O 1
ATOM 5313 N N . SER A 1 668 ? 8.178 -11.434 -12.501 1.00 90.50 668 SER A N 1
ATOM 5314 C CA . SER A 1 668 ? 7.184 -11.235 -13.562 1.00 90.50 668 SER A CA 1
ATOM 5315 C C . SER A 1 668 ? 7.837 -10.787 -14.871 1.00 90.50 668 SER A C 1
ATOM 5317 O O . SER A 1 668 ? 7.611 -11.397 -15.915 1.00 90.50 668 SER A O 1
ATOM 5319 N N . ILE A 1 669 ? 8.696 -9.762 -14.810 1.00 90.38 669 ILE A N 1
ATOM 5320 C CA . ILE A 1 669 ? 9.376 -9.202 -15.989 1.00 90.38 669 ILE A CA 1
ATOM 5321 C C . ILE A 1 669 ? 10.302 -10.247 -16.642 1.00 90.38 669 ILE A C 1
ATOM 5323 O O . ILE A 1 669 ? 10.364 -10.349 -17.866 1.00 90.38 669 ILE A O 1
ATOM 5327 N N . LEU A 1 670 ? 10.990 -11.061 -15.839 1.00 87.25 670 LEU A N 1
ATOM 5328 C CA . LEU A 1 670 ? 11.880 -12.130 -16.311 1.00 87.25 670 LEU A CA 1
ATOM 5329 C C . LEU A 1 670 ? 11.091 -13.327 -16.866 1.00 87.25 670 LEU A C 1
ATOM 5331 O O . LEU A 1 670 ? 11.473 -13.909 -17.882 1.00 87.25 670 LEU A O 1
ATOM 5335 N N . GLY A 1 671 ? 9.937 -13.645 -16.275 1.00 85.75 671 GLY A N 1
ATOM 5336 C CA . GLY A 1 671 ? 9.016 -14.667 -16.771 1.00 85.75 671 GLY A CA 1
ATOM 5337 C C . GLY A 1 671 ? 8.451 -14.360 -18.163 1.00 85.75 671 GLY A C 1
ATOM 5338 O O . GLY A 1 671 ? 8.237 -15.289 -18.946 1.00 85.75 671 GLY A O 1
ATOM 5339 N N . GLU A 1 672 ? 8.282 -13.076 -18.503 1.00 83.19 672 GLU A N 1
ATOM 5340 C CA . GLU A 1 672 ? 7.927 -12.603 -19.854 1.00 83.19 672 GLU A CA 1
ATOM 5341 C C . GLU A 1 672 ? 9.065 -12.777 -20.872 1.00 83.19 672 GLU A C 1
ATOM 5343 O O . GLU A 1 672 ? 8.799 -12.968 -22.056 1.00 83.19 672 GLU A O 1
ATOM 5348 N N . MET A 1 673 ? 10.325 -12.789 -20.424 1.00 80.94 673 MET A N 1
ATOM 5349 C CA . MET A 1 673 ? 11.487 -13.142 -21.256 1.00 80.94 673 MET A CA 1
ATOM 5350 C C . MET A 1 673 ? 11.654 -14.662 -21.442 1.00 80.94 673 MET A C 1
ATOM 5352 O O . MET A 1 673 ? 12.590 -15.098 -22.106 1.00 80.94 673 MET A O 1
ATOM 5356 N N . GLY A 1 674 ? 10.792 -15.479 -20.825 1.00 82.00 674 GLY A N 1
ATOM 5357 C CA . GLY A 1 674 ? 10.947 -16.935 -20.752 1.00 82.00 674 GLY A CA 1
ATOM 5358 C C . GLY A 1 674 ? 11.898 -17.416 -19.647 1.00 82.00 674 GLY A C 1
ATOM 5359 O O . GLY A 1 674 ? 12.004 -18.621 -19.427 1.00 82.00 674 GLY A O 1
ATOM 5360 N N . LEU A 1 675 ? 12.527 -16.509 -18.890 1.00 81.44 675 LEU A N 1
ATOM 5361 C CA . LEU A 1 675 ? 13.475 -16.813 -17.809 1.00 81.44 675 LEU A CA 1
ATOM 5362 C C . LEU A 1 675 ? 12.750 -17.183 -16.502 1.00 81.44 675 LEU A C 1
ATOM 5364 O O . LEU A 1 675 ? 13.007 -16.620 -15.444 1.00 81.44 675 LEU A O 1
ATOM 5368 N N . ARG A 1 676 ? 11.815 -18.137 -16.562 1.00 74.81 676 ARG A N 1
ATOM 5369 C CA . ARG A 1 676 ? 10.963 -18.516 -15.417 1.00 74.81 676 ARG A CA 1
ATOM 5370 C C . ARG A 1 676 ? 11.703 -19.261 -14.295 1.00 74.81 676 ARG A C 1
ATOM 5372 O O . ARG A 1 676 ? 11.179 -19.304 -13.189 1.00 74.81 676 ARG A O 1
ATOM 5379 N N . SER A 1 677 ? 12.877 -19.838 -14.572 1.00 69.81 677 SER A N 1
ATOM 5380 C CA . SER A 1 677 ? 13.742 -20.518 -13.587 1.00 69.81 677 SER A CA 1
ATOM 5381 C C . SER A 1 677 ? 14.617 -19.563 -12.770 1.00 69.81 677 SER A C 1
ATOM 5383 O O . SER A 1 677 ? 15.044 -19.903 -11.669 1.00 69.81 677 SER A O 1
ATOM 5385 N N . THR A 1 678 ? 14.882 -18.364 -13.299 1.00 71.12 678 THR A N 1
ATOM 5386 C CA . THR A 1 678 ? 15.580 -17.294 -12.576 1.00 71.12 678 THR A CA 1
ATOM 5387 C C . THR A 1 678 ? 14.809 -16.962 -11.305 1.00 71.12 678 THR A C 1
ATOM 5389 O O . THR A 1 678 ? 13.582 -16.938 -11.332 1.00 71.12 678 THR A O 1
ATOM 5392 N N . THR A 1 679 ? 15.518 -16.723 -10.201 1.00 68.44 679 THR A N 1
ATOM 5393 C CA . THR A 1 679 ? 14.913 -16.408 -8.899 1.00 68.44 679 THR A CA 1
ATOM 5394 C C . THR A 1 679 ? 15.678 -15.250 -8.252 1.00 68.44 679 THR A C 1
ATOM 5396 O O . THR A 1 679 ? 16.841 -15.427 -7.887 1.00 68.44 679 THR A O 1
ATOM 5399 N N . PRO A 1 680 ? 15.063 -14.068 -8.071 1.00 73.25 680 PRO A N 1
ATOM 5400 C CA . PRO A 1 680 ? 15.596 -13.019 -7.211 1.00 73.25 680 PRO A CA 1
ATOM 5401 C C . PRO A 1 680 ? 15.696 -13.530 -5.768 1.00 73.25 680 PRO A C 1
ATOM 5403 O O . PRO A 1 680 ? 14.681 -13.824 -5.136 1.00 73.25 680 PRO A O 1
ATOM 5406 N N . LYS A 1 681 ? 16.923 -13.652 -5.256 1.00 67.00 681 LYS A N 1
ATOM 5407 C CA . LYS A 1 681 ? 17.220 -14.029 -3.869 1.00 67.00 681 LYS A CA 1
ATOM 5408 C C . LYS A 1 681 ? 17.564 -12.748 -3.104 1.00 67.00 681 LYS A C 1
ATOM 5410 O O . LYS A 1 681 ? 18.098 -11.823 -3.689 1.00 67.00 681 LYS A O 1
ATOM 5415 N N . GLU A 1 682 ? 17.276 -12.667 -1.807 1.00 67.62 682 GLU A N 1
ATOM 5416 C CA . GLU A 1 682 ? 17.778 -11.554 -0.965 1.00 67.62 682 GLU A CA 1
ATOM 5417 C C . GLU A 1 682 ? 17.434 -10.137 -1.483 1.00 67.62 682 GLU A C 1
ATOM 5419 O O . GLU A 1 682 ? 18.218 -9.199 -1.335 1.00 67.62 682 GLU A O 1
ATOM 5424 N N . VAL A 1 683 ? 16.261 -10.004 -2.112 1.00 79.25 683 VAL A N 1
ATOM 5425 C CA . VAL A 1 683 ? 15.669 -8.736 -2.557 1.00 79.25 683 VAL A CA 1
ATOM 5426 C C . VAL A 1 683 ? 14.466 -8.463 -1.654 1.00 79.25 683 VAL A C 1
ATOM 5428 O O . VAL A 1 683 ? 13.338 -8.875 -1.947 1.00 79.25 683 VAL A O 1
ATOM 5431 N N . ASP A 1 684 ? 14.748 -7.813 -0.527 1.00 77.12 684 ASP A N 1
ATOM 5432 C CA . ASP A 1 684 ? 13.849 -7.598 0.615 1.00 77.12 684 ASP A CA 1
ATOM 5433 C C . ASP A 1 684 ? 13.208 -6.188 0.566 1.00 77.12 684 ASP A C 1
ATOM 5435 O O . ASP A 1 684 ? 12.912 -5.555 1.579 1.00 77.12 684 ASP A O 1
ATOM 5439 N N . GLU A 1 685 ? 13.010 -5.667 -0.647 1.00 84.44 685 GLU A N 1
ATOM 5440 C CA . GLU A 1 685 ? 12.469 -4.337 -0.929 1.00 84.44 685 GLU A CA 1
ATOM 5441 C C . GLU A 1 685 ? 11.008 -4.400 -1.401 1.00 84.44 685 GLU A C 1
ATOM 5443 O O . GLU A 1 685 ? 10.569 -5.352 -2.057 1.00 84.44 685 GLU A O 1
ATOM 5448 N N . LEU A 1 686 ? 10.248 -3.338 -1.117 1.00 87.38 686 LEU A N 1
ATOM 5449 C CA . LEU A 1 686 ? 8.866 -3.181 -1.571 1.00 87.38 686 LEU A CA 1
ATOM 5450 C C . LEU A 1 686 ? 8.737 -2.103 -2.654 1.00 87.38 686 LEU A C 1
ATOM 5452 O O . LEU A 1 686 ? 9.372 -1.048 -2.612 1.00 87.38 686 LEU A O 1
ATOM 5456 N N . VAL A 1 687 ? 7.842 -2.374 -3.599 1.00 87.31 687 VAL A N 1
ATOM 5457 C CA . VAL A 1 687 ? 7.398 -1.483 -4.668 1.00 87.31 687 VAL A CA 1
ATOM 5458 C C . VAL A 1 687 ? 5.963 -1.065 -4.349 1.00 87.31 687 VAL A C 1
ATOM 5460 O O . VAL A 1 687 ? 5.040 -1.882 -4.420 1.00 87.31 687 VAL A O 1
ATOM 5463 N N . LEU A 1 688 ? 5.761 0.212 -4.002 1.00 88.31 688 LEU A N 1
ATOM 5464 C CA . LEU A 1 688 ? 4.414 0.771 -3.811 1.00 88.31 688 LEU A CA 1
ATOM 5465 C C . LEU A 1 688 ? 3.661 0.825 -5.147 1.00 88.31 688 LEU A C 1
ATOM 5467 O O . LEU A 1 688 ? 2.470 0.523 -5.211 1.00 88.31 688 LEU A O 1
ATOM 5471 N N . GLY A 1 689 ? 4.379 1.170 -6.218 1.00 90.94 689 GLY A N 1
ATOM 5472 C CA . GLY A 1 689 ? 3.903 1.128 -7.594 1.00 90.94 689 GLY A CA 1
ATOM 5473 C C . GLY A 1 689 ? 5.050 1.224 -8.601 1.00 90.94 689 GLY A C 1
ATOM 5474 O O . GLY A 1 689 ? 6.032 1.916 -8.361 1.00 90.94 689 GLY A O 1
ATOM 5475 N N . TYR A 1 690 ? 4.923 0.562 -9.746 1.00 92.38 690 TYR A N 1
ATOM 5476 C CA . TYR A 1 690 ? 5.801 0.685 -10.911 1.00 92.38 690 TYR A CA 1
ATOM 5477 C C . TYR A 1 690 ? 4.950 0.590 -12.180 1.00 92.38 690 TYR A C 1
ATOM 5479 O O . TYR A 1 690 ? 3.970 -0.160 -12.220 1.00 92.38 690 TYR A O 1
ATOM 5487 N N . SER A 1 691 ? 5.293 1.354 -13.219 1.00 91.00 691 SER A N 1
ATOM 5488 C CA . SER A 1 691 ? 4.529 1.356 -14.472 1.00 91.00 691 SER A CA 1
ATOM 5489 C C . SER A 1 691 ? 5.417 1.402 -15.714 1.00 91.00 691 SER A C 1
ATOM 5491 O O . SER A 1 691 ? 6.266 2.280 -15.868 1.00 91.00 691 SER A O 1
ATOM 5493 N N . ILE A 1 692 ? 5.197 0.466 -16.636 1.00 89.75 692 ILE A N 1
ATOM 5494 C CA . ILE A 1 692 ? 5.882 0.394 -17.930 1.00 89.75 692 ILE A CA 1
ATOM 5495 C C . ILE A 1 692 ? 4.881 0.819 -19.006 1.00 89.75 692 ILE A C 1
ATOM 5497 O O . ILE A 1 692 ? 4.079 0.011 -19.467 1.00 89.75 692 ILE A O 1
ATOM 5501 N N . CYS A 1 693 ? 4.897 2.100 -19.377 1.00 83.81 693 CYS A N 1
ATOM 5502 C CA . CYS A 1 693 ? 3.982 2.691 -20.369 1.00 83.81 693 CYS A CA 1
ATOM 5503 C C . CYS A 1 693 ? 4.583 2.845 -21.777 1.00 83.81 693 CYS A C 1
ATOM 5505 O O . CYS A 1 693 ? 3.880 3.249 -22.701 1.00 83.81 693 CYS A O 1
ATOM 5507 N N . ASN A 1 694 ? 5.869 2.526 -21.939 1.00 79.88 694 ASN A N 1
ATOM 5508 C CA . ASN A 1 694 ? 6.646 2.777 -23.150 1.00 79.88 694 ASN A CA 1
ATOM 5509 C C . ASN A 1 694 ? 7.334 1.493 -23.617 1.00 79.88 694 ASN A C 1
ATOM 5511 O O . ASN A 1 694 ? 7.697 0.653 -22.794 1.00 79.88 694 ASN A O 1
ATOM 5515 N N . TYR A 1 695 ? 7.605 1.393 -24.922 1.00 80.75 695 TYR A N 1
ATOM 5516 C CA . TYR A 1 695 ? 8.400 0.309 -25.497 1.00 80.75 695 TYR A CA 1
ATOM 5517 C C . TYR A 1 695 ? 9.847 0.354 -24.980 1.00 80.75 695 TYR A C 1
ATOM 5519 O O . TYR A 1 695 ? 10.690 1.088 -25.496 1.00 80.75 695 TYR A O 1
ATOM 5527 N N . ILE A 1 696 ? 10.123 -0.446 -23.952 1.00 80.00 696 ILE A N 1
ATOM 5528 C CA . ILE A 1 696 ? 11.453 -0.703 -23.391 1.00 80.00 696 ILE A CA 1
ATOM 5529 C C . ILE A 1 696 ? 11.711 -2.212 -23.412 1.00 80.00 696 ILE A C 1
ATOM 5531 O O . ILE A 1 696 ? 10.768 -3.002 -23.371 1.00 80.00 696 ILE A O 1
ATOM 5535 N N . SER A 1 697 ? 12.976 -2.635 -23.477 1.00 82.62 697 SER A N 1
ATOM 5536 C CA . SER A 1 697 ? 13.296 -4.049 -23.261 1.00 82.62 697 SER A CA 1
ATOM 5537 C C . SER A 1 697 ? 13.053 -4.421 -21.796 1.00 82.62 697 SER A C 1
ATOM 5539 O O . SER A 1 697 ? 13.241 -3.600 -20.896 1.00 82.62 697 SER A O 1
ATOM 5541 N N . ALA A 1 698 ? 12.687 -5.678 -21.542 1.00 81.94 698 ALA A N 1
ATOM 5542 C CA . ALA A 1 698 ? 12.598 -6.210 -20.183 1.00 81.94 698 ALA A CA 1
ATOM 5543 C C . ALA A 1 698 ? 13.943 -6.075 -19.435 1.00 81.94 698 ALA A C 1
ATOM 5545 O O . ALA A 1 698 ? 13.960 -5.693 -18.270 1.00 81.94 698 ALA A O 1
ATOM 5546 N N . GLU A 1 699 ? 15.072 -6.239 -20.138 1.00 82.06 699 GLU A N 1
ATOM 5547 C CA . GLU A 1 699 ? 16.413 -5.920 -19.627 1.00 82.06 699 GLU A CA 1
ATOM 5548 C C . GLU A 1 699 ? 16.525 -4.464 -19.134 1.00 82.06 699 GLU A C 1
ATOM 5550 O O . GLU A 1 699 ? 17.065 -4.224 -18.059 1.00 82.06 699 GLU A O 1
ATOM 5555 N N . ALA A 1 700 ? 16.001 -3.480 -19.875 1.00 80.75 700 ALA A N 1
ATOM 5556 C CA . ALA A 1 700 ? 16.046 -2.078 -19.459 1.00 80.75 700 ALA A CA 1
ATOM 5557 C C . ALA A 1 700 ? 15.194 -1.817 -18.205 1.00 80.75 700 ALA A C 1
ATOM 5559 O O . ALA A 1 700 ? 15.638 -1.077 -17.330 1.00 80.75 700 ALA A O 1
ATOM 5560 N N . ALA A 1 701 ? 14.025 -2.457 -18.082 1.00 84.69 701 ALA A N 1
ATOM 5561 C CA . ALA A 1 701 ? 13.191 -2.382 -16.878 1.00 84.69 701 ALA A CA 1
ATOM 5562 C C . ALA A 1 701 ? 13.890 -3.016 -15.659 1.00 84.69 701 ALA A C 1
ATOM 5564 O O . ALA A 1 701 ? 13.977 -2.407 -14.594 1.00 84.69 701 ALA A O 1
ATOM 5565 N N . VAL A 1 702 ? 14.470 -4.208 -15.833 1.00 86.38 702 VAL A N 1
ATOM 5566 C CA . VAL A 1 702 ? 15.262 -4.897 -14.801 1.00 86.38 702 VAL A CA 1
ATOM 5567 C C . VAL A 1 702 ? 16.473 -4.055 -14.384 1.00 86.38 702 VAL A C 1
ATOM 5569 O O . VAL A 1 702 ? 16.711 -3.877 -13.191 1.00 86.38 702 VAL A O 1
ATOM 5572 N N . ARG A 1 703 ? 17.202 -3.462 -15.341 1.00 82.88 703 ARG A N 1
ATOM 5573 C CA . ARG A 1 703 ? 18.330 -2.559 -15.060 1.00 82.88 703 ARG A CA 1
ATOM 5574 C C . ARG A 1 703 ? 17.901 -1.255 -14.389 1.00 82.88 703 ARG A C 1
ATOM 5576 O O . ARG A 1 703 ? 18.686 -0.739 -13.600 1.00 82.88 703 ARG A O 1
ATOM 5583 N N . GLU A 1 704 ? 16.714 -0.713 -14.674 1.00 84.62 704 GLU A N 1
ATOM 5584 C CA . GLU A 1 704 ? 16.155 0.448 -13.960 1.00 84.62 704 GLU A CA 1
ATOM 5585 C C . GLU A 1 704 ? 15.939 0.097 -12.480 1.00 84.62 704 GLU A C 1
ATOM 5587 O O . GLU A 1 704 ? 16.465 0.779 -11.600 1.00 84.62 704 GLU A O 1
ATOM 5592 N N . LEU A 1 705 ? 15.255 -1.015 -12.205 1.00 88.06 705 LEU A N 1
ATOM 5593 C CA . LEU A 1 705 ? 14.964 -1.472 -10.845 1.00 88.06 705 LEU A CA 1
ATOM 5594 C C . LEU A 1 705 ? 16.240 -1.826 -10.062 1.00 88.06 705 LEU A C 1
ATOM 5596 O O . LEU A 1 705 ? 16.461 -1.280 -8.981 1.00 88.06 705 LEU A O 1
ATOM 5600 N N . ALA A 1 706 ? 17.125 -2.648 -10.634 1.00 83.75 706 ALA A N 1
ATOM 5601 C CA . ALA A 1 706 ? 18.419 -2.976 -10.032 1.00 83.75 706 ALA A CA 1
ATOM 5602 C C . ALA A 1 706 ? 19.306 -1.732 -9.845 1.00 83.75 706 ALA A C 1
ATOM 5604 O O . ALA A 1 706 ? 20.078 -1.642 -8.895 1.00 83.75 706 ALA A O 1
ATOM 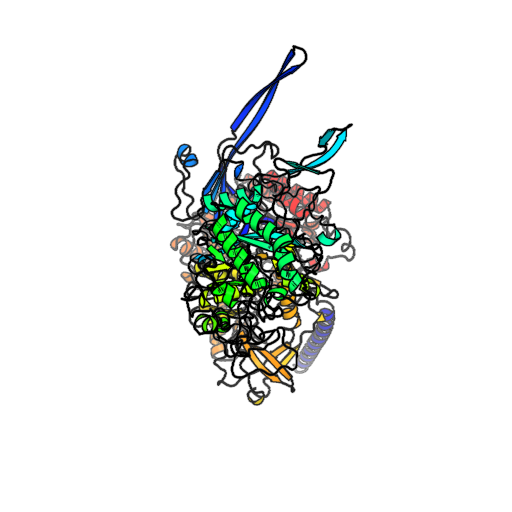5605 N N . THR A 1 707 ? 19.165 -0.718 -10.709 1.00 80.56 707 THR A N 1
ATOM 5606 C CA . THR A 1 707 ? 19.863 0.559 -10.531 1.00 80.56 707 THR A CA 1
ATOM 5607 C C . THR A 1 707 ? 19.412 1.302 -9.286 1.00 80.56 707 THR A C 1
ATOM 5609 O O . THR A 1 707 ? 20.263 1.841 -8.584 1.00 80.56 707 THR A O 1
ATOM 5612 N N . ILE A 1 708 ? 18.101 1.383 -9.068 1.00 83.62 708 ILE A N 1
ATOM 5613 C CA . ILE A 1 708 ? 17.474 2.236 -8.052 1.00 83.62 708 ILE A CA 1
ATOM 5614 C C . ILE A 1 708 ? 17.615 1.623 -6.666 1.00 83.62 708 ILE A C 1
ATOM 5616 O O . ILE A 1 708 ? 18.029 2.301 -5.734 1.00 83.62 708 ILE A O 1
ATOM 5620 N N . TYR A 1 709 ? 17.332 0.328 -6.558 1.00 82.94 709 TYR A N 1
ATOM 5621 C CA . TYR A 1 709 ? 17.465 -0.427 -5.316 1.00 82.94 709 TYR A CA 1
ATOM 5622 C C . TYR A 1 709 ? 18.888 -0.968 -5.099 1.00 82.94 709 TYR A C 1
ATOM 5624 O O . TYR A 1 709 ? 19.122 -1.751 -4.186 1.00 82.94 709 TYR A O 1
ATOM 5632 N N . CYS A 1 710 ? 19.846 -0.532 -5.927 1.00 77.56 710 CYS A N 1
ATOM 5633 C CA . CYS A 1 710 ? 21.264 -0.884 -5.847 1.00 77.56 710 CYS A CA 1
ATOM 5634 C C . CYS A 1 710 ? 21.551 -2.398 -5.862 1.00 77.56 710 CYS A C 1
ATOM 5636 O O . CYS A 1 710 ? 22.579 -2.828 -5.342 1.00 77.56 710 CYS A O 1
ATOM 5638 N N . LEU A 1 711 ? 20.661 -3.184 -6.473 1.00 78.81 711 LEU A N 1
ATOM 5639 C CA . LEU A 1 711 ? 20.794 -4.632 -6.565 1.00 78.81 711 LEU A CA 1
ATOM 5640 C C . LEU A 1 711 ? 21.937 -5.016 -7.496 1.00 78.81 711 LEU A C 1
ATOM 5642 O O . LEU A 1 711 ? 22.131 -4.420 -8.561 1.00 78.81 711 LEU A O 1
ATOM 5646 N N . ASP A 1 712 ? 22.613 -6.089 -7.123 1.00 73.62 712 ASP A N 1
ATOM 5647 C CA . ASP A 1 712 ? 23.507 -6.811 -8.005 1.00 73.62 712 ASP A CA 1
ATOM 5648 C C . ASP A 1 712 ? 22.748 -7.793 -8.886 1.00 73.62 712 ASP A C 1
ATOM 5650 O O . ASP A 1 712 ? 21.627 -8.206 -8.585 1.00 73.62 712 ASP A O 1
ATOM 5654 N N . MET A 1 713 ? 23.384 -8.154 -9.995 1.00 75.81 713 MET A N 1
ATOM 5655 C CA . MET A 1 713 ? 22.919 -9.162 -10.936 1.00 75.81 713 MET A CA 1
ATOM 5656 C C . MET A 1 713 ? 24.107 -10.042 -11.305 1.00 75.81 713 MET A C 1
ATOM 5658 O O . MET A 1 713 ? 25.105 -9.524 -11.809 1.00 75.81 713 MET A O 1
ATOM 5662 N N . ARG A 1 714 ? 23.993 -11.350 -11.081 1.00 72.38 714 ARG A N 1
ATOM 5663 C CA . ARG A 1 714 ? 25.000 -12.345 -11.468 1.00 72.38 714 ARG A CA 1
ATOM 5664 C C . ARG A 1 714 ? 24.358 -13.553 -12.136 1.00 72.38 714 ARG A C 1
ATOM 5666 O O . ARG A 1 714 ? 23.160 -13.782 -11.985 1.00 72.38 714 ARG A O 1
ATOM 5673 N N . GLU A 1 715 ? 25.156 -14.303 -12.878 1.00 71.69 715 GLU A N 1
ATOM 5674 C CA . GLU A 1 715 ? 24.773 -15.595 -13.445 1.00 71.69 715 GLU A CA 1
ATOM 5675 C C . GLU A 1 715 ? 25.262 -16.712 -12.508 1.00 71.69 715 GLU A C 1
ATOM 5677 O O . GLU A 1 715 ? 26.400 -16.678 -12.043 1.00 71.69 715 GLU A O 1
ATOM 5682 N N . GLU A 1 716 ? 24.396 -17.677 -12.203 1.00 69.12 716 GLU A N 1
ATOM 5683 C CA . GLU A 1 716 ? 24.738 -18.947 -11.543 1.00 69.12 716 GLU A CA 1
ATOM 5684 C C . GLU A 1 716 ? 24.112 -20.095 -12.357 1.00 69.12 716 GLU A C 1
ATOM 5686 O O . GLU A 1 716 ? 23.279 -19.866 -13.239 1.00 69.12 716 GLU A O 1
ATOM 5691 N N . GLU A 1 717 ? 24.490 -21.345 -12.075 1.00 61.81 717 GLU A N 1
ATOM 5692 C CA . GLU A 1 717 ? 23.992 -22.516 -12.810 1.00 61.81 717 GLU A CA 1
ATOM 5693 C C . GLU A 1 717 ? 22.448 -22.561 -12.872 1.00 61.81 717 GLU A C 1
ATOM 5695 O O . GLU A 1 717 ? 21.762 -22.850 -11.891 1.00 61.81 717 GLU A O 1
ATOM 5700 N N . GLY A 1 718 ? 21.890 -22.288 -14.059 1.00 63.75 718 GLY A N 1
ATOM 5701 C CA . GLY A 1 718 ? 20.450 -22.360 -14.340 1.00 63.75 718 GLY A CA 1
ATOM 5702 C C . GLY A 1 718 ? 19.677 -21.030 -14.351 1.00 63.75 718 GLY A C 1
ATOM 5703 O O . GLY A 1 718 ? 18.469 -21.051 -14.630 1.00 63.75 718 GLY A O 1
ATOM 5704 N N . GLY A 1 719 ? 20.318 -19.879 -14.109 1.00 68.31 719 GLY A N 1
ATOM 5705 C CA . GLY A 1 719 ? 19.660 -18.578 -14.280 1.00 68.31 719 GLY A CA 1
ATOM 5706 C C . GLY A 1 719 ? 20.411 -17.363 -13.733 1.00 68.31 719 GLY A C 1
ATOM 5707 O O . GLY A 1 719 ? 21.550 -17.440 -13.283 1.00 68.31 719 GLY A O 1
ATOM 5708 N N . LEU A 1 720 ? 19.731 -16.215 -13.754 1.00 74.62 720 LEU A N 1
ATOM 5709 C CA . LEU A 1 720 ? 20.213 -15.014 -13.078 1.00 74.62 720 LEU A CA 1
ATOM 5710 C C . LEU A 1 720 ? 19.864 -15.063 -11.588 1.00 74.62 720 LEU A C 1
ATOM 5712 O O . LEU A 1 720 ? 18.837 -15.615 -11.183 1.00 74.62 720 LEU A O 1
ATOM 5716 N N . ILE A 1 721 ? 20.688 -14.409 -10.781 1.00 75.31 721 ILE A N 1
ATOM 5717 C CA . ILE A 1 721 ? 20.419 -14.112 -9.379 1.00 75.31 721 ILE A CA 1
ATOM 5718 C C . ILE A 1 721 ? 20.599 -12.623 -9.152 1.00 75.31 721 ILE A C 1
ATOM 5720 O O . ILE A 1 721 ? 21.516 -11.986 -9.669 1.00 75.31 721 ILE A O 1
ATOM 5724 N N . PHE A 1 722 ? 19.677 -12.096 -8.363 1.00 77.56 722 PHE A N 1
ATOM 5725 C CA . PHE A 1 722 ? 19.728 -10.757 -7.809 1.00 77.56 722 PHE A CA 1
ATOM 5726 C C . PHE A 1 722 ? 20.154 -10.872 -6.350 1.00 77.56 722 PHE A C 1
ATOM 5728 O O . PHE A 1 722 ? 19.875 -11.899 -5.734 1.00 77.56 722 PHE A O 1
ATOM 5735 N N . SER A 1 723 ? 20.799 -9.841 -5.812 1.00 71.75 723 SER A N 1
ATOM 5736 C CA . SER A 1 723 ? 21.105 -9.725 -4.381 1.00 71.75 723 SER A CA 1
ATOM 5737 C C . SER A 1 723 ? 21.198 -8.254 -3.974 1.00 71.75 723 SER A C 1
ATOM 5739 O O . SER A 1 723 ? 21.609 -7.412 -4.777 1.00 71.75 723 SER A O 1
ATOM 5741 N N . GLY A 1 724 ? 20.808 -7.928 -2.740 1.00 66.38 724 GLY A N 1
ATOM 5742 C CA . GLY A 1 724 ? 20.959 -6.582 -2.179 1.00 66.38 724 GLY A CA 1
ATOM 5743 C C . GLY A 1 724 ? 22.417 -6.180 -1.903 1.00 66.38 724 GLY A C 1
ATOM 5744 O O . GLY A 1 724 ? 23.340 -6.986 -1.995 1.00 66.38 724 GLY A O 1
ATOM 5745 N N . THR A 1 725 ? 22.634 -4.920 -1.512 1.00 56.06 725 THR A N 1
ATOM 5746 C CA . THR A 1 725 ? 23.981 -4.350 -1.286 1.00 56.06 725 THR A CA 1
ATOM 5747 C C . THR A 1 725 ? 24.720 -4.892 -0.062 1.00 56.06 725 THR A C 1
ATOM 5749 O O . THR A 1 725 ? 25.932 -4.703 0.038 1.00 56.06 725 THR A O 1
ATOM 5752 N N . ASN A 1 726 ? 24.006 -5.502 0.887 1.00 56.50 726 ASN A N 1
ATOM 5753 C CA . ASN A 1 726 ? 24.572 -6.028 2.127 1.00 56.50 726 ASN A CA 1
ATOM 5754 C C . ASN A 1 726 ? 24.712 -7.556 2.017 1.00 56.50 726 ASN A C 1
ATOM 5756 O O . ASN A 1 726 ? 23.691 -8.244 2.071 1.00 56.50 726 ASN A O 1
ATOM 5760 N N . PRO A 1 727 ? 25.935 -8.105 1.889 1.00 55.75 727 PRO A N 1
ATOM 5761 C CA . PRO A 1 727 ? 26.137 -9.548 1.809 1.00 55.75 727 PRO A CA 1
ATOM 5762 C C . PRO A 1 727 ? 25.760 -10.218 3.138 1.00 55.75 727 PRO A C 1
ATOM 5764 O O . PRO A 1 727 ? 26.222 -9.794 4.199 1.00 55.75 727 PRO A O 1
ATOM 5767 N N . LYS A 1 728 ? 24.959 -11.292 3.100 1.00 53.66 728 LYS A N 1
ATOM 5768 C CA . LYS A 1 728 ? 24.600 -12.059 4.313 1.00 53.66 728 LYS A CA 1
ATOM 5769 C C . LYS A 1 728 ? 25.750 -12.901 4.873 1.00 53.66 728 LYS A C 1
ATOM 5771 O O . LYS A 1 728 ? 25.705 -13.301 6.032 1.00 53.66 728 LYS A O 1
ATOM 5776 N N . SER A 1 729 ? 26.781 -13.152 4.071 1.00 60.66 729 SER A N 1
ATOM 5777 C CA . SER A 1 729 ? 28.001 -13.851 4.470 1.00 60.66 729 SER A CA 1
ATOM 5778 C C . SER A 1 729 ? 29.216 -13.218 3.804 1.00 60.66 729 SER A C 1
ATOM 5780 O O . SER A 1 729 ? 29.196 -12.961 2.602 1.00 60.66 729 SER A O 1
ATOM 5782 N N . VAL A 1 730 ? 30.279 -13.015 4.578 1.00 71.56 730 VAL A N 1
ATOM 5783 C CA . VAL A 1 730 ? 31.553 -12.451 4.121 1.00 71.56 730 VAL A CA 1
ATOM 5784 C C . VAL A 1 730 ? 32.635 -13.490 4.366 1.00 71.56 730 VAL A C 1
ATOM 5786 O O . VAL A 1 730 ? 32.812 -13.935 5.501 1.00 71.56 730 VAL A O 1
ATOM 5789 N N . LEU A 1 731 ? 33.369 -13.877 3.322 1.00 80.12 731 LEU A N 1
ATOM 5790 C CA . LEU A 1 731 ? 34.538 -14.735 3.497 1.00 80.12 731 LEU A CA 1
ATOM 5791 C C . LEU A 1 731 ? 35.734 -13.872 3.902 1.00 80.12 731 LEU A C 1
ATOM 5793 O O . LEU A 1 731 ? 36.157 -13.006 3.138 1.00 80.12 731 LEU A O 1
ATOM 5797 N N . HIS A 1 732 ? 36.302 -14.120 5.080 1.00 83.56 732 HIS A N 1
ATOM 5798 C CA . HIS A 1 732 ? 37.577 -13.515 5.453 1.00 83.56 732 HIS A CA 1
ATOM 5799 C C . HIS A 1 732 ? 38.732 -14.279 4.795 1.00 83.56 732 HIS A C 1
ATOM 5801 O O . HIS A 1 732 ? 38.893 -15.482 5.008 1.00 83.56 732 HIS A O 1
ATOM 5807 N N . VAL A 1 733 ? 39.528 -13.576 3.990 1.00 84.88 733 VAL A N 1
ATOM 5808 C CA . VAL A 1 733 ? 40.729 -14.099 3.332 1.00 84.88 733 VAL A CA 1
ATOM 5809 C C . VAL A 1 733 ? 41.954 -13.548 4.077 1.00 84.88 733 VAL A C 1
ATOM 5811 O O . VAL A 1 733 ? 42.117 -12.327 4.145 1.00 84.88 733 VAL A O 1
ATOM 5814 N N . PRO A 1 734 ? 42.808 -14.410 4.665 1.00 84.62 734 PRO A N 1
ATOM 5815 C CA . PRO A 1 734 ? 44.025 -13.981 5.350 1.00 84.62 734 PRO A CA 1
ATOM 5816 C C . PRO A 1 734 ? 44.973 -13.198 4.432 1.00 84.62 734 PRO A C 1
ATOM 5818 O O . PRO A 1 734 ? 45.124 -13.529 3.258 1.00 84.62 734 PRO A O 1
ATOM 5821 N N . ALA A 1 735 ? 45.674 -12.198 4.974 1.00 78.69 735 ALA A N 1
ATOM 5822 C CA . ALA A 1 735 ? 46.641 -11.400 4.209 1.00 78.69 735 ALA A CA 1
ATOM 5823 C C . ALA A 1 735 ? 47.781 -12.251 3.609 1.00 78.69 735 ALA A C 1
ATOM 5825 O O . ALA A 1 735 ? 48.263 -11.977 2.513 1.00 78.69 735 ALA A O 1
ATOM 5826 N N . GLU A 1 736 ? 48.172 -13.317 4.313 1.00 81.81 736 GLU A N 1
ATOM 5827 C CA . GLU A 1 736 ? 49.167 -14.317 3.895 1.00 81.81 736 GLU A CA 1
ATOM 5828 C C . GLU A 1 736 ? 48.754 -15.150 2.669 1.00 81.81 736 GLU A C 1
ATOM 5830 O O . GLU A 1 736 ? 49.616 -15.710 1.994 1.00 81.81 736 GLU A O 1
ATOM 5835 N N . ASP A 1 737 ? 47.457 -15.207 2.352 1.00 83.69 737 ASP A N 1
ATOM 5836 C CA . ASP A 1 737 ? 46.942 -15.893 1.167 1.00 83.69 737 ASP A CA 1
ATOM 5837 C C . ASP A 1 737 ? 46.941 -15.010 -0.089 1.00 83.69 737 ASP A C 1
ATOM 5839 O O . ASP A 1 737 ? 46.605 -15.489 -1.169 1.00 83.69 737 ASP A O 1
ATOM 5843 N N . ILE A 1 738 ? 47.319 -13.732 -0.002 1.00 79.69 738 ILE A N 1
ATOM 5844 C CA . ILE A 1 738 ? 47.453 -12.872 -1.184 1.00 79.69 738 ILE A CA 1
ATOM 5845 C C . ILE A 1 738 ? 48.764 -13.215 -1.895 1.00 79.69 738 ILE A C 1
ATOM 5847 O O . ILE A 1 738 ? 49.838 -13.189 -1.295 1.00 79.69 738 ILE A O 1
ATOM 5851 N N . ILE A 1 739 ? 48.698 -13.505 -3.197 1.00 78.12 739 ILE A N 1
ATOM 5852 C CA . ILE A 1 739 ? 49.897 -13.839 -3.974 1.00 78.12 739 ILE A CA 1
ATOM 5853 C C . ILE A 1 739 ? 50.845 -12.617 -3.999 1.00 78.12 739 ILE A C 1
ATOM 5855 O O . ILE A 1 739 ? 50.389 -11.522 -4.357 1.00 78.12 739 ILE A O 1
ATOM 5859 N N . PRO A 1 740 ? 52.144 -12.772 -3.661 1.00 65.88 740 PRO A N 1
ATOM 5860 C CA . PRO A 1 740 ? 53.115 -11.677 -3.670 1.00 65.88 740 PRO A CA 1
ATOM 5861 C C . PRO A 1 740 ? 53.140 -10.896 -4.989 1.00 65.88 740 PRO A C 1
ATOM 5863 O O . PRO A 1 740 ? 52.876 -11.447 -6.057 1.00 65.88 740 PRO A O 1
ATOM 5866 N N . ASP A 1 741 ? 53.425 -9.596 -4.898 1.00 63.00 741 ASP A N 1
ATOM 5867 C CA . ASP A 1 741 ? 53.478 -8.633 -6.012 1.00 63.00 741 ASP A CA 1
ATOM 5868 C C . ASP A 1 741 ? 52.185 -8.484 -6.855 1.00 63.00 741 ASP A C 1
ATOM 5870 O O . ASP A 1 741 ? 52.159 -7.719 -7.821 1.00 63.00 741 ASP A O 1
ATOM 5874 N N . SER A 1 742 ? 51.079 -9.147 -6.483 1.00 66.12 742 SER A N 1
ATOM 5875 C CA . SER A 1 742 ? 49.784 -9.030 -7.182 1.00 66.12 742 SER A CA 1
ATOM 5876 C C . SER A 1 742 ? 48.903 -7.862 -6.716 1.00 66.12 742 SER A C 1
ATOM 5878 O O . SER A 1 742 ? 47.944 -7.508 -7.406 1.00 66.12 742 SER A O 1
ATOM 5880 N N . TYR A 1 743 ? 49.221 -7.268 -5.562 1.00 69.50 743 TYR A N 1
ATOM 5881 C CA . TYR A 1 743 ? 48.447 -6.196 -4.932 1.00 69.50 743 TYR A CA 1
ATOM 5882 C C . TYR A 1 743 ? 48.665 -4.841 -5.618 1.00 69.50 743 TYR A C 1
ATOM 5884 O O . TYR A 1 743 ? 49.780 -4.322 -5.664 1.00 69.50 743 TYR A O 1
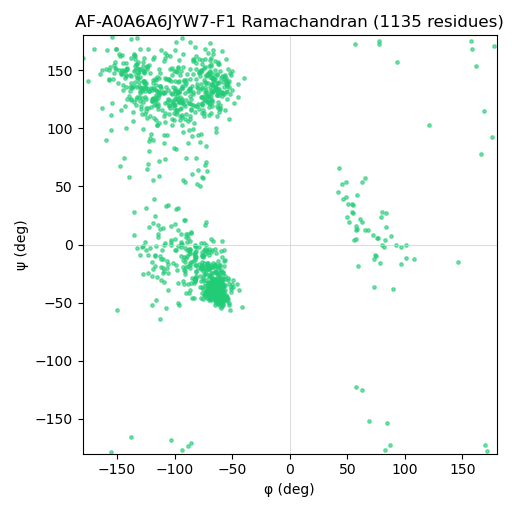ATOM 5892 N N . GLN A 1 744 ? 47.581 -4.231 -6.104 1.00 67.25 744 GLN A N 1
ATOM 5893 C CA . GLN A 1 744 ? 47.558 -2.832 -6.542 1.00 67.25 744 GLN A CA 1
ATOM 5894 C C . GLN A 1 744 ? 46.273 -2.152 -6.064 1.00 67.25 744 GLN A C 1
ATOM 5896 O O . GLN A 1 744 ? 45.173 -2.596 -6.395 1.00 67.25 744 GLN A O 1
ATOM 5901 N N . ALA A 1 745 ? 46.405 -1.038 -5.343 1.00 62.84 745 ALA A N 1
ATOM 5902 C CA . ALA A 1 745 ? 45.286 -0.186 -4.953 1.00 62.84 745 ALA A CA 1
ATOM 5903 C C . ALA A 1 745 ? 45.237 1.080 -5.828 1.00 62.84 745 ALA A C 1
ATOM 5905 O O . ALA A 1 745 ? 46.238 1.777 -5.989 1.00 62.84 745 ALA A O 1
ATOM 5906 N N . THR A 1 746 ? 44.069 1.400 -6.389 1.00 64.88 746 THR A N 1
ATOM 5907 C CA . THR A 1 746 ? 43.824 2.645 -7.142 1.00 64.88 746 THR A CA 1
ATOM 5908 C C . THR A 1 746 ? 42.727 3.453 -6.459 1.00 64.88 746 THR A C 1
ATOM 5910 O O . THR A 1 746 ? 41.629 2.941 -6.246 1.00 64.88 746 THR A O 1
ATOM 5913 N N . TYR A 1 747 ? 43.000 4.724 -6.149 1.00 60.75 747 TYR A N 1
ATOM 5914 C CA . TYR A 1 747 ? 42.037 5.629 -5.517 1.00 60.75 747 TYR A CA 1
ATOM 5915 C C . TYR A 1 747 ? 41.560 6.732 -6.468 1.00 60.75 747 TYR A C 1
ATOM 5917 O O . TYR A 1 747 ? 42.363 7.429 -7.088 1.00 60.75 747 TYR A O 1
ATOM 5925 N N . THR A 1 748 ? 40.244 6.929 -6.540 1.00 55.62 748 THR A N 1
ATOM 5926 C CA . THR A 1 748 ? 39.588 8.015 -7.279 1.00 55.62 748 THR A CA 1
ATOM 5927 C C . THR A 1 748 ? 39.192 9.132 -6.303 1.00 55.62 748 THR A C 1
ATOM 5929 O O . THR A 1 748 ? 38.413 8.886 -5.383 1.00 55.62 748 THR A O 1
ATOM 5932 N N . PRO A 1 749 ? 39.685 10.377 -6.451 1.00 52.91 749 PRO A N 1
ATOM 5933 C CA . PRO A 1 749 ? 39.378 11.440 -5.495 1.00 52.91 749 PRO A CA 1
ATOM 5934 C C . PRO A 1 749 ? 37.885 11.800 -5.427 1.00 52.91 749 PRO A C 1
ATOM 5936 O O . PRO A 1 749 ? 37.259 12.105 -6.448 1.00 52.91 749 PRO A O 1
ATOM 5939 N N . LYS A 1 750 ? 37.342 11.883 -4.199 1.00 50.91 750 LYS A N 1
ATOM 5940 C CA . LYS A 1 750 ? 35.935 12.248 -3.922 1.00 50.91 750 LYS A CA 1
ATOM 5941 C C . LYS A 1 750 ? 35.469 13.521 -4.641 1.00 50.91 750 LYS A C 1
ATOM 5943 O O . LYS A 1 750 ? 34.332 13.566 -5.090 1.00 50.91 750 LYS A O 1
ATOM 5948 N N . ALA A 1 751 ? 36.347 14.511 -4.833 1.00 46.69 751 ALA A N 1
ATOM 5949 C CA . ALA A 1 751 ? 36.054 15.794 -5.495 1.00 46.69 751 ALA A CA 1
ATOM 5950 C C . ALA A 1 751 ? 35.565 15.699 -6.964 1.00 46.69 751 ALA A C 1
ATOM 5952 O O . ALA A 1 751 ? 35.214 16.712 -7.566 1.00 46.69 751 ALA A O 1
ATOM 5953 N N . THR A 1 752 ? 35.551 14.501 -7.554 1.00 50.12 752 THR A N 1
ATOM 5954 C CA . THR A 1 752 ? 35.026 14.227 -8.904 1.00 50.12 752 THR A CA 1
ATOM 5955 C C . THR A 1 752 ? 33.551 13.799 -8.925 1.00 50.12 752 THR A C 1
ATOM 5957 O O . THR A 1 752 ? 32.929 13.779 -9.991 1.00 50.12 752 THR A O 1
ATOM 5960 N N . CYS A 1 753 ? 32.982 13.463 -7.764 1.00 51.44 753 CYS A N 1
ATOM 5961 C CA . CYS A 1 753 ? 31.608 12.992 -7.636 1.00 51.44 753 CYS A CA 1
ATOM 5962 C C . CYS A 1 753 ? 30.600 14.150 -7.702 1.00 51.44 753 CYS A C 1
ATOM 5964 O O . CYS A 1 753 ? 30.879 15.277 -7.295 1.00 51.44 753 CYS A O 1
ATOM 5966 N N . GLY A 1 754 ? 29.414 13.870 -8.240 1.00 60.06 754 GLY A N 1
ATOM 5967 C CA . GLY A 1 754 ? 28.278 14.791 -8.264 1.00 60.06 754 GLY A CA 1
ATOM 5968 C C . GLY A 1 754 ? 27.129 14.268 -7.407 1.00 60.06 754 GLY A C 1
ATOM 5969 O O . GLY A 1 754 ? 26.953 13.055 -7.281 1.00 60.06 754 GLY A O 1
ATOM 5970 N N . ALA A 1 755 ? 26.332 15.186 -6.864 1.00 61.12 755 ALA A N 1
ATOM 5971 C CA . ALA A 1 755 ? 25.139 14.876 -6.091 1.00 61.12 755 ALA A CA 1
ATOM 5972 C C . ALA A 1 755 ? 24.139 14.054 -6.919 1.00 61.12 755 ALA A C 1
ATOM 5974 O O . ALA A 1 755 ? 23.792 14.418 -8.050 1.00 61.12 755 ALA A O 1
ATOM 5975 N N . GLN A 1 756 ? 23.645 12.957 -6.354 1.00 69.88 756 GLN A N 1
ATOM 5976 C CA . GLN A 1 756 ? 22.533 12.224 -6.946 1.00 69.88 756 GLN A CA 1
ATOM 5977 C C . GLN A 1 756 ? 21.199 12.913 -6.658 1.00 69.88 756 GLN A C 1
ATOM 5979 O O . GLN A 1 756 ? 20.995 13.544 -5.620 1.00 69.88 756 GLN A O 1
ATOM 5984 N N . ALA A 1 757 ? 20.292 12.785 -7.620 1.00 68.69 757 ALA A N 1
ATOM 5985 C CA . ALA A 1 757 ? 18.915 13.235 -7.535 1.00 68.69 757 ALA A CA 1
ATOM 5986 C C . ALA A 1 757 ? 18.011 12.217 -8.239 1.00 68.69 757 ALA A C 1
ATOM 5988 O O . ALA A 1 757 ? 18.405 11.625 -9.250 1.00 68.69 757 ALA A O 1
ATOM 5989 N N . LEU A 1 758 ? 16.799 12.024 -7.727 1.00 76.06 758 LEU A N 1
ATOM 5990 C CA . LEU A 1 758 ? 15.849 11.037 -8.240 1.00 76.06 758 LEU A CA 1
ATOM 5991 C C . LEU A 1 758 ? 14.531 11.719 -8.593 1.00 76.06 758 LEU A C 1
ATOM 5993 O O . LEU A 1 758 ? 13.826 12.189 -7.709 1.00 76.06 758 LEU A O 1
ATOM 5997 N N . LEU A 1 759 ? 14.166 11.733 -9.873 1.00 78.44 759 LEU A N 1
ATOM 5998 C CA . LEU A 1 759 ? 12.844 12.158 -10.323 1.00 78.44 759 LEU A CA 1
ATOM 5999 C C . LEU A 1 759 ? 11.909 10.941 -10.366 1.00 78.44 759 LEU A C 1
ATOM 6001 O O . LEU A 1 759 ? 12.093 10.059 -11.207 1.00 78.44 759 LEU A O 1
ATOM 6005 N N . TYR A 1 760 ? 10.910 10.921 -9.486 1.00 78.94 760 TYR A N 1
ATOM 6006 C CA . TYR A 1 760 ? 9.958 9.814 -9.309 1.00 78.94 760 TYR A CA 1
ATOM 6007 C C . TYR A 1 760 ? 8.518 10.329 -9.125 1.00 78.94 760 TYR A C 1
ATOM 6009 O O . TYR A 1 760 ? 8.274 11.543 -9.080 1.00 78.94 760 TYR A O 1
ATOM 6017 N N . ILE A 1 761 ? 7.553 9.410 -9.019 1.00 77.62 761 ILE A N 1
ATOM 6018 C CA . ILE A 1 761 ? 6.141 9.715 -8.755 1.00 77.62 761 ILE A CA 1
ATOM 6019 C C . ILE A 1 761 ? 5.886 9.644 -7.240 1.00 77.62 761 ILE A C 1
ATOM 6021 O O . ILE A 1 761 ? 5.906 8.569 -6.653 1.00 77.62 761 ILE A O 1
ATOM 6025 N N . SER A 1 762 ? 5.614 10.772 -6.586 1.00 74.69 762 SER A N 1
ATOM 6026 C CA . SER A 1 762 ? 5.336 10.791 -5.142 1.00 74.69 762 SER A CA 1
ATOM 6027 C C . SER A 1 762 ? 3.970 10.192 -4.824 1.00 74.69 762 SER A C 1
ATOM 6029 O O . SER A 1 762 ? 2.950 10.588 -5.403 1.00 74.69 762 SER A O 1
ATOM 6031 N N . LEU A 1 763 ? 3.953 9.235 -3.893 1.00 68.44 763 LEU A N 1
ATOM 6032 C CA . LEU A 1 763 ? 2.740 8.640 -3.349 1.00 68.44 763 LEU A CA 1
ATOM 6033 C C . LEU A 1 763 ? 1.888 9.726 -2.679 1.00 68.44 763 LEU A C 1
ATOM 6035 O O . LEU A 1 763 ? 2.279 10.313 -1.674 1.00 68.44 763 LEU A O 1
ATOM 6039 N N . GLY A 1 764 ? 0.689 9.979 -3.205 1.00 59.41 764 GLY A N 1
ATOM 6040 C CA . GLY A 1 764 ? -0.208 10.961 -2.607 1.00 59.41 764 GLY A CA 1
ATOM 6041 C C . GLY A 1 764 ? -1.441 11.280 -3.439 1.00 59.41 764 GLY A C 1
ATOM 6042 O O . GLY A 1 764 ? -1.664 10.741 -4.525 1.00 59.41 764 GLY A O 1
ATOM 6043 N N . TYR A 1 765 ? -2.255 12.217 -2.944 1.00 51.25 765 TYR A N 1
ATOM 6044 C CA . TYR A 1 765 ? -3.562 12.511 -3.538 1.00 51.25 765 TYR A CA 1
ATOM 6045 C C . TYR A 1 765 ? -3.510 12.927 -5.024 1.00 51.25 765 TYR A C 1
ATOM 6047 O O . TYR A 1 765 ? -4.455 12.655 -5.761 1.00 51.25 765 TYR A O 1
ATOM 6055 N N . GLN A 1 766 ? -2.425 13.553 -5.486 1.00 54.56 766 GLN A N 1
ATOM 6056 C CA . GLN A 1 766 ? -2.282 13.991 -6.883 1.00 54.56 766 GLN A CA 1
ATOM 6057 C C . GLN A 1 766 ? -1.232 13.215 -7.696 1.00 54.56 766 GLN A C 1
ATOM 6059 O O . GLN A 1 766 ? -1.138 13.464 -8.897 1.00 54.56 766 GLN A O 1
ATOM 6064 N N . SER A 1 767 ? -0.480 12.294 -7.076 1.00 59.69 767 SER A N 1
ATOM 6065 C CA . SER A 1 767 ? 0.626 11.545 -7.706 1.00 59.69 767 SER A CA 1
ATOM 6066 C C . SER A 1 767 ? 1.599 12.464 -8.470 1.00 59.69 767 SER A C 1
ATOM 6068 O O . SE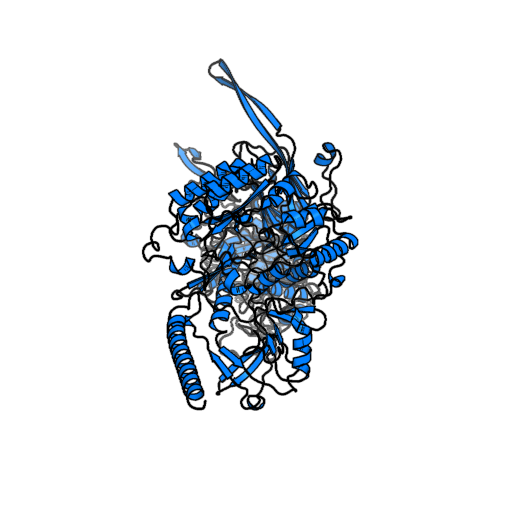R A 1 767 ? 1.801 12.320 -9.676 1.00 59.69 767 SER A O 1
ATOM 6070 N N . ARG A 1 768 ? 2.119 13.498 -7.790 1.00 61.31 768 ARG A N 1
ATOM 6071 C CA . ARG A 1 768 ? 2.967 14.539 -8.404 1.00 61.31 768 ARG A CA 1
ATOM 6072 C C . ARG A 1 768 ? 4.392 14.024 -8.624 1.00 61.31 768 ARG A C 1
ATOM 6074 O O . ARG A 1 768 ? 4.899 13.252 -7.817 1.00 61.31 768 ARG A O 1
ATOM 6081 N N . LEU A 1 769 ? 5.068 14.531 -9.653 1.00 60.19 769 LEU A N 1
ATOM 6082 C CA . LEU A 1 769 ? 6.512 14.339 -9.803 1.00 60.19 769 LEU A CA 1
ATOM 6083 C C . LEU A 1 769 ? 7.267 15.090 -8.693 1.00 60.19 769 LEU A C 1
ATOM 6085 O O . LEU A 1 769 ? 7.011 16.279 -8.483 1.00 60.19 769 LEU A O 1
ATOM 6089 N N . ARG A 1 770 ? 8.205 14.417 -8.015 1.00 61.72 770 ARG A N 1
ATOM 6090 C CA . ARG A 1 770 ? 9.117 15.004 -7.011 1.00 61.72 770 ARG A CA 1
ATOM 6091 C C . ARG A 1 770 ? 10.575 14.677 -7.338 1.00 61.72 770 ARG A C 1
ATOM 6093 O O . ARG A 1 770 ? 10.842 13.727 -8.066 1.00 61.72 770 ARG A O 1
ATOM 6100 N N . ASN A 1 771 ? 11.497 15.502 -6.833 1.00 58.97 771 ASN A N 1
ATOM 6101 C CA . ASN A 1 771 ? 12.935 15.429 -7.127 1.00 58.97 771 ASN A CA 1
ATOM 6102 C C . ASN A 1 771 ? 13.810 15.783 -5.898 1.00 58.97 771 ASN A C 1
ATOM 6104 O O . ASN A 1 771 ? 14.344 16.896 -5.849 1.00 58.97 771 ASN A O 1
ATOM 6108 N N . PRO A 1 772 ? 13.929 14.891 -4.897 1.00 58.97 772 PRO A N 1
ATOM 6109 C CA . PRO A 1 772 ? 14.910 14.976 -3.822 1.00 58.97 772 PRO A CA 1
ATOM 6110 C C . PRO A 1 772 ? 16.335 14.904 -4.371 1.00 58.97 772 PRO A C 1
ATOM 6112 O O . PRO A 1 772 ? 16.595 14.393 -5.465 1.00 58.97 772 PRO A O 1
ATOM 6115 N N . GLN A 1 773 ? 17.254 15.433 -3.574 1.00 56.03 773 GLN A N 1
ATOM 6116 C CA . GLN A 1 773 ? 18.687 15.492 -3.836 1.00 56.03 773 GLN A CA 1
ATOM 6117 C C . GLN A 1 773 ? 19.408 15.092 -2.548 1.00 56.03 773 GLN A C 1
ATOM 6119 O O . GLN A 1 773 ? 18.888 15.359 -1.463 1.00 56.03 773 GLN A O 1
ATOM 6124 N N . ALA A 1 774 ? 20.585 14.474 -2.663 1.00 55.78 774 ALA A N 1
ATOM 6125 C CA . ALA A 1 774 ? 21.374 14.071 -1.499 1.00 55.78 774 ALA A CA 1
ATOM 6126 C C . ALA A 1 774 ? 21.652 15.274 -0.577 1.00 55.78 774 ALA A C 1
ATOM 6128 O O . ALA A 1 774 ? 21.979 16.365 -1.052 1.00 55.78 774 ALA A O 1
ATOM 6129 N N . ARG A 1 775 ? 21.540 15.088 0.745 1.00 52.56 775 ARG A N 1
ATOM 6130 C CA . ARG A 1 775 ? 21.459 16.185 1.738 1.00 52.56 775 ARG A CA 1
ATOM 6131 C C . ARG A 1 775 ? 22.771 16.966 2.010 1.00 52.56 775 ARG A C 1
ATOM 6133 O O . ARG A 1 775 ? 22.875 17.632 3.037 1.00 52.56 775 ARG A O 1
ATOM 6140 N N . GLN A 1 776 ? 23.773 16.928 1.124 1.00 52.62 776 GLN A N 1
ATOM 6141 C CA . GLN A 1 776 ? 25.039 17.675 1.268 1.00 52.62 776 GLN A CA 1
ATOM 6142 C C . GLN A 1 776 ? 25.205 18.773 0.206 1.00 52.62 776 GLN A C 1
ATOM 6144 O O . GLN A 1 776 ? 25.036 18.535 -0.986 1.00 52.62 776 GLN A O 1
ATOM 6149 N N . ALA A 1 777 ? 25.559 19.981 0.656 1.00 44.25 777 ALA A N 1
ATOM 6150 C CA . ALA A 1 777 ? 25.410 21.216 -0.120 1.00 44.25 777 ALA A CA 1
ATOM 6151 C C . ALA A 1 777 ? 26.576 21.573 -1.069 1.00 44.25 777 ALA A C 1
ATOM 6153 O O . ALA A 1 777 ? 26.383 22.392 -1.964 1.00 44.25 777 ALA A O 1
ATOM 6154 N N . ASP A 1 778 ? 27.756 20.964 -0.914 1.00 47.62 778 ASP A N 1
ATOM 6155 C CA . ASP A 1 778 ? 29.005 21.431 -1.550 1.00 47.62 778 ASP A CA 1
ATOM 6156 C C . ASP A 1 778 ? 29.485 20.566 -2.735 1.00 47.62 778 ASP A C 1
ATOM 6158 O O . ASP A 1 778 ? 30.683 20.416 -2.984 1.00 47.62 778 ASP A O 1
ATOM 6162 N N . TRP A 1 779 ? 28.554 19.994 -3.506 1.00 52.34 779 TRP A N 1
ATOM 6163 C CA . TRP A 1 779 ? 28.879 19.229 -4.717 1.00 52.34 779 TRP A CA 1
ATOM 6164 C C . TRP A 1 779 ? 28.745 20.097 -5.981 1.00 52.34 779 TRP A C 1
ATOM 6166 O O . TRP A 1 779 ? 27.667 20.630 -6.249 1.00 52.34 779 TRP A O 1
ATOM 6176 N N . PRO A 1 780 ? 29.781 20.208 -6.837 1.00 44.69 780 PRO A N 1
ATOM 6177 C CA . PRO A 1 780 ? 29.771 21.139 -7.971 1.00 44.69 780 PRO A CA 1
ATOM 6178 C C . PRO A 1 780 ? 28.823 20.737 -9.116 1.00 44.69 780 PRO A C 1
ATOM 6180 O O . PRO A 1 780 ? 28.712 21.478 -10.095 1.00 44.69 780 PRO A O 1
ATOM 6183 N N . LYS A 1 781 ? 28.197 19.549 -9.052 1.00 55.91 781 LYS A N 1
ATOM 6184 C CA . LYS A 1 781 ? 27.355 18.952 -10.106 1.00 55.91 781 LYS A CA 1
ATOM 6185 C C . LYS A 1 781 ? 26.293 18.037 -9.538 1.00 55.91 781 LYS A C 1
ATOM 6187 O O . LYS A 1 781 ? 26.509 17.443 -8.490 1.00 55.91 781 LYS A O 1
ATOM 6192 N N . SER A 1 782 ? 25.224 17.832 -10.304 1.00 57.66 782 SER A N 1
ATOM 6193 C CA . SER A 1 782 ? 24.213 16.818 -10.020 1.00 57.66 782 SER A CA 1
ATOM 6194 C C . SER A 1 782 ? 23.873 15.951 -11.235 1.00 57.66 782 SER A C 1
ATOM 6196 O O . SER A 1 782 ? 23.918 16.405 -12.383 1.00 57.66 782 SER A O 1
ATOM 6198 N N . SER A 1 783 ? 23.518 14.690 -10.983 1.00 64.69 783 SER A N 1
ATOM 6199 C CA . SER A 1 783 ? 22.929 13.782 -11.973 1.00 64.69 783 SER A CA 1
ATOM 6200 C C . SER A 1 783 ? 21.545 13.330 -11.524 1.00 64.69 783 SER A C 1
ATOM 6202 O O . SER A 1 783 ? 21.376 12.805 -10.430 1.00 64.69 783 SER A O 1
ATOM 6204 N N . ILE A 1 784 ? 20.557 13.538 -12.398 1.00 68.44 784 ILE A N 1
ATOM 6205 C CA . ILE A 1 784 ? 19.157 13.184 -12.150 1.00 68.44 784 ILE A CA 1
ATOM 6206 C C . ILE A 1 784 ? 18.865 11.831 -12.808 1.00 68.44 784 ILE A C 1
ATOM 6208 O O . ILE A 1 784 ? 18.880 11.724 -14.043 1.00 68.44 784 ILE A O 1
ATOM 6212 N N . LEU A 1 785 ? 18.582 10.817 -11.991 1.00 73.12 785 LEU A N 1
ATOM 6213 C CA . LEU A 1 785 ? 17.929 9.583 -12.420 1.00 73.12 785 LEU A CA 1
ATOM 6214 C C . LEU A 1 785 ? 16.422 9.847 -12.590 1.00 73.12 785 LEU A C 1
ATOM 6216 O O . LEU A 1 785 ? 15.857 10.692 -11.900 1.00 73.12 785 LEU A O 1
ATOM 6220 N N . GLN A 1 786 ? 15.762 9.155 -13.516 1.00 78.06 786 GLN A N 1
ATOM 6221 C CA . GLN A 1 786 ? 14.317 9.265 -13.739 1.00 78.06 786 GLN A CA 1
ATOM 6222 C C . GLN A 1 786 ? 13.712 7.865 -13.678 1.00 78.06 786 GLN A C 1
ATOM 6224 O O . GLN A 1 786 ? 14.293 6.951 -14.258 1.00 78.06 786 GLN A O 1
ATOM 6229 N N . THR A 1 787 ? 12.583 7.712 -12.988 1.00 81.94 787 THR A N 1
ATOM 6230 C CA . THR A 1 787 ? 11.896 6.425 -12.827 1.00 81.94 787 THR A CA 1
ATOM 6231 C C . THR A 1 787 ? 10.384 6.584 -12.775 1.00 81.94 787 THR A C 1
ATOM 6233 O O . THR A 1 787 ? 9.882 7.569 -12.235 1.00 81.94 787 THR A O 1
ATOM 6236 N N . SER A 1 788 ? 9.654 5.599 -13.299 1.00 84.25 788 SER A N 1
ATOM 6237 C CA . SER A 1 788 ? 8.197 5.484 -13.156 1.00 84.25 788 SER A CA 1
ATOM 6238 C C . SER A 1 788 ? 7.751 4.777 -11.868 1.00 84.25 788 SER A C 1
ATOM 6240 O O . SER A 1 788 ? 6.565 4.458 -11.728 1.00 84.25 788 SER A O 1
ATOM 6242 N N . LEU A 1 789 ? 8.673 4.540 -10.925 1.00 87.94 789 LEU A N 1
ATOM 6243 C CA . LEU A 1 789 ? 8.340 4.106 -9.571 1.00 87.94 789 LEU A CA 1
ATOM 6244 C C . LEU A 1 789 ? 7.497 5.154 -8.836 1.00 87.94 789 LEU A C 1
ATOM 6246 O O . LEU A 1 789 ? 7.752 6.364 -8.890 1.00 87.94 789 LEU A O 1
ATOM 6250 N N . VAL A 1 790 ? 6.512 4.641 -8.106 1.00 87.75 790 VAL A N 1
ATOM 6251 C CA . VAL A 1 790 ? 5.789 5.343 -7.056 1.00 87.75 790 VAL A CA 1
ATOM 6252 C C . VAL A 1 790 ? 6.510 5.058 -5.744 1.00 87.75 790 VAL A C 1
ATOM 6254 O O . VAL A 1 790 ? 6.650 3.897 -5.364 1.00 87.75 790 VAL A O 1
ATOM 6257 N N . LEU A 1 791 ? 6.971 6.108 -5.070 1.00 84.25 791 LEU A N 1
ATOM 6258 C CA . LEU A 1 791 ? 7.702 6.033 -3.800 1.00 84.25 791 LEU A CA 1
ATOM 6259 C C . LEU A 1 791 ? 7.093 7.030 -2.811 1.00 84.25 791 LEU A C 1
ATOM 6261 O O . LEU A 1 791 ? 6.473 8.017 -3.225 1.00 84.25 791 LEU A O 1
ATOM 6265 N N . ASP A 1 792 ? 7.276 6.802 -1.513 1.00 80.00 792 ASP A N 1
ATOM 6266 C CA . ASP A 1 792 ? 7.122 7.882 -0.538 1.00 80.00 792 ASP A CA 1
ATOM 6267 C C . ASP A 1 792 ? 8.391 8.751 -0.475 1.00 80.00 792 ASP A C 1
ATOM 6269 O O . ASP A 1 792 ? 9.465 8.374 -0.955 1.00 80.00 792 ASP A O 1
ATOM 6273 N N . ASP A 1 793 ? 8.255 9.952 0.082 1.00 77.06 793 ASP A N 1
ATOM 6274 C CA . ASP A 1 793 ? 9.323 10.946 0.059 1.00 77.06 793 ASP A CA 1
ATOM 6275 C C . ASP A 1 793 ? 10.573 10.515 0.858 1.00 77.06 793 ASP A C 1
ATOM 6277 O O . ASP A 1 793 ? 11.688 10.795 0.416 1.00 77.06 793 ASP A O 1
ATOM 6281 N N . LEU A 1 794 ? 10.417 9.776 1.965 1.00 75.00 794 LEU A N 1
ATOM 6282 C CA . LEU A 1 794 ? 11.540 9.282 2.776 1.00 75.00 794 LEU A CA 1
ATOM 6283 C C . LEU A 1 794 ? 12.207 8.057 2.136 1.00 75.00 794 LEU A C 1
ATOM 6285 O O . LEU A 1 794 ? 13.433 7.964 2.144 1.00 75.00 794 LEU A O 1
ATOM 6289 N N . GLN A 1 795 ? 11.435 7.166 1.502 1.00 77.69 795 GLN A N 1
ATOM 6290 C CA . GLN A 1 795 ? 11.985 6.104 0.644 1.00 77.69 795 GLN A CA 1
ATOM 6291 C C . GLN A 1 795 ? 12.875 6.671 -0.469 1.00 77.69 795 GLN A C 1
ATOM 6293 O O . GLN A 1 795 ? 13.974 6.171 -0.708 1.00 77.69 795 GLN A O 1
ATOM 6298 N N . ALA A 1 796 ? 12.410 7.717 -1.157 1.00 80.19 796 ALA A N 1
ATOM 6299 C CA . ALA A 1 796 ? 13.158 8.325 -2.251 1.00 80.19 796 ALA A CA 1
ATOM 6300 C C . ALA A 1 796 ? 14.435 9.039 -1.774 1.00 80.19 796 ALA A C 1
ATOM 6302 O O . ALA A 1 796 ? 15.452 8.983 -2.465 1.00 80.19 796 ALA A O 1
ATOM 6303 N N . GLU A 1 797 ? 14.405 9.675 -0.599 1.00 78.88 797 GLU A N 1
ATOM 6304 C CA . GLU A 1 797 ? 15.601 10.240 0.038 1.00 78.88 797 GLU A CA 1
ATOM 6305 C C . GLU A 1 797 ? 16.603 9.145 0.430 1.00 78.88 797 GLU A C 1
ATOM 6307 O O . GLU A 1 797 ? 17.763 9.230 0.033 1.00 78.88 797 GLU A O 1
ATOM 6312 N N . ALA A 1 798 ? 16.158 8.065 1.084 1.00 77.75 798 ALA A N 1
ATOM 6313 C CA . ALA A 1 798 ? 17.018 6.935 1.448 1.00 77.75 798 ALA A CA 1
ATOM 6314 C C . ALA A 1 798 ? 17.667 6.262 0.221 1.00 77.75 798 ALA A C 1
ATOM 6316 O O . ALA A 1 798 ? 18.848 5.921 0.248 1.00 77.75 798 ALA A O 1
ATOM 6317 N N . ILE A 1 799 ? 16.931 6.119 -0.887 1.00 79.75 799 ILE A N 1
ATOM 6318 C CA . ILE A 1 799 ? 17.472 5.634 -2.168 1.00 79.75 799 ILE A CA 1
ATOM 6319 C C . ILE A 1 799 ? 18.563 6.574 -2.704 1.00 79.75 799 ILE A C 1
ATOM 6321 O O . ILE A 1 799 ? 19.623 6.110 -3.129 1.00 79.75 799 ILE A O 1
ATOM 6325 N N . VAL A 1 800 ? 18.330 7.890 -2.690 1.00 78.31 800 VAL A N 1
ATOM 6326 C CA . VAL A 1 800 ? 19.307 8.883 -3.165 1.00 78.31 800 VAL A CA 1
ATOM 6327 C C . VAL A 1 800 ? 20.559 8.900 -2.287 1.00 78.31 800 VAL A C 1
ATOM 6329 O O . VAL A 1 800 ? 21.667 8.916 -2.828 1.00 78.31 800 VAL A O 1
ATOM 6332 N N . ASP A 1 801 ? 20.407 8.832 -0.966 1.00 76.38 801 ASP A N 1
ATOM 6333 C CA . ASP A 1 801 ? 21.529 8.798 -0.027 1.00 76.38 801 ASP A CA 1
ATOM 6334 C C . ASP A 1 801 ? 22.314 7.473 -0.131 1.00 76.38 801 ASP A C 1
ATOM 6336 O O . ASP A 1 801 ? 23.545 7.502 -0.132 1.00 76.38 801 ASP A O 1
ATOM 6340 N N . ASN A 1 802 ? 21.654 6.328 -0.359 1.00 75.25 802 ASN A N 1
ATOM 6341 C CA . ASN A 1 802 ? 22.320 5.047 -0.648 1.00 75.25 802 ASN A CA 1
ATOM 6342 C C . ASN A 1 802 ? 23.109 5.085 -1.970 1.00 75.25 802 ASN A C 1
ATOM 6344 O O . ASN A 1 802 ? 24.267 4.661 -2.023 1.00 75.25 802 ASN A O 1
ATOM 6348 N N . LEU A 1 803 ? 22.525 5.636 -3.040 1.00 75.19 803 LEU A N 1
ATOM 6349 C CA . LEU A 1 803 ? 23.223 5.851 -4.314 1.00 75.19 803 LEU A CA 1
ATOM 6350 C C . LEU A 1 803 ? 24.434 6.782 -4.140 1.00 75.19 803 LEU A C 1
ATOM 6352 O O . LEU A 1 803 ? 25.507 6.513 -4.686 1.00 75.19 803 LEU A O 1
ATOM 6356 N N . GLN A 1 804 ? 24.285 7.851 -3.354 1.00 74.75 804 GLN A N 1
ATOM 6357 C CA . GLN A 1 804 ? 25.363 8.785 -3.040 1.00 74.75 804 GLN A CA 1
ATOM 6358 C C . GLN A 1 804 ? 26.470 8.120 -2.207 1.00 74.75 804 GLN A C 1
ATOM 6360 O O . GLN A 1 804 ? 27.650 8.319 -2.504 1.00 74.75 804 GLN A O 1
ATOM 6365 N N . TYR A 1 805 ? 26.116 7.305 -1.210 1.00 72.25 805 TYR A N 1
ATOM 6366 C CA . TYR A 1 805 ? 27.046 6.525 -0.390 1.00 72.25 805 TYR A CA 1
ATOM 6367 C C . TYR A 1 805 ? 27.885 5.581 -1.258 1.00 72.25 805 TYR A C 1
ATOM 6369 O O . TYR A 1 805 ? 29.115 5.609 -1.185 1.00 72.25 805 TYR A O 1
ATOM 6377 N N . LEU A 1 806 ? 27.247 4.808 -2.145 1.00 68.50 806 LEU A N 1
ATOM 6378 C CA . LEU A 1 806 ? 27.946 3.885 -3.045 1.00 68.50 806 LEU A CA 1
ATOM 6379 C C . LEU A 1 806 ? 28.906 4.619 -3.987 1.00 68.50 806 LEU A C 1
ATOM 6381 O O . LEU A 1 806 ? 30.053 4.204 -4.115 1.00 68.50 806 LEU A O 1
ATOM 6385 N N . ILE A 1 807 ? 28.490 5.738 -4.588 1.00 66.75 807 ILE A N 1
ATOM 6386 C CA . ILE A 1 807 ? 29.363 6.568 -5.441 1.00 66.75 807 ILE A CA 1
ATOM 6387 C C . ILE A 1 807 ? 30.531 7.171 -4.643 1.00 66.75 807 ILE A C 1
ATOM 6389 O O . ILE A 1 807 ? 31.643 7.286 -5.151 1.00 66.75 807 ILE A O 1
ATOM 6393 N N . THR A 1 808 ? 30.303 7.533 -3.380 1.00 64.25 808 THR A N 1
ATOM 6394 C CA . THR A 1 808 ? 31.321 8.159 -2.521 1.00 64.25 808 THR A CA 1
ATOM 6395 C C . THR A 1 808 ? 32.335 7.148 -1.970 1.00 64.25 808 THR A C 1
ATOM 6397 O O . THR A 1 808 ? 33.484 7.526 -1.712 1.00 64.25 808 THR A O 1
ATOM 6400 N N . ASN A 1 809 ? 31.945 5.878 -1.821 1.00 62.25 809 ASN A N 1
ATOM 6401 C CA . ASN A 1 809 ? 32.771 4.828 -1.215 1.00 62.25 809 ASN A CA 1
ATOM 6402 C C . ASN A 1 809 ? 33.357 3.825 -2.226 1.00 62.25 809 ASN A C 1
ATOM 6404 O O . ASN A 1 809 ? 34.443 3.307 -1.979 1.00 62.25 809 ASN A O 1
ATOM 6408 N N . GLN A 1 810 ? 32.752 3.627 -3.406 1.00 64.69 810 GLN A N 1
ATOM 6409 C CA . GLN A 1 810 ? 33.356 2.881 -4.528 1.00 64.69 810 GLN A CA 1
ATOM 6410 C C . GLN A 1 810 ? 34.398 3.725 -5.287 1.00 64.69 810 GLN A C 1
ATOM 6412 O O . GLN A 1 810 ? 34.368 3.863 -6.511 1.00 64.69 810 GLN A O 1
ATOM 6417 N N . ASN A 1 811 ? 35.311 4.313 -4.517 1.00 62.47 811 ASN A N 1
ATOM 6418 C CA . ASN A 1 811 ? 36.427 5.126 -4.983 1.00 62.47 811 ASN A CA 1
ATOM 6419 C C . ASN A 1 811 ? 37.783 4.431 -4.778 1.00 62.47 811 ASN A C 1
ATOM 6421 O O . ASN A 1 811 ? 38.767 4.875 -5.362 1.00 62.47 811 ASN A O 1
ATOM 6425 N N . CYS A 1 812 ? 37.839 3.338 -4.010 1.00 63.09 812 CYS A N 1
ATOM 6426 C CA . CYS A 1 812 ? 38.998 2.448 -3.925 1.00 63.09 812 CYS A CA 1
ATOM 6427 C C . CYS A 1 812 ? 38.768 1.213 -4.805 1.00 63.09 812 CYS A C 1
ATOM 6429 O O . CYS A 1 812 ? 37.742 0.547 -4.675 1.00 63.09 812 CYS A O 1
ATOM 6431 N N . PHE A 1 813 ? 39.736 0.886 -5.655 1.00 69.44 813 PHE A N 1
ATOM 6432 C CA . PHE A 1 813 ? 39.784 -0.364 -6.409 1.00 69.44 813 PHE A CA 1
ATOM 6433 C C . PHE A 1 813 ? 41.002 -1.167 -5.989 1.00 69.44 813 PHE A C 1
ATOM 6435 O O . PHE A 1 813 ? 42.096 -0.611 -5.892 1.00 69.44 813 PHE A O 1
ATOM 6442 N N . TYR A 1 814 ? 40.815 -2.470 -5.818 1.00 68.56 814 TYR A N 1
ATOM 6443 C CA . TYR A 1 814 ? 41.870 -3.401 -5.454 1.00 68.56 814 TYR A CA 1
ATOM 6444 C C . TYR A 1 814 ? 42.030 -4.439 -6.560 1.00 68.56 814 TYR A C 1
ATOM 6446 O O . TYR A 1 814 ? 41.068 -5.108 -6.935 1.00 68.56 814 TYR A O 1
ATOM 6454 N N . ARG A 1 815 ? 43.251 -4.575 -7.072 1.00 75.31 815 ARG A N 1
ATOM 6455 C CA . ARG A 1 815 ? 43.695 -5.731 -7.847 1.00 75.31 815 ARG A CA 1
ATOM 6456 C C . ARG A 1 815 ? 44.477 -6.625 -6.893 1.00 75.31 815 ARG A C 1
ATOM 6458 O O . ARG A 1 815 ? 45.394 -6.142 -6.238 1.00 75.31 815 ARG A O 1
ATOM 6465 N N . ILE A 1 816 ? 44.076 -7.884 -6.800 1.00 71.19 816 ILE A N 1
ATOM 6466 C CA . ILE A 1 816 ? 44.691 -8.926 -5.973 1.00 71.19 816 ILE A CA 1
ATOM 6467 C C . ILE A 1 816 ? 44.563 -10.257 -6.714 1.00 71.19 816 ILE A C 1
ATOM 6469 O O . ILE A 1 816 ? 43.593 -10.457 -7.447 1.00 71.19 816 ILE A O 1
ATOM 6473 N N . SER A 1 817 ? 45.510 -11.167 -6.505 1.00 80.12 817 SER A N 1
ATOM 6474 C CA . SER A 1 817 ? 45.419 -12.546 -6.989 1.00 80.12 817 SER A CA 1
ATOM 6475 C C . SER A 1 817 ? 45.360 -13.506 -5.804 1.00 80.12 817 SER A C 1
ATOM 6477 O O . SER A 1 817 ? 46.171 -13.404 -4.883 1.00 80.12 817 SER A O 1
ATOM 6479 N N . LEU A 1 818 ? 44.408 -14.442 -5.839 1.00 77.75 818 LEU A N 1
ATOM 6480 C CA . LEU A 1 818 ? 44.166 -15.423 -4.778 1.00 77.75 818 LEU A CA 1
ATOM 6481 C C . LEU A 1 818 ? 44.504 -16.857 -5.245 1.00 77.75 818 LEU A C 1
ATOM 6483 O O . LEU A 1 818 ? 44.316 -17.174 -6.422 1.00 77.75 818 LEU A O 1
ATOM 6487 N N . PRO A 1 819 ? 44.975 -17.747 -4.349 1.00 76.69 819 PRO A N 1
ATOM 6488 C CA . PRO A 1 819 ? 45.222 -19.155 -4.641 1.00 76.69 819 PRO A CA 1
ATOM 6489 C C . PRO A 1 819 ? 43.965 -19.920 -5.066 1.00 76.69 819 PRO A C 1
ATOM 6491 O O . PRO A 1 819 ? 42.854 -19.620 -4.632 1.00 76.69 819 PRO A O 1
ATOM 6494 N N . ILE A 1 820 ? 44.156 -21.007 -5.821 1.00 81.75 820 ILE A N 1
ATOM 6495 C CA . ILE A 1 820 ? 43.076 -21.832 -6.398 1.00 81.75 820 ILE A CA 1
ATOM 6496 C C . ILE A 1 820 ? 42.077 -22.407 -5.373 1.00 81.75 820 ILE A C 1
ATOM 6498 O O . ILE A 1 820 ? 40.951 -22.731 -5.739 1.00 81.75 820 ILE A O 1
ATOM 6502 N N . LYS A 1 821 ? 42.421 -22.473 -4.076 1.00 81.31 821 LYS A N 1
ATOM 6503 C CA . LYS A 1 821 ? 41.466 -22.839 -3.008 1.00 81.31 821 LYS A CA 1
ATOM 6504 C C . LYS A 1 821 ? 40.264 -21.879 -2.919 1.00 81.31 821 LYS A C 1
ATOM 6506 O O . LYS A 1 821 ? 39.200 -22.278 -2.453 1.00 81.31 821 LYS A O 1
ATOM 6511 N N . TYR A 1 822 ? 40.413 -20.655 -3.429 1.00 81.50 822 TYR A N 1
ATOM 6512 C CA . TYR A 1 822 ? 39.372 -19.630 -3.539 1.00 81.50 822 TYR A CA 1
ATOM 6513 C C . TYR A 1 822 ? 38.648 -19.606 -4.895 1.00 81.50 822 TYR A C 1
ATOM 6515 O O . TYR A 1 822 ? 37.841 -18.714 -5.128 1.00 81.50 822 TYR A O 1
ATOM 6523 N N . ALA A 1 823 ? 38.865 -20.586 -5.782 1.00 77.38 823 ALA A N 1
ATOM 6524 C CA . ALA A 1 823 ? 38.198 -20.655 -7.092 1.00 77.38 823 ALA A CA 1
ATOM 6525 C C . ALA A 1 823 ? 36.666 -20.860 -7.028 1.00 77.38 823 ALA A C 1
ATOM 6527 O O . ALA A 1 823 ? 36.008 -20.871 -8.060 1.00 77.38 823 ALA A O 1
ATOM 6528 N N . HIS A 1 824 ? 36.105 -21.027 -5.827 1.00 76.69 824 HIS A N 1
ATOM 6529 C CA . HIS A 1 824 ? 34.665 -21.045 -5.568 1.00 76.69 824 HIS A CA 1
ATOM 6530 C C . HIS A 1 824 ? 34.052 -19.638 -5.415 1.00 76.69 824 HIS A C 1
ATOM 6532 O O . HIS A 1 824 ? 32.834 -19.527 -5.303 1.00 76.69 824 HIS A O 1
ATOM 6538 N N . LEU A 1 825 ? 34.877 -18.582 -5.366 1.00 76.44 825 LEU A N 1
ATOM 6539 C CA . LEU A 1 825 ? 34.430 -17.189 -5.328 1.00 76.44 825 LEU A CA 1
ATOM 6540 C C . LEU A 1 825 ? 33.991 -16.720 -6.718 1.00 76.44 825 LEU A C 1
ATOM 6542 O O . LEU A 1 825 ? 34.710 -16.897 -7.702 1.00 76.44 825 LEU A O 1
ATOM 6546 N N . ASN A 1 826 ? 32.838 -16.062 -6.776 1.00 68.94 826 ASN A N 1
ATOM 6547 C CA . ASN A 1 826 ? 32.195 -15.605 -8.000 1.00 68.94 826 ASN A CA 1
ATOM 6548 C C . ASN A 1 826 ? 32.200 -14.077 -8.123 1.00 68.94 826 ASN A C 1
ATOM 6550 O O . ASN A 1 826 ? 32.439 -13.324 -7.175 1.00 68.94 826 ASN A O 1
ATOM 6554 N N . VAL A 1 827 ? 31.871 -13.604 -9.323 1.00 69.69 827 VAL A N 1
ATOM 6555 C CA . VAL A 1 827 ? 31.611 -12.187 -9.587 1.00 69.69 827 VAL A CA 1
ATOM 6556 C C . VAL A 1 827 ? 30.451 -11.708 -8.706 1.00 69.69 827 VAL A C 1
ATOM 6558 O O . VAL A 1 827 ? 29.374 -12.304 -8.682 1.00 69.69 827 VAL A O 1
ATOM 6561 N N . GLY A 1 828 ? 30.672 -10.615 -7.977 1.00 63.31 828 GLY A N 1
ATOM 6562 C CA . GLY A 1 828 ? 29.723 -10.041 -7.025 1.00 63.31 828 GLY A CA 1
ATOM 6563 C C . GLY A 1 828 ? 29.936 -10.456 -5.566 1.00 63.31 828 GLY A C 1
ATOM 6564 O O . GLY A 1 828 ? 29.428 -9.752 -4.695 1.00 63.31 828 GLY A O 1
ATOM 6565 N N . ASP A 1 829 ? 30.698 -11.520 -5.278 1.00 72.06 829 ASP A N 1
ATOM 6566 C CA . ASP A 1 829 ? 30.985 -11.928 -3.895 1.00 72.06 829 ASP A CA 1
ATOM 6567 C C . ASP A 1 829 ? 31.813 -10.869 -3.147 1.00 72.06 829 ASP A C 1
ATOM 6569 O O . ASP A 1 829 ? 32.610 -10.131 -3.738 1.00 72.06 829 ASP A O 1
ATOM 6573 N N . VAL A 1 830 ? 31.627 -10.792 -1.826 1.00 74.69 830 VAL A N 1
ATOM 6574 C CA . VAL A 1 830 ? 32.323 -9.840 -0.950 1.00 74.69 830 VAL A CA 1
ATOM 6575 C C . VAL A 1 830 ? 33.228 -10.588 0.021 1.00 74.69 830 VAL A C 1
ATOM 6577 O O . VAL A 1 830 ? 32.783 -11.466 0.763 1.00 74.69 830 VAL A O 1
ATOM 6580 N N . ILE A 1 831 ? 34.499 -10.197 0.037 1.00 77.81 831 ILE A N 1
ATOM 6581 C CA . ILE A 1 831 ? 35.539 -10.758 0.894 1.00 77.81 831 ILE A CA 1
ATOM 6582 C C . ILE A 1 831 ? 36.079 -9.702 1.862 1.00 77.81 831 ILE A C 1
ATOM 6584 O O . ILE A 1 831 ? 36.231 -8.530 1.511 1.00 77.81 831 ILE A O 1
ATOM 6588 N N . GLY A 1 832 ? 36.361 -10.130 3.090 1.00 81.19 832 GLY A N 1
ATOM 6589 C CA . GLY A 1 832 ? 37.054 -9.335 4.099 1.00 81.19 832 GLY A CA 1
ATOM 6590 C C . GLY A 1 832 ? 38.550 -9.632 4.049 1.00 81.19 832 GLY A C 1
ATOM 6591 O O . GLY A 1 832 ? 38.935 -10.795 4.137 1.00 81.19 832 GLY A O 1
ATOM 6592 N N . ILE A 1 833 ? 39.393 -8.613 3.902 1.00 80.31 833 ILE A N 1
ATOM 6593 C CA . ILE A 1 833 ? 40.855 -8.758 3.828 1.00 80.31 833 ILE A CA 1
ATOM 6594 C C . ILE A 1 833 ? 41.510 -7.742 4.760 1.00 80.31 833 ILE A C 1
ATOM 6596 O O . ILE A 1 833 ? 41.154 -6.565 4.741 1.00 80.31 833 ILE A O 1
ATOM 6600 N N . GLU A 1 834 ? 42.510 -8.175 5.527 1.00 79.50 834 GLU A N 1
ATOM 6601 C CA . GLU A 1 834 ? 43.402 -7.248 6.224 1.00 79.50 834 GLU A CA 1
ATOM 6602 C C . GLU A 1 834 ? 44.525 -6.783 5.288 1.00 79.50 834 GLU A C 1
ATOM 6604 O O . GLU A 1 834 ? 45.307 -7.592 4.792 1.00 79.50 834 GLU A O 1
ATOM 6609 N N . LEU A 1 835 ? 44.612 -5.476 5.045 1.00 71.62 835 LEU A N 1
ATOM 6610 C CA . LEU A 1 835 ? 45.689 -4.838 4.286 1.00 71.62 835 LEU A CA 1
ATOM 6611 C C . LEU A 1 835 ? 46.216 -3.677 5.121 1.00 71.62 835 LEU A C 1
ATOM 6613 O O . LEU A 1 835 ? 45.425 -2.914 5.661 1.00 71.62 835 LEU A O 1
ATOM 6617 N N . GLU A 1 836 ? 47.537 -3.527 5.230 1.00 68.94 836 GLU A N 1
ATOM 6618 C CA . GLU A 1 836 ? 48.152 -2.354 5.882 1.00 68.94 836 GLU A CA 1
ATOM 6619 C C . GLU A 1 836 ? 47.626 -2.101 7.323 1.00 68.94 836 GLU A C 1
ATOM 6621 O O . GLU A 1 836 ? 47.491 -0.961 7.762 1.00 68.94 836 GLU A O 1
ATOM 6626 N N . HIS A 1 837 ? 47.329 -3.181 8.067 1.00 71.06 837 HIS A N 1
ATOM 6627 C CA . HIS A 1 837 ? 46.707 -3.187 9.409 1.00 71.06 837 HIS A CA 1
ATOM 6628 C C . HIS A 1 837 ? 45.280 -2.606 9.486 1.00 71.06 837 HIS A C 1
ATOM 6630 O O . HIS A 1 837 ? 44.796 -2.255 10.563 1.00 71.06 837 HIS A O 1
ATOM 6636 N N . MET A 1 838 ? 44.590 -2.530 8.350 1.00 69.06 838 MET A N 1
ATOM 6637 C CA . MET A 1 838 ? 43.203 -2.098 8.222 1.00 69.06 838 MET A CA 1
ATOM 6638 C C . MET A 1 838 ? 42.351 -3.230 7.641 1.00 69.06 838 MET A C 1
ATOM 6640 O O . MET A 1 838 ? 42.772 -3.962 6.748 1.00 69.06 838 MET A O 1
ATOM 6644 N N . GLN A 1 839 ? 41.125 -3.375 8.140 1.00 74.12 839 GLN A N 1
ATOM 6645 C CA . GLN A 1 839 ? 40.160 -4.341 7.612 1.00 74.12 839 GLN A CA 1
ATOM 6646 C C . GLN A 1 839 ? 39.401 -3.723 6.432 1.00 74.12 839 GLN A C 1
ATOM 6648 O O . GLN A 1 839 ? 38.734 -2.694 6.574 1.00 74.12 839 GLN A O 1
ATOM 6653 N N . HIS A 1 840 ? 39.497 -4.358 5.266 1.00 71.69 840 HIS A N 1
ATOM 6654 C CA . HIS A 1 840 ? 38.871 -3.931 4.020 1.00 71.69 840 HIS A CA 1
ATOM 6655 C C . HIS A 1 840 ? 37.789 -4.910 3.579 1.00 71.69 840 HIS A C 1
ATOM 6657 O O . HIS A 1 840 ? 37.986 -6.121 3.561 1.00 71.69 840 HIS A O 1
ATOM 6663 N N . MET A 1 841 ? 36.659 -4.355 3.151 1.00 72.31 841 MET A N 1
ATOM 6664 C CA . MET A 1 841 ? 35.566 -5.088 2.521 1.00 72.31 841 MET A CA 1
ATOM 6665 C C . MET A 1 841 ? 35.658 -4.891 1.011 1.00 72.31 841 MET A C 1
ATOM 6667 O O . MET A 1 841 ? 35.402 -3.795 0.508 1.00 72.31 841 MET A O 1
ATOM 6671 N N . ILE A 1 842 ? 36.069 -5.933 0.292 1.00 71.25 842 ILE A N 1
ATOM 6672 C CA . ILE A 1 842 ? 36.350 -5.886 -1.144 1.00 71.25 842 ILE A CA 1
ATOM 6673 C C . ILE A 1 842 ? 35.322 -6.743 -1.868 1.00 71.25 842 ILE A C 1
ATOM 6675 O O . ILE A 1 842 ? 35.111 -7.904 -1.535 1.00 71.25 842 ILE A O 1
ATOM 6679 N N . LYS A 1 843 ? 34.683 -6.164 -2.881 1.00 71.44 843 LYS A N 1
ATOM 6680 C CA . LYS A 1 843 ? 33.720 -6.860 -3.726 1.00 71.44 843 LYS A CA 1
ATOM 6681 C C . LYS A 1 843 ? 34.351 -7.239 -5.058 1.00 71.44 843 LYS A C 1
ATOM 6683 O O . LYS A 1 843 ? 34.933 -6.387 -5.730 1.00 71.44 843 LYS A O 1
ATOM 6688 N N . ILE A 1 844 ? 34.203 -8.501 -5.437 1.00 70.94 844 ILE A N 1
ATOM 6689 C CA . ILE A 1 844 ? 34.696 -9.052 -6.696 1.00 70.94 844 ILE A CA 1
ATOM 6690 C C . ILE A 1 844 ? 33.812 -8.537 -7.834 1.00 70.94 844 ILE A C 1
ATOM 6692 O O . ILE A 1 844 ? 32.586 -8.519 -7.730 1.00 70.94 844 ILE A O 1
ATOM 6696 N N . ALA A 1 845 ? 34.427 -8.114 -8.932 1.00 61.44 845 ALA A N 1
ATOM 6697 C CA . ALA A 1 845 ? 33.727 -7.620 -10.108 1.00 61.44 845 ALA A CA 1
ATOM 6698 C C . ALA A 1 845 ? 34.429 -8.092 -11.380 1.00 61.44 845 ALA A C 1
ATOM 6700 O O . ALA A 1 845 ? 35.654 -8.223 -11.405 1.00 61.44 845 ALA A O 1
ATOM 6701 N N . GLU A 1 846 ? 33.663 -8.251 -12.458 1.00 52.94 846 GLU A N 1
ATOM 6702 C CA . GLU A 1 846 ? 34.234 -8.251 -13.799 1.00 52.94 846 GLU A CA 1
ATOM 6703 C C . GLU A 1 846 ? 34.840 -6.871 -14.069 1.00 52.94 846 GLU A C 1
ATOM 6705 O O . GLU A 1 846 ? 34.171 -5.915 -14.470 1.00 52.94 846 GLU A O 1
ATOM 6710 N N . GLY A 1 847 ? 36.161 -6.787 -13.927 1.00 44.16 847 GLY A N 1
ATOM 6711 C CA . GLY A 1 847 ? 36.874 -6.195 -15.040 1.00 44.16 847 GLY A CA 1
ATOM 6712 C C . GLY A 1 847 ? 36.506 -7.015 -16.288 1.00 44.16 847 GLY A C 1
ATOM 6713 O O . GLY A 1 847 ? 36.374 -8.231 -16.242 1.00 44.16 847 GLY A O 1
ATOM 6714 N N . GLU A 1 848 ? 36.402 -6.407 -17.452 1.00 43.66 848 GLU A N 1
ATOM 6715 C CA . GLU A 1 848 ? 37.560 -5.691 -17.948 1.00 43.66 848 GLU A CA 1
ATOM 6716 C C . GLU A 1 848 ? 37.180 -4.953 -19.267 1.00 43.66 848 GLU A C 1
ATOM 6718 O O . GLU A 1 848 ? 36.435 -5.481 -20.091 1.00 43.66 848 GLU A O 1
ATOM 6723 N N . ALA A 1 849 ? 37.669 -3.721 -19.485 1.00 48.22 849 ALA A N 1
ATOM 6724 C CA . ALA A 1 849 ? 37.435 -2.930 -20.703 1.00 48.22 849 ALA A CA 1
ATOM 6725 C C . ALA A 1 849 ? 38.718 -2.499 -21.466 1.00 48.22 849 ALA A C 1
ATOM 6727 O O . ALA A 1 849 ? 39.207 -1.390 -21.256 1.00 48.22 849 ALA A O 1
ATOM 6728 N N . VAL A 1 850 ? 39.287 -3.256 -22.414 1.00 45.84 850 VAL A N 1
ATOM 6729 C CA . VAL A 1 850 ? 39.227 -4.722 -22.583 1.00 45.84 850 VAL A CA 1
ATOM 6730 C C . VAL A 1 850 ? 40.647 -5.280 -22.909 1.00 45.84 850 VAL A C 1
ATOM 6732 O O . VAL A 1 850 ? 40.748 -6.250 -23.644 1.00 45.84 850 VAL A O 1
ATOM 6735 N N . LEU A 1 851 ? 41.767 -4.650 -22.483 1.00 40.06 851 LEU A N 1
ATOM 6736 C CA . LEU A 1 851 ? 43.114 -5.271 -22.635 1.00 40.06 851 LEU A CA 1
ATOM 6737 C C . LEU A 1 851 ? 44.202 -4.922 -21.587 1.00 40.06 851 LEU A C 1
ATOM 6739 O O . LEU A 1 851 ? 44.698 -5.822 -20.912 1.00 40.06 851 LEU A O 1
ATOM 6743 N N . GLU A 1 852 ? 44.543 -3.644 -21.362 1.00 46.25 852 GLU A N 1
ATOM 6744 C CA . GLU A 1 852 ? 45.236 -3.219 -20.106 1.00 46.25 852 GLU A CA 1
ATOM 6745 C C . GLU A 1 852 ? 44.384 -3.553 -18.881 1.00 46.25 852 GLU A C 1
ATOM 6747 O O . GLU A 1 852 ? 44.822 -3.943 -17.800 1.00 46.25 852 GLU A O 1
ATOM 6752 N N . ARG A 1 853 ? 43.108 -3.391 -19.165 1.00 40.78 853 ARG A N 1
ATOM 6753 C CA . ARG A 1 853 ? 41.957 -3.796 -18.429 1.00 40.78 853 ARG A CA 1
ATOM 6754 C C . ARG A 1 853 ? 41.280 -4.867 -19.297 1.00 40.78 853 ARG A C 1
ATOM 6756 O O . ARG A 1 853 ? 40.242 -4.540 -19.837 1.00 40.78 853 ARG A O 1
ATOM 6763 N N . ALA A 1 854 ? 41.949 -5.983 -19.647 1.00 32.91 854 ALA A N 1
ATOM 6764 C CA . ALA A 1 854 ? 41.473 -7.378 -19.888 1.00 32.91 854 ALA A CA 1
ATOM 6765 C C . ALA A 1 854 ? 42.630 -8.259 -20.370 1.00 32.91 854 ALA A C 1
ATOM 6767 O O . ALA A 1 854 ? 42.878 -8.396 -21.571 1.00 32.91 854 ALA A O 1
ATOM 6768 N N . PRO A 1 855 ? 43.349 -8.963 -19.494 1.00 40.56 855 PRO A N 1
ATOM 6769 C CA . PRO A 1 855 ? 44.529 -9.673 -19.931 1.00 40.56 855 PRO A CA 1
ATOM 6770 C C . PRO A 1 855 ? 44.150 -10.972 -20.663 1.00 40.56 855 PRO A C 1
ATOM 6772 O O . PRO A 1 855 ? 45.057 -11.667 -21.101 1.00 40.56 855 PRO A O 1
ATOM 6775 N N . PHE A 1 856 ? 42.854 -11.267 -20.826 1.00 37.69 856 PHE A N 1
ATOM 6776 C CA . PHE A 1 856 ? 42.288 -12.472 -21.433 1.00 37.69 856 PHE A CA 1
ATOM 6777 C C . PHE A 1 856 ? 41.618 -12.255 -22.805 1.00 37.69 856 PHE A C 1
ATOM 6779 O O . PHE A 1 856 ? 41.096 -13.210 -23.369 1.00 37.69 856 PHE A O 1
ATOM 6786 N N . VAL A 1 857 ? 41.579 -11.030 -23.351 1.00 40.94 857 VAL A N 1
ATOM 6787 C CA . VAL A 1 857 ? 41.112 -10.819 -24.736 1.00 40.94 857 VAL A CA 1
ATOM 6788 C C . VAL A 1 857 ? 42.302 -10.832 -25.681 1.00 40.94 857 VAL A C 1
ATOM 6790 O O . VAL A 1 857 ? 43.125 -9.918 -25.688 1.00 40.94 857 VAL A O 1
ATOM 6793 N N . ASP A 1 858 ? 42.390 -11.888 -26.485 1.00 49.72 858 ASP A N 1
ATOM 6794 C CA . ASP A 1 858 ? 43.561 -12.133 -27.328 1.00 49.72 858 ASP A CA 1
ATOM 6795 C C . ASP A 1 858 ? 43.490 -11.466 -28.708 1.00 49.72 858 ASP A C 1
ATOM 6797 O O . ASP A 1 858 ? 44.525 -11.273 -29.348 1.00 49.72 858 ASP A O 1
ATOM 6801 N N . VAL A 1 859 ? 42.289 -11.069 -29.153 1.00 46.72 859 VAL A N 1
ATOM 6802 C CA . VAL A 1 859 ? 42.064 -10.373 -30.429 1.00 46.72 859 VAL A CA 1
ATOM 6803 C C . VAL A 1 859 ? 41.200 -9.126 -30.237 1.00 46.72 859 VAL A C 1
ATOM 6805 O O . VAL A 1 859 ? 40.073 -9.212 -29.752 1.00 46.72 859 VAL A O 1
ATOM 6808 N N . VAL A 1 860 ? 41.679 -7.976 -30.721 1.00 55.25 860 VAL A N 1
ATOM 6809 C CA . VAL A 1 860 ? 40.863 -6.763 -30.913 1.00 55.25 860 VAL A CA 1
ATOM 6810 C C . VAL A 1 860 ? 40.801 -6.425 -32.397 1.00 55.25 860 VAL A C 1
ATOM 6812 O O . VAL A 1 860 ? 41.833 -6.241 -33.042 1.00 55.25 860 VAL A O 1
ATOM 6815 N N . VAL A 1 861 ? 39.586 -6.317 -32.939 1.00 51.81 861 VAL A N 1
ATOM 6816 C CA . VAL A 1 861 ? 39.355 -6.096 -34.371 1.00 51.81 861 VAL A CA 1
ATOM 6817 C C . VAL A 1 861 ? 38.426 -4.905 -34.625 1.00 51.81 861 VAL A C 1
ATOM 6819 O O . VAL A 1 861 ? 37.378 -4.761 -33.996 1.00 51.81 861 VAL A O 1
ATOM 6822 N N . GLY A 1 862 ? 38.824 -4.020 -35.540 1.00 57.66 862 GLY A N 1
ATOM 6823 C CA . GLY A 1 862 ? 38.039 -2.853 -35.940 1.00 57.66 862 GLY A CA 1
ATOM 6824 C C . GLY A 1 862 ? 36.824 -3.216 -36.815 1.00 57.66 862 GLY A C 1
ATOM 6825 O O . GLY A 1 862 ? 36.830 -4.258 -37.474 1.00 57.66 862 GLY A O 1
ATOM 6826 N N . PRO A 1 863 ? 35.795 -2.345 -36.914 1.00 53.84 863 PRO A N 1
ATOM 6827 C CA . PRO A 1 863 ? 34.581 -2.616 -37.701 1.00 53.84 863 PRO A CA 1
ATOM 6828 C C . PRO A 1 863 ? 34.801 -2.855 -39.206 1.00 53.84 863 PRO A C 1
ATOM 6830 O O . PRO A 1 863 ? 33.909 -3.386 -39.874 1.00 53.84 863 PRO A O 1
ATOM 6833 N N . GLN A 1 864 ? 35.960 -2.451 -39.742 1.00 55.00 864 GLN A N 1
ATOM 6834 C CA . GLN A 1 864 ? 36.373 -2.747 -41.117 1.00 55.00 864 GLN A CA 1
ATOM 6835 C C . GLN A 1 864 ? 37.204 -4.032 -41.241 1.00 55.00 864 GLN A C 1
ATOM 6837 O O . GLN A 1 864 ? 37.032 -4.791 -42.194 1.00 55.00 864 GLN A O 1
ATOM 6842 N N . SER A 1 865 ? 38.020 -4.355 -40.240 1.00 59.75 865 SER A N 1
ATOM 6843 C CA . SER A 1 865 ? 38.916 -5.518 -40.257 1.00 59.75 865 SER A CA 1
ATOM 6844 C C . SER A 1 865 ? 38.271 -6.827 -39.781 1.00 59.75 865 SER A C 1
ATOM 6846 O O . SER A 1 865 ? 38.957 -7.843 -39.728 1.00 59.75 865 SER A O 1
ATOM 6848 N N . ILE A 1 866 ? 36.971 -6.845 -39.447 1.00 62.97 866 ILE A N 1
ATOM 6849 C CA . ILE A 1 866 ? 36.270 -8.001 -38.837 1.00 62.97 866 ILE A CA 1
ATOM 6850 C C . ILE A 1 866 ? 36.408 -9.319 -39.620 1.00 62.97 866 ILE A C 1
ATOM 6852 O O . ILE A 1 866 ? 36.426 -10.395 -39.036 1.00 62.97 866 ILE A O 1
ATOM 6856 N N . HIS A 1 867 ? 36.568 -9.237 -40.935 1.00 61.38 867 HIS A N 1
ATOM 6857 C CA . HIS A 1 867 ? 36.805 -10.372 -41.821 1.00 61.38 867 HIS A CA 1
ATOM 6858 C C . HIS A 1 867 ? 38.179 -11.041 -41.626 1.00 61.38 867 HIS A C 1
ATOM 6860 O O . HIS A 1 867 ? 38.322 -12.223 -41.909 1.00 61.38 867 HIS A O 1
ATOM 6866 N N . THR A 1 868 ? 39.180 -10.316 -41.109 1.00 63.53 868 THR A N 1
ATOM 6867 C CA . THR A 1 868 ? 40.504 -10.870 -40.767 1.00 63.53 868 THR A CA 1
ATOM 6868 C C . THR A 1 868 ? 40.482 -11.686 -39.474 1.00 63.53 868 THR A C 1
ATOM 6870 O O . THR A 1 868 ? 41.476 -12.327 -39.142 1.00 63.53 868 THR A O 1
ATOM 6873 N N . LEU A 1 869 ? 39.361 -11.701 -38.739 1.00 61.84 869 LEU A N 1
ATOM 6874 C CA . LEU A 1 869 ? 39.224 -12.397 -37.459 1.00 61.84 869 LEU A CA 1
ATOM 6875 C C . LEU A 1 869 ? 39.669 -13.878 -37.495 1.00 61.84 869 LEU A C 1
ATOM 6877 O O . LEU A 1 869 ? 40.384 -14.263 -36.572 1.00 61.84 869 LEU A O 1
ATOM 6881 N N . PRO A 1 870 ? 39.376 -14.697 -38.530 1.00 66.81 870 PRO A N 1
ATOM 6882 C CA . PRO A 1 870 ? 39.897 -16.064 -38.616 1.00 66.81 870 PRO A CA 1
ATOM 6883 C C . PRO A 1 870 ? 41.431 -16.119 -38.679 1.00 66.81 870 PRO A C 1
ATOM 6885 O O . PRO A 1 870 ? 42.045 -16.937 -37.998 1.00 66.81 870 PRO A O 1
ATOM 6888 N N . GLU A 1 871 ? 42.071 -15.213 -39.427 1.00 65.00 871 GLU A N 1
ATOM 6889 C CA . GLU A 1 871 ? 43.535 -15.121 -39.450 1.00 65.00 871 GLU A CA 1
ATOM 6890 C C . GLU A 1 871 ? 44.110 -14.616 -38.127 1.00 65.00 871 GLU A C 1
ATOM 6892 O O . GLU A 1 871 ? 45.159 -15.094 -37.700 1.00 65.00 871 GLU A O 1
ATOM 6897 N N . LEU A 1 872 ? 43.457 -13.644 -37.484 1.00 64.25 872 LEU A N 1
ATOM 6898 C CA . LEU A 1 872 ? 43.884 -13.116 -36.187 1.00 64.25 872 LEU A CA 1
ATOM 6899 C C . LEU A 1 872 ? 43.819 -14.212 -35.114 1.00 64.25 872 LEU A C 1
ATOM 6901 O O . LEU A 1 872 ? 44.765 -14.351 -34.345 1.00 64.25 872 LEU A O 1
ATOM 6905 N N . ILE A 1 873 ? 42.777 -15.050 -35.133 1.00 63.97 873 ILE A N 1
ATOM 6906 C CA . ILE A 1 873 ? 42.658 -16.249 -34.288 1.00 63.97 873 ILE A CA 1
ATOM 6907 C C . ILE A 1 873 ? 43.786 -17.249 -34.601 1.00 63.97 873 ILE A C 1
ATOM 6909 O O . ILE A 1 873 ? 44.456 -17.721 -33.684 1.00 63.97 873 ILE A O 1
ATOM 6913 N N . MET A 1 874 ? 44.075 -17.521 -35.881 1.00 63.41 874 MET A N 1
ATOM 6914 C CA . MET A 1 874 ? 45.188 -18.402 -36.272 1.00 63.41 874 MET A CA 1
ATOM 6915 C C . MET A 1 874 ? 46.573 -17.862 -35.870 1.00 63.41 874 MET A C 1
ATOM 6917 O O . MET A 1 874 ? 47.468 -18.649 -35.550 1.00 63.41 874 MET A O 1
ATOM 6921 N N . LYS A 1 875 ? 46.762 -16.537 -35.872 1.00 56.56 875 LYS A N 1
ATOM 6922 C CA . LYS A 1 875 ? 47.996 -15.866 -35.432 1.00 56.56 875 LYS A CA 1
ATOM 6923 C C . LYS A 1 875 ? 48.140 -15.933 -33.904 1.00 56.56 875 LYS A C 1
ATOM 6925 O O . LYS A 1 875 ? 49.198 -16.342 -33.433 1.00 56.56 875 LYS A O 1
ATOM 6930 N N . VAL A 1 876 ? 47.062 -15.686 -33.153 1.00 59.62 876 VAL A N 1
ATOM 6931 C CA . VAL A 1 876 ? 46.992 -15.867 -31.685 1.00 59.62 876 VAL A CA 1
ATOM 6932 C C . VAL A 1 876 ? 47.301 -17.302 -31.243 1.00 59.62 876 VAL A C 1
ATOM 6934 O O . VAL A 1 876 ? 47.931 -17.509 -30.214 1.00 59.62 876 VAL A O 1
ATOM 6937 N N . THR A 1 877 ? 46.928 -18.319 -32.026 1.00 54.28 877 THR A N 1
ATOM 6938 C CA . THR A 1 877 ? 47.282 -19.718 -31.705 1.00 54.28 877 THR A CA 1
ATOM 6939 C C . THR A 1 877 ? 48.752 -20.090 -31.957 1.00 54.28 877 THR A C 1
ATOM 6941 O O . THR A 1 877 ? 49.122 -21.248 -31.761 1.00 54.28 877 THR A O 1
ATOM 6944 N N . ARG A 1 878 ? 49.599 -19.155 -32.414 1.00 49.28 878 ARG A N 1
ATOM 6945 C CA . ARG A 1 878 ? 51.035 -19.390 -32.672 1.00 49.28 878 ARG A CA 1
ATOM 6946 C C . ARG A 1 878 ? 51.972 -18.389 -31.997 1.00 49.28 878 ARG A C 1
ATOM 6948 O O . ARG A 1 878 ? 53.122 -18.747 -31.769 1.00 49.28 878 ARG A O 1
ATOM 6955 N N . ASP A 1 879 ? 51.508 -17.178 -31.704 1.00 42.81 879 ASP A N 1
ATOM 6956 C CA . ASP A 1 879 ? 52.283 -16.130 -31.033 1.00 42.81 879 ASP A CA 1
ATOM 6957 C C . ASP A 1 879 ? 51.344 -15.154 -30.285 1.00 42.81 879 ASP A C 1
ATOM 6959 O O . ASP A 1 879 ? 50.124 -15.314 -30.309 1.00 42.81 879 ASP A O 1
ATOM 6963 N N . ALA A 1 880 ? 51.899 -14.154 -29.597 1.00 55.91 880 ALA A N 1
ATOM 6964 C CA . ALA A 1 880 ? 51.164 -13.263 -28.692 1.00 55.91 880 ALA A CA 1
ATOM 6965 C C . ALA A 1 880 ? 49.995 -12.462 -29.327 1.00 55.91 880 ALA A C 1
ATOM 6967 O O . ALA A 1 880 ? 49.856 -12.335 -30.543 1.00 55.91 880 ALA A O 1
ATOM 6968 N N . LYS A 1 881 ? 49.165 -11.884 -28.446 1.00 55.97 881 LYS A N 1
ATOM 6969 C CA . LYS A 1 881 ? 47.925 -11.120 -28.706 1.00 55.97 881 LYS A CA 1
ATOM 6970 C C . LYS A 1 881 ? 47.957 -10.178 -29.913 1.00 55.97 881 LYS A C 1
ATOM 6972 O O . LYS A 1 881 ? 48.939 -9.476 -30.145 1.00 55.97 881 LYS A O 1
ATOM 6977 N N . GLN A 1 882 ? 46.828 -10.084 -30.614 1.00 52.28 882 GLN A N 1
ATOM 6978 C CA . GLN A 1 882 ? 46.716 -9.395 -31.900 1.00 52.28 882 GLN A CA 1
ATOM 6979 C C . GLN A 1 882 ? 45.697 -8.243 -31.868 1.00 52.28 882 GLN A C 1
ATOM 6981 O O . GLN A 1 882 ? 44.569 -8.387 -31.397 1.00 52.28 882 GLN A O 1
ATOM 6986 N N . VAL A 1 883 ? 46.073 -7.090 -32.428 1.00 51.78 883 VAL A N 1
ATOM 6987 C CA . VAL A 1 883 ? 45.201 -5.911 -32.558 1.00 51.78 883 VAL A CA 1
ATOM 6988 C C . VAL A 1 883 ? 45.229 -5.430 -34.005 1.00 51.78 883 VAL A C 1
ATOM 6990 O O . VAL A 1 883 ? 46.279 -5.029 -34.496 1.00 51.78 883 VAL A O 1
ATOM 6993 N N . ASN A 1 884 ? 44.077 -5.430 -34.680 1.00 55.66 884 ASN A N 1
ATOM 6994 C CA . ASN A 1 884 ? 43.921 -4.856 -36.018 1.00 55.66 884 ASN A CA 1
ATOM 6995 C C . ASN A 1 884 ? 42.742 -3.875 -36.039 1.00 55.66 884 ASN A C 1
ATOM 6997 O O . ASN A 1 884 ? 41.578 -4.264 -36.151 1.00 55.66 884 ASN A O 1
ATOM 7001 N N . ILE A 1 885 ? 43.071 -2.588 -35.949 1.00 55.31 885 ILE A N 1
ATOM 7002 C CA . ILE A 1 885 ? 42.135 -1.455 -36.019 1.00 55.31 885 ILE A CA 1
ATOM 7003 C C . ILE A 1 885 ? 42.377 -0.581 -37.260 1.00 55.31 885 ILE A C 1
ATOM 7005 O O . ILE A 1 885 ? 41.944 0.569 -37.300 1.00 55.31 885 ILE A O 1
ATOM 7009 N N . GLU A 1 886 ? 43.103 -1.105 -38.248 1.00 52.94 886 GLU A N 1
ATOM 7010 C CA . GLU A 1 886 ? 43.404 -0.388 -39.486 1.00 52.94 886 GLU A CA 1
ATOM 7011 C C . GLU A 1 886 ? 42.160 -0.248 -40.379 1.00 52.94 886 GLU A C 1
ATOM 7013 O O . GLU A 1 886 ? 41.144 -0.921 -40.191 1.00 52.94 886 GLU A O 1
ATOM 7018 N N . PHE A 1 887 ? 42.246 0.639 -41.371 1.00 52.06 887 PHE A N 1
ATOM 7019 C CA . PHE A 1 887 ? 41.201 0.864 -42.372 1.00 52.06 887 PHE A CA 1
ATOM 7020 C C . PHE A 1 887 ? 41.711 0.432 -43.762 1.00 52.06 887 PHE A C 1
ATOM 7022 O O . PHE A 1 887 ? 42.025 1.297 -44.584 1.00 52.06 887 PHE A O 1
ATOM 7029 N N . PRO A 1 888 ? 41.866 -0.882 -44.031 1.00 54.22 888 PRO A N 1
ATOM 7030 C CA . PRO A 1 888 ? 42.265 -1.367 -45.349 1.00 54.22 888 PRO A CA 1
ATOM 7031 C C . PRO A 1 888 ? 41.176 -1.062 -46.387 1.00 54.22 888 PRO A C 1
ATOM 7033 O O . PRO A 1 888 ? 39.985 -1.127 -46.088 1.00 54.22 888 PRO A O 1
ATOM 7036 N N . VAL A 1 889 ? 41.589 -0.732 -47.613 1.00 50.88 889 VAL A N 1
ATOM 7037 C CA . VAL A 1 889 ? 40.681 -0.246 -48.671 1.00 50.88 889 VAL A CA 1
ATOM 7038 C C . VAL A 1 889 ? 39.794 -1.360 -49.257 1.00 50.88 889 VAL A C 1
ATOM 7040 O O . VAL A 1 889 ? 38.710 -1.072 -49.751 1.00 50.88 889 VAL A O 1
ATOM 7043 N N . ILE A 1 890 ? 40.222 -2.627 -49.193 1.00 57.97 890 ILE A N 1
ATOM 7044 C CA . ILE A 1 890 ? 39.486 -3.818 -49.669 1.00 57.97 890 ILE A CA 1
ATOM 7045 C C . ILE A 1 890 ? 39.782 -4.989 -48.712 1.00 57.97 890 ILE A C 1
ATOM 7047 O O . ILE A 1 890 ? 40.879 -5.002 -48.151 1.00 57.97 890 ILE A O 1
ATOM 7051 N N . SER A 1 891 ? 38.818 -5.919 -48.530 1.00 54.47 891 SER A N 1
ATOM 7052 C CA . SER A 1 891 ? 38.943 -7.320 -48.022 1.00 54.47 891 SER A CA 1
ATOM 7053 C C . SER A 1 891 ? 37.715 -7.800 -47.195 1.00 54.47 891 SER A C 1
ATOM 7055 O O . SER A 1 891 ? 37.515 -8.996 -46.963 1.00 54.47 891 SER A O 1
ATOM 7057 N N . LYS A 1 892 ? 36.829 -6.889 -46.751 1.00 59.47 892 LYS A N 1
ATOM 7058 C CA . LYS A 1 892 ? 35.710 -7.228 -45.839 1.00 59.47 892 LYS A CA 1
ATOM 7059 C C . LYS A 1 892 ? 34.547 -7.990 -46.463 1.00 59.47 892 LYS A C 1
ATOM 7061 O O . LYS A 1 892 ? 34.024 -8.895 -45.818 1.00 59.47 892 LYS A O 1
ATOM 7066 N N . PHE A 1 893 ? 34.103 -7.603 -47.653 1.00 56.22 893 PHE A N 1
ATOM 7067 C CA . PHE A 1 893 ? 32.909 -8.192 -48.268 1.00 56.22 893 PHE A CA 1
ATOM 7068 C C . PHE A 1 893 ? 33.214 -9.518 -48.976 1.00 56.22 893 PHE A C 1
ATOM 7070 O O . PHE A 1 893 ? 32.386 -10.422 -48.941 1.00 56.22 893 PHE A O 1
ATOM 7077 N N . ASP A 1 894 ? 34.442 -9.671 -49.470 1.00 56.78 894 ASP A N 1
ATOM 7078 C CA . ASP A 1 894 ? 34.946 -10.840 -50.208 1.00 56.78 894 ASP A CA 1
ATOM 7079 C C . ASP A 1 894 ? 35.043 -12.118 -49.344 1.00 56.78 894 ASP A C 1
ATOM 7081 O O . ASP A 1 894 ? 35.172 -13.227 -49.858 1.00 56.78 894 ASP A O 1
ATOM 7085 N N . SER A 1 895 ? 34.990 -11.959 -48.016 1.00 54.16 895 SER A N 1
ATOM 7086 C CA . SER A 1 895 ? 35.362 -12.982 -47.028 1.00 54.16 895 SER A CA 1
ATOM 7087 C C . SER A 1 895 ? 34.207 -13.462 -46.132 1.00 54.16 895 SER A C 1
ATOM 7089 O O . SER A 1 895 ? 34.422 -14.290 -45.245 1.00 54.16 895 SER A O 1
ATOM 7091 N N . ILE A 1 896 ? 32.990 -12.923 -46.283 1.00 55.56 896 ILE A N 1
ATOM 7092 C CA . ILE A 1 896 ? 31.854 -13.229 -45.391 1.00 55.56 896 ILE A CA 1
ATOM 7093 C C . ILE A 1 896 ? 30.966 -14.320 -46.018 1.00 55.56 896 ILE A C 1
ATOM 7095 O O . ILE A 1 896 ? 30.437 -14.105 -47.109 1.00 55.56 896 ILE A O 1
ATOM 7099 N N . PRO A 1 897 ? 30.715 -15.460 -45.337 1.00 54.84 897 PRO A N 1
ATOM 7100 C CA . PRO A 1 897 ? 29.815 -16.494 -45.846 1.00 54.84 897 PRO A CA 1
ATOM 7101 C C . PRO A 1 897 ? 28.392 -15.957 -46.045 1.00 54.84 897 PRO A C 1
ATOM 7103 O O . PRO A 1 897 ? 27.721 -15.562 -45.088 1.00 54.84 897 PRO A O 1
ATOM 7106 N N . THR A 1 898 ? 27.906 -15.968 -47.288 1.00 51.91 898 THR A N 1
ATOM 7107 C CA . THR A 1 898 ? 26.574 -15.442 -47.641 1.00 51.91 898 THR A CA 1
ATOM 7108 C C . THR A 1 898 ? 25.419 -16.290 -47.096 1.00 51.91 898 THR A C 1
ATOM 7110 O O . THR A 1 898 ? 24.309 -15.787 -46.942 1.00 51.91 898 THR A O 1
ATOM 7113 N N . ASP A 1 899 ? 25.671 -17.551 -46.739 1.00 53.12 899 ASP A N 1
ATOM 7114 C CA . ASP A 1 899 ? 24.625 -18.510 -46.355 1.00 53.12 899 ASP A CA 1
ATOM 7115 C C . ASP A 1 899 ? 24.086 -18.290 -44.926 1.00 53.12 899 ASP A C 1
ATOM 7117 O O . ASP A 1 899 ? 22.974 -18.702 -44.602 1.00 53.12 899 ASP A O 1
ATOM 7121 N N . ALA A 1 900 ? 24.818 -17.560 -44.074 1.00 51.50 900 ALA A N 1
ATOM 7122 C CA . ALA A 1 900 ? 24.425 -17.287 -42.686 1.00 51.50 900 ALA A CA 1
ATOM 7123 C C . ALA A 1 900 ? 23.282 -16.256 -42.531 1.00 51.50 900 ALA A C 1
ATOM 7125 O O . ALA A 1 900 ? 22.842 -15.990 -41.411 1.00 51.50 900 ALA A O 1
ATOM 7126 N N . ARG A 1 901 ? 22.806 -15.649 -43.631 1.00 53.62 901 ARG A N 1
ATOM 7127 C CA . ARG A 1 901 ? 21.711 -14.652 -43.640 1.00 53.62 901 ARG A CA 1
ATOM 7128 C C . ARG A 1 901 ? 20.365 -15.209 -44.116 1.00 53.62 901 ARG A C 1
ATOM 7130 O O . ARG A 1 901 ? 19.379 -14.472 -44.142 1.00 53.62 901 ARG A O 1
ATOM 7137 N N . VAL A 1 902 ? 20.297 -16.491 -44.480 1.00 53.59 902 VAL A N 1
ATOM 7138 C CA . VAL A 1 902 ? 19.087 -17.105 -45.044 1.00 53.59 902 VAL A CA 1
ATOM 7139 C C . VAL A 1 902 ? 18.066 -17.413 -43.941 1.00 53.59 902 VAL A C 1
ATOM 7141 O O . VAL A 1 902 ? 18.020 -18.506 -43.383 1.00 53.59 902 VAL A O 1
ATOM 7144 N N . GLY A 1 903 ? 17.215 -16.424 -43.652 1.00 55.81 903 GLY A N 1
ATOM 7145 C CA . GLY A 1 903 ? 15.946 -16.606 -42.944 1.00 55.81 903 GLY A CA 1
ATOM 7146 C C . GLY A 1 903 ? 15.799 -15.824 -41.636 1.00 55.81 903 GLY A C 1
ATOM 7147 O O . GLY A 1 903 ? 16.295 -16.259 -40.599 1.00 55.81 903 GLY A O 1
ATOM 7148 N N . ARG A 1 904 ? 15.032 -14.718 -41.691 1.00 56.69 904 ARG A N 1
ATOM 7149 C CA . ARG A 1 904 ? 14.113 -14.166 -40.653 1.00 56.69 904 ARG A CA 1
ATOM 7150 C C . ARG A 1 904 ? 13.715 -12.717 -40.996 1.00 56.69 904 ARG A C 1
ATOM 7152 O O . ARG A 1 904 ? 14.211 -11.769 -40.397 1.00 56.69 904 ARG A O 1
ATOM 7159 N N . GLY A 1 905 ? 12.782 -12.532 -41.932 1.00 66.31 905 GLY A N 1
ATOM 7160 C CA . GLY A 1 905 ? 12.184 -11.215 -42.188 1.00 66.31 905 GLY A CA 1
ATOM 7161 C C . GLY A 1 905 ? 11.476 -11.093 -43.536 1.00 66.31 905 GLY A C 1
ATOM 7162 O O . GLY A 1 905 ? 11.821 -11.772 -44.494 1.00 66.31 905 GLY A O 1
ATOM 7163 N N . VAL A 1 906 ? 10.488 -10.196 -43.615 1.00 85.81 906 VAL A N 1
ATOM 7164 C CA . VAL A 1 906 ? 9.878 -9.770 -44.895 1.00 85.81 906 VAL A CA 1
ATOM 7165 C C . VAL A 1 906 ? 10.736 -8.693 -45.581 1.00 85.81 906 VAL A C 1
ATOM 7167 O O . VAL A 1 906 ? 10.674 -8.540 -46.801 1.00 85.81 906 VAL A O 1
ATOM 7170 N N . SER A 1 907 ? 11.550 -7.976 -44.801 1.00 89.44 907 SER A N 1
ATOM 7171 C CA . SER A 1 907 ? 12.442 -6.897 -45.229 1.00 89.44 907 SER A CA 1
ATOM 7172 C C . SER A 1 907 ? 13.873 -7.168 -44.759 1.00 89.44 907 SER A C 1
ATOM 7174 O O . SER A 1 907 ? 14.050 -7.649 -43.637 1.00 89.44 907 SER A O 1
ATOM 7176 N N . ALA A 1 908 ? 14.873 -6.867 -45.591 1.00 88.75 908 ALA A N 1
ATOM 7177 C CA . ALA A 1 908 ? 16.292 -7.062 -45.286 1.00 88.75 908 ALA A CA 1
ATOM 7178 C C . ALA A 1 908 ? 17.142 -5.831 -45.647 1.00 88.75 908 ALA A C 1
ATOM 7180 O O . ALA A 1 908 ? 16.895 -5.149 -46.643 1.00 88.75 908 ALA A O 1
ATOM 7181 N N . PHE A 1 909 ? 18.181 -5.574 -44.849 1.00 89.81 909 PHE A N 1
ATOM 7182 C CA . PHE A 1 909 ? 19.174 -4.531 -45.112 1.00 89.81 909 PHE A CA 1
ATOM 7183 C C . PHE A 1 909 ? 20.351 -5.086 -45.918 1.00 89.81 909 PHE A C 1
ATOM 7185 O O . PHE A 1 909 ? 20.955 -6.078 -45.513 1.00 89.81 909 PHE A O 1
ATOM 7192 N N . VAL A 1 910 ? 20.720 -4.405 -47.004 1.00 89.56 910 VAL A N 1
ATOM 7193 C CA . VAL A 1 910 ? 21.879 -4.746 -47.843 1.00 89.56 910 VAL A CA 1
ATOM 7194 C C . VAL A 1 910 ? 22.827 -3.550 -47.871 1.00 89.56 910 VAL A C 1
ATOM 7196 O O . VAL A 1 910 ? 22.510 -2.502 -48.432 1.00 89.56 910 VAL A O 1
ATOM 7199 N N . SER A 1 911 ? 23.993 -3.681 -47.236 1.00 89.12 911 SER A N 1
ATOM 7200 C CA . SER A 1 911 ? 25.031 -2.643 -47.255 1.00 89.12 911 SER A CA 1
ATOM 7201 C C . SER A 1 911 ? 25.718 -2.622 -48.617 1.00 89.12 911 SER A C 1
ATOM 7203 O O . SER A 1 911 ? 26.445 -3.560 -48.940 1.00 89.12 911 SER A O 1
ATOM 7205 N N . VAL A 1 912 ? 25.503 -1.565 -49.401 1.00 90.56 912 VAL A N 1
ATOM 7206 C CA . VAL A 1 912 ? 26.089 -1.395 -50.746 1.00 90.56 912 VAL A CA 1
ATOM 7207 C C . VAL A 1 912 ? 27.345 -0.520 -50.734 1.00 90.56 912 VAL A C 1
ATOM 7209 O O . VAL A 1 912 ? 28.176 -0.620 -51.635 1.00 90.56 912 VAL A O 1
ATOM 7212 N N . GLN A 1 913 ? 27.497 0.312 -49.700 1.00 87.44 913 GLN A N 1
ATOM 7213 C CA . GLN A 1 913 ? 28.556 1.312 -49.585 1.00 87.44 913 GLN A CA 1
ATOM 7214 C C . GLN A 1 913 ? 28.979 1.502 -48.118 1.00 87.44 913 GLN A C 1
ATOM 7216 O O . GLN A 1 913 ? 28.153 1.418 -47.205 1.00 87.44 913 GLN A O 1
ATOM 7221 N N . GLU A 1 914 ? 30.249 1.807 -47.869 1.00 83.06 914 GLU A N 1
ATOM 7222 C CA . GLU A 1 914 ? 30.770 2.193 -46.550 1.00 83.06 914 GLU A CA 1
ATOM 7223 C C . GLU A 1 914 ? 31.711 3.409 -46.668 1.00 83.06 914 GLU A C 1
ATOM 7225 O O . GLU A 1 914 ? 32.140 3.767 -47.761 1.00 83.06 914 GLU A O 1
ATOM 7230 N N . GLY A 1 915 ? 31.990 4.086 -45.549 1.00 81.88 915 GLY A N 1
ATOM 7231 C CA . GLY A 1 915 ? 32.790 5.319 -45.539 1.00 81.88 915 GLY A CA 1
ATOM 7232 C C . GLY A 1 915 ? 32.017 6.560 -46.009 1.00 81.88 915 GLY A C 1
ATOM 7233 O O . GLY A 1 915 ? 30.833 6.479 -46.340 1.00 81.88 915 GLY A O 1
ATOM 7234 N N . CYS A 1 916 ? 32.637 7.744 -45.943 1.00 85.44 916 CYS A N 1
ATOM 7235 C CA . CYS A 1 916 ? 31.982 9.004 -46.329 1.00 85.44 916 CYS A CA 1
ATOM 7236 C C . CYS A 1 916 ? 32.988 10.145 -46.555 1.00 85.44 916 CYS A C 1
ATOM 7238 O O . CYS A 1 916 ? 33.588 10.636 -45.595 1.00 85.44 916 CYS A O 1
ATOM 7240 N N . ASP A 1 917 ? 33.065 10.672 -47.779 1.00 86.50 917 ASP A N 1
ATOM 7241 C CA . ASP A 1 917 ? 34.045 11.703 -48.168 1.00 86.50 917 ASP A CA 1
ATOM 7242 C C . ASP A 1 917 ? 33.479 13.133 -48.176 1.00 86.50 917 ASP A C 1
ATOM 7244 O O . ASP A 1 917 ? 34.049 14.060 -48.757 1.00 86.50 917 ASP A O 1
ATOM 7248 N N . LYS A 1 918 ? 32.334 13.369 -47.522 1.00 85.69 918 LYS A N 1
ATOM 7249 C CA . LYS A 1 918 ? 31.699 14.705 -47.529 1.00 85.69 918 LYS A CA 1
ATOM 7250 C C . LYS A 1 918 ? 32.289 15.680 -46.506 1.00 85.69 918 LYS A C 1
ATOM 7252 O O . LYS A 1 918 ? 32.067 16.882 -46.634 1.00 85.69 918 LYS A O 1
ATOM 7257 N N . PHE A 1 919 ? 33.023 15.190 -45.498 1.00 86.38 919 PHE A N 1
ATOM 7258 C CA . PHE A 1 919 ? 33.670 15.997 -44.444 1.00 86.38 919 PHE A CA 1
ATOM 7259 C C . PHE A 1 919 ? 32.782 17.138 -43.900 1.00 86.38 919 PHE A C 1
ATOM 7261 O O . PHE A 1 919 ? 33.213 18.288 -43.757 1.00 86.38 919 PHE A O 1
ATOM 7268 N N . CYS A 1 920 ? 31.509 16.840 -43.614 1.00 91.25 920 CYS A N 1
ATOM 7269 C CA . CYS A 1 920 ? 30.599 17.803 -42.995 1.00 91.25 920 CYS A CA 1
ATOM 7270 C C . CYS A 1 920 ? 31.129 18.183 -41.606 1.00 91.25 920 CYS A C 1
ATOM 7272 O O . CYS A 1 920 ? 31.497 17.309 -40.821 1.00 91.25 920 CYS A O 1
ATOM 7274 N N . THR A 1 921 ? 31.151 19.473 -41.266 1.00 89.62 921 THR A N 1
ATOM 7275 C CA . THR A 1 921 ? 31.926 19.970 -40.109 1.00 89.62 921 THR A CA 1
ATOM 7276 C C . THR A 1 921 ? 31.437 19.451 -38.753 1.00 89.62 921 THR A C 1
ATOM 7278 O O . THR A 1 921 ? 32.193 19.491 -37.785 1.00 89.62 921 THR A O 1
ATOM 7281 N N . PHE A 1 922 ? 30.208 18.937 -38.667 1.00 88.12 922 PHE A N 1
ATOM 7282 C CA . PHE A 1 922 ? 29.630 18.303 -37.475 1.00 88.12 922 PHE A CA 1
ATOM 7283 C C . PHE A 1 922 ? 29.826 16.777 -37.404 1.00 88.12 922 PHE A C 1
ATOM 7285 O O . PHE A 1 922 ? 29.518 16.174 -36.376 1.00 88.12 922 PHE A O 1
ATOM 7292 N N . CYS A 1 923 ? 30.276 16.134 -38.484 1.00 87.75 923 CYS A N 1
ATOM 7293 C CA . CYS A 1 923 ? 30.265 14.682 -38.626 1.00 87.75 923 CYS A CA 1
ATOM 7294 C C . CYS A 1 923 ? 31.642 14.072 -38.332 1.00 87.75 923 CYS A C 1
ATOM 7296 O O . CYS A 1 923 ? 32.659 14.528 -38.849 1.00 87.75 923 CYS A O 1
ATOM 7298 N N . VAL A 1 924 ? 31.673 13.016 -37.512 1.00 83.62 924 VAL A N 1
ATOM 7299 C CA . VAL A 1 924 ? 32.907 12.290 -37.155 1.00 83.62 924 VAL A CA 1
ATOM 7300 C C . VAL A 1 924 ? 33.170 11.067 -38.051 1.00 83.62 924 VAL A C 1
ATOM 7302 O O . VAL A 1 924 ? 34.248 10.479 -37.992 1.00 83.62 924 VAL A O 1
ATOM 7305 N N . VAL A 1 925 ? 32.201 10.683 -38.892 1.00 82.25 925 VAL A N 1
ATOM 7306 C CA . VAL A 1 925 ? 32.251 9.472 -39.737 1.00 82.25 925 VAL A CA 1
ATOM 7307 C C . VAL A 1 925 ? 33.499 9.392 -40.632 1.00 82.25 925 VAL A C 1
ATOM 7309 O O . VAL A 1 925 ? 34.136 8.340 -40.588 1.00 82.25 925 VAL A O 1
ATOM 7312 N N . PRO A 1 926 ? 33.936 10.453 -41.347 1.00 78.25 926 PRO A N 1
ATOM 7313 C CA . PRO A 1 926 ? 35.125 10.372 -42.208 1.00 78.25 926 PRO A CA 1
ATOM 7314 C C . PRO A 1 926 ? 36.402 9.976 -41.446 1.00 78.25 926 PRO A C 1
ATOM 7316 O O . PRO A 1 926 ? 37.266 9.283 -41.968 1.00 78.25 926 PRO A O 1
ATOM 7319 N N . TYR A 1 927 ? 36.498 10.362 -40.170 1.00 73.44 927 TYR A N 1
ATOM 7320 C CA . TYR A 1 927 ? 37.642 10.069 -39.299 1.00 73.44 927 TYR A CA 1
ATOM 7321 C C . TYR A 1 927 ? 37.542 8.715 -38.576 1.00 73.44 927 TYR A C 1
ATOM 7323 O O . TYR A 1 927 ? 38.466 8.336 -37.865 1.00 73.44 927 TYR A O 1
ATOM 7331 N N . THR A 1 928 ? 36.403 8.020 -38.680 1.00 66.62 928 THR A N 1
ATOM 7332 C CA . THR A 1 928 ? 36.098 6.808 -37.889 1.00 66.62 928 THR A CA 1
ATOM 7333 C C . THR A 1 928 ? 35.617 5.618 -38.718 1.00 66.62 928 THR A C 1
ATOM 7335 O O . THR A 1 928 ? 35.491 4.522 -38.174 1.00 66.62 928 THR A O 1
ATOM 7338 N N . ARG A 1 929 ? 35.342 5.806 -40.016 1.00 69.69 929 ARG A N 1
ATOM 7339 C CA . ARG A 1 929 ? 34.933 4.742 -40.950 1.00 69.69 929 ARG A CA 1
ATOM 7340 C C . ARG A 1 929 ? 35.747 4.673 -42.244 1.00 69.69 929 ARG A C 1
ATOM 7342 O O . ARG A 1 929 ? 35.516 3.747 -43.013 1.00 69.69 929 ARG A O 1
ATOM 7349 N N . GLY A 1 930 ? 36.703 5.582 -42.437 1.00 72.06 930 GLY A N 1
ATOM 7350 C CA . GLY A 1 930 ? 37.552 5.628 -43.627 1.00 72.06 930 GLY A CA 1
ATOM 7351 C C . GLY A 1 930 ? 36.907 6.334 -44.832 1.00 72.06 930 GLY A C 1
ATOM 7352 O O . GLY A 1 930 ? 35.806 6.889 -44.701 1.00 72.06 930 GLY A O 1
ATOM 7353 N N . PRO A 1 931 ? 37.616 6.341 -45.978 1.00 78.75 931 PRO A N 1
ATOM 7354 C CA . PRO A 1 931 ? 37.150 6.945 -47.225 1.00 78.75 931 PRO A CA 1
ATOM 7355 C C . PRO A 1 931 ? 35.946 6.201 -47.817 1.00 78.75 931 PRO A C 1
ATOM 7357 O O . PRO A 1 931 ? 35.646 5.075 -47.422 1.00 78.75 931 PRO A O 1
ATOM 7360 N N . GLU A 1 932 ? 35.248 6.841 -48.752 1.00 84.56 932 GLU A N 1
ATOM 7361 C CA . GLU A 1 932 ? 34.042 6.318 -49.405 1.00 84.56 932 GLU A CA 1
ATOM 7362 C C . GLU A 1 932 ? 34.380 5.107 -50.311 1.00 84.56 932 GLU A C 1
ATOM 7364 O O . GLU A 1 932 ? 35.286 5.166 -51.141 1.00 84.56 932 GLU A O 1
ATOM 7369 N N . TYR A 1 933 ? 33.671 3.986 -50.134 1.00 85.31 933 TYR A N 1
ATOM 7370 C CA . TYR A 1 933 ? 33.882 2.729 -50.864 1.00 85.31 933 TYR A CA 1
ATOM 7371 C C . TYR A 1 933 ? 32.550 2.071 -51.246 1.00 85.31 933 TYR A C 1
ATOM 7373 O O . TYR A 1 933 ? 31.671 1.897 -50.399 1.00 85.31 933 TYR A O 1
ATOM 7381 N N . SER A 1 934 ? 32.431 1.652 -52.508 1.00 89.44 934 SER A N 1
ATOM 7382 C CA . SER A 1 934 ? 31.256 0.984 -53.085 1.00 89.44 934 SER A CA 1
ATOM 7383 C C . SER A 1 934 ? 31.578 -0.473 -53.439 1.00 89.44 934 SER A C 1
ATOM 7385 O O . SER A 1 934 ? 32.625 -0.739 -54.026 1.00 89.44 934 SER A O 1
ATOM 7387 N N . ARG A 1 935 ? 30.679 -1.414 -53.121 1.00 89.06 935 ARG A N 1
ATOM 7388 C CA . ARG A 1 935 ? 30.786 -2.823 -53.564 1.00 89.06 935 ARG A CA 1
ATOM 7389 C C . ARG A 1 935 ? 30.550 -2.953 -55.074 1.00 89.06 935 ARG A C 1
ATOM 7391 O O . ARG A 1 935 ? 29.871 -2.104 -55.654 1.00 89.06 935 ARG A O 1
ATOM 7398 N N . SER A 1 936 ? 31.024 -4.039 -55.691 1.00 89.75 936 SER A N 1
ATOM 7399 C CA . SER A 1 936 ? 30.624 -4.375 -57.067 1.00 89.75 936 SER A CA 1
ATOM 7400 C C . SER A 1 936 ? 29.116 -4.641 -57.152 1.00 89.75 936 SER A C 1
ATOM 7402 O O . SER A 1 936 ? 28.471 -4.989 -56.155 1.00 89.75 936 SER A O 1
ATOM 7404 N N . VAL A 1 937 ? 28.536 -4.460 -58.338 1.00 91.75 937 VAL A N 1
ATOM 7405 C CA . VAL A 1 937 ? 27.117 -4.758 -58.569 1.00 91.75 937 VAL A CA 1
ATOM 7406 C C . VAL A 1 937 ? 26.890 -6.271 -58.518 1.00 91.75 937 VAL A C 1
ATOM 7408 O O . VAL A 1 937 ? 25.901 -6.710 -57.934 1.00 91.75 937 VAL A O 1
ATOM 7411 N N . GLU A 1 938 ? 27.808 -7.075 -59.062 1.00 89.38 938 GLU A N 1
ATOM 7412 C CA . GLU A 1 938 ? 27.744 -8.539 -59.035 1.00 89.38 938 GLU A CA 1
ATOM 7413 C C . GLU A 1 938 ? 27.617 -9.088 -57.599 1.00 89.38 938 GLU A C 1
ATOM 7415 O O . GLU A 1 938 ? 26.717 -9.887 -57.333 1.00 89.38 938 GLU A O 1
ATOM 7420 N N . ASP A 1 939 ? 28.430 -8.606 -56.649 1.00 86.06 939 ASP A N 1
ATOM 7421 C CA . ASP A 1 939 ? 28.389 -9.066 -55.248 1.00 86.06 939 ASP A CA 1
ATOM 7422 C C . ASP A 1 939 ? 27.085 -8.696 -54.532 1.00 86.06 939 ASP A C 1
ATOM 7424 O O . ASP A 1 939 ? 26.647 -9.394 -53.614 1.00 86.06 939 ASP A O 1
ATOM 7428 N N . ILE A 1 940 ? 26.480 -7.562 -54.901 1.00 91.12 940 ILE A N 1
ATOM 7429 C CA . ILE A 1 940 ? 25.193 -7.128 -54.347 1.00 91.12 940 ILE A CA 1
ATOM 7430 C C . ILE A 1 940 ? 24.069 -7.995 -54.915 1.00 91.12 940 ILE A C 1
ATOM 7432 O O . ILE A 1 940 ? 23.198 -8.424 -54.161 1.00 91.12 940 ILE A O 1
ATOM 7436 N N . MET A 1 941 ? 24.099 -8.292 -56.217 1.00 92.62 941 MET A N 1
ATOM 7437 C CA . MET A 1 941 ? 23.081 -9.116 -56.868 1.00 92.62 941 MET A CA 1
ATOM 7438 C C . MET A 1 941 ? 23.053 -10.541 -56.309 1.00 92.62 941 MET A C 1
ATOM 7440 O O . MET A 1 941 ? 21.978 -11.014 -55.948 1.00 92.62 941 MET A O 1
ATOM 7444 N N . VAL A 1 942 ? 24.216 -11.174 -56.107 1.00 88.75 942 VAL A N 1
ATOM 7445 C CA . VAL A 1 942 ? 24.306 -12.508 -55.478 1.00 88.75 942 VAL A CA 1
ATOM 7446 C C . VAL A 1 942 ? 23.722 -12.518 -54.057 1.00 88.75 942 VAL A C 1
ATOM 7448 O O . VAL A 1 942 ? 23.065 -13.481 -53.660 1.00 88.75 942 VAL A O 1
ATOM 7451 N N . GLU A 1 943 ? 23.924 -11.452 -53.274 1.00 87.69 943 GLU A N 1
ATOM 7452 C CA . GLU A 1 943 ? 23.319 -11.332 -51.940 1.00 87.69 943 GLU A CA 1
ATOM 7453 C C . GLU A 1 943 ? 21.794 -11.133 -52.012 1.00 87.69 943 GLU A C 1
ATOM 7455 O O . GLU A 1 943 ? 21.053 -11.768 -51.259 1.00 87.69 943 GLU A O 1
ATOM 7460 N N . VAL A 1 944 ? 21.311 -10.288 -52.927 1.00 91.31 944 VAL A N 1
ATOM 7461 C CA . VAL A 1 944 ? 19.877 -10.011 -53.115 1.00 91.31 944 VAL A CA 1
ATOM 7462 C C . VAL A 1 944 ? 19.117 -11.245 -53.609 1.00 91.31 944 VAL A C 1
ATOM 7464 O O . VAL A 1 944 ? 18.032 -11.521 -53.098 1.00 91.31 944 VAL A O 1
ATOM 7467 N N . GLU A 1 945 ? 19.676 -12.004 -54.553 1.00 91.19 945 GLU A N 1
ATOM 7468 C CA . GLU A 1 945 ? 19.087 -13.245 -55.077 1.00 91.19 945 GLU A CA 1
ATOM 7469 C C . GLU A 1 945 ? 18.939 -14.292 -53.961 1.00 91.19 945 GLU A C 1
ATOM 7471 O O . GLU A 1 945 ? 17.827 -14.753 -53.695 1.00 91.19 945 GLU A O 1
ATOM 7476 N N . LYS A 1 946 ? 20.006 -14.552 -53.186 1.00 86.12 946 LYS A N 1
ATOM 7477 C CA . LYS A 1 946 ? 19.945 -15.445 -52.010 1.00 86.12 946 LYS A CA 1
ATOM 7478 C C . LYS A 1 946 ? 18.923 -14.991 -50.960 1.00 86.12 946 LYS A C 1
ATOM 7480 O O . LYS A 1 946 ? 18.251 -15.822 -50.345 1.00 86.12 946 LYS A O 1
ATOM 7485 N N . LEU A 1 947 ? 18.785 -13.682 -50.731 1.00 87.31 947 LEU A N 1
ATOM 7486 C CA . LEU A 1 947 ? 17.772 -13.140 -49.819 1.00 87.31 947 LEU A CA 1
ATOM 7487 C C . LEU A 1 947 ? 16.345 -13.342 -50.353 1.00 87.31 947 LEU A C 1
ATOM 7489 O O . LEU A 1 947 ? 15.438 -13.614 -49.558 1.00 87.31 947 LEU A O 1
ATOM 7493 N N . ALA A 1 948 ? 16.135 -13.221 -51.666 1.00 89.06 948 ALA A N 1
ATOM 7494 C CA . ALA A 1 948 ? 14.843 -13.432 -52.314 1.00 89.06 948 ALA A CA 1
ATOM 7495 C C . ALA A 1 948 ? 14.401 -14.906 -52.255 1.00 89.06 948 ALA A C 1
ATOM 7497 O O . ALA A 1 948 ? 13.257 -15.173 -51.863 1.00 89.06 948 ALA A O 1
ATOM 7498 N N . ASP A 1 949 ? 15.324 -15.837 -52.530 1.00 86.19 949 ASP A N 1
ATOM 7499 C CA . ASP A 1 949 ? 15.150 -17.287 -52.346 1.00 86.19 949 ASP A CA 1
ATOM 7500 C C . ASP A 1 949 ? 14.827 -17.631 -50.884 1.00 86.19 949 ASP A C 1
ATOM 7502 O O . ASP A 1 949 ? 13.907 -18.398 -50.598 1.00 86.19 949 ASP A O 1
ATOM 7506 N N . GLY A 1 950 ? 15.506 -16.970 -49.937 1.00 81.25 950 GLY A N 1
ATOM 7507 C CA . GLY A 1 950 ? 15.223 -17.033 -48.498 1.00 81.25 950 GLY A CA 1
ATOM 7508 C C . GLY A 1 950 ? 13.880 -16.422 -48.061 1.00 81.25 950 GLY A C 1
ATOM 7509 O O . GLY A 1 950 ? 13.593 -16.369 -46.864 1.00 81.25 950 GLY A O 1
ATOM 7510 N N . GLY A 1 951 ? 13.052 -15.951 -48.999 1.00 85.75 951 GLY A N 1
ATOM 7511 C CA . GLY A 1 951 ? 11.692 -15.468 -48.752 1.00 85.75 951 GLY A CA 1
ATOM 7512 C C . GLY A 1 951 ? 11.543 -13.952 -48.593 1.00 85.75 951 GLY A C 1
ATOM 7513 O O . GLY A 1 951 ? 10.407 -13.483 -48.481 1.00 85.75 951 GLY A O 1
ATOM 7514 N N . THR A 1 952 ? 12.630 -13.176 -48.648 1.00 90.31 952 THR A N 1
ATOM 7515 C CA . THR A 1 952 ? 12.604 -11.703 -48.524 1.00 90.31 952 THR A CA 1
ATOM 7516 C C . THR A 1 952 ? 11.738 -11.072 -49.620 1.00 90.31 952 THR A C 1
ATOM 7518 O O . THR A 1 952 ? 11.701 -11.560 -50.752 1.00 90.31 952 THR A O 1
ATOM 7521 N N . LYS A 1 953 ? 11.012 -9.992 -49.291 1.00 92.19 953 LYS A N 1
ATOM 7522 C CA . LYS A 1 953 ? 10.137 -9.254 -50.227 1.00 92.19 953 LYS A CA 1
ATOM 7523 C C . LYS A 1 953 ? 10.473 -7.765 -50.346 1.00 92.19 953 LYS A C 1
ATOM 7525 O O . LYS A 1 953 ? 10.168 -7.179 -51.383 1.00 92.19 953 LYS A O 1
ATOM 7530 N N . GLU A 1 954 ? 11.099 -7.160 -49.339 1.00 94.25 954 GLU A N 1
ATOM 7531 C CA . GLU A 1 954 ? 11.625 -5.787 -49.374 1.00 94.25 954 GLU A CA 1
ATOM 7532 C C . GLU A 1 954 ? 13.146 -5.794 -49.149 1.00 94.25 954 GLU A C 1
ATOM 7534 O O . GLU A 1 954 ? 13.635 -6.449 -48.232 1.00 94.25 954 GLU A O 1
ATOM 7539 N N . VAL A 1 955 ? 13.895 -5.058 -49.970 1.00 94.19 955 VAL A N 1
ATOM 7540 C CA . VAL A 1 955 ? 15.335 -4.827 -49.772 1.00 94.19 955 VAL A CA 1
ATOM 7541 C C . VAL A 1 955 ? 15.579 -3.344 -49.523 1.00 94.19 955 VAL A C 1
ATOM 7543 O O . VAL A 1 955 ? 15.056 -2.485 -50.237 1.00 94.19 955 VAL A O 1
ATOM 7546 N N . VAL A 1 956 ? 16.379 -3.039 -48.504 1.00 94.56 956 VAL A N 1
ATOM 7547 C CA . VAL A 1 956 ? 16.766 -1.677 -48.134 1.00 94.56 956 VAL A CA 1
ATOM 7548 C C . VAL A 1 956 ? 18.274 -1.516 -48.319 1.00 94.56 956 VAL A C 1
ATOM 7550 O O . VAL A 1 956 ? 19.063 -2.051 -47.539 1.00 94.56 956 VAL A O 1
ATOM 7553 N N . LEU A 1 957 ? 18.667 -0.772 -49.353 1.00 95.38 957 LEU A N 1
ATOM 7554 C CA . LEU A 1 957 ? 20.064 -0.482 -49.671 1.00 95.38 957 LEU A CA 1
ATOM 7555 C C . LEU A 1 957 ? 20.624 0.547 -48.674 1.00 95.38 957 LEU A C 1
ATOM 7557 O O . LEU A 1 957 ? 20.028 1.609 -48.462 1.00 95.38 957 LEU A O 1
ATOM 7561 N N . LEU A 1 958 ? 21.760 0.229 -48.052 1.00 91.12 958 LEU A N 1
ATOM 7562 C CA . LEU A 1 958 ? 22.397 1.047 -47.018 1.00 91.12 958 LEU A CA 1
ATOM 7563 C C . LEU A 1 958 ? 23.784 1.546 -47.431 1.00 91.12 958 LEU A C 1
ATOM 7565 O O . LEU A 1 958 ? 24.587 0.804 -47.998 1.00 91.12 958 LEU A O 1
ATOM 7569 N N . GLY A 1 959 ? 24.081 2.782 -47.030 1.00 87.94 959 GLY A N 1
ATOM 7570 C CA . GLY A 1 959 ? 25.412 3.377 -47.060 1.00 87.94 959 GLY A CA 1
ATOM 7571 C C . GLY A 1 959 ? 25.699 4.178 -45.786 1.00 87.94 959 GLY A C 1
ATOM 7572 O O . GLY A 1 959 ? 24.991 4.070 -44.784 1.00 87.94 959 GLY A O 1
ATOM 7573 N N . GLN A 1 960 ? 26.744 5.005 -45.807 1.00 86.62 960 GLN A N 1
ATOM 7574 C CA . GLN A 1 960 ? 26.742 6.259 -45.034 1.00 86.62 960 GLN A CA 1
ATOM 7575 C C . GLN A 1 960 ? 26.435 7.472 -45.929 1.00 86.62 960 GLN A C 1
ATOM 7577 O O . GLN A 1 960 ? 26.086 8.533 -45.412 1.00 86.62 960 GLN A O 1
ATOM 7582 N N . ASN A 1 961 ? 26.536 7.298 -47.251 1.00 88.31 961 ASN A N 1
ATOM 7583 C CA . ASN A 1 961 ? 26.044 8.223 -48.260 1.00 88.31 961 ASN A CA 1
ATOM 7584 C C . ASN A 1 961 ? 25.566 7.478 -49.527 1.00 88.31 961 ASN A C 1
ATOM 7586 O O . ASN A 1 961 ? 26.189 7.567 -50.580 1.00 88.31 961 ASN A O 1
ATOM 7590 N N . VAL A 1 962 ? 24.482 6.709 -49.411 1.00 92.19 962 VAL A N 1
ATOM 7591 C CA . VAL A 1 962 ? 24.117 5.627 -50.351 1.00 92.19 962 VAL A CA 1
ATOM 7592 C C . VAL A 1 962 ? 23.985 6.037 -51.828 1.00 92.19 962 VAL A C 1
ATOM 7594 O O . VAL A 1 962 ? 24.147 5.203 -52.711 1.00 92.19 962 VAL A O 1
ATOM 7597 N N . ASN A 1 963 ? 23.659 7.300 -52.125 1.00 93.00 963 ASN A N 1
ATOM 7598 C CA . ASN A 1 963 ? 23.461 7.776 -53.500 1.00 93.00 963 ASN A CA 1
ATOM 7599 C C . ASN A 1 963 ? 24.746 8.229 -54.203 1.00 93.00 963 ASN A C 1
ATOM 7601 O O . ASN A 1 963 ? 24.693 8.484 -55.399 1.00 93.00 963 ASN A O 1
ATOM 7605 N N . ALA A 1 964 ? 25.888 8.247 -53.511 1.00 92.25 964 ALA A N 1
ATOM 7606 C CA . ALA A 1 964 ? 27.196 8.306 -54.162 1.00 92.25 964 ALA A CA 1
ATOM 7607 C C . ALA A 1 964 ? 27.788 6.908 -54.412 1.00 92.25 964 ALA A C 1
ATOM 7609 O O . ALA A 1 964 ? 29.002 6.770 -54.516 1.00 92.25 964 ALA A O 1
ATOM 7610 N N . TYR A 1 965 ? 26.961 5.862 -54.448 1.00 93.50 965 TYR A N 1
ATOM 7611 C CA . TYR A 1 965 ? 27.391 4.535 -54.873 1.00 93.50 965 TYR A CA 1
ATOM 7612 C C . TYR A 1 965 ? 27.934 4.583 -56.311 1.00 93.50 965 TYR A C 1
ATOM 7614 O O . TYR A 1 965 ? 27.275 5.128 -57.196 1.00 93.50 965 TYR A O 1
ATOM 7622 N N . HIS A 1 966 ? 29.113 3.997 -56.517 1.00 91.00 966 HIS A N 1
ATOM 7623 C CA . HIS A 1 966 ? 29.856 3.944 -57.782 1.00 91.00 966 HIS A CA 1
ATOM 7624 C C . HIS A 1 966 ? 30.501 2.551 -57.967 1.00 91.00 966 HIS A C 1
ATOM 7626 O O . HIS A 1 966 ? 31.722 2.382 -58.007 1.00 91.00 966 HIS A O 1
ATOM 7632 N N . GLY A 1 967 ? 29.676 1.503 -57.960 1.00 88.81 967 GLY A N 1
ATOM 7633 C CA . GLY A 1 967 ? 30.155 0.125 -58.078 1.00 88.81 967 GLY A CA 1
ATOM 7634 C C . GLY A 1 967 ? 30.512 -0.254 -59.511 1.00 88.81 967 GLY A C 1
ATOM 7635 O O . GLY A 1 967 ? 29.904 0.229 -60.462 1.00 88.81 967 GLY A O 1
ATOM 7636 N N . THR A 1 968 ? 31.479 -1.148 -59.684 1.00 89.81 968 THR A N 1
ATOM 7637 C CA . THR A 1 968 ? 31.777 -1.737 -60.994 1.00 89.81 968 THR A CA 1
ATOM 7638 C C . THR A 1 968 ? 30.762 -2.825 -61.355 1.00 89.81 968 THR A C 1
ATOM 7640 O O . THR A 1 968 ? 30.302 -3.561 -60.482 1.00 89.81 968 THR A O 1
ATOM 7643 N N . TYR A 1 969 ? 30.438 -2.937 -62.647 1.00 88.75 969 TYR A N 1
ATOM 7644 C CA . TYR A 1 969 ? 29.700 -4.051 -63.249 1.00 88.75 969 TYR A CA 1
ATOM 7645 C C . TYR A 1 969 ? 30.265 -4.349 -64.638 1.00 88.75 969 TYR A C 1
ATOM 7647 O O . TYR A 1 969 ? 30.256 -3.483 -65.515 1.00 88.75 969 TYR A O 1
ATOM 7655 N N . LYS A 1 970 ? 30.784 -5.562 -64.857 1.00 86.19 970 LYS A N 1
ATOM 7656 C CA . LYS A 1 970 ? 31.403 -5.999 -66.132 1.00 86.19 970 LYS A CA 1
ATOM 7657 C C . LYS A 1 970 ? 32.467 -5.050 -66.725 1.00 86.19 970 LYS A C 1
ATOM 7659 O O . LYS A 1 970 ? 32.743 -5.113 -67.921 1.00 86.19 970 LYS A O 1
ATOM 7664 N N . GLY A 1 971 ? 33.092 -4.216 -65.892 1.00 81.69 971 GLY A N 1
ATOM 7665 C CA . GLY A 1 971 ? 34.109 -3.232 -66.283 1.00 81.69 971 GLY A CA 1
ATOM 7666 C C . GLY A 1 971 ? 33.611 -1.786 -66.413 1.00 81.69 971 GLY A C 1
ATOM 7667 O O . GLY A 1 971 ? 34.446 -0.887 -66.452 1.00 81.69 971 GLY A O 1
ATOM 7668 N N . ASP A 1 972 ? 32.296 -1.551 -66.406 1.00 86.56 972 ASP A N 1
ATOM 7669 C CA . ASP A 1 972 ? 31.699 -0.210 -66.392 1.00 86.56 972 ASP A CA 1
ATOM 7670 C C . ASP A 1 972 ? 31.369 0.241 -64.958 1.00 86.56 972 ASP A C 1
ATOM 7672 O O . ASP A 1 972 ? 31.012 -0.573 -64.106 1.00 86.56 972 ASP A O 1
ATOM 7676 N N . GLU A 1 973 ? 31.431 1.547 -64.691 1.00 90.25 973 GLU A N 1
ATOM 7677 C CA . GLU A 1 973 ? 31.006 2.142 -63.416 1.00 90.25 973 GLU A CA 1
ATOM 7678 C C . GLU A 1 973 ? 29.489 2.403 -63.411 1.00 90.25 973 GLU A C 1
ATOM 7680 O O . GLU A 1 973 ? 28.922 2.942 -64.370 1.00 90.25 973 GLU A O 1
ATOM 7685 N N . TRP A 1 974 ? 28.811 1.973 -62.347 1.00 93.50 974 TRP A N 1
ATOM 7686 C CA . TRP A 1 974 ? 27.361 2.025 -62.180 1.00 93.50 974 TRP A CA 1
ATOM 7687 C C . TRP A 1 974 ? 26.977 2.787 -60.910 1.00 93.50 974 TRP A C 1
ATOM 7689 O O . TRP A 1 974 ? 27.493 2.544 -59.820 1.00 93.50 974 TRP A O 1
ATOM 7699 N N . ASP A 1 975 ? 26.006 3.682 -61.065 1.00 93.88 975 ASP A N 1
ATOM 7700 C CA . ASP A 1 975 ? 25.435 4.473 -59.980 1.00 93.88 975 ASP A CA 1
ATOM 7701 C C . ASP A 1 975 ? 24.277 3.756 -59.254 1.00 93.88 975 ASP A C 1
ATOM 7703 O O . ASP A 1 975 ? 23.805 2.687 -59.660 1.00 93.88 975 ASP A O 1
ATOM 7707 N N . LEU A 1 976 ? 23.786 4.365 -58.166 1.00 95.69 976 LEU A N 1
ATOM 7708 C CA . LEU A 1 976 ? 22.669 3.821 -57.383 1.00 95.69 976 LEU A CA 1
ATOM 7709 C C . LEU A 1 976 ? 21.395 3.611 -58.226 1.00 95.69 976 LEU A C 1
ATOM 7711 O O . LEU A 1 976 ? 20.650 2.665 -57.974 1.00 95.69 976 LEU A O 1
ATOM 7715 N N . GLY A 1 977 ? 21.127 4.473 -59.214 1.00 93.88 977 GLY A N 1
ATOM 7716 C CA . GLY A 1 977 ? 19.930 4.377 -60.053 1.00 93.88 977 GLY A CA 1
ATOM 7717 C C . GLY A 1 977 ? 19.929 3.103 -60.898 1.00 93.88 977 GLY A C 1
ATOM 7718 O O . GLY A 1 977 ? 18.950 2.354 -60.888 1.00 93.88 977 GLY A O 1
ATOM 7719 N N . ARG A 1 978 ? 21.060 2.806 -61.551 1.00 94.25 978 ARG A N 1
ATOM 7720 C CA . ARG A 1 978 ? 21.260 1.559 -62.311 1.00 94.25 978 ARG A CA 1
ATOM 7721 C C . ARG A 1 978 ? 21.256 0.323 -61.415 1.00 94.25 978 ARG A C 1
ATOM 7723 O O . ARG A 1 978 ? 20.655 -0.687 -61.780 1.00 94.25 978 ARG A O 1
ATOM 7730 N N . LEU A 1 979 ? 21.865 0.402 -60.228 1.00 96.00 979 LEU A N 1
ATOM 7731 C CA . LEU A 1 979 ? 21.817 -0.692 -59.254 1.00 96.00 979 LEU A CA 1
ATOM 7732 C C . LEU A 1 979 ? 20.372 -1.011 -58.837 1.00 96.00 979 LEU A C 1
ATOM 7734 O O . LEU A 1 979 ? 19.994 -2.179 -58.818 1.00 96.00 979 LEU A O 1
ATOM 7738 N N . ILE A 1 980 ? 19.549 0.001 -58.537 1.00 96.56 980 ILE A N 1
ATOM 7739 C CA . ILE A 1 980 ? 18.141 -0.203 -58.158 1.00 96.56 980 ILE A CA 1
ATOM 7740 C C . ILE A 1 980 ? 17.355 -0.877 -59.285 1.00 96.56 980 ILE A C 1
ATOM 7742 O O . ILE A 1 980 ? 16.618 -1.823 -59.012 1.00 96.56 980 ILE A O 1
ATOM 7746 N N . GLN A 1 981 ? 17.530 -0.432 -60.534 1.00 94.88 981 GLN A N 1
ATOM 7747 C CA . GLN A 1 981 ? 16.902 -1.064 -61.700 1.00 94.88 981 GLN A CA 1
ATOM 7748 C C . GLN A 1 981 ? 17.290 -2.546 -61.800 1.00 94.88 981 GLN A C 1
ATOM 7750 O O . GLN A 1 981 ? 16.426 -3.400 -61.977 1.00 94.88 981 GLN A O 1
ATOM 7755 N N . LYS A 1 982 ? 18.569 -2.877 -61.584 1.00 94.88 982 LYS A N 1
ATOM 7756 C CA . LYS A 1 982 ? 19.038 -4.265 -61.636 1.00 94.88 982 LYS A CA 1
ATOM 7757 C C . LYS A 1 982 ? 18.512 -5.122 -60.479 1.00 94.88 982 LYS A C 1
ATOM 7759 O O . LYS A 1 982 ? 18.061 -6.240 -60.709 1.00 94.88 982 LYS A O 1
ATOM 7764 N N . VAL A 1 983 ? 18.480 -4.585 -59.258 1.00 95.88 983 VAL A N 1
ATOM 7765 C CA . VAL A 1 983 ? 17.861 -5.223 -58.076 1.00 95.88 983 VAL A CA 1
ATOM 7766 C C . VAL A 1 983 ? 16.355 -5.442 -58.282 1.00 95.88 983 VAL A C 1
ATOM 7768 O O . VAL A 1 983 ? 15.792 -6.408 -57.764 1.00 95.88 983 VAL A O 1
ATOM 7771 N N . ALA A 1 984 ? 15.688 -4.586 -59.061 1.00 95.56 984 ALA A N 1
ATOM 7772 C CA . ALA A 1 984 ? 14.272 -4.733 -59.379 1.00 95.56 984 ALA A CA 1
ATOM 7773 C C . ALA A 1 984 ? 13.972 -5.891 -60.340 1.00 95.56 984 ALA A C 1
ATOM 7775 O O . ALA A 1 984 ? 12.854 -6.405 -60.314 1.00 95.56 984 ALA A O 1
ATOM 7776 N N . GLU A 1 985 ? 14.942 -6.370 -61.120 1.00 95.31 985 GLU A N 1
ATOM 7777 C CA . GLU A 1 985 ? 14.768 -7.558 -61.965 1.00 95.31 985 GLU A CA 1
ATOM 7778 C C . GLU A 1 985 ? 14.654 -8.858 -61.147 1.00 95.31 985 GLU A C 1
ATOM 7780 O O . GLU A 1 985 ? 14.107 -9.837 -61.647 1.00 95.31 985 GLU A O 1
ATOM 7785 N N . VAL A 1 986 ? 15.111 -8.878 -59.886 1.00 95.62 986 VAL A N 1
ATOM 7786 C CA . VAL A 1 986 ? 15.138 -10.100 -59.065 1.00 95.62 986 VAL A CA 1
ATOM 7787 C C . VAL A 1 986 ? 13.725 -10.578 -58.727 1.00 95.62 986 VAL A C 1
ATOM 7789 O O . VAL A 1 986 ? 12.904 -9.859 -58.132 1.00 95.62 986 VAL A O 1
ATOM 7792 N N . ASP A 1 987 ? 13.449 -11.830 -59.087 1.00 89.31 987 ASP A N 1
ATOM 7793 C CA . ASP A 1 987 ? 12.206 -12.503 -58.747 1.00 89.31 987 ASP A CA 1
ATOM 7794 C C . ASP A 1 987 ? 12.105 -12.760 -57.241 1.00 89.31 987 ASP A C 1
ATOM 7796 O O . ASP A 1 987 ? 13.077 -13.005 -56.541 1.00 89.31 987 ASP A O 1
ATOM 7800 N N . GLY A 1 988 ? 10.894 -12.632 -56.704 1.00 88.06 988 GLY A N 1
ATOM 7801 C CA . GLY A 1 988 ? 10.661 -12.646 -55.259 1.00 88.06 988 GLY A CA 1
ATOM 7802 C C . GLY A 1 988 ? 10.739 -11.263 -54.605 1.00 88.06 988 GLY A C 1
ATOM 7803 O O . GLY A 1 988 ? 9.867 -10.978 -53.780 1.00 88.06 988 GLY A O 1
ATOM 7804 N N . ILE A 1 989 ? 11.648 -10.369 -55.017 1.00 94.56 989 ILE A N 1
ATOM 7805 C CA . ILE A 1 989 ? 11.681 -8.983 -54.517 1.00 94.56 989 ILE A CA 1
ATOM 7806 C C . ILE A 1 989 ? 10.475 -8.204 -55.057 1.00 94.56 989 ILE A C 1
ATOM 7808 O O . ILE A 1 989 ? 10.221 -8.138 -56.264 1.00 94.56 989 ILE A O 1
ATOM 7812 N N . LYS A 1 990 ? 9.700 -7.618 -54.139 1.00 94.94 990 LYS A N 1
ATOM 7813 C CA . LYS A 1 990 ? 8.487 -6.831 -54.421 1.00 94.94 990 LYS A CA 1
ATOM 7814 C C . LYS A 1 990 ? 8.650 -5.346 -54.115 1.00 94.94 990 LYS A C 1
ATOM 7816 O O . LYS A 1 990 ? 7.776 -4.569 -54.489 1.00 94.94 990 LYS A O 1
ATOM 7821 N N . ARG A 1 991 ? 9.719 -4.951 -53.418 1.00 96.62 991 ARG A N 1
ATOM 7822 C CA . ARG A 1 991 ? 9.928 -3.569 -52.990 1.00 96.62 991 ARG A CA 1
ATOM 7823 C C . ARG A 1 991 ? 11.400 -3.253 -52.729 1.00 96.62 991 ARG A C 1
ATOM 7825 O O . ARG A 1 991 ? 12.113 -4.071 -52.155 1.00 96.62 991 ARG A O 1
ATOM 7832 N N . ILE A 1 992 ? 11.817 -2.043 -53.083 1.00 97.06 992 ILE A N 1
ATOM 7833 C CA . ILE A 1 992 ? 13.164 -1.514 -52.861 1.00 97.06 992 ILE A CA 1
ATOM 7834 C C . ILE A 1 992 ? 13.065 -0.178 -52.119 1.00 97.06 992 ILE A C 1
ATOM 7836 O O . ILE A 1 992 ? 12.179 0.641 -52.388 1.00 97.06 992 ILE A O 1
ATOM 7840 N N . ARG A 1 993 ? 13.988 0.047 -51.184 1.00 95.81 993 ARG A N 1
ATOM 7841 C CA . ARG A 1 993 ? 14.245 1.342 -50.542 1.00 95.81 993 ARG A CA 1
ATOM 7842 C C . ARG A 1 993 ? 15.744 1.610 -50.493 1.00 95.81 993 ARG A C 1
ATOM 7844 O O . ARG A 1 993 ? 16.550 0.687 -50.554 1.00 95.81 993 ARG A O 1
ATOM 7851 N N . TYR A 1 994 ? 16.099 2.866 -50.278 1.00 94.88 994 TYR A N 1
ATOM 7852 C CA . TYR A 1 994 ? 17.430 3.278 -49.851 1.00 94.88 994 TYR A CA 1
ATOM 7853 C C . TYR A 1 994 ? 17.295 4.370 -48.781 1.00 94.88 994 TYR A C 1
ATOM 7855 O O . TYR A 1 994 ? 16.237 4.986 -48.641 1.00 94.88 994 TYR A O 1
ATOM 7863 N N . THR A 1 995 ? 18.341 4.594 -47.989 1.00 89.50 995 THR A N 1
ATOM 7864 C CA . THR A 1 995 ? 18.379 5.672 -46.986 1.00 89.50 995 THR A CA 1
ATOM 7865 C C . THR A 1 995 ? 19.811 6.159 -46.763 1.00 89.50 995 THR A C 1
ATOM 7867 O O . THR A 1 995 ? 20.756 5.504 -47.191 1.00 89.50 995 THR A O 1
ATOM 7870 N N . THR A 1 996 ? 19.984 7.288 -46.070 1.00 85.12 996 THR A N 1
ATOM 7871 C CA . THR A 1 996 ? 21.246 8.043 -45.913 1.00 85.12 996 THR A CA 1
ATOM 7872 C C . THR A 1 996 ? 21.771 8.638 -47.225 1.00 85.12 996 THR A C 1
ATOM 7874 O O . THR A 1 996 ? 22.888 8.353 -47.640 1.00 85.12 996 THR A O 1
ATOM 7877 N N . SER A 1 997 ? 20.963 9.460 -47.899 1.00 91.88 997 SER A N 1
ATOM 7878 C CA . SER A 1 997 ? 21.380 10.164 -49.121 1.00 91.88 997 SER A CA 1
ATOM 7879 C C . SER A 1 997 ? 21.868 11.595 -48.868 1.00 91.88 997 SER A C 1
ATOM 7881 O O . SER A 1 997 ? 21.507 12.231 -47.878 1.00 91.88 997 SER A O 1
ATOM 7883 N N . HIS A 1 998 ? 22.651 12.140 -49.798 1.00 92.94 998 HIS A N 1
ATOM 7884 C CA . HIS A 1 998 ? 23.136 13.518 -49.775 1.00 92.94 998 HIS A CA 1
ATOM 7885 C C . HIS A 1 998 ? 22.702 14.281 -51.044 1.00 92.94 998 HIS A C 1
ATOM 7887 O O . HIS A 1 998 ? 22.919 13.773 -52.144 1.00 92.94 998 HIS A O 1
ATOM 7893 N N . PRO A 1 999 ? 22.150 15.512 -50.935 1.00 93.31 999 PRO A N 1
ATOM 7894 C CA . PRO A 1 999 ? 21.608 16.275 -52.075 1.00 93.31 999 PRO A CA 1
ATOM 7895 C C . PRO A 1 999 ? 22.551 16.404 -53.273 1.00 93.31 999 PRO A C 1
ATOM 7897 O O . PRO A 1 999 ? 22.130 16.298 -54.416 1.00 93.31 999 PRO A O 1
ATOM 7900 N N . ARG A 1 1000 ? 23.848 16.581 -53.005 1.00 91.19 1000 ARG A N 1
ATOM 7901 C CA . ARG A 1 1000 ? 24.879 16.762 -54.037 1.00 91.19 1000 ARG A CA 1
ATOM 7902 C C . ARG A 1 1000 ? 25.042 15.566 -54.986 1.00 91.19 1000 ARG A C 1
ATOM 7904 O O . ARG A 1 1000 ? 25.492 15.758 -56.106 1.00 91.19 1000 ARG A O 1
ATOM 7911 N N . ASP A 1 1001 ? 24.724 14.355 -54.537 1.00 91.50 1001 ASP A N 1
ATOM 7912 C CA . ASP A 1 1001 ? 25.020 13.119 -55.269 1.00 91.50 1001 ASP A CA 1
ATOM 7913 C C . ASP A 1 1001 ? 23.715 12.513 -55.865 1.00 91.50 1001 ASP A C 1
ATOM 7915 O O . ASP A 1 1001 ? 23.497 11.305 -55.910 1.00 91.50 1001 ASP A O 1
ATOM 7919 N N . MET A 1 1002 ? 22.764 13.372 -56.260 1.00 91.56 1002 MET A N 1
ATOM 7920 C CA . MET A 1 1002 ? 21.500 12.989 -56.909 1.00 91.56 1002 MET A CA 1
ATOM 7921 C C . MET A 1 1002 ? 21.673 12.923 -58.436 1.00 91.56 1002 MET A C 1
ATOM 7923 O O . MET A 1 1002 ? 21.461 13.902 -59.151 1.00 91.56 1002 MET A O 1
ATOM 7927 N N . HIS A 1 1003 ? 22.093 11.756 -58.926 1.00 89.94 1003 HIS A N 1
ATOM 7928 C CA . HIS A 1 1003 ? 22.352 11.498 -60.347 1.00 89.94 1003 HIS A CA 1
ATOM 7929 C C . HIS A 1 1003 ? 21.063 11.307 -61.171 1.00 89.94 1003 HIS A C 1
ATOM 7931 O O . HIS A 1 1003 ? 20.028 10.899 -60.644 1.00 89.94 1003 HIS A O 1
ATOM 7937 N N . SER A 1 1004 ? 21.124 11.574 -62.482 1.00 89.88 1004 SER A N 1
ATOM 7938 C CA . SER A 1 1004 ? 19.952 11.549 -63.379 1.00 89.88 1004 SER A CA 1
ATOM 7939 C C . SER A 1 1004 ? 19.250 10.191 -63.442 1.00 89.88 1004 SER A C 1
ATOM 7941 O O . SER A 1 1004 ? 18.024 10.114 -63.412 1.00 89.88 1004 SER A O 1
ATOM 7943 N N . SER A 1 1005 ? 20.031 9.116 -63.442 1.00 92.75 1005 SER A N 1
ATOM 7944 C CA . SER A 1 1005 ? 19.592 7.723 -63.312 1.00 92.75 1005 SER A CA 1
ATOM 7945 C C . SER A 1 1005 ? 18.693 7.457 -62.103 1.00 92.75 1005 SER A C 1
ATOM 7947 O O . SER A 1 1005 ? 17.787 6.633 -62.195 1.00 92.75 1005 SER A O 1
ATOM 7949 N N . LEU A 1 1006 ? 18.902 8.151 -60.979 1.00 93.88 1006 LEU A N 1
ATOM 7950 C CA . LEU A 1 1006 ? 18.099 7.984 -59.769 1.00 93.88 1006 LEU A CA 1
ATOM 7951 C C . LEU A 1 1006 ? 16.732 8.679 -59.894 1.00 93.88 1006 LEU A C 1
ATOM 7953 O O . LEU A 1 1006 ? 15.747 8.159 -59.372 1.00 93.88 1006 LEU A O 1
ATOM 7957 N N . TYR A 1 1007 ? 16.641 9.791 -60.635 1.00 93.81 1007 TYR A N 1
ATOM 7958 C CA . TYR A 1 1007 ? 15.350 10.388 -61.004 1.00 93.81 1007 TYR A CA 1
ATOM 7959 C C . TYR A 1 1007 ? 14.564 9.461 -61.942 1.00 93.81 1007 TYR A C 1
ATOM 7961 O O . TYR A 1 1007 ? 13.392 9.187 -61.689 1.00 93.81 1007 TYR A O 1
ATOM 7969 N N . GLU A 1 1008 ? 15.211 8.909 -62.976 1.00 93.62 1008 GLU A N 1
ATOM 7970 C CA . GLU A 1 1008 ? 14.562 7.961 -63.897 1.00 93.62 1008 GLU A CA 1
ATOM 7971 C C . GLU A 1 1008 ? 14.180 6.639 -63.197 1.00 93.62 1008 GLU A C 1
ATOM 7973 O O . GLU A 1 1008 ? 13.149 6.049 -63.519 1.00 93.62 1008 GLU A O 1
ATOM 7978 N N . ALA A 1 1009 ? 14.943 6.190 -62.190 1.00 94.44 1009 ALA A N 1
ATOM 7979 C CA . ALA A 1 1009 ? 14.562 5.055 -61.348 1.00 94.44 1009 ALA A CA 1
ATOM 7980 C C . ALA A 1 1009 ? 13.283 5.346 -60.540 1.00 94.44 1009 ALA A C 1
ATOM 7982 O O . ALA A 1 1009 ? 12.370 4.526 -60.545 1.00 94.44 1009 ALA A O 1
ATOM 7983 N N . HIS A 1 1010 ? 13.157 6.522 -59.908 1.00 94.12 1010 HIS A N 1
ATOM 7984 C CA . HIS A 1 1010 ? 11.905 6.913 -59.232 1.00 94.12 1010 HIS A CA 1
ATOM 7985 C C . HIS A 1 1010 ? 10.718 7.012 -60.184 1.00 94.12 1010 HIS A C 1
ATOM 7987 O O . HIS A 1 1010 ? 9.612 6.624 -59.807 1.00 94.12 1010 HIS A O 1
ATOM 7993 N N . LYS A 1 1011 ? 10.957 7.485 -61.409 1.00 93.69 1011 LYS A N 1
ATOM 7994 C CA . LYS A 1 1011 ? 9.947 7.668 -62.453 1.00 93.69 1011 LYS A CA 1
ATOM 7995 C C . LYS A 1 1011 ? 9.410 6.360 -63.035 1.00 93.69 1011 LYS A C 1
ATOM 7997 O O . LYS A 1 1011 ? 8.207 6.255 -63.263 1.00 93.69 1011 LYS A O 1
ATOM 8002 N N . TYR A 1 1012 ? 10.284 5.387 -63.308 1.00 92.69 1012 TYR A N 1
ATOM 8003 C CA . TYR A 1 1012 ? 9.916 4.189 -64.075 1.00 92.69 1012 TYR A CA 1
ATOM 8004 C C . TYR A 1 1012 ? 9.914 2.875 -63.290 1.00 92.69 1012 TYR A C 1
ATOM 8006 O O . TYR A 1 1012 ? 9.278 1.937 -63.763 1.00 92.69 1012 TYR A O 1
ATOM 8014 N N . GLU A 1 1013 ? 10.580 2.765 -62.134 1.00 95.62 1013 GLU A N 1
ATOM 8015 C CA . GLU A 1 1013 ? 10.660 1.494 -61.399 1.00 95.62 1013 GLU A CA 1
ATOM 8016 C C . GLU A 1 1013 ? 9.550 1.375 -60.330 1.00 95.62 1013 GLU A C 1
ATOM 8018 O O . GLU A 1 1013 ? 9.660 1.970 -59.252 1.00 95.62 1013 GLU A O 1
ATOM 8023 N N . PRO A 1 1014 ? 8.472 0.595 -60.562 1.00 92.44 1014 PRO A N 1
ATOM 8024 C CA . PRO A 1 1014 ? 7.357 0.488 -59.619 1.00 92.44 1014 PRO A CA 1
ATOM 8025 C C . PRO A 1 1014 ? 7.717 -0.209 -58.297 1.00 92.44 1014 PRO A C 1
ATOM 8027 O O . PRO A 1 1014 ? 7.048 0.037 -57.289 1.00 92.44 1014 PRO A O 1
ATOM 8030 N N . LYS A 1 1015 ? 8.749 -1.068 -58.260 1.00 95.81 1015 LYS A N 1
ATOM 8031 C CA . LYS A 1 1015 ? 9.240 -1.688 -57.017 1.00 95.81 1015 LYS A CA 1
ATOM 8032 C C . LYS A 1 1015 ? 9.994 -0.681 -56.142 1.00 95.81 1015 LYS A C 1
ATOM 8034 O O . LYS A 1 1015 ? 10.046 -0.883 -54.926 1.00 95.81 1015 LYS A O 1
ATOM 8039 N N . LEU A 1 1016 ? 10.556 0.395 -56.703 1.00 95.94 1016 LEU A N 1
ATOM 8040 C CA . LEU A 1 1016 ? 11.173 1.462 -55.915 1.00 95.94 1016 LEU A CA 1
ATOM 8041 C C . LEU A 1 1016 ? 10.082 2.269 -55.204 1.00 95.94 1016 LEU A C 1
ATOM 8043 O O . LEU A 1 1016 ? 9.118 2.745 -55.811 1.00 95.94 1016 LEU A O 1
ATOM 8047 N N . MET A 1 1017 ? 10.222 2.405 -53.885 1.00 94.38 1017 MET A N 1
ATOM 8048 C CA . MET A 1 1017 ? 9.241 3.137 -53.094 1.00 94.38 1017 MET A CA 1
ATOM 8049 C C . MET A 1 1017 ? 9.293 4.645 -53.358 1.00 94.38 1017 MET A C 1
ATOM 8051 O O . MET A 1 1017 ? 10.388 5.211 -53.348 1.00 94.38 1017 MET A O 1
ATOM 8055 N N . PRO A 1 1018 ? 8.125 5.312 -53.454 1.00 93.00 1018 PRO A N 1
ATOM 8056 C CA . PRO A 1 1018 ? 7.998 6.762 -53.582 1.00 93.00 1018 PRO A CA 1
ATOM 8057 C C . PRO A 1 1018 ? 8.276 7.449 -52.235 1.00 93.00 1018 PRO A C 1
ATOM 8059 O O . PRO A 1 1018 ? 7.429 8.122 -51.658 1.00 93.00 1018 PRO A O 1
ATOM 8062 N N . CYS A 1 1019 ? 9.455 7.215 -51.663 1.00 91.12 1019 CYS A N 1
ATOM 8063 C CA . CYS A 1 1019 ? 9.876 7.810 -50.405 1.00 91.12 1019 CYS A CA 1
ATOM 8064 C C . CYS A 1 1019 ? 11.385 8.042 -50.426 1.00 91.12 1019 CYS A C 1
ATOM 8066 O O . CYS A 1 1019 ? 12.163 7.088 -50.483 1.00 91.12 1019 CYS A O 1
ATOM 8068 N N . VAL A 1 1020 ? 11.787 9.310 -50.367 1.00 93.69 1020 VAL A N 1
ATOM 8069 C CA . VAL A 1 1020 ? 13.186 9.733 -50.439 1.00 93.69 1020 VAL A CA 1
ATOM 8070 C C . VAL A 1 1020 ? 13.592 10.361 -49.114 1.00 93.69 1020 VAL A C 1
ATOM 8072 O O . VAL A 1 1020 ? 13.039 11.375 -48.684 1.00 93.69 1020 VAL A O 1
ATOM 8075 N N . HIS A 1 1021 ? 14.588 9.761 -48.465 1.00 93.75 1021 HIS A N 1
ATOM 8076 C CA . HIS A 1 1021 ? 15.240 10.345 -47.300 1.00 93.75 1021 HIS A CA 1
ATOM 8077 C C . HIS A 1 1021 ? 16.460 11.156 -47.740 1.00 93.75 1021 HIS A C 1
ATOM 8079 O O . HIS A 1 1021 ? 17.542 10.607 -47.959 1.00 93.75 1021 HIS A O 1
ATOM 8085 N N . LEU A 1 1022 ? 16.264 12.468 -47.877 1.00 94.25 1022 LEU A N 1
ATOM 8086 C CA . LEU A 1 1022 ? 17.264 13.423 -48.338 1.00 94.25 1022 LEU A CA 1
ATOM 8087 C C . LEU A 1 1022 ? 17.497 14.516 -47.282 1.00 94.25 1022 LEU A C 1
ATOM 8089 O O . LEU A 1 1022 ? 16.957 15.618 -47.406 1.00 94.25 1022 LEU A O 1
ATOM 8093 N N . PRO A 1 1023 ? 18.302 14.246 -46.239 1.00 94.44 1023 PRO A N 1
ATOM 8094 C CA . PRO A 1 1023 ? 18.742 15.252 -45.285 1.00 94.44 1023 PRO A CA 1
ATOM 8095 C C . PRO A 1 1023 ? 19.207 16.547 -45.952 1.00 94.44 1023 PRO A C 1
ATOM 8097 O O . PRO A 1 1023 ? 20.107 16.507 -46.793 1.00 94.44 1023 PRO A O 1
ATOM 8100 N N . VAL A 1 1024 ? 18.657 17.692 -45.527 1.00 94.50 1024 VAL A N 1
ATOM 8101 C CA . VAL A 1 1024 ? 19.142 19.046 -45.862 1.00 94.50 1024 VAL A CA 1
ATOM 8102 C C . VAL A 1 1024 ? 20.032 19.628 -44.756 1.00 94.50 1024 VAL A C 1
ATOM 8104 O O . VAL A 1 1024 ? 21.030 20.283 -45.053 1.00 94.50 1024 VAL A O 1
ATOM 8107 N N . GLN A 1 1025 ? 19.759 19.287 -43.492 1.00 93.56 1025 GLN A N 1
ATOM 8108 C CA . GLN A 1 1025 ? 20.386 19.780 -42.254 1.00 93.56 1025 GLN A CA 1
ATOM 8109 C C . GLN A 1 1025 ? 20.012 21.220 -41.847 1.00 93.56 1025 GLN A C 1
ATOM 8111 O O . GLN A 1 1025 ? 19.842 21.465 -40.655 1.00 93.56 1025 GLN A O 1
ATOM 8116 N N . SER A 1 1026 ? 19.841 22.164 -42.779 1.00 93.12 1026 SER A N 1
ATOM 8117 C CA . SER A 1 1026 ? 19.336 23.524 -42.500 1.00 93.12 1026 SER A CA 1
ATOM 8118 C C . SER A 1 1026 ? 18.782 24.179 -43.772 1.00 93.12 1026 SER A C 1
ATOM 8120 O O . SER A 1 1026 ? 19.263 23.888 -44.861 1.00 93.12 1026 SER A O 1
ATOM 8122 N N . GLY A 1 1027 ? 17.810 25.086 -43.642 1.00 93.06 1027 GLY A N 1
ATOM 8123 C CA . GLY A 1 1027 ? 17.305 25.921 -44.740 1.00 93.06 1027 GLY A CA 1
ATOM 8124 C C . GLY A 1 1027 ? 17.934 27.316 -44.795 1.00 93.06 1027 GLY A C 1
ATOM 8125 O O . GLY A 1 1027 ? 17.270 28.265 -45.197 1.00 93.06 1027 GLY A O 1
ATOM 8126 N N . SER A 1 1028 ? 19.196 27.460 -44.379 1.00 94.81 1028 SER A N 1
ATOM 8127 C CA . SER A 1 1028 ? 19.992 28.678 -44.581 1.00 94.81 1028 SER A CA 1
ATOM 8128 C C . SER A 1 1028 ? 21.307 28.376 -45.296 1.00 94.81 1028 SER A C 1
ATOM 8130 O O . SER A 1 1028 ? 22.145 27.630 -44.785 1.00 94.81 1028 SER A O 1
ATOM 8132 N N . ASP A 1 1029 ? 21.563 29.055 -46.418 1.00 95.00 1029 ASP A N 1
ATOM 8133 C CA . ASP A 1 1029 ? 22.842 28.997 -47.144 1.00 95.00 1029 ASP A CA 1
ATOM 8134 C C . ASP A 1 1029 ? 24.041 29.455 -46.297 1.00 95.00 1029 ASP A C 1
ATOM 8136 O O . ASP A 1 1029 ? 25.190 29.088 -46.560 1.00 95.00 1029 ASP A O 1
ATOM 8140 N N . SER A 1 1030 ? 23.809 30.271 -45.266 1.00 91.50 1030 SER A N 1
ATOM 8141 C CA . SER A 1 1030 ? 24.842 30.653 -44.299 1.0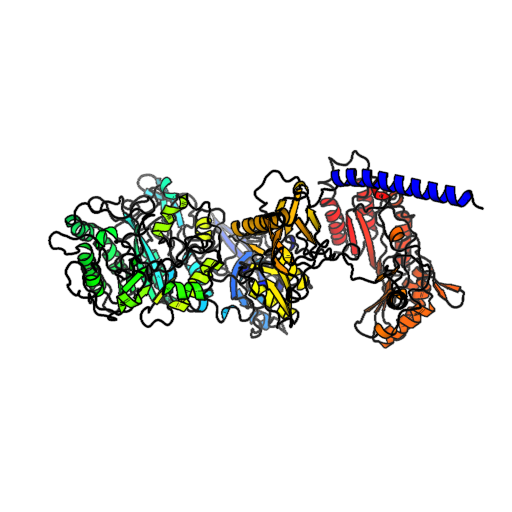0 91.50 1030 SER A CA 1
ATOM 8142 C C . SER A 1 1030 ? 25.201 29.473 -43.391 1.00 91.50 1030 SER A C 1
ATOM 8144 O O . SER A 1 1030 ? 26.378 29.168 -43.180 1.00 91.50 1030 SER A O 1
ATOM 8146 N N . VAL A 1 1031 ? 24.200 28.755 -42.871 1.00 91.62 1031 VAL A N 1
ATOM 8147 C CA . VAL A 1 1031 ? 24.407 27.547 -42.053 1.00 91.62 1031 VAL A CA 1
ATOM 8148 C C . VAL A 1 1031 ? 24.974 26.400 -42.899 1.00 91.62 1031 VAL A C 1
ATOM 8150 O O . VAL A 1 1031 ? 25.992 25.828 -42.513 1.00 91.62 1031 VAL A O 1
ATOM 8153 N N . LEU A 1 1032 ? 24.413 26.118 -44.080 1.00 94.56 1032 LEU A N 1
ATOM 8154 C CA . LEU A 1 1032 ? 24.859 25.049 -44.986 1.00 94.56 1032 LEU A CA 1
ATOM 8155 C C . LEU A 1 1032 ? 26.335 25.190 -45.392 1.00 94.56 1032 LEU A C 1
ATOM 8157 O O . LEU A 1 1032 ? 27.082 24.204 -45.375 1.00 94.56 1032 LEU A O 1
ATOM 8161 N N . ARG A 1 1033 ? 26.802 26.416 -45.675 1.00 93.31 1033 ARG A N 1
ATOM 8162 C CA . ARG A 1 1033 ? 28.229 26.684 -45.929 1.00 93.31 1033 ARG A CA 1
ATOM 8163 C C . ARG A 1 1033 ? 29.100 26.387 -44.706 1.00 93.31 1033 ARG A C 1
ATOM 8165 O O . ARG A 1 1033 ? 30.119 25.715 -44.852 1.00 93.31 1033 ARG A O 1
ATOM 8172 N N . ARG A 1 1034 ? 28.688 26.802 -43.500 1.00 91.88 1034 ARG A N 1
ATOM 8173 C CA . ARG A 1 1034 ? 29.412 26.514 -42.239 1.00 91.88 1034 ARG A CA 1
ATOM 8174 C C . ARG A 1 1034 ? 29.387 25.023 -41.859 1.00 91.88 1034 ARG A C 1
ATOM 8176 O O . ARG A 1 1034 ? 30.335 24.527 -41.252 1.00 91.88 1034 ARG A O 1
ATOM 8183 N N . MET A 1 1035 ? 28.350 24.293 -42.268 1.00 93.38 1035 MET A N 1
ATOM 8184 C CA . MET A 1 1035 ? 28.253 22.831 -42.169 1.00 93.38 1035 MET A CA 1
ATOM 8185 C C . MET A 1 1035 ? 29.107 22.079 -43.214 1.00 93.38 1035 MET A C 1
ATOM 8187 O O . MET A 1 1035 ? 29.253 20.862 -43.107 1.00 93.38 1035 MET A O 1
ATOM 8191 N N . ASN A 1 1036 ? 29.685 22.779 -44.203 1.00 93.25 1036 ASN A N 1
ATOM 8192 C CA . ASN A 1 1036 ? 30.383 22.221 -45.372 1.00 93.25 1036 ASN A CA 1
ATOM 8193 C C . ASN A 1 1036 ? 29.499 21.295 -46.240 1.00 93.25 1036 ASN A C 1
ATOM 8195 O O . ASN A 1 1036 ? 29.931 20.238 -46.686 1.00 93.25 1036 ASN A O 1
ATOM 8199 N N . ARG A 1 1037 ? 28.242 21.688 -46.484 1.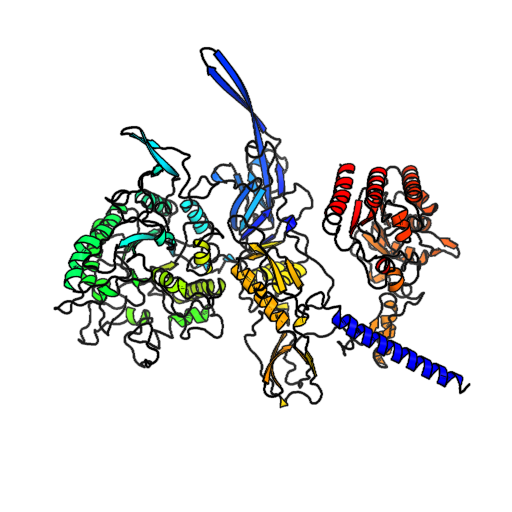00 90.19 1037 ARG A N 1
ATOM 8200 C CA . ARG A 1 1037 ? 27.238 20.847 -47.172 1.00 90.19 1037 ARG A CA 1
ATOM 8201 C C . ARG A 1 1037 ? 27.307 20.859 -48.705 1.00 90.19 1037 ARG A C 1
ATOM 8203 O O . ARG A 1 1037 ? 26.736 19.977 -49.337 1.00 90.19 1037 ARG A O 1
ATOM 8210 N N . LYS A 1 1038 ? 28.045 21.804 -49.302 1.00 90.12 1038 LYS A N 1
ATOM 8211 C CA . LYS A 1 1038 ? 28.315 21.900 -50.758 1.00 90.12 1038 LYS A CA 1
ATOM 8212 C C . LYS A 1 1038 ? 27.064 21.914 -51.668 1.00 90.12 1038 LYS A C 1
ATOM 8214 O O . LYS A 1 1038 ? 27.150 21.481 -52.808 1.00 90.12 1038 LYS A O 1
ATOM 8219 N N . HIS A 1 1039 ? 25.941 22.406 -51.156 1.00 92.69 1039 HIS A N 1
ATOM 8220 C CA . HIS A 1 1039 ? 24.748 22.805 -51.908 1.00 92.69 1039 HIS A CA 1
ATOM 8221 C C . HIS A 1 1039 ? 24.082 23.973 -51.173 1.00 92.69 1039 HIS A C 1
ATOM 8223 O O . HIS A 1 1039 ? 24.357 24.213 -49.989 1.00 92.69 1039 HIS A O 1
ATOM 8229 N N . SER A 1 1040 ? 23.221 24.673 -51.893 1.00 95.19 1040 SER A N 1
ATOM 8230 C CA . SER A 1 1040 ? 22.336 25.735 -51.438 1.00 95.19 1040 SER A CA 1
ATOM 8231 C C . SER A 1 1040 ? 20.914 25.224 -51.205 1.00 95.19 1040 SER A C 1
ATOM 8233 O O . SER A 1 1040 ? 20.536 24.129 -51.631 1.00 95.19 1040 SER A O 1
ATOM 8235 N N . VAL A 1 1041 ? 20.100 26.050 -50.552 1.00 95.12 1041 VAL A N 1
ATOM 8236 C CA . VAL A 1 1041 ? 18.660 25.825 -50.383 1.00 95.12 1041 VAL A CA 1
ATOM 8237 C C . VAL A 1 1041 ? 17.950 25.775 -51.737 1.00 95.12 1041 VAL A C 1
ATOM 8239 O O . VAL A 1 1041 ? 17.047 24.962 -51.910 1.00 95.12 1041 VAL A O 1
ATOM 8242 N N . LYS A 1 1042 ? 18.380 26.590 -52.712 1.00 94.69 1042 LYS A N 1
ATOM 8243 C CA . LYS A 1 1042 ? 17.801 26.573 -54.059 1.00 94.69 1042 LYS A CA 1
ATOM 8244 C C . LYS A 1 1042 ? 18.063 25.240 -54.763 1.00 94.69 1042 LYS A C 1
ATOM 8246 O O . LYS A 1 1042 ? 17.112 24.605 -55.190 1.00 94.69 1042 LYS A O 1
ATOM 8251 N N . GLU A 1 1043 ? 19.317 24.791 -54.817 1.00 93.88 1043 GLU A N 1
ATOM 8252 C CA . GLU A 1 1043 ? 19.665 23.505 -55.445 1.00 93.88 1043 GLU A CA 1
ATOM 8253 C C . GLU A 1 1043 ? 18.929 22.332 -54.776 1.00 93.88 1043 GLU A C 1
ATOM 8255 O O . GLU A 1 1043 ? 18.555 21.376 -55.446 1.00 93.88 1043 GLU A O 1
ATOM 8260 N N . TYR A 1 1044 ? 18.669 22.411 -53.464 1.00 96.19 1044 TYR A N 1
ATOM 8261 C CA . TYR A 1 1044 ? 17.831 21.431 -52.774 1.00 96.19 1044 TYR A CA 1
ATOM 8262 C C . TYR A 1 1044 ? 16.370 21.456 -53.253 1.00 96.19 1044 TYR A C 1
ATOM 8264 O O . TYR A 1 1044 ? 15.796 20.395 -53.473 1.00 96.19 1044 TYR A O 1
ATOM 8272 N N . ILE A 1 1045 ? 15.768 22.637 -53.427 1.00 95.50 1045 ILE A N 1
ATOM 8273 C CA . ILE A 1 1045 ? 14.400 22.775 -53.960 1.00 95.50 1045 ILE A CA 1
ATOM 8274 C C . ILE A 1 1045 ? 14.334 22.270 -55.408 1.00 95.50 1045 ILE A C 1
ATOM 8276 O O . ILE A 1 1045 ? 13.467 21.458 -55.713 1.00 95.50 1045 ILE A O 1
ATOM 8280 N N . ASP A 1 1046 ? 15.301 22.641 -56.253 1.00 94.94 1046 ASP A N 1
ATOM 8281 C CA . ASP A 1 1046 ? 15.379 22.183 -57.646 1.00 94.94 1046 ASP A CA 1
ATOM 8282 C C . ASP A 1 1046 ? 15.393 20.627 -57.723 1.00 94.94 1046 ASP A C 1
ATOM 8284 O O . ASP A 1 1046 ? 14.714 20.037 -58.561 1.00 94.94 1046 ASP A O 1
ATOM 8288 N N . ILE A 1 1047 ? 16.088 19.936 -56.800 1.00 95.19 1047 ILE A N 1
ATOM 8289 C CA . ILE A 1 1047 ? 16.078 18.458 -56.675 1.00 95.19 1047 ILE A CA 1
ATOM 8290 C C . ILE A 1 1047 ? 14.696 17.910 -56.271 1.00 95.19 1047 ILE A C 1
ATOM 8292 O O . ILE A 1 1047 ? 14.265 16.875 -56.787 1.00 95.19 1047 ILE A O 1
ATOM 8296 N N . ILE A 1 1048 ? 14.018 18.562 -55.321 1.00 95.19 1048 ILE A N 1
ATOM 8297 C CA . ILE A 1 1048 ? 12.683 18.167 -54.843 1.00 95.19 1048 ILE A CA 1
ATOM 8298 C C . ILE A 1 1048 ? 11.653 18.281 -55.972 1.00 95.19 1048 ILE A C 1
ATOM 8300 O O . ILE A 1 1048 ? 10.840 17.372 -56.147 1.00 95.19 1048 ILE A O 1
ATOM 8304 N N . ASP A 1 1049 ? 11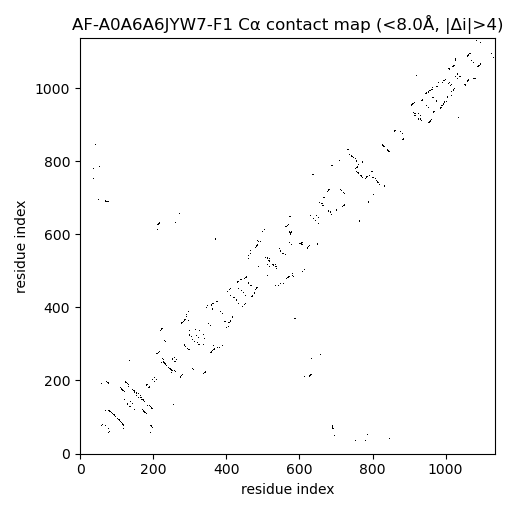.709 19.358 -56.752 1.00 93.56 1049 ASP A N 1
ATOM 8305 C CA . ASP A 1 1049 ? 10.769 19.603 -57.845 1.00 93.56 1049 ASP A CA 1
ATOM 8306 C C . ASP A 1 1049 ? 10.989 18.616 -59.004 1.00 93.56 1049 ASP A C 1
ATOM 8308 O O . ASP A 1 1049 ? 10.028 17.998 -59.459 1.00 93.56 1049 ASP A O 1
ATOM 8312 N N . ILE A 1 1050 ? 12.244 18.323 -59.379 1.00 94.50 1050 ILE A N 1
ATOM 8313 C CA . ILE A 1 1050 ? 12.563 17.259 -60.356 1.00 94.50 1050 ILE A CA 1
ATOM 8314 C C . ILE A 1 1050 ? 12.017 15.893 -59.899 1.00 94.50 1050 ILE A C 1
ATOM 8316 O O . ILE A 1 1050 ? 11.493 15.131 -60.712 1.00 94.50 1050 ILE A O 1
ATOM 8320 N N . LEU A 1 1051 ? 12.108 15.569 -58.604 1.00 93.69 1051 LEU A N 1
ATOM 8321 C CA . LEU A 1 1051 ? 11.565 14.320 -58.056 1.00 93.69 1051 LEU A CA 1
ATOM 8322 C C . LEU A 1 1051 ? 10.029 14.278 -58.070 1.00 93.69 1051 LEU A C 1
ATOM 8324 O O . LEU A 1 1051 ? 9.465 13.211 -58.303 1.00 93.69 1051 LEU A O 1
ATOM 8328 N N . ARG A 1 1052 ? 9.354 15.414 -57.859 1.00 93.19 1052 ARG A N 1
ATOM 8329 C CA . ARG A 1 1052 ? 7.886 15.536 -57.954 1.00 93.19 1052 ARG A CA 1
ATOM 8330 C C . ARG A 1 1052 ? 7.380 15.407 -59.385 1.00 93.19 1052 ARG A C 1
ATOM 8332 O O . ARG A 1 1052 ? 6.394 14.707 -59.611 1.00 93.19 1052 ARG A O 1
ATOM 8339 N N . ASP A 1 1053 ? 8.073 16.030 -60.334 1.00 91.56 1053 ASP A N 1
ATOM 8340 C CA . ASP A 1 1053 ? 7.781 15.925 -61.767 1.00 91.56 1053 ASP A CA 1
ATOM 8341 C C . ASP A 1 1053 ? 8.040 14.504 -62.292 1.00 91.56 1053 ASP A C 1
ATOM 8343 O O . ASP A 1 1053 ? 7.304 14.001 -63.144 1.00 91.56 1053 ASP A O 1
ATOM 8347 N N . ALA A 1 1054 ? 9.059 13.824 -61.757 1.00 87.94 1054 ALA A N 1
ATOM 8348 C CA . ALA A 1 1054 ? 9.306 12.409 -62.016 1.00 87.94 1054 ALA A CA 1
ATOM 8349 C C . ALA A 1 1054 ? 8.215 11.508 -61.413 1.00 87.94 1054 ALA A C 1
ATOM 8351 O O . ALA A 1 1054 ? 7.835 10.515 -62.037 1.00 87.94 1054 ALA A O 1
ATOM 8352 N N . ARG A 1 1055 ? 7.717 11.823 -60.208 1.00 88.81 1055 ARG A N 1
ATOM 8353 C CA . ARG A 1 1055 ? 6.742 10.994 -59.494 1.00 88.81 1055 ARG A CA 1
ATOM 8354 C C . ARG A 1 1055 ? 5.893 11.794 -58.501 1.00 88.81 1055 ARG A C 1
ATOM 8356 O O . ARG A 1 1055 ? 6.363 12.222 -57.452 1.00 88.81 1055 ARG A O 1
ATOM 8363 N N . ASN A 1 1056 ? 4.602 11.932 -58.797 1.00 86.25 1056 ASN A N 1
ATOM 8364 C CA . ASN A 1 1056 ? 3.693 12.796 -58.038 1.00 86.25 1056 ASN A CA 1
ATOM 8365 C C . ASN A 1 1056 ? 3.264 12.254 -56.657 1.00 86.25 1056 ASN A C 1
ATOM 8367 O O . ASN A 1 1056 ? 2.839 13.044 -55.817 1.00 86.25 1056 ASN A O 1
ATOM 8371 N N . ASP A 1 1057 ? 3.381 10.945 -56.399 1.00 90.44 1057 ASP A N 1
ATOM 8372 C CA . ASP A 1 1057 ? 3.088 10.318 -55.098 1.00 90.44 1057 ASP A CA 1
ATOM 8373 C C . ASP A 1 1057 ? 4.301 10.286 -54.144 1.00 90.44 1057 ASP A C 1
ATOM 8375 O O . ASP A 1 1057 ? 4.247 9.648 -53.091 1.00 90.44 1057 ASP A O 1
ATOM 8379 N N . ILE A 1 1058 ? 5.399 10.971 -54.494 1.00 92.81 1058 ILE A N 1
ATOM 8380 C CA . ILE A 1 1058 ? 6.665 10.894 -53.763 1.00 92.81 1058 ILE A CA 1
ATOM 8381 C C . ILE A 1 1058 ? 6.651 11.657 -52.428 1.00 92.81 1058 ILE A C 1
ATOM 8383 O O . ILE A 1 1058 ? 6.404 12.861 -52.345 1.00 92.81 1058 ILE A O 1
ATOM 8387 N N . ALA A 1 1059 ? 6.966 10.932 -51.355 1.00 92.75 1059 ALA A N 1
ATOM 8388 C CA . ALA A 1 1059 ? 7.114 11.464 -50.010 1.00 92.75 1059 ALA A CA 1
ATOM 8389 C C . ALA A 1 1059 ? 8.578 11.824 -49.712 1.00 92.75 1059 ALA A C 1
ATOM 8391 O O . ALA A 1 1059 ? 9.491 11.025 -49.931 1.00 92.75 1059 ALA A O 1
ATOM 8392 N N . PHE A 1 1060 ? 8.813 12.999 -49.131 1.00 93.31 1060 PHE A N 1
ATOM 8393 C CA . PHE A 1 1060 ? 10.152 13.432 -48.725 1.00 93.31 1060 PHE A CA 1
ATOM 8394 C C . PHE A 1 1060 ? 10.346 13.341 -47.217 1.00 93.31 1060 PHE A C 1
ATOM 8396 O O . PHE A 1 1060 ? 9.456 13.687 -46.436 1.00 93.31 1060 PHE A O 1
ATOM 8403 N N . SER A 1 1061 ? 11.548 12.950 -46.798 1.00 92.75 1061 SER A N 1
ATOM 8404 C CA . SER A 1 1061 ? 11.993 13.081 -45.413 1.00 92.75 1061 SER A CA 1
ATOM 8405 C C . SER A 1 1061 ? 13.404 13.653 -45.315 1.00 92.75 1061 SER A C 1
ATOM 8407 O O . SER A 1 1061 ? 14.216 13.471 -46.219 1.00 92.75 1061 SER A O 1
ATOM 8409 N N . SER A 1 1062 ? 13.695 14.364 -44.226 1.00 92.62 1062 SER A N 1
ATOM 8410 C CA . SER A 1 1062 ? 14.968 15.071 -44.042 1.00 92.62 1062 SER A CA 1
ATOM 8411 C C . SER A 1 1062 ? 15.358 15.194 -42.569 1.00 92.62 1062 SER A C 1
ATOM 8413 O O . SER A 1 1062 ? 14.496 15.319 -41.696 1.00 92.62 1062 SER A O 1
ATOM 8415 N N . ASP A 1 1063 ? 16.665 15.242 -42.313 1.00 92.00 1063 ASP A N 1
ATOM 8416 C CA . ASP A 1 1063 ? 17.237 15.668 -41.037 1.00 92.00 1063 ASP A CA 1
ATOM 8417 C C . ASP A 1 1063 ? 17.433 17.191 -40.977 1.00 92.00 1063 ASP A C 1
ATOM 8419 O O . ASP A 1 1063 ? 17.708 17.843 -41.993 1.00 92.00 1063 ASP A O 1
ATOM 8423 N N . PHE A 1 1064 ? 17.367 17.737 -39.763 1.00 91.31 1064 PHE A N 1
ATOM 8424 C CA . PHE A 1 1064 ? 17.624 19.138 -39.430 1.00 91.31 1064 PHE A CA 1
ATOM 8425 C C . PHE A 1 1064 ? 18.494 19.230 -38.168 1.00 91.31 1064 PHE A C 1
ATOM 8427 O O . PHE A 1 1064 ? 18.229 18.540 -37.183 1.00 91.31 1064 PHE A O 1
ATOM 8434 N N . ILE A 1 1065 ? 19.505 20.105 -38.160 1.00 87.81 1065 ILE A N 1
ATOM 8435 C CA . ILE A 1 1065 ? 20.370 20.364 -36.998 1.00 87.81 1065 ILE A CA 1
ATOM 8436 C C . ILE A 1 1065 ? 20.164 21.808 -36.535 1.00 87.81 1065 ILE A C 1
ATOM 8438 O O . ILE A 1 1065 ? 20.711 22.739 -37.118 1.00 87.81 1065 ILE A O 1
ATOM 8442 N N . VAL A 1 1066 ? 19.412 21.971 -35.446 1.00 83.12 1066 VAL A N 1
ATOM 8443 C CA . VAL A 1 1066 ? 19.082 23.269 -34.836 1.00 83.12 1066 VAL A CA 1
ATOM 8444 C C . VAL A 1 1066 ? 20.115 23.637 -33.765 1.00 83.12 1066 VAL A C 1
ATOM 8446 O O . VAL A 1 1066 ? 20.578 22.791 -32.988 1.00 83.12 1066 VAL A O 1
ATOM 8449 N N . GLY A 1 1067 ? 20.463 24.919 -33.683 1.00 79.38 1067 GLY A N 1
ATOM 8450 C CA . GLY A 1 1067 ? 21.462 25.462 -32.767 1.00 79.38 1067 GLY A CA 1
ATOM 8451 C C . GLY A 1 1067 ? 22.900 25.253 -33.244 1.00 79.38 1067 GLY A C 1
ATOM 8452 O O . GLY A 1 1067 ? 23.805 25.133 -32.411 1.00 79.38 1067 GLY A O 1
ATOM 8453 N N . PHE A 1 1068 ? 23.122 25.164 -34.559 1.00 85.69 1068 PHE A N 1
ATOM 8454 C CA . PHE A 1 1068 ? 24.465 25.057 -35.131 1.00 85.69 1068 PHE A CA 1
ATOM 8455 C C . PHE A 1 1068 ? 25.305 26.321 -34.815 1.00 85.69 1068 PHE A C 1
ATOM 8457 O O . PHE A 1 1068 ? 24.751 27.421 -34.748 1.00 85.69 1068 PHE A O 1
ATOM 8464 N N . PRO A 1 1069 ? 26.637 26.229 -34.603 1.00 82.12 1069 PRO A N 1
ATOM 8465 C CA . PRO A 1 1069 ? 27.454 27.385 -34.232 1.00 82.12 1069 PRO A CA 1
ATOM 8466 C C . PRO A 1 1069 ? 27.350 28.551 -35.228 1.00 82.12 1069 PRO A C 1
ATOM 8468 O O . PRO A 1 1069 ? 27.766 28.452 -36.382 1.00 82.12 1069 PRO A O 1
ATOM 8471 N N . GLY A 1 1070 ? 26.812 29.675 -34.748 1.00 78.81 1070 GLY A N 1
ATOM 8472 C CA . GLY A 1 1070 ? 26.589 30.890 -35.534 1.00 78.81 1070 GLY A CA 1
ATOM 8473 C C . GLY A 1 1070 ? 25.207 31.019 -36.188 1.00 78.81 1070 GLY A C 1
ATOM 8474 O O . GLY A 1 1070 ? 24.980 32.033 -36.843 1.00 78.81 1070 GLY A O 1
ATOM 8475 N N . GLU A 1 1071 ? 24.302 30.053 -36.020 1.00 84.75 1071 GLU A N 1
ATOM 8476 C CA . GLU A 1 1071 ? 22.907 30.150 -36.478 1.00 84.75 1071 GLU A CA 1
ATOM 8477 C C . GLU A 1 1071 ? 22.187 31.362 -35.851 1.00 84.75 1071 GLU A C 1
ATOM 8479 O O . GLU A 1 1071 ? 22.261 31.597 -34.637 1.00 84.75 1071 GLU A O 1
ATOM 8484 N N . THR A 1 1072 ? 21.526 32.160 -36.691 1.00 85.25 1072 THR A N 1
ATOM 8485 C CA . THR A 1 1072 ? 20.704 33.316 -36.302 1.00 85.25 1072 THR A CA 1
ATOM 8486 C C . THR A 1 1072 ? 19.209 32.964 -36.262 1.00 85.25 1072 THR A C 1
ATOM 8488 O O . THR A 1 1072 ? 18.799 31.872 -36.642 1.00 85.25 1072 THR A O 1
ATOM 8491 N N . GLU A 1 1073 ? 18.362 33.894 -35.806 1.00 78.94 1073 GLU A N 1
ATOM 8492 C CA . GLU A 1 1073 ? 16.900 33.698 -35.877 1.00 78.94 1073 GLU A CA 1
ATOM 8493 C C . GLU A 1 1073 ? 16.389 33.715 -37.331 1.00 78.94 1073 GLU A C 1
ATOM 8495 O O . GLU A 1 1073 ? 15.449 33.010 -37.672 1.00 78.94 1073 GLU A O 1
ATOM 8500 N N . GLU A 1 1074 ? 17.051 34.482 -38.200 1.00 82.38 1074 GLU A N 1
ATOM 8501 C CA . GLU A 1 1074 ? 16.783 34.537 -39.641 1.00 82.38 1074 GLU A CA 1
ATOM 8502 C C . GLU A 1 1074 ? 17.201 33.232 -40.340 1.00 82.38 1074 GLU A C 1
ATOM 8504 O O . GLU A 1 1074 ? 16.444 32.695 -41.145 1.00 82.38 1074 GLU A O 1
ATOM 8509 N N . ASP A 1 1075 ? 18.355 32.659 -39.964 1.00 86.31 1075 ASP A N 1
ATOM 8510 C CA . ASP A 1 1075 ? 18.791 31.331 -40.424 1.00 86.31 1075 ASP A CA 1
ATOM 8511 C C . ASP A 1 1075 ? 17.768 30.238 -40.043 1.00 86.31 1075 ASP A C 1
ATOM 8513 O O . ASP A 1 1075 ? 17.494 29.306 -40.811 1.00 86.31 1075 ASP A O 1
ATOM 8517 N N . PHE A 1 1076 ? 17.196 30.358 -38.842 1.00 85.12 1076 PHE A N 1
ATOM 8518 C CA . PHE A 1 1076 ? 16.173 29.454 -38.334 1.00 85.12 1076 PHE A CA 1
ATOM 8519 C C . PHE A 1 1076 ? 14.841 29.612 -39.086 1.00 85.12 1076 PHE A C 1
ATOM 8521 O O . PHE A 1 1076 ? 14.280 28.614 -39.536 1.00 85.12 1076 PHE A O 1
ATOM 8528 N N . GLU A 1 1077 ? 14.363 30.839 -39.315 1.00 85.44 1077 GLU A N 1
ATOM 8529 C CA . GLU A 1 1077 ? 13.128 31.066 -40.080 1.00 85.44 1077 GLU A CA 1
ATOM 8530 C C . GLU A 1 1077 ? 13.280 30.676 -41.564 1.00 85.44 1077 GLU A C 1
ATOM 8532 O O . GLU A 1 1077 ? 12.338 30.158 -42.160 1.00 85.44 1077 GLU A O 1
ATOM 8537 N N . GLY A 1 1078 ? 14.478 30.797 -42.150 1.00 89.06 1078 GLY A N 1
ATOM 8538 C CA . GLY A 1 1078 ? 14.798 30.204 -43.458 1.00 89.06 1078 GLY A CA 1
ATOM 8539 C C . GLY A 1 1078 ? 14.603 28.681 -43.476 1.00 89.06 1078 GLY A C 1
ATOM 8540 O O . GLY A 1 1078 ? 14.000 28.132 -44.400 1.00 89.06 1078 GLY A O 1
ATOM 8541 N N . THR A 1 1079 ? 14.997 28.002 -42.393 1.00 91.00 1079 THR A N 1
ATOM 8542 C CA . THR A 1 1079 ? 14.729 26.567 -42.194 1.00 91.00 1079 THR A CA 1
ATOM 8543 C C . THR A 1 1079 ? 13.231 26.272 -42.075 1.00 91.00 1079 THR A C 1
ATOM 8545 O O . THR A 1 1079 ? 12.750 25.326 -42.700 1.00 91.00 1079 THR A O 1
ATOM 8548 N N . MET A 1 1080 ? 12.470 27.106 -41.361 1.00 88.56 1080 MET A N 1
ATOM 8549 C CA . MET A 1 1080 ? 11.008 26.984 -41.283 1.00 88.56 1080 MET A CA 1
ATOM 8550 C C . MET A 1 1080 ? 10.328 27.186 -42.645 1.00 88.56 1080 MET A C 1
ATOM 8552 O O . MET A 1 1080 ? 9.410 26.443 -42.988 1.00 88.56 1080 MET A O 1
ATOM 8556 N N . ASN A 1 1081 ? 10.789 28.146 -43.448 1.00 89.25 1081 ASN A N 1
ATOM 8557 C CA . ASN A 1 1081 ? 10.267 28.399 -44.792 1.00 89.25 1081 ASN A CA 1
ATOM 8558 C C . ASN A 1 1081 ? 10.525 27.227 -45.744 1.00 89.25 1081 ASN A C 1
ATOM 8560 O O . ASN A 1 1081 ? 9.605 26.819 -46.452 1.00 89.25 1081 ASN A O 1
ATOM 8564 N N . LEU A 1 1082 ? 11.721 26.628 -45.710 1.00 91.25 1082 LEU A N 1
ATOM 8565 C CA . LEU A 1 1082 ? 12.019 25.425 -46.490 1.00 91.25 1082 LEU A CA 1
ATOM 8566 C C . LEU A 1 1082 ? 11.107 24.251 -46.097 1.00 91.25 1082 LEU A C 1
ATOM 8568 O O . LEU A 1 1082 ? 10.568 23.571 -46.967 1.00 91.25 1082 LEU A O 1
ATOM 8572 N N . VAL A 1 1083 ? 10.887 24.044 -44.794 1.00 90.38 1083 VAL A N 1
ATOM 8573 C CA . VAL A 1 1083 ? 9.967 23.015 -44.282 1.00 90.38 1083 VAL A CA 1
ATOM 8574 C C . VAL A 1 1083 ? 8.538 23.232 -44.791 1.00 90.38 1083 VAL A C 1
ATOM 8576 O O . VAL A 1 1083 ? 7.912 22.273 -45.244 1.00 90.38 1083 VAL A O 1
ATOM 8579 N N . ARG A 1 1084 ? 8.041 24.478 -44.771 1.00 87.56 1084 ARG A N 1
ATOM 8580 C CA . ARG A 1 1084 ? 6.705 24.829 -45.288 1.00 87.56 1084 ARG A CA 1
ATOM 8581 C C . ARG A 1 1084 ? 6.580 24.631 -46.798 1.00 87.56 1084 ARG A C 1
ATOM 8583 O O . ARG A 1 1084 ? 5.538 24.191 -47.262 1.00 87.56 1084 ARG A O 1
ATOM 8590 N N . HIS A 1 1085 ? 7.626 24.964 -47.550 1.00 88.00 1085 HIS A N 1
ATOM 8591 C CA . HIS A 1 1085 ? 7.640 24.878 -49.009 1.00 88.00 1085 HIS A CA 1
ATOM 8592 C C . HIS A 1 1085 ? 7.729 23.428 -49.514 1.00 88.00 1085 HIS A C 1
ATOM 8594 O O . HIS A 1 1085 ? 7.029 23.047 -50.451 1.00 88.00 1085 HIS A O 1
ATOM 8600 N N . VAL A 1 1086 ? 8.561 22.598 -48.877 1.00 89.38 1086 VAL A N 1
ATOM 8601 C CA . VAL A 1 1086 ? 8.744 21.197 -49.284 1.00 89.38 1086 VAL A CA 1
ATOM 8602 C C . VAL A 1 1086 ? 7.647 20.287 -48.727 1.00 89.38 1086 VAL A C 1
ATOM 8604 O O . VAL A 1 1086 ? 7.284 19.334 -49.407 1.00 89.38 1086 VAL A O 1
ATOM 8607 N N . GLY A 1 1087 ? 7.071 20.561 -47.550 1.00 87.31 1087 GLY A N 1
ATOM 8608 C CA . GLY A 1 1087 ? 5.988 19.732 -47.000 1.00 87.31 1087 GLY A CA 1
ATOM 8609 C C . GLY A 1 1087 ? 6.437 18.295 -46.707 1.00 87.31 1087 GLY A C 1
ATOM 8610 O O . GLY A 1 1087 ? 5.867 17.335 -47.217 1.00 87.31 1087 GLY A O 1
ATOM 8611 N N . PHE A 1 1088 ? 7.514 18.146 -45.930 1.00 87.62 1088 PHE A N 1
ATOM 8612 C CA . PHE A 1 1088 ? 8.097 16.842 -45.599 1.00 87.62 1088 PHE A CA 1
ATOM 8613 C C . PHE A 1 1088 ? 7.105 15.918 -44.880 1.00 87.62 1088 PHE A C 1
ATOM 8615 O O . PHE A 1 1088 ? 6.538 16.289 -43.855 1.00 87.62 1088 PHE A O 1
ATOM 8622 N N . ALA A 1 1089 ? 6.995 14.672 -45.348 1.00 85.44 1089 ALA A N 1
ATOM 8623 C CA . ALA A 1 1089 ? 6.195 13.630 -44.705 1.00 85.44 1089 ALA A CA 1
ATOM 8624 C C . ALA A 1 1089 ? 6.803 13.158 -43.368 1.00 85.44 1089 ALA A C 1
ATOM 8626 O O . ALA A 1 1089 ? 6.073 12.745 -42.470 1.00 85.44 1089 ALA A O 1
ATOM 8627 N N . THR A 1 1090 ? 8.133 13.253 -43.218 1.00 81.38 1090 THR A N 1
ATOM 8628 C CA . THR A 1 1090 ? 8.844 12.963 -41.960 1.00 81.38 1090 THR A CA 1
ATOM 8629 C C . THR A 1 1090 ? 10.044 13.897 -41.787 1.00 81.38 1090 THR A C 1
ATOM 8631 O O . THR A 1 1090 ? 10.861 14.042 -42.694 1.00 81.38 1090 THR A O 1
ATOM 8634 N N . SER A 1 1091 ? 10.213 14.489 -40.603 1.00 83.62 1091 SER A N 1
ATOM 8635 C CA . SER A 1 1091 ? 11.359 15.353 -40.278 1.00 83.62 1091 SER A CA 1
ATOM 8636 C C . SER A 1 1091 ? 12.087 14.886 -39.016 1.00 83.62 1091 SER A C 1
ATOM 8638 O O . SER A 1 1091 ? 11.467 14.796 -37.953 1.00 83.62 1091 SER A O 1
ATOM 8640 N N . TYR A 1 1092 ? 13.401 14.681 -39.085 1.00 81.81 1092 TYR A N 1
ATOM 8641 C CA . TYR A 1 1092 ? 14.223 14.327 -37.924 1.00 81.81 1092 TYR A CA 1
ATOM 8642 C C . TYR A 1 1092 ? 14.995 15.554 -37.429 1.00 81.81 1092 TYR A C 1
ATOM 8644 O O . TYR A 1 1092 ? 15.981 15.976 -38.025 1.00 81.81 1092 TYR A O 1
ATOM 8652 N N . SER A 1 1093 ? 14.526 16.169 -36.342 1.00 81.44 1093 SER A N 1
ATOM 8653 C CA . SER A 1 1093 ? 15.116 17.407 -35.810 1.00 81.44 1093 SER A CA 1
ATOM 8654 C C . SER A 1 1093 ? 16.030 17.133 -34.617 1.00 81.44 1093 SER A C 1
ATOM 8656 O O . SER A 1 1093 ? 15.580 16.689 -33.560 1.00 81.44 1093 SER A O 1
ATOM 8658 N N . PHE A 1 1094 ? 17.314 17.450 -34.763 1.00 78.00 1094 PHE A N 1
ATOM 8659 C CA . PHE A 1 1094 ? 18.348 17.241 -33.755 1.00 78.00 1094 PHE A CA 1
ATOM 8660 C C . PHE A 1 1094 ? 18.894 18.574 -33.234 1.00 78.00 1094 PHE A C 1
ATOM 8662 O O . PHE A 1 1094 ? 19.105 19.523 -33.985 1.00 78.00 1094 PHE A O 1
ATOM 8669 N N . LYS A 1 1095 ? 19.204 18.642 -31.936 1.00 79.50 1095 LYS A N 1
ATOM 8670 C CA . LYS A 1 1095 ? 20.029 19.728 -31.390 1.00 79.50 1095 LYS A CA 1
ATOM 8671 C C . LYS A 1 1095 ? 21.492 19.479 -31.756 1.00 79.50 1095 LYS A C 1
ATOM 8673 O O . LYS A 1 1095 ? 21.984 18.370 -31.537 1.00 79.50 1095 LYS A O 1
ATOM 8678 N N . TYR A 1 1096 ? 22.208 20.504 -32.221 1.00 80.69 1096 TYR A N 1
ATOM 8679 C CA . TYR A 1 1096 ? 23.650 20.404 -32.464 1.00 80.69 1096 TYR A CA 1
ATOM 8680 C C . TYR A 1 1096 ? 24.402 19.862 -31.234 1.00 80.69 1096 TYR A C 1
ATOM 8682 O O . TYR A 1 1096 ? 24.255 20.356 -30.111 1.00 80.69 1096 TYR A O 1
ATOM 8690 N N . SER A 1 1097 ? 25.229 18.840 -31.462 1.00 76.69 1097 SER A N 1
ATOM 8691 C CA . SER A 1 1097 ? 26.019 18.154 -30.441 1.00 76.69 1097 SER A CA 1
ATOM 8692 C C . SER A 1 1097 ? 27.501 18.196 -30.835 1.00 76.69 1097 SER A C 1
ATOM 8694 O O . SER A 1 1097 ? 27.882 17.518 -31.790 1.00 76.69 1097 SER A O 1
ATOM 8696 N N . PRO A 1 1098 ? 28.353 18.979 -30.144 1.00 73.19 1098 PRO A N 1
ATOM 8697 C CA . PRO A 1 1098 ? 29.768 19.073 -30.486 1.00 73.19 1098 PRO A CA 1
ATOM 8698 C C . PRO A 1 1098 ? 30.480 17.754 -30.167 1.00 73.19 1098 PRO A C 1
ATOM 8700 O O . PRO A 1 1098 ? 30.505 17.314 -29.015 1.00 73.19 1098 PRO A O 1
ATOM 8703 N N . ARG A 1 1099 ? 31.090 17.127 -31.176 1.00 71.88 1099 ARG A N 1
ATOM 8704 C CA . ARG A 1 1099 ? 31.863 15.889 -31.012 1.00 71.88 1099 ARG A CA 1
ATOM 8705 C C . ARG A 1 1099 ? 33.372 16.187 -30.937 1.00 71.88 1099 ARG A C 1
ATOM 8707 O O . ARG A 1 1099 ? 33.842 17.178 -31.501 1.00 71.88 1099 ARG A O 1
ATOM 8714 N N . PRO A 1 1100 ? 34.167 15.387 -30.205 1.00 63.19 1100 PRO A N 1
ATOM 8715 C CA . PRO A 1 1100 ? 35.625 15.419 -30.327 1.00 63.19 1100 PRO A CA 1
ATOM 8716 C C . PRO A 1 1100 ? 36.058 15.184 -31.784 1.00 63.19 1100 PRO A C 1
ATOM 8718 O O . PRO A 1 1100 ? 35.409 14.429 -32.501 1.00 63.19 1100 PRO A O 1
ATOM 8721 N N . GLY A 1 1101 ? 37.115 15.867 -32.229 1.00 67.06 1101 GLY A N 1
ATOM 8722 C CA . GLY A 1 1101 ? 37.645 15.761 -33.597 1.00 67.06 1101 GLY A CA 1
ATOM 8723 C C . GLY A 1 1101 ? 36.885 16.523 -34.697 1.00 67.06 1101 GLY A C 1
ATOM 8724 O O . GLY A 1 1101 ? 37.454 16.746 -35.758 1.00 67.06 1101 GLY A O 1
ATOM 8725 N N . THR A 1 1102 ? 35.642 16.975 -34.481 1.00 79.31 1102 THR A N 1
ATOM 8726 C CA . THR A 1 1102 ? 34.841 17.598 -35.560 1.00 79.31 1102 THR A CA 1
ATOM 8727 C C . THR A 1 1102 ? 35.085 19.113 -35.710 1.00 79.31 1102 THR A C 1
ATOM 8729 O O . THR A 1 1102 ? 34.984 19.822 -34.699 1.00 79.31 1102 THR A O 1
ATOM 8732 N N . PRO A 1 1103 ? 35.311 19.652 -36.931 1.00 81.62 1103 PRO A N 1
ATOM 8733 C CA . PRO A 1 1103 ? 35.615 21.074 -37.156 1.00 81.62 1103 PRO A CA 1
ATOM 8734 C C . PRO A 1 1103 ? 34.587 22.080 -36.614 1.00 81.62 1103 PRO A C 1
ATOM 8736 O O . PRO A 1 1103 ? 34.954 23.176 -36.205 1.00 81.62 1103 PRO A O 1
ATOM 8739 N N . ALA A 1 1104 ? 33.301 21.730 -36.535 1.00 77.50 1104 ALA A N 1
ATOM 8740 C CA . ALA A 1 1104 ? 32.263 22.620 -36.008 1.00 77.50 1104 ALA A CA 1
ATOM 8741 C C . ALA A 1 1104 ? 32.441 22.940 -34.510 1.00 77.50 1104 ALA A C 1
ATOM 8743 O O . ALA A 1 1104 ? 31.889 23.922 -34.010 1.00 77.50 1104 ALA A O 1
ATOM 8744 N N . ARG A 1 1105 ? 33.233 22.148 -33.771 1.00 73.50 1105 ARG A N 1
ATOM 8745 C CA . ARG A 1 1105 ? 33.529 22.401 -32.353 1.00 73.50 1105 ARG A CA 1
ATOM 8746 C C . ARG A 1 1105 ? 34.373 23.665 -32.149 1.00 73.50 1105 ARG A C 1
ATOM 8748 O O . ARG A 1 1105 ? 34.138 24.377 -31.176 1.00 73.50 1105 ARG A O 1
ATOM 8755 N N . SER A 1 1106 ? 35.322 23.961 -33.038 1.00 62.34 1106 SER A N 1
ATOM 8756 C CA . SER A 1 1106 ? 36.225 25.120 -32.920 1.00 62.34 1106 SER A CA 1
ATOM 8757 C C . SER A 1 1106 ? 35.616 26.443 -33.406 1.00 62.34 1106 SER A C 1
ATOM 8759 O O . SER A 1 1106 ? 36.156 27.502 -33.103 1.00 62.34 1106 SER A O 1
ATOM 8761 N N . ILE A 1 1107 ? 34.456 26.412 -34.073 1.00 63.84 1107 ILE A N 1
ATOM 8762 C CA . ILE A 1 1107 ? 33.736 27.602 -34.580 1.00 63.84 1107 ILE A CA 1
ATOM 8763 C C . ILE A 1 1107 ? 33.057 28.409 -33.440 1.00 63.84 1107 ILE A C 1
ATOM 8765 O O . ILE A 1 1107 ? 32.557 29.516 -33.638 1.00 63.84 1107 ILE A O 1
ATOM 8769 N N . GLN A 1 1108 ? 33.036 27.883 -32.211 1.00 55.16 1108 GLN A N 1
ATOM 8770 C CA . GLN A 1 1108 ? 32.264 28.430 -31.093 1.00 55.16 1108 GLN A CA 1
ATOM 8771 C C . GLN A 1 1108 ? 32.916 29.682 -30.455 1.00 55.16 1108 GLN A C 1
ATOM 8773 O O . GLN A 1 1108 ? 33.751 29.583 -29.555 1.00 55.16 1108 GLN A O 1
ATOM 8778 N N . THR A 1 1109 ? 32.508 30.886 -30.876 1.00 41.34 1109 THR A N 1
ATOM 8779 C CA . THR A 1 1109 ? 33.026 32.156 -30.328 1.00 41.34 1109 THR A CA 1
ATOM 8780 C C . THR A 1 1109 ? 32.551 32.454 -28.898 1.00 41.34 1109 THR A C 1
ATOM 8782 O O . THR A 1 1109 ? 31.427 32.162 -28.481 1.00 41.34 1109 THR A O 1
ATOM 8785 N N . ARG A 1 1110 ? 33.434 3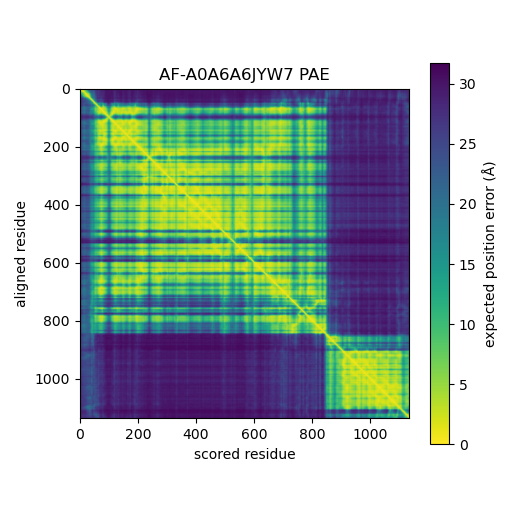3.100 -28.124 1.00 34.84 1110 ARG A N 1
ATOM 8786 C CA . ARG A 1 1110 ? 33.378 33.252 -26.652 1.00 34.84 1110 ARG A CA 1
ATOM 8787 C C . ARG A 1 1110 ? 32.175 34.053 -26.103 1.00 34.84 1110 ARG A C 1
ATOM 8789 O O . ARG A 1 1110 ? 31.991 34.089 -24.890 1.00 34.84 1110 ARG A O 1
ATOM 8796 N N . CYS A 1 1111 ? 31.354 34.677 -26.956 1.00 30.03 1111 CYS A N 1
ATOM 8797 C CA . CYS A 1 1111 ? 30.330 35.656 -26.553 1.00 30.03 1111 CYS A CA 1
ATOM 8798 C C . CYS A 1 1111 ? 28.886 35.110 -26.425 1.00 30.03 1111 CYS A C 1
ATOM 8800 O O . CYS A 1 1111 ? 28.057 35.725 -25.758 1.00 30.03 1111 CYS A O 1
ATOM 8802 N N . GLN A 1 1112 ? 28.552 33.941 -26.991 1.00 38.12 1112 GLN A N 1
ATOM 8803 C CA . GLN A 1 1112 ? 27.157 33.444 -27.007 1.00 38.12 1112 GLN A CA 1
ATOM 8804 C C . GLN A 1 1112 ? 26.688 32.733 -25.713 1.00 38.12 1112 GLN A C 1
ATOM 8806 O O . GLN A 1 1112 ? 25.506 32.419 -25.571 1.00 38.12 1112 GLN A O 1
ATOM 8811 N N . ARG A 1 1113 ? 27.574 32.497 -24.732 1.00 38.56 1113 ARG A N 1
ATOM 8812 C CA . ARG A 1 1113 ? 27.305 31.598 -23.585 1.00 38.56 1113 ARG A CA 1
ATOM 8813 C C . ARG A 1 1113 ? 26.249 32.060 -22.562 1.00 38.56 1113 ARG A C 1
ATOM 8815 O O . ARG A 1 1113 ? 25.790 31.212 -21.805 1.00 38.56 1113 ARG A O 1
ATOM 8822 N N . LYS A 1 1114 ? 25.854 33.344 -22.499 1.00 31.02 1114 LYS A N 1
ATOM 8823 C CA . LYS A 1 1114 ? 25.003 33.872 -21.399 1.00 31.02 1114 LYS A CA 1
ATOM 8824 C C . LYS A 1 1114 ? 23.571 34.329 -21.742 1.00 31.02 1114 LYS A C 1
ATOM 8826 O O . LYS A 1 1114 ? 22.831 34.586 -20.800 1.00 31.02 1114 LYS A O 1
ATOM 8831 N N . LYS A 1 1115 ? 23.145 34.444 -23.014 1.00 31.44 1115 LYS A N 1
ATOM 8832 C CA . LYS A 1 1115 ? 21.843 35.094 -23.348 1.00 31.44 1115 LYS A CA 1
ATOM 8833 C C . LYS A 1 1115 ? 20.825 34.349 -24.235 1.00 31.44 1115 LYS A C 1
ATOM 8835 O O . LYS A 1 1115 ? 19.742 34.891 -24.416 1.00 31.44 1115 LYS A O 1
ATOM 8840 N N . LYS A 1 1116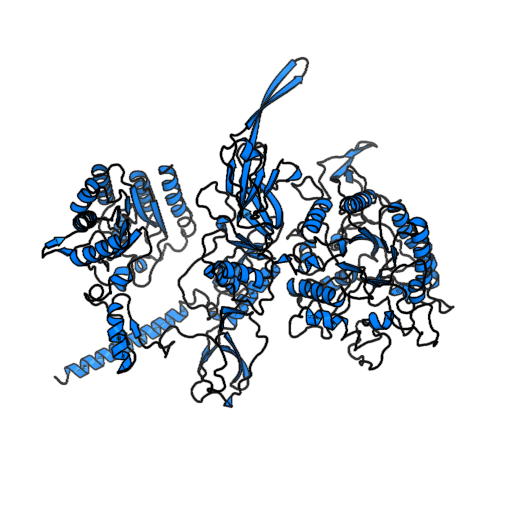 ? 21.086 33.134 -24.749 1.00 36.84 1116 LYS A N 1
ATOM 8841 C CA . LYS A 1 1116 ? 20.094 32.394 -25.584 1.00 36.84 1116 LYS A CA 1
ATOM 8842 C C . LYS A 1 1116 ? 19.848 30.908 -25.254 1.00 36.84 1116 LYS A C 1
ATOM 8844 O O . LYS A 1 1116 ? 18.949 30.310 -25.838 1.00 36.84 1116 LYS A O 1
ATOM 8849 N N . ALA A 1 1117 ? 20.560 30.308 -24.294 1.00 36.25 1117 ALA A N 1
ATOM 8850 C CA . ALA A 1 1117 ? 20.469 28.861 -24.026 1.00 36.25 1117 ALA A CA 1
ATOM 8851 C C . ALA A 1 1117 ? 19.058 28.368 -23.622 1.00 36.25 1117 ALA A C 1
ATOM 8853 O O . ALA A 1 1117 ? 18.649 27.285 -24.045 1.00 36.25 1117 ALA A O 1
ATOM 8854 N N . ALA A 1 1118 ? 18.317 29.171 -22.847 1.00 34.16 1118 ALA A N 1
ATOM 8855 C CA . ALA A 1 1118 ? 16.957 28.853 -22.402 1.00 34.16 1118 ALA A CA 1
ATOM 8856 C C . ALA A 1 1118 ? 15.870 29.162 -23.452 1.00 34.16 1118 ALA A C 1
ATOM 8858 O O . ALA A 1 1118 ? 14.848 28.487 -23.475 1.00 34.16 1118 ALA A O 1
ATOM 8859 N N . ALA A 1 1119 ? 16.093 30.144 -24.334 1.00 36.38 1119 ALA A N 1
ATOM 8860 C CA . ALA A 1 1119 ? 15.097 30.577 -25.317 1.00 36.38 1119 ALA A CA 1
ATOM 8861 C C . ALA A 1 1119 ? 15.078 29.691 -26.578 1.00 36.38 1119 ALA A C 1
ATOM 8863 O O . ALA A 1 1119 ? 14.016 29.253 -27.005 1.00 36.38 1119 ALA A O 1
ATOM 8864 N N . CYS A 1 1120 ? 16.245 29.366 -27.146 1.00 37.59 1120 CYS A N 1
ATOM 8865 C CA . CYS A 1 1120 ? 16.324 28.847 -28.521 1.00 37.59 1120 CYS A CA 1
ATOM 8866 C C . CYS A 1 1120 ? 16.470 27.318 -28.661 1.00 37.59 1120 CYS A C 1
ATOM 8868 O O . CYS A 1 1120 ? 16.691 26.850 -29.771 1.00 37.59 1120 CYS A O 1
ATOM 8870 N N . THR A 1 1121 ? 16.419 26.511 -27.586 1.00 47.91 1121 THR A N 1
ATOM 8871 C CA . THR A 1 1121 ? 16.692 25.050 -27.710 1.00 47.91 1121 THR A CA 1
ATOM 8872 C C . THR A 1 1121 ? 15.564 24.102 -27.310 1.00 47.91 1121 THR A C 1
ATOM 8874 O O . THR A 1 1121 ? 15.615 22.936 -27.690 1.00 47.91 1121 THR A O 1
ATOM 8877 N N . GLY A 1 1122 ? 14.538 24.582 -26.603 1.00 42.59 1122 GLY A N 1
ATOM 8878 C CA . GLY A 1 1122 ? 13.273 23.855 -26.432 1.00 42.59 1122 GLY A CA 1
ATOM 8879 C C . GLY A 1 1122 ? 12.221 24.322 -27.438 1.00 42.59 1122 GLY A C 1
ATOM 8880 O O . GLY A 1 1122 ? 11.650 23.509 -28.158 1.00 42.59 1122 GLY A O 1
ATOM 8881 N N . TYR A 1 1123 ? 12.026 25.642 -27.518 1.00 44.94 1123 TYR A N 1
ATOM 8882 C CA . TYR A 1 1123 ? 11.012 26.284 -28.354 1.00 44.94 1123 TYR A CA 1
ATOM 8883 C C . TYR A 1 1123 ? 11.203 25.963 -29.843 1.00 44.94 1123 TYR A C 1
ATOM 8885 O O . TYR A 1 1123 ? 10.321 25.380 -30.456 1.00 44.94 1123 TYR A O 1
ATOM 8893 N N . ASN A 1 1124 ? 12.394 26.214 -30.390 1.00 46.03 1124 ASN A N 1
ATOM 8894 C CA . ASN A 1 1124 ? 12.685 26.077 -31.821 1.00 46.03 1124 ASN A CA 1
ATOM 8895 C C . ASN A 1 1124 ? 12.549 24.629 -32.347 1.00 46.03 1124 ASN A C 1
ATOM 8897 O O . ASN A 1 1124 ? 12.027 24.424 -33.439 1.00 46.03 1124 ASN A O 1
ATOM 8901 N N . ILE A 1 1125 ? 12.921 23.610 -31.560 1.00 52.72 1125 ILE A N 1
ATOM 8902 C CA . ILE A 1 1125 ? 12.697 22.198 -31.940 1.00 52.72 1125 ILE A CA 1
ATOM 8903 C C . ILE A 1 1125 ? 11.199 21.857 -31.894 1.00 52.72 1125 ILE A C 1
ATOM 8905 O O . ILE A 1 1125 ? 10.706 21.181 -32.792 1.00 52.72 1125 ILE A O 1
ATOM 8909 N N . CYS A 1 1126 ? 10.469 22.375 -30.900 1.00 46.34 1126 CYS A N 1
ATOM 8910 C CA . CYS A 1 1126 ? 9.015 22.225 -30.809 1.00 46.34 1126 CYS A CA 1
ATOM 8911 C C . CYS A 1 1126 ? 8.283 22.954 -31.956 1.00 46.34 1126 CYS A C 1
ATOM 8913 O O . CYS A 1 1126 ? 7.275 22.467 -32.455 1.00 46.34 1126 CYS A O 1
ATOM 8915 N N . CYS A 1 1127 ? 8.797 24.101 -32.413 1.00 50.97 1127 CYS A N 1
ATOM 8916 C CA . CYS A 1 1127 ? 8.259 24.843 -33.552 1.00 50.97 1127 CYS A CA 1
ATOM 8917 C C . CYS A 1 1127 ? 8.474 24.111 -34.884 1.00 50.97 1127 CYS A C 1
ATOM 8919 O O . CYS A 1 1127 ? 7.536 24.081 -35.682 1.00 50.97 1127 CYS A O 1
ATOM 8921 N N . LEU A 1 1128 ? 9.641 23.485 -35.113 1.00 51.06 1128 LEU A N 1
ATOM 8922 C CA . LEU A 1 1128 ? 9.850 22.629 -36.293 1.00 51.06 1128 LEU A CA 1
ATOM 8923 C C . LEU A 1 1128 ? 8.867 21.455 -36.300 1.00 51.06 1128 LEU A C 1
ATOM 8925 O O . LEU A 1 1128 ? 8.137 21.282 -37.274 1.00 51.06 1128 LEU A O 1
ATOM 8929 N N . THR A 1 1129 ? 8.800 20.683 -35.211 1.00 49.53 1129 THR A N 1
ATOM 8930 C CA . THR A 1 1129 ? 7.929 19.499 -35.157 1.00 49.53 1129 THR A CA 1
ATOM 8931 C C . THR A 1 1129 ? 6.446 19.868 -35.230 1.00 49.53 1129 THR A C 1
ATOM 8933 O O . THR A 1 1129 ? 5.707 19.235 -35.977 1.00 49.53 1129 THR A O 1
ATOM 8936 N N . SER A 1 1130 ? 6.015 20.929 -34.540 1.00 45.31 1130 SER A N 1
ATOM 8937 C CA . SER A 1 1130 ? 4.636 21.436 -34.603 1.00 45.31 1130 SER A CA 1
ATOM 8938 C C . SER A 1 1130 ? 4.251 21.925 -36.004 1.00 45.31 1130 SER A C 1
ATOM 8940 O O . SER A 1 1130 ? 3.157 21.627 -36.480 1.00 45.31 1130 SER A O 1
ATOM 8942 N N . SER A 1 1131 ? 5.150 22.626 -36.707 1.00 48.47 1131 SER A N 1
ATOM 8943 C CA . SER A 1 1131 ? 4.854 23.137 -38.054 1.00 48.47 1131 SER A CA 1
ATOM 8944 C C . SER A 1 1131 ? 4.780 22.025 -39.099 1.00 48.47 1131 SER A C 1
ATOM 8946 O O . SER A 1 1131 ? 3.931 22.103 -39.975 1.00 48.47 1131 SER A O 1
ATOM 8948 N N . VAL A 1 1132 ? 5.601 20.972 -38.992 1.00 47.66 1132 VAL A N 1
ATOM 8949 C CA . VAL A 1 1132 ? 5.476 19.784 -39.859 1.00 47.66 1132 VAL A CA 1
ATOM 8950 C C . VAL A 1 1132 ? 4.138 19.081 -39.612 1.00 47.66 1132 VAL A C 1
ATOM 8952 O O . VAL A 1 1132 ? 3.400 18.817 -40.558 1.00 47.66 1132 VAL A O 1
ATOM 8955 N N . LEU A 1 1133 ? 3.758 18.875 -38.345 1.00 41.03 1133 LEU A N 1
ATOM 8956 C CA . LEU A 1 1133 ? 2.441 18.329 -37.989 1.00 41.03 1133 LEU A CA 1
ATOM 8957 C C . LEU A 1 1133 ? 1.263 19.198 -38.466 1.00 41.03 1133 LEU A C 1
ATOM 8959 O O . LEU A 1 1133 ? 0.213 18.652 -38.773 1.00 41.03 1133 LEU A O 1
ATOM 8963 N N . SER A 1 1134 ? 1.433 20.519 -38.560 1.00 41.91 1134 SER A N 1
ATOM 8964 C CA . SER A 1 1134 ? 0.392 21.463 -39.013 1.00 41.91 1134 SER A CA 1
ATOM 8965 C C . SER A 1 1134 ? 0.259 21.579 -40.540 1.00 41.91 1134 SER A C 1
ATOM 8967 O O . SER A 1 1134 ? -0.528 22.393 -41.013 1.00 41.91 1134 SER A O 1
ATOM 8969 N N . ILE A 1 1135 ? 1.080 20.847 -41.302 1.00 44.16 1135 ILE A N 1
ATOM 8970 C CA . ILE A 1 1135 ? 1.109 20.851 -42.780 1.00 44.16 1135 ILE A CA 1
ATOM 8971 C C . ILE A 1 1135 ? 0.792 19.457 -43.345 1.00 44.16 1135 ILE A C 1
ATOM 8973 O O . ILE A 1 1135 ? 0.384 19.328 -44.495 1.00 44.16 1135 ILE A O 1
ATOM 8977 N N . VAL A 1 1136 ? 0.964 18.413 -42.528 1.00 35.44 1136 VAL A N 1
ATOM 8978 C CA . VAL A 1 1136 ? 0.603 17.017 -42.834 1.00 35.44 1136 VAL A CA 1
ATOM 8979 C C . VAL A 1 1136 ? -0.839 16.677 -42.392 1.00 35.44 1136 VAL A C 1
ATOM 8981 O O . VAL A 1 1136 ? -1.365 15.635 -42.782 1.00 35.44 1136 VAL A O 1
ATOM 8984 N N . VAL A 1 1137 ? -1.481 17.554 -41.605 1.00 30.56 1137 VAL A N 1
ATOM 8985 C CA . VAL A 1 1137 ? -2.905 17.512 -41.202 1.00 30.56 1137 VAL A CA 1
ATOM 8986 C C . VAL A 1 1137 ? -3.682 18.600 -41.935 1.00 30.56 1137 VAL A C 1
ATOM 8988 O O . VAL A 1 1137 ? -4.788 18.277 -42.420 1.00 30.56 1137 VAL A O 1
#

Foldseek 3Di:
DVPVVVVVVVVVVVVVVVVVVVVVVVVVVVVVVPLFAFDFQDLDDCPPDPPADDPVPQPDEDQDPPFAFKDKAFKAKGWKHWPDWDDKDKDWDWDWDDDPNDTDTDIDIWIFIKTKIWAGFAFFLDFQFKDFQLFTDAPVVWDKDKDRQAQPADFDPVCVVPDPDTDRNHRITMMITPRHICVVVVRDGTTMMITTGDHFPPQPVPALLALAAFAEEDAQAQQLLAFAWKWKFFWDDDDPDIDTDDDTHTDQPDDRYRTGLNVSLVVLCCSRNVNHQAYEYEWEWEWQAQELLPIATFWEAQDAPRMDMPPDAADQQPDHRVPTHHQDPVLVLDSHHTTYGLVSVLNNLVVCVVVNHAYEYHYEYHHHSQFPRHHAYPALVSLVVSLVPHLLVVLLSCLQSCAPRHQEYASYERNQNQLPDADPVRARVNLVSSLVSLVVSCVRNHVRHAYEHAYELLRCADAPLHRSNQVVVLRPSHAAYHYQPLDFQDQDQADPDQDALQSSLVSLQDHELQQFDDNDPPDDPPDDGDRDDPPSSSPVVPRQADFRARPVPRDTDSDDRVRHAYEHSEDFFWQWGNSDDGSQDPSNVVNCVVVCPPTAGHLLSRLSNSNSVSVNPVPDPRYPYYYYPHSYSNLFDALVDPVNVCVRTHGYPRLRSSFHQPQSVLCSLCVVVVLNQEGADARSDTFSMAMDRDDDRSVVVNCLSCSQQVWDWDDDPRHIYIHHPDDPDAAADEPVQWDPPQKDKAFDDLLSRAKEKEFEQERGDSRDTDIDIAPDDPRPHYDYRYGDTYDHPSSRNVSRNVSVVSSNPSRMDIGTDGDPVCVVDDQQHWYWYQDPNDIDIHGHHDDDPDPVGHVPQQEAEAPQRVLCVVVQVVVVVPDGGDYDRDQDQDDRLVRDDLLVPQDDDQEDEDEFKEEDDLQFLQDCRCVRTHHIDGEALVSRLVSLLSNLVSQHAEYEYEYLAQQLHFHDDPRHTDTPLVSLVVSLVHPSHQAYHYENHALVSCDPSNLLSLQPRPRYDLEDEYAPQFLQPVLCVNRSRPDHNVSSVVSLVSSCVSPVVHAYEYEYEFPQAPQDVVRLVSRVVSCLVSLHPYYHYHYRDHDPPRNSNVSHDPPPPPPPPVPGPPVSSCVSVVSSVVSND

InterPro domains:
  IPR005839 Methylthiotransferase [TIGR00089] (846-1116)
  IPR006638 Elp3/MiaA/NifB-like, radical SAM core domain [SM00729] (906-1119)
  IPR007197 Radical SAM [PF04055] (910-1083)
  IPR007197 Radical SAM [PS51918] (902-1136)
  IPR007197 Radical SAM [SFLDS00029] (847-1106)
  IPR017853 Glycoside hydrolase superfamily [SSF51445] (426-638)
  IPR020612 Methylthiotransferase, conserved site [PS01278] (910-930)
  IPR023404 Radical SAM, alpha/beta horseshoe [G3DSA:3.80.30.20] (905-1123)
  IPR025195 GTA, TIM-barrel-like domain [PF13547] (390-633)
  IPR032876 Tip attachment protein J [PF13550] (697-845)
  IPR058240 Radical SAM superfamily [SSF102114] (895-1108)

Secondary structure (DSSP, 8-state):
-HHHHHHHHHHHHHHHHHHHHHHHHHHHHHHTT---SPPPPTT-----------TTSTT-----TTPPPPEEEEEEEEE-EEEEEPPPEEEEEEEEEEETTEEEEEEEEEEEEEEEEEEEEB-EEEEEEEEETTEEE-GGGS-EEEE---TTPPPPHHHHHHSSS----TTEEEEEEEEEEGGGGTTSPPPEEEEEEE--TTTTTT-GGGS--EEEEE--STTTT-SSPPEEEEEEEETTEEEEEEEEEESSS-TT-SS-HHHHHHHHHHHH-TT--EEEEEEEEEESSSBTTT--EE-EE---TTEEEESPPPEETTEETTTSEE--SGGGGSS--BPPPHHHHHHHHHHHHHTT-EEEEEEEEE--SSTT---B-S-THHHHHHIIIIIHHHHHHHHHHHTTT-SEEEEEE--HHHHT---TTS--HHHHHHHHHHHHHHHHH-TTSEEEEEEETTTSS-BTTB-TTHHHHH-TT--SEEEE------SSSS-SSPPPHHHHHHHTTSSBTTTB--SSSSPPTTPPPPSS-S--TT-HHHHHHS--EETTTTEE-S--TT-S-EEEEEE---SBTTS-S----HHHHHTTTTT-TT--B-HHHHHHHHHHHHHHHTT-SSEEEEEEEEEES--S--TTSHHHHHHHHSS--TTTTTPEEHHHHHHHHHHHTT-TT----S---EESEEEE-S---HHHHHHHHHHHTT-EEEEETTEEEEE-SS-S--EEE-GGGSPTT--EEEE--GGG--EEEEEEEESSTT--EE--B-S-S--S-EEEEEEEEEE-HHHHHHHHHHHHHHHHHTTEEEE----GGGTT--TT-EEEEEETTEEEEEE-----SSSTT-TT--EEE-TTGGGGHHHHHHHHTTSS-EEE----SS-SSTTS-GGGG-SS-SEEEEE-EE------TT--THHHH-S-EE--HHHHHHHHHHHHHTT--EEEEE-SSGGG-EEEETTEEEEHHHHHHHHHTSTT--EEEEE---GGG--HHHHHHHHH-TTB-SEEE---B-S-HHHHHHTT----HHHHHHHHHHHHHH-TT-EEEEEEEET-TT--HHHHHHHHHHHHHHT-SEEEEEE--PPTT-GGGTT--TTGGGTSTTTTTTHHHHHHHHHHHHHH-

Sequence (1137 aa):
MLTTSILSTITSIVNNTVWKSVTKSIEEALSQTITEGSPTPHWRGRAGTRVRTSLKEIAIQTSTYGKMLCKVYGTAKVSGNIIWAQPIKRVKHKAVHVKHNSQSVKHTTSYHATLAIAICSGPIHRLSRMWANGKPLDLATVKHRLYKGTEDQEPDPLMSSTEKSTPAYRGIAYIVVEDLPLQDYNGTVPGFTFEVTAYPEGFLRDHVIQKIYGIHTVGSREFSYDTETQKITQTGSIGTQEVAYGTAVKINGESGYTRPNALLALDAMQGTLTNVQWVAVTVYWFTDGPNIRQCKVRPATMYGHGTKIIPDTWKVGNFTATNAYKLGPENGRHTLKGTANDVSLVRYIRELKSRGYKVLLLPKLIVNFEEGTQLVCENPQDIGQFFDRQYRPFMEHYCLLTGGIIDAFVIGSGFTSLTRIKDGTESFPAVEELIRLAELAKKTLGSSVVVTYAANWDEYHSYDGTYNMDALWASEYVDVIGINAYFPLADTPNPMHRFSIQSVARSWHNGEGYNHPHENFPPKQSEVYHENPDPAWKNIHQWWSHDHINRHSSKKTAWQPKSKKVWFIEYGFRSVTDCTYRQLSPEQHASVAGSVATDNVDFFAQKTAIEGTLDAWHSSEMVERMFLYAWNLEPYVKTESYSYQNWQTGHWVNGKIDSVALSATLQSILGEMGLRSTTPKEVDELVLGYSICNYISAEAAVRELATIYCLDMREEEGGLIFSGTNPKSVLHVPAEDIIPDSYQATYTPKATCGAQALLYISLGYQSRLRNPQARQADWPKSSILQTSLVLDDLQAEAIVDNLQYLITNQNCFYRISLPIKYAHLNVGDVIGIELEHMQHMIKIAEGEAVLERAPFVDVVVGPQSIHTLPELIMKVTRDAKQVNIEFPVISKFDSIPTDARVGRGVSAFVSVQEGCDKFCTFCVVPYTRGPEYSRSVEDIMVEVEKLADGGTKEVVLLGQNVNAYHGTYKGDEWDLGRLIQKVAEVDGIKRIRYTTSHPRDMHSSLYEAHKYEPKLMPCVHLPVQSGSDSVLRRMNRKHSVKEYIDIIDILRDARNDIAFSSDFIVGFPGETEEDFEGTMNLVRHVGFATSYSFKYSPRPGTPARSIQTRCQRKKKAAACTGYNICCLTSSVLSIVV

Mean predicted aligned error: 18.09 Å